Protein 5UPR (pdb70)

Nearest PDB structures (foldseek):
  5upr-assembly2_C  TM=1.003E+00  e=3.579E-54  Toxoplasma gondii ME49
  5upr-assembly2_B  TM=9.983E-01  e=6.338E-53  Toxoplasma gondii ME49
  6oog-assembly1_A-2  TM=9.659E-01  e=1.089E-35  Taenia solium
  6ooi-assembly1_B  TM=9.636E-01  e=6.552E-34  Schistosoma mansoni
  7qon-assembly1_AAA  TM=9.532E-01  e=1.233E-32  Fasciola hepatica

Sequence (1025 aa):
ALWAARRGFVGGNWKCNGTTAKTQELVDLNSAPVSFEQVDVVVAPPSLFISQVQDSLRQPRVQVAAQDSSTQQAYGAFTGELSPKIKEKNIPWVVLGHSERRAGFGGQPGESNQVVAKKVRAALNEGLSVILCIGETLEERESGQTQKVLSEQLEAVRQAVPEADAWKSIVIAYEPVWAIGTGKKTATAALAQETHRDIRNWLAQAVSPKVAEEATRVIYGGSVKGSNAKELFEGEDVDGFLVGGASLTGDFVSIIDAAKQQAALWAARRGFVGGNWKCNGTTAKTQELVDLNSAPVSFEQVDVVVAPPSLFISQVQDSLRPRVQVAAQDSSTQQAYGAFTGELSPKIKEKNIPWVVLGHSERRAGFGGQPGESNQVVAKKVRAALNEGLSVILCIGETLEERESGQTQKVLSEQLEAVRQAVPEADAWKSIVIAYEPVWAIGTGKTATAALAQETHRDIRNWLAQAVSPKVAEATRVIYGGSVKGSNAKELFEGEDVDGFLVGGASLTGDFVSIIDAARRGFVGGNWKCNGTTAKTQELVDLNSAPVSFEQVDVVVAPPSLFISQVQDSLRQPRVQVAAQDSSTQQAYGAFTGELSPKIKEKNIPWVVLGHSSERRAGFGGQPGESNQVVAKKVRAALNEGLSVILCIGETLEERESGQTQKVLSEQLEAVRQAVPEADAWKSIVIAYEPVWAIGTGKTATAALAQETHRDIRNWLAQAVSPKVAEATRVIYGGSVKGSNAKELFEGEDVDGFLVGGASLTGDFVSIIDAAKQARRGFVGGNWKCNGTTAKTQELVDLNSAPVSSFEQVDVVVAPPSLFISQVQDSLRQPRVQVAAQDSSTQQAYGAFTGELSPKIKEKNIPWVVLGHSERRAGFGGQPGESNQVVAKKVRAALNEGLSVILCIGETLEERESGQTQKVLSEEQLEAVRQAVPEADAWKSIVIAYEPVWAIGTGKTATAALAQETHRDIRNWLAQAVSPKVAEATRVIYGGSVKGSNAKELFEGEDVDGFLVGGASLTGDFVSIIDAAK

Organism: Toxoplasma gondii (strain ATCC 50611 / Me49) (NCBI:txid508771)

B-factor: mean 30.88, std 11.89, range [13.34, 126.0]

Structure (mmCIF, N/CA/C/O backbone):
data_5UPR
#
_entry.id   5UPR
#
_cell.length_a   56.368
_cell.length_b   115.533
_cell.length_c   78.719
_cell.angle_alpha   90.00
_cell.angle_beta   90.02
_cell.angle_gamma   90.00
#
_symmetry.space_group_name_H-M   'P 1 21 1'
#
loop_
_entity.id
_entity.type
_entity.pdbx_description
1 polymer 'Triosephosphate isomerase'
2 non-polymer 'SULFATE ION'
3 non-polymer 'CHLORIDE ION'
4 water water
#
loop_
_atom_site.group_PDB
_atom_site.id
_atom_site.type_symbol
_atom_site.label_atom_id
_atom_site.label_alt_id
_atom_site.label_comp_id
_atom_site.label_asym_id
_atom_site.label_entity_id
_atom_site.label_seq_id
_atom_site.pdbx_PDB_ins_code
_atom_site.Cartn_x
_atom_site.Cartn_y
_atom_site.Cartn_z
_atom_site.occupancy
_atom_site.B_iso_or_equiv
_atom_site.auth_seq_id
_atom_site.auth_comp_id
_atom_site.auth_asym_id
_atom_site.auth_atom_id
_atom_site.pdbx_PDB_model_num
ATOM 1 N N . ALA A 1 3 ? 35.019 79.223 37.065 1.00 49.32 113 ALA A N 1
ATOM 2 C CA . ALA A 1 3 ? 36.246 78.413 37.088 1.00 46.46 113 ALA A CA 1
ATOM 3 C C . ALA A 1 3 ? 35.811 77.032 37.534 1.00 43.81 113 ALA A C 1
ATOM 4 O O . ALA A 1 3 ? 34.748 76.867 38.124 1.00 44.99 113 ALA A O 1
ATOM 6 N N . LEU A 1 4 ? 36.624 76.045 37.238 1.00 41.33 114 LEU A N 1
ATOM 7 C CA . LEU A 1 4 ? 36.429 74.696 37.727 1.00 39.16 114 LEU A CA 1
ATOM 8 C C . LEU A 1 4 ? 37.236 74.441 39.027 1.00 37.34 114 LEU A C 1
ATOM 9 O O . LEU A 1 4 ? 36.715 73.845 39.943 1.00 37.29 114 LEU A O 1
ATOM 14 N N . TRP A 1 5 ? 38.482 74.879 39.063 1.00 35.90 115 TRP A N 1
ATOM 15 C CA . TRP A 1 5 ? 39.407 74.582 40.157 1.00 36.20 115 TRP A CA 1
ATOM 16 C C . TRP A 1 5 ? 40.011 75.852 40.764 1.00 35.82 115 TRP A C 1
ATOM 17 O O . TRP A 1 5 ? 39.939 76.916 40.136 1.00 35.58 115 TRP A O 1
ATOM 28 N N . ALA A 1 6 ? 40.442 75.694 42.017 1.00 36.11 116 ALA A N 1
ATOM 29 C CA . ALA A 1 6 ? 41.117 76.723 42.853 1.00 35.82 116 ALA A CA 1
ATOM 30 C C . ALA A 1 6 ? 42.433 76.106 43.296 1.00 36.31 116 ALA A C 1
ATOM 31 O O . ALA A 1 6 ? 42.493 75.275 44.239 1.00 36.78 116 ALA A O 1
ATOM 33 N N . ALA A 1 7 ? 43.503 76.524 42.640 1.00 35.30 117 ALA A N 1
ATOM 34 C CA . ALA A 1 7 ? 44.794 75.955 42.906 1.00 34.78 117 ALA A CA 1
ATOM 35 C C . ALA A 1 7 ? 45.753 77.012 42.374 1.00 35.27 117 ALA A C 1
ATOM 36 O O . ALA A 1 7 ? 45.427 77.760 41.484 1.00 33.73 117 ALA A O 1
ATOM 38 N N . ARG A 1 8 ? 46.940 77.040 42.932 1.00 35.09 118 ARG A N 1
ATOM 39 C CA . ARG A 1 8 ? 47.940 77.986 42.527 1.00 34.36 118 ARG A CA 1
ATOM 40 C C . ARG A 1 8 ? 48.547 77.480 41.249 1.00 34.56 118 ARG A C 1
ATOM 41 O O . ARG A 1 8 ? 48.999 76.363 41.135 1.00 36.62 118 ARG A O 1
ATOM 49 N N . ARG A 1 9 ? 48.512 78.334 40.260 1.00 34.84 119 ARG A N 1
ATOM 50 C CA . ARG A 1 9 ? 49.109 78.045 38.972 1.00 35.46 119 ARG A CA 1
ATOM 51 C C . ARG A 1 9 ? 50.652 78.031 39.105 1.00 32.55 119 ARG A C 1
ATOM 52 O O . ARG A 1 9 ? 51.258 78.919 39.738 1.00 30.52 119 ARG A O 1
ATOM 60 N N . GLY A 1 10 ? 51.281 77.025 38.519 1.00 30.36 120 GLY A N 1
ATOM 61 C CA . GLY A 1 10 ? 52.747 76.903 38.495 1.00 29.45 120 GLY A CA 1
ATOM 62 C C . GLY A 1 10 ? 53.387 78.116 37.837 1.00 28.02 120 GLY A C 1
ATOM 63 O O . GLY A 1 10 ? 52.757 78.785 36.979 1.00 27.74 120 GLY A O 1
ATOM 64 N N . PHE A 1 11 ? 54.614 78.442 38.278 1.00 26.42 121 PHE A N 1
ATOM 65 C CA . PHE A 1 11 ? 55.297 79.631 37.798 1.00 25.47 121 PHE A CA 1
ATOM 66 C C . PHE A 1 11 ? 56.749 79.351 37.594 1.00 24.51 121 PHE A C 1
ATOM 67 O O . PHE A 1 11 ? 57.412 78.869 38.515 1.00 23.83 121 PHE A O 1
ATOM 75 N N . VAL A 1 12 ? 57.280 79.687 36.425 1.00 24.30 122 VAL A N 1
ATOM 76 C CA . VAL A 1 12 ? 58.727 79.556 36.192 1.00 24.06 122 VAL A CA 1
ATOM 77 C C . VAL A 1 12 ? 59.255 80.892 35.658 1.00 24.43 122 VAL A C 1
ATOM 78 O O . VAL A 1 12 ? 58.829 81.335 34.584 1.00 24.18 122 VAL A O 1
ATOM 82 N N . GLY A 1 13 ? 60.179 81.533 36.417 1.00 23.23 123 GLY A N 1
ATOM 83 C CA . GLY A 1 13 ? 60.862 82.728 35.967 1.00 22.82 123 GLY A CA 1
ATOM 84 C C . GLY A 1 13 ? 62.252 82.405 35.502 1.00 22.49 123 GLY A C 1
ATOM 85 O O . GLY A 1 13 ? 62.908 81.499 36.024 1.00 22.92 123 GLY A O 1
ATOM 86 N N . GLY A 1 14 ? 62.707 83.116 34.480 1.00 22.15 124 GLY A N 1
ATOM 87 C CA . GLY A 1 14 ? 64.076 82.971 33.957 1.00 21.81 124 GLY A CA 1
ATOM 88 C C . GLY A 1 14 ? 64.789 84.304 34.105 1.00 21.32 124 GLY A C 1
ATOM 89 O O . GLY A 1 14 ? 64.454 85.243 33.417 1.00 21.87 124 GLY A O 1
ATOM 90 N N . ASN A 1 15 ? 65.780 84.388 35.014 1.00 20.65 125 ASN A N 1
ATOM 91 C CA . ASN A 1 15 ? 66.514 85.596 35.253 1.00 20.06 125 ASN A CA 1
ATOM 92 C C . ASN A 1 15 ? 67.840 85.451 34.449 1.00 20.65 125 ASN A C 1
ATOM 93 O O . ASN A 1 15 ? 68.760 84.766 34.900 1.00 20.75 125 ASN A O 1
ATOM 98 N N . TRP A 1 16 ? 67.952 86.189 33.360 1.00 21.16 126 TRP A N 1
ATOM 99 C CA . TRP A 1 16 ? 69.143 86.103 32.478 1.00 21.72 126 TRP A CA 1
ATOM 100 C C . TRP A 1 16 ? 70.318 86.833 33.090 1.00 21.64 126 TRP A C 1
ATOM 101 O O . TRP A 1 16 ? 71.434 86.630 32.647 1.00 21.58 126 TRP A O 1
ATOM 112 N N . LYS A 1 17 ? 70.084 87.641 34.131 1.00 21.70 127 LYS A N 1
ATOM 113 C CA . LYS A 1 17 ? 71.117 88.441 34.746 1.00 21.66 127 LYS A CA 1
ATOM 114 C C . LYS A 1 17 ? 71.878 89.285 33.702 1.00 22.14 127 LYS A C 1
ATOM 115 O O . LYS A 1 17 ? 71.244 89.720 32.705 1.00 22.24 127 LYS A O 1
ATOM 121 N N . CYS A 1 18 ? 73.171 89.531 33.907 1.00 21.99 128 CYS A N 1
ATOM 122 C CA . CYS A 1 18 ? 73.946 90.441 33.035 1.00 22.68 128 CYS A CA 1
ATOM 123 C C . CYS A 1 18 ? 74.603 89.598 31.944 1.00 22.82 128 CYS A C 1
ATOM 124 O O . CYS A 1 18 ? 75.842 89.444 31.880 1.00 23.82 128 CYS A O 1
ATOM 127 N N . ASN A 1 19 ? 73.721 89.061 31.120 1.00 22.96 129 ASN A N 1
ATOM 128 C CA . ASN A 1 19 ? 74.064 88.176 29.973 1.00 23.85 129 ASN A CA 1
ATOM 129 C C . ASN A 1 19 ? 73.110 88.530 28.850 1.00 23.80 129 ASN A C 1
ATOM 130 O O . ASN A 1 19 ? 71.879 88.593 29.070 1.00 23.62 129 ASN A O 1
ATOM 135 N N . GLY A 1 20 ? 73.615 88.694 27.664 1.00 24.59 130 GLY A N 1
ATOM 136 C CA . GLY A 1 20 ? 72.758 89.008 26.519 1.00 25.73 130 GLY A CA 1
ATOM 137 C C . GLY A 1 20 ? 73.500 89.773 25.436 1.00 26.48 130 GLY A C 1
ATOM 138 O O . GLY A 1 20 ? 74.280 90.683 25.723 1.00 26.22 130 GLY A O 1
ATOM 139 N N . THR A 1 21 ? 73.209 89.391 24.205 1.00 28.00 131 THR A N 1
ATOM 140 C CA . THR A 1 21 ? 73.499 90.153 23.005 1.00 29.46 131 THR A CA 1
ATOM 141 C C . THR A 1 21 ? 72.274 90.080 22.081 1.00 30.40 131 THR A C 1
ATOM 142 O O . THR A 1 21 ? 71.320 89.319 22.342 1.00 30.16 131 THR A O 1
ATOM 146 N N . THR A 1 22 ? 72.308 90.840 21.000 1.00 30.82 132 THR A N 1
ATOM 147 C CA . THR A 1 22 ? 71.173 90.846 20.068 1.00 31.72 132 THR A CA 1
ATOM 148 C C . THR A 1 22 ? 70.931 89.408 19.531 1.00 32.87 132 THR A C 1
ATOM 149 O O . THR A 1 22 ? 69.799 88.917 19.553 1.00 31.34 132 THR A O 1
ATOM 153 N N . ALA A 1 23 ? 72.006 88.719 19.156 1.00 33.27 133 ALA A N 1
ATOM 154 C CA . ALA A 1 23 ? 71.872 87.370 18.600 1.00 34.57 133 ALA A CA 1
ATOM 155 C C . ALA A 1 23 ? 71.468 86.336 19.634 1.00 34.26 133 ALA A C 1
ATOM 156 O O . ALA A 1 23 ? 70.684 85.474 19.358 1.00 34.03 133 ALA A O 1
ATOM 158 N N . LYS A 1 24 ? 72.020 86.420 20.838 1.00 34.92 134 LYS A N 1
ATOM 159 C CA . LYS A 1 24 ? 71.659 85.445 21.902 1.00 35.84 134 LYS A CA 1
ATOM 160 C C . LYS A 1 24 ? 70.212 85.659 22.354 1.00 34.12 134 LYS A C 1
ATOM 161 O O . LYS A 1 24 ? 69.517 84.717 22.669 1.00 32.51 134 LYS A O 1
ATOM 167 N N . THR A 1 25 ? 69.757 86.923 22.352 1.00 33.01 135 THR A N 1
ATOM 168 C CA . THR A 1 25 ? 68.371 87.215 22.630 1.00 33.05 135 THR A CA 1
ATOM 169 C C . THR A 1 25 ? 67.452 86.542 21.588 1.00 34.02 135 THR A C 1
ATOM 170 O O . THR A 1 25 ? 66.424 85.967 21.940 1.00 32.38 135 THR A O 1
ATOM 174 N N . GLN A 1 26 ? 67.829 86.647 20.326 1.00 37.30 136 GLN A N 1
ATOM 175 C CA . GLN A 1 26 ? 67.056 86.078 19.214 1.00 39.89 136 GLN A CA 1
ATOM 176 C C . GLN A 1 26 ? 67.006 84.553 19.376 1.00 40.81 136 GLN A C 1
ATOM 177 O O . GLN A 1 26 ? 65.951 83.942 19.242 1.00 42.01 136 GLN A O 1
ATOM 183 N N . GLU A 1 27 ? 68.138 83.961 19.668 1.00 41.42 137 GLU A N 1
ATOM 184 C CA . GLU A 1 27 ? 68.199 82.521 19.933 1.00 45.21 137 GLU A CA 1
ATOM 185 C C . GLU A 1 27 ? 67.291 82.064 21.071 1.00 42.31 137 GLU A C 1
ATOM 186 O O . GLU A 1 27 ? 66.594 81.063 20.945 1.00 43.11 137 GLU A O 1
ATOM 192 N N . LEU A 1 28 ? 67.325 82.781 22.200 1.00 34.69 138 LEU A N 1
ATOM 193 C CA . LEU A 1 28 ? 66.457 82.430 23.333 1.00 32.76 138 LEU A CA 1
ATOM 194 C C . LEU A 1 28 ? 64.982 82.588 22.975 1.00 31.31 138 LEU A C 1
ATOM 195 O O . LEU A 1 28 ? 64.161 81.782 23.385 1.00 31.09 138 LEU A O 1
ATOM 200 N N . VAL A 1 29 ? 64.638 83.654 22.262 1.00 31.28 139 VAL A N 1
ATOM 201 C CA . VAL A 1 29 ? 63.259 83.872 21.859 1.00 32.16 139 VAL A CA 1
ATOM 202 C C . VAL A 1 29 ? 62.812 82.737 20.900 1.00 33.90 139 VAL A C 1
ATOM 203 O O . VAL A 1 29 ? 61.714 82.187 21.056 1.00 33.82 139 VAL A O 1
ATOM 207 N N . ASP A 1 30 ? 63.675 82.387 19.936 1.00 35.81 140 ASP A N 1
ATOM 208 C CA . ASP A 1 30 ? 63.375 81.275 19.008 1.00 37.16 140 ASP A CA 1
ATOM 209 C C . ASP A 1 30 ? 63.184 79.941 19.775 1.00 38.08 140 ASP A C 1
ATOM 210 O O . ASP A 1 30 ? 62.301 79.158 19.464 1.00 37.99 140 ASP A O 1
ATOM 223 N N . LEU A 1 32 ? 62.064 79.663 22.827 1.00 37.33 142 LEU A N 1
ATOM 224 C CA . LEU A 1 32 ? 60.790 79.732 23.563 1.00 37.29 142 LEU A CA 1
ATOM 225 C C . LEU A 1 32 ? 59.599 79.571 22.593 1.00 39.73 142 LEU A C 1
ATOM 226 O O . LEU A 1 32 ? 58.622 78.868 22.921 1.00 40.80 142 LEU A O 1
ATOM 231 N N . ASN A 1 33 ? 59.716 80.192 21.396 1.00 38.97 143 ASN A N 1
ATOM 232 C CA . ASN A 1 33 ? 58.672 80.100 20.370 1.00 39.39 143 ASN A CA 1
ATOM 233 C C . ASN A 1 33 ? 58.506 78.683 19.781 1.00 43.31 143 ASN A C 1
ATOM 234 O O . ASN A 1 33 ? 57.401 78.304 19.448 1.00 43.89 143 ASN A O 1
ATOM 239 N N . SER A 1 34 ? 59.583 77.928 19.633 1.00 43.58 144 SER A N 1
ATOM 240 C CA . SER A 1 34 ? 59.516 76.588 19.048 1.00 44.03 144 SER A CA 1
ATOM 241 C C . SER A 1 34 ? 59.458 75.475 20.107 1.00 44.14 144 SER A C 1
ATOM 242 O O . SER A 1 34 ? 59.445 74.331 19.738 1.00 43.72 144 SER A O 1
ATOM 245 N N . ALA A 1 35 ? 59.449 75.797 21.408 1.00 42.95 145 ALA A N 1
ATOM 246 C CA . ALA A 1 35 ? 59.603 74.737 22.433 1.00 44.78 145 ALA A CA 1
ATOM 247 C C . ALA A 1 35 ? 58.465 73.763 22.255 1.00 47.45 145 ALA A C 1
ATOM 248 O O . ALA A 1 35 ? 57.314 74.184 22.194 1.00 46.70 145 ALA A O 1
ATOM 250 N N . PRO A 1 36 ? 58.766 72.471 22.136 1.00 51.92 146 PRO A N 1
ATOM 251 C CA . PRO A 1 36 ? 57.692 71.528 21.847 1.00 57.43 146 PRO A CA 1
ATOM 252 C C . PRO A 1 36 ? 57.091 70.942 23.122 1.00 59.71 146 PRO A C 1
ATOM 253 O O . PRO A 1 36 ? 56.850 69.759 23.224 1.00 65.38 146 PRO A O 1
ATOM 257 N N . VAL A 1 37 ? 56.876 71.789 24.111 1.00 57.78 147 VAL A N 1
ATOM 258 C CA . VAL A 1 37 ? 56.316 71.460 25.389 1.00 59.08 147 VAL A CA 1
ATOM 259 C C . VAL A 1 37 ? 55.207 72.492 25.502 1.00 57.37 147 VAL A C 1
ATOM 260 O O . VAL A 1 37 ? 55.369 73.625 25.019 1.00 54.23 147 VAL A O 1
ATOM 264 N N . SER A 1 38 ? 54.073 72.086 26.051 1.00 58.27 148 SER A N 1
ATOM 265 C CA . SER A 1 38 ? 52.978 73.041 26.241 1.00 57.67 148 SER A CA 1
ATOM 266 C C . SER A 1 38 ? 53.272 73.841 27.485 1.00 54.00 148 SER A C 1
ATOM 267 O O . SER A 1 38 ? 53.733 73.285 28.452 1.00 54.55 148 SER A O 1
ATOM 270 N N . PHE A 1 39 ? 53.046 75.143 27.437 1.00 51.96 149 PHE A N 1
ATOM 271 C CA . PHE A 1 39 ? 53.151 76.006 28.600 1.00 52.97 149 PHE A CA 1
ATOM 272 C C . PHE A 1 39 ? 51.751 76.292 29.145 1.00 55.66 149 PHE A C 1
ATOM 273 O O . PHE A 1 39 ? 51.589 77.214 29.962 1.00 54.85 149 PHE A O 1
ATOM 281 N N . GLU A 1 40 ? 50.726 75.538 28.763 1.00 60.08 150 GLU A N 1
ATOM 282 C CA . GLU A 1 40 ? 49.343 75.865 29.193 1.00 61.87 150 GLU A CA 1
ATOM 283 C C . GLU A 1 40 ? 49.146 75.931 30.728 1.00 56.67 150 GLU A C 1
ATOM 284 O O . GLU A 1 40 ? 48.440 76.809 31.214 1.00 54.75 150 GLU A O 1
ATOM 290 N N . GLN A 1 41 ? 49.785 75.038 31.472 1.00 51.41 151 GLN A N 1
ATOM 291 C CA . GLN A 1 41 ? 49.578 74.944 32.896 1.00 52.12 151 GLN A CA 1
ATOM 292 C C . GLN A 1 41 ? 50.520 75.812 33.778 1.00 46.31 151 GLN A C 1
ATOM 293 O O . GLN A 1 41 ? 50.450 75.756 34.991 1.00 46.19 151 GLN A O 1
ATOM 299 N N . VAL A 1 42 ? 51.386 76.611 33.150 1.00 41.47 152 VAL A N 1
ATOM 300 C CA . VAL A 1 42 ? 52.484 77.295 33.810 1.00 38.28 152 VAL A CA 1
ATOM 301 C C . VAL A 1 42 ? 52.559 78.741 33.304 1.00 36.03 152 VAL A C 1
ATOM 302 O O . VAL A 1 42 ? 52.542 78.991 32.092 1.00 37.19 152 VAL A O 1
ATOM 306 N N . ASP A 1 43 ? 52.624 79.693 34.225 1.00 33.22 153 ASP A N 1
ATOM 307 C CA . ASP A 1 43 ? 53.014 81.072 33.885 1.00 29.85 153 ASP A CA 1
ATOM 308 C C . ASP A 1 43 ? 54.544 81.070 33.725 1.00 27.29 153 ASP A C 1
ATOM 309 O O . ASP A 1 43 ? 55.289 80.668 34.630 1.00 28.41 153 ASP A O 1
ATOM 314 N N . VAL A 1 44 ? 55.021 81.460 32.564 1.00 25.78 154 VAL A N 1
ATOM 315 C CA . VAL A 1 44 ? 56.423 81.586 32.295 1.00 25.36 154 VAL A CA 1
ATOM 316 C C . VAL A 1 44 ? 56.777 83.087 32.175 1.00 24.70 154 VAL A C 1
ATOM 317 O O . VAL A 1 44 ? 56.163 83.807 31.417 1.00 23.87 154 VAL A O 1
ATOM 321 N N . VAL A 1 45 ? 57.818 83.512 32.917 1.00 22.45 155 VAL A N 1
ATOM 322 C CA . VAL A 1 45 ? 58.283 84.909 32.795 1.00 22.55 155 VAL A CA 1
ATOM 323 C C . VAL A 1 45 ? 59.791 84.910 32.526 1.00 22.56 155 VAL A C 1
ATOM 324 O O . VAL A 1 45 ? 60.519 84.172 33.198 1.00 23.26 155 VAL A O 1
ATOM 328 N N . VAL A 1 46 ? 60.250 85.701 31.564 1.00 22.39 156 VAL A N 1
ATOM 329 C CA . VAL A 1 46 ? 61.685 85.861 31.299 1.00 22.96 156 VAL A CA 1
ATOM 330 C C . VAL A 1 46 ? 62.117 87.316 31.542 1.00 22.45 156 VAL A C 1
ATOM 331 O O . VAL A 1 46 ? 61.376 88.253 31.186 1.00 23.57 156 VAL A O 1
ATOM 335 N N . ALA A 1 47 ? 63.265 87.479 32.198 1.00 20.79 157 ALA A N 1
ATOM 336 C CA . ALA A 1 47 ? 63.810 88.741 32.531 1.00 20.57 157 ALA A CA 1
ATOM 337 C C . ALA A 1 47 ? 65.181 89.000 31.807 1.00 20.98 157 ALA A C 1
ATOM 338 O O . ALA A 1 47 ? 66.259 88.735 32.375 1.00 21.30 157 ALA A O 1
ATOM 340 N N . PRO A 1 48 ? 65.130 89.532 30.580 1.00 20.34 158 PRO A N 1
ATOM 341 C CA . PRO A 1 48 ? 66.327 89.959 29.866 1.00 20.87 158 PRO A CA 1
ATOM 342 C C . PRO A 1 48 ? 66.915 91.225 30.463 1.00 20.39 158 PRO A C 1
ATOM 343 O O . PRO A 1 48 ? 66.196 91.947 31.191 1.00 20.61 158 PRO A O 1
ATOM 347 N N . PRO A 1 49 ? 68.182 91.526 30.154 1.00 20.82 159 PRO A N 1
ATOM 348 C CA . PRO A 1 49 ? 68.714 92.849 30.514 1.00 21.03 159 PRO A CA 1
ATOM 349 C C . PRO A 1 49 ? 67.851 93.912 29.794 1.00 21.00 159 PRO A C 1
ATOM 350 O O . PRO A 1 49 ? 67.294 93.637 28.688 1.00 21.22 159 PRO A O 1
ATOM 354 N N . SER A 1 50 ? 67.736 95.080 30.405 1.00 21.15 160 SER A N 1
ATOM 355 C CA . SER A 1 50 ? 66.768 96.074 29.964 1.00 21.65 160 SER A CA 1
ATOM 356 C C . SER A 1 50 ? 66.962 96.489 28.496 1.00 22.69 160 SER A C 1
ATOM 357 O O . SER A 1 50 ? 65.997 96.834 27.809 1.00 23.90 160 SER A O 1
ATOM 360 N N . LEU A 1 51 ? 68.192 96.457 28.021 1.00 22.41 161 LEU A N 1
ATOM 361 C CA . LEU A 1 51 ? 68.539 96.799 26.631 1.00 23.89 161 LEU A CA 1
ATOM 362 C C . LEU A 1 51 ? 67.810 95.970 25.563 1.00 24.62 161 LEU A C 1
ATOM 363 O O . LEU A 1 51 ? 67.563 96.481 24.468 1.00 26.26 161 LEU A O 1
ATOM 368 N N . PHE A 1 52 ? 67.474 94.715 25.897 1.00 24.59 162 PHE A N 1
ATOM 369 C CA . PHE A 1 52 ? 66.913 93.709 25.010 1.00 25.10 162 PHE A CA 1
ATOM 370 C C . PHE A 1 52 ? 65.397 93.432 25.216 1.00 25.31 162 PHE A C 1
ATOM 371 O O . PHE A 1 52 ? 64.813 92.628 24.482 1.00 26.54 162 PHE A O 1
ATOM 379 N N . ILE A 1 53 ? 64.767 94.067 26.201 1.00 24.16 163 ILE A N 1
ATOM 380 C CA . ILE A 1 53 ? 63.343 93.774 26.458 1.00 24.84 163 ILE A CA 1
ATOM 381 C C . ILE A 1 53 ? 62.460 94.069 25.259 1.00 27.86 163 ILE A C 1
ATOM 382 O O . ILE A 1 53 ? 61.613 93.249 24.943 1.00 25.89 163 ILE A O 1
ATOM 387 N N . SER A 1 54 ? 62.669 95.216 24.580 1.00 29.83 164 SER A N 1
ATOM 388 C CA . SER A 1 54 ? 61.779 95.524 23.441 1.00 32.46 164 SER A CA 1
ATOM 389 C C . SER A 1 54 ? 61.884 94.541 22.291 1.00 32.00 164 SER A C 1
ATOM 390 O O . SER A 1 54 ? 60.876 94.221 21.655 1.00 32.73 164 SER A O 1
ATOM 393 N N . GLN A 1 55 ? 63.082 94.021 22.056 1.00 31.46 165 GLN A N 1
ATOM 394 C CA . GLN A 1 55 ? 63.318 93.003 21.032 1.00 32.27 165 GLN A CA 1
ATOM 395 C C . GLN A 1 55 ? 62.557 91.695 21.380 1.00 32.10 165 GLN A C 1
ATOM 396 O O . GLN A 1 55 ? 61.940 91.057 20.515 1.00 33.82 165 GLN A O 1
ATOM 402 N N . VAL A 1 56 ? 62.599 91.324 22.659 1.00 32.21 166 VAL A N 1
ATOM 403 C CA . VAL A 1 56 ? 61.865 90.140 23.096 1.00 30.52 166 VAL A CA 1
ATOM 404 C C . VAL A 1 56 ? 60.357 90.371 22.923 1.00 30.97 166 VAL A C 1
ATOM 405 O O . VAL A 1 56 ? 59.651 89.502 22.375 1.00 29.47 166 VAL A O 1
ATOM 409 N N . GLN A 1 57 ? 59.865 91.553 23.353 1.00 29.88 167 GLN A N 1
ATOM 410 C CA . GLN A 1 57 ? 58.441 91.886 23.177 1.00 31.25 167 GLN A CA 1
ATOM 411 C C . GLN A 1 57 ? 58.013 91.847 21.702 1.00 35.33 167 GLN A C 1
ATOM 412 O O . GLN A 1 57 ? 56.885 91.433 21.392 1.00 34.41 167 GLN A O 1
ATOM 418 N N . ASP A 1 58 ? 58.891 92.285 20.793 1.00 37.47 168 ASP A N 1
ATOM 419 C CA . ASP A 1 58 ? 58.543 92.282 19.375 1.00 39.54 168 ASP A CA 1
ATOM 420 C C . ASP A 1 58 ? 58.502 90.935 18.699 1.00 39.97 168 ASP A C 1
ATOM 421 O O . ASP A 1 58 ? 57.753 90.788 17.721 1.00 39.74 168 ASP A O 1
ATOM 426 N N . SER A 1 59 ? 59.329 89.976 19.134 1.00 35.95 169 SER A N 1
ATOM 427 C CA . SER A 1 59 ? 59.452 88.685 18.459 1.00 38.07 169 SER A CA 1
ATOM 428 C C . SER A 1 59 ? 58.849 87.492 19.213 1.00 35.79 169 SER A C 1
ATOM 429 O O . SER A 1 59 ? 58.672 86.418 18.622 1.00 36.04 169 SER A O 1
ATOM 432 N N . LEU A 1 60 ? 58.495 87.653 20.475 1.00 81.89 170 LEU A N 1
ATOM 433 C CA . LEU A 1 60 ? 57.937 86.539 21.233 1.00 81.18 170 LEU A CA 1
ATOM 434 C C . LEU A 1 60 ? 56.508 86.321 20.795 1.00 83.79 170 LEU A C 1
ATOM 435 O O . LEU A 1 60 ? 55.764 87.266 20.654 1.00 84.72 170 LEU A O 1
ATOM 440 N N . ARG A 1 61 ? 56.157 85.065 20.511 1.00 85.42 171 ARG A N 1
ATOM 441 C CA . ARG A 1 61 ? 54.893 84.631 19.841 1.00 89.04 171 ARG A CA 1
ATOM 442 C C . ARG A 1 61 ? 54.219 83.520 20.681 1.00 90.56 171 ARG A C 1
ATOM 443 O O . ARG A 1 61 ? 53.544 82.640 20.129 1.00 94.00 171 ARG A O 1
ATOM 451 N N . GLN A 1 62 ? 54.432 83.549 21.980 1.00 88.38 172 GLN A N 1
ATOM 452 C CA . GLN A 1 62 ? 53.809 82.657 22.942 1.00 89.98 172 GLN A CA 1
ATOM 453 C C . GLN A 1 62 ? 53.157 83.675 23.865 1.00 89.59 172 GLN A C 1
ATOM 454 O O . GLN A 1 62 ? 53.894 84.418 24.492 1.00 86.15 172 GLN A O 1
ATOM 460 N N . PRO A 1 63 ? 51.792 83.796 23.852 1.00 93.21 173 PRO A N 1
ATOM 461 C CA . PRO A 1 63 ? 51.143 84.679 24.855 1.00 93.68 173 PRO A CA 1
ATOM 462 C C . PRO A 1 63 ? 51.454 84.255 26.292 1.00 92.57 173 PRO A C 1
ATOM 463 O O . PRO A 1 63 ? 51.605 85.109 27.186 1.00 91.21 173 PRO A O 1
ATOM 467 N N . ARG A 1 64 ? 51.592 82.950 26.483 1.00 93.05 174 ARG A N 1
ATOM 468 C CA . ARG A 1 64 ? 51.890 82.404 27.795 1.00 92.54 174 ARG A CA 1
ATOM 469 C C . ARG A 1 64 ? 53.245 82.774 28.367 1.00 86.57 174 ARG A C 1
ATOM 470 O O . ARG A 1 64 ? 53.433 82.557 29.561 1.00 85.92 174 ARG A O 1
ATOM 478 N N . VAL A 1 65 ? 54.179 83.267 27.545 1.00 82.44 175 VAL A N 1
ATOM 479 C CA . VAL A 1 65 ? 55.450 83.840 28.065 1.00 77.89 175 VAL A CA 1
ATOM 480 C C . VAL A 1 65 ? 55.355 85.360 28.158 1.00 76.38 175 VAL A C 1
ATOM 481 O O . VAL A 1 65 ? 55.005 86.016 27.199 1.00 77.29 175 VAL A O 1
ATOM 485 N N . GLN A 1 66 ? 55.646 85.899 29.323 1.00 74.96 176 GLN A N 1
ATOM 486 C CA . GLN A 1 66 ? 55.624 87.320 29.574 1.00 74.74 176 GLN A CA 1
ATOM 487 C C . GLN A 1 66 ? 57.037 87.788 29.869 1.00 71.39 176 GLN A C 1
ATOM 488 O O . GLN A 1 66 ? 57.902 87.007 30.221 1.00 68.35 176 GLN A O 1
ATOM 494 N N . VAL A 1 67 ? 57.244 89.096 29.747 1.00 24.20 177 VAL A N 1
ATOM 495 C CA . VAL A 1 67 ? 58.589 89.672 29.949 1.00 24.18 177 VAL A CA 1
ATOM 496 C C . VAL A 1 67 ? 58.642 90.431 31.268 1.00 22.70 177 VAL A C 1
ATOM 497 O O . VAL A 1 67 ? 57.626 90.929 31.755 1.00 23.63 177 VAL A O 1
ATOM 501 N N . ALA A 1 68 ? 59.831 90.506 31.836 1.00 22.04 178 ALA A N 1
ATOM 502 C CA . ALA A 1 68 ? 60.120 91.236 33.071 1.00 21.44 178 ALA A CA 1
ATOM 503 C C . ALA A 1 68 ? 61.366 92.100 32.972 1.00 21.83 178 ALA A C 1
ATOM 504 O O . ALA A 1 68 ? 62.305 91.723 32.277 1.00 22.29 178 ALA A O 1
ATOM 506 N N . ALA A 1 69 ? 61.419 93.188 33.738 1.00 19.85 179 ALA A N 1
ATOM 507 C CA . ALA A 1 69 ? 62.688 93.825 33.988 1.00 19.25 179 ALA A CA 1
ATOM 508 C C . ALA A 1 69 ? 63.320 93.193 35.219 1.00 18.67 179 ALA A C 1
ATOM 509 O O . ALA A 1 69 ? 62.616 92.683 36.094 1.00 18.56 179 ALA A O 1
ATOM 511 N N . GLN A 1 70 ? 64.655 93.302 35.331 1.00 18.44 180 GLN A N 1
ATOM 512 C CA . GLN A 1 70 ? 65.437 92.748 36.462 1.00 18.10 180 GLN A CA 1
ATOM 513 C C . GLN A 1 70 ? 65.507 93.643 37.710 1.00 20.37 180 GLN A C 1
ATOM 514 O O . GLN A 1 70 ? 66.136 93.217 38.716 1.00 20.16 180 GLN A O 1
ATOM 520 N N . ASP A 1 71 ? 64.913 94.856 37.641 1.00 21.21 181 ASP A N 1
ATOM 521 C CA . ASP A 1 71 ? 64.925 95.820 38.753 1.00 21.55 181 ASP A CA 1
ATOM 522 C C . ASP A 1 71 ? 63.941 96.885 38.345 1.00 22.12 181 ASP A C 1
ATOM 523 O O . ASP A 1 71 ? 63.516 96.948 37.177 1.00 22.21 181 ASP A O 1
ATOM 528 N N . SER A 1 72 ? 63.548 97.693 39.330 1.00 21.12 182 SER A N 1
ATOM 529 C CA . SER A 1 72 ? 62.618 98.809 39.120 1.00 21.10 182 SER A CA 1
ATOM 530 C C . SER A 1 72 ? 62.919 99.883 40.177 1.00 20.17 182 SER A C 1
ATOM 531 O O . SER A 1 72 ? 63.253 99.517 41.296 1.00 20.67 182 SER A O 1
ATOM 534 N N . SER A 1 73 ? 62.888 101.172 39.821 1.00 19.30 183 SER A N 1
ATOM 535 C CA . SER A 1 73 ? 63.379 102.215 40.702 1.00 18.53 183 SER A CA 1
ATOM 536 C C . SER A 1 73 ? 62.489 102.425 41.978 1.00 19.70 183 SER A C 1
ATOM 537 O O . SER A 1 73 ? 61.258 102.170 41.987 1.00 18.74 183 SER A O 1
ATOM 540 N N . THR A 1 74 ? 63.139 102.906 43.051 1.00 18.95 184 THR A N 1
ATOM 541 C CA . THR A 1 74 ? 62.447 103.501 44.160 1.00 20.22 184 THR A CA 1
ATOM 542 C C . THR A 1 74 ? 61.608 104.716 43.734 1.00 21.23 184 THR A C 1
ATOM 543 O O . THR A 1 74 ? 60.681 105.098 44.419 1.00 20.21 184 THR A O 1
ATOM 547 N N . GLN A 1 75 ? 62.005 105.334 42.632 1.00 20.13 185 GLN A N 1
ATOM 548 C CA . GLN A 1 75 ? 61.345 106.558 42.124 1.00 20.57 185 GLN A CA 1
ATOM 549 C C . GLN A 1 75 ? 60.213 106.080 41.225 1.00 20.46 185 GLN A C 1
ATOM 550 O O . GLN A 1 75 ? 60.462 105.407 40.212 1.00 19.85 185 GLN A O 1
ATOM 556 N N . GLN A 1 76 ? 58.982 106.399 41.606 1.00 19.39 186 GLN A N 1
ATOM 557 C CA . GLN A 1 76 ? 57.834 105.729 41.048 1.00 20.04 186 GLN A CA 1
ATOM 558 C C . GLN A 1 76 ? 57.441 106.160 39.640 1.00 20.61 186 GLN A C 1
ATOM 559 O O . GLN A 1 76 ? 57.006 105.348 38.853 1.00 21.46 186 GLN A O 1
ATOM 565 N N . ALA A 1 77 ? 57.596 107.430 39.322 1.00 20.94 187 ALA A N 1
ATOM 566 C CA . ALA A 1 77 ? 56.992 108.028 38.127 1.00 21.88 187 ALA A CA 1
ATOM 567 C C . ALA A 1 77 ? 58.124 108.518 37.169 1.00 22.05 187 ALA A C 1
ATOM 568 O O . ALA A 1 77 ? 59.199 108.006 37.238 1.00 22.23 187 ALA A O 1
ATOM 570 N N . TYR A 1 78 ? 57.848 109.440 36.266 1.00 22.45 188 TYR A N 1
ATOM 571 C CA . TYR A 1 78 ? 58.878 110.030 35.384 1.00 23.49 188 TYR A CA 1
ATOM 572 C C . TYR A 1 78 ? 59.503 111.262 36.095 1.00 23.24 188 TYR A C 1
ATOM 573 O O . TYR A 1 78 ? 58.857 111.964 36.857 1.00 23.70 188 TYR A O 1
ATOM 582 N N . GLY A 1 79 ? 60.775 111.490 35.829 1.00 22.21 189 GLY A N 1
ATOM 583 C CA . GLY A 1 79 ? 61.472 112.666 36.273 1.00 23.20 189 GLY A CA 1
ATOM 584 C C . GLY A 1 79 ? 62.976 112.539 36.223 1.00 22.11 189 GLY A C 1
ATOM 585 O O . GLY A 1 79 ? 63.531 111.744 35.445 1.00 21.88 189 GLY A O 1
ATOM 586 N N . ALA A 1 80 ? 63.640 113.283 37.108 1.00 21.89 190 ALA A N 1
ATOM 587 C CA . ALA A 1 80 ? 65.083 113.547 36.974 1.00 20.69 190 ALA A CA 1
ATOM 588 C C . ALA A 1 80 ? 65.896 112.470 37.751 1.00 20.28 190 ALA A C 1
ATOM 589 O O . ALA A 1 80 ? 66.526 112.769 38.777 1.00 20.73 190 ALA A O 1
ATOM 591 N N . PHE A 1 81 ? 65.846 111.239 37.244 1.00 19.86 191 PHE A N 1
ATOM 592 C CA . PHE A 1 81 ? 66.405 110.098 37.846 1.00 18.95 191 PHE A CA 1
ATOM 593 C C . PHE A 1 81 ? 67.303 109.380 36.822 1.00 18.59 191 PHE A C 1
ATOM 594 O O . PHE A 1 81 ? 67.005 108.293 36.333 1.00 18.21 191 PHE A O 1
ATOM 602 N N . THR A 1 82 ? 68.458 109.963 36.575 1.00 18.23 192 THR A N 1
ATOM 603 C CA . THR A 1 82 ? 69.394 109.510 35.570 1.00 16.93 192 THR A CA 1
ATOM 604 C C . THR A 1 82 ? 69.798 108.056 35.812 1.00 17.14 192 THR A C 1
ATOM 605 O O . THR A 1 82 ? 70.194 107.683 36.997 1.00 16.39 192 THR A O 1
ATOM 609 N N . GLY A 1 83 ? 69.600 107.202 34.781 1.00 17.10 193 GLY A N 1
ATOM 610 C CA . GLY A 1 83 ? 70.010 105.797 34.926 1.00 18.01 193 GLY A CA 1
ATOM 611 C C . GLY A 1 83 ? 69.021 104.863 35.611 1.00 18.14 193 GLY A C 1
ATOM 612 O O . GLY A 1 83 ? 69.286 103.656 35.766 1.00 18.19 193 GLY A O 1
ATOM 613 N N . GLU A 1 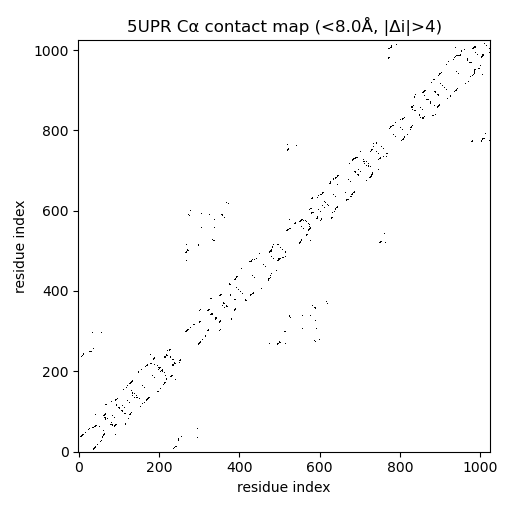84 ? 67.856 105.392 35.997 1.00 18.22 194 GLU A N 1
ATOM 614 C CA . GLU A 1 84 ? 66.777 104.651 36.626 1.00 17.43 194 GLU A CA 1
ATOM 615 C C . GLU A 1 84 ? 65.643 104.423 35.588 1.00 17.98 194 GLU A C 1
ATOM 616 O O . GLU A 1 84 ? 65.341 105.293 34.789 1.00 16.72 194 GLU A O 1
ATOM 622 N N . LEU A 1 85 ? 65.048 103.202 35.632 1.00 18.02 195 LEU A N 1
ATOM 623 C CA . LEU A 1 85 ? 63.798 102.866 34.995 1.00 18.51 195 LEU A CA 1
ATOM 624 C C . LEU A 1 85 ? 62.726 102.793 36.117 1.00 18.94 195 LEU A C 1
ATOM 625 O O . LEU A 1 85 ? 62.711 101.874 36.975 1.00 20.77 195 LEU A O 1
ATOM 630 N N . SER A 1 86 ? 61.788 103.734 36.073 1.00 20.90 196 SER A N 1
ATOM 631 C CA . SER A 1 86 ? 60.679 103.764 37.027 1.00 19.68 196 SER A CA 1
ATOM 632 C C . SER A 1 86 ? 59.600 102.721 36.693 1.00 20.94 196 SER A C 1
ATOM 633 O O . SER A 1 86 ? 59.439 102.279 35.526 1.00 21.05 196 SER A O 1
ATOM 636 N N . PRO A 1 87 ? 58.813 102.320 37.729 1.00 21.19 197 PRO A N 1
ATOM 637 C CA . PRO A 1 87 ? 57.766 101.351 37.429 1.00 21.54 197 PRO A CA 1
ATOM 638 C C . PRO A 1 87 ? 56.726 101.915 36.468 1.00 22.40 197 PRO A C 1
ATOM 639 O O . PRO A 1 87 ? 56.133 101.160 35.685 1.00 24.05 197 PRO A O 1
ATOM 643 N N . LYS A 1 88 ? 56.494 103.206 36.511 1.00 22.85 198 LYS A N 1
ATOM 644 C CA . LYS A 1 88 ? 55.505 103.816 35.592 1.00 23.99 198 LYS A CA 1
ATOM 645 C C . LYS A 1 88 ? 56.014 103.669 34.169 1.00 23.67 198 LYS A C 1
ATOM 646 O O . LYS A 1 88 ? 55.236 103.322 33.279 1.00 24.38 198 LYS A O 1
ATOM 660 N N . ILE A 1 90 ? 58.100 101.393 33.016 1.00 21.69 200 ILE A N 1
ATOM 661 C CA . ILE A 1 90 ? 58.132 99.968 32.687 1.00 22.68 200 ILE A CA 1
ATOM 662 C C . ILE A 1 90 ? 56.694 99.546 32.301 1.00 23.80 200 ILE A C 1
ATOM 663 O O . ILE A 1 90 ? 56.465 98.938 31.280 1.00 24.27 200 ILE A O 1
ATOM 668 N N . LYS A 1 91 ? 55.717 99.930 33.114 1.00 25.98 201 LYS A N 1
ATOM 669 C CA . LYS A 1 91 ? 54.332 99.573 32.831 1.00 26.81 201 LYS A CA 1
ATOM 670 C C . LYS A 1 91 ? 53.820 100.161 31.506 1.00 27.96 201 LYS A C 1
ATOM 671 O O . LYS A 1 91 ? 53.148 99.486 30.725 1.00 27.75 201 LYS A O 1
ATOM 677 N N . GLU A 1 92 ? 54.111 101.444 31.260 1.00 28.47 202 GLU A N 1
ATOM 678 C CA . GLU A 1 92 ? 53.690 102.090 30.030 1.00 28.98 202 GLU A CA 1
ATOM 679 C C . GLU A 1 92 ? 54.402 101.512 28.785 1.00 28.25 202 GLU A C 1
ATOM 680 O O . GLU A 1 92 ? 53.896 101.639 27.672 1.00 29.00 202 GLU A O 1
ATOM 686 N N . LYS A 1 93 ? 55.539 100.866 28.952 1.00 26.68 203 LYS A N 1
ATOM 687 C CA . LYS A 1 93 ? 56.186 100.141 27.863 1.00 26.80 203 LYS A CA 1
ATOM 688 C C . LYS A 1 93 ? 55.587 98.704 27.731 1.00 27.94 203 LYS A C 1
ATOM 689 O O . LYS A 1 93 ? 56.111 97.883 26.960 1.00 26.35 203 LYS A O 1
ATOM 695 N N . ASN A 1 94 ? 54.469 98.418 28.436 1.00 28.08 204 ASN A N 1
ATOM 696 C CA . ASN A 1 94 ? 53.810 97.091 28.399 1.00 30.00 204 ASN A CA 1
ATOM 697 C C . ASN A 1 94 ? 54.630 95.909 28.906 1.00 28.04 204 ASN A C 1
ATOM 698 O O . ASN A 1 94 ? 54.475 94.802 28.461 1.00 28.29 204 ASN A O 1
ATOM 703 N N . ILE A 1 95 ? 55.498 96.162 29.860 1.00 25.38 205 ILE A N 1
ATOM 704 C CA . ILE A 1 95 ? 56.244 95.141 30.552 1.00 24.43 205 ILE A CA 1
ATOM 705 C C . ILE A 1 95 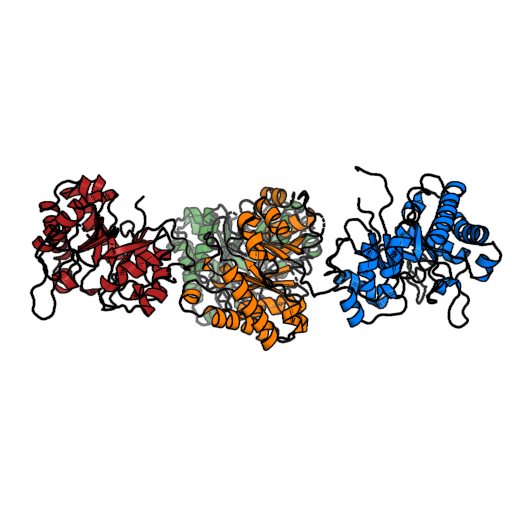? 55.442 94.807 31.812 1.00 24.16 205 ILE A C 1
ATOM 706 O O . ILE A 1 95 ? 55.292 95.681 32.668 1.00 22.75 205 ILE A O 1
ATOM 711 N N . PRO A 1 96 ? 54.934 93.538 31.937 1.00 25.18 206 PRO A N 1
ATOM 712 C CA . PRO A 1 96 ? 54.017 93.299 33.080 1.00 24.92 206 PRO A CA 1
ATOM 713 C C . PRO A 1 96 ? 54.680 92.913 34.397 1.00 24.33 206 PRO A C 1
ATOM 714 O O . PRO A 1 96 ? 54.013 93.050 35.421 1.00 24.06 206 PRO A O 1
ATOM 718 N N . TRP A 1 97 ? 55.968 92.518 34.397 1.00 23.78 207 TRP A N 1
ATOM 719 C CA . TRP A 1 97 ? 56.623 91.999 35.575 1.00 23.38 207 TRP A CA 1
ATOM 720 C C . TRP A 1 97 ? 57.929 92.706 35.868 1.00 23.59 207 TRP A C 1
ATOM 721 O O . TRP A 1 97 ? 58.620 93.151 34.958 1.00 23.23 207 TRP A O 1
ATOM 732 N N . VAL A 1 98 ? 58.288 92.723 37.148 1.00 22.40 208 VAL A N 1
ATOM 733 C CA . VAL A 1 98 ? 59.612 93.102 37.592 1.00 21.82 208 VAL A CA 1
ATOM 734 C C . VAL A 1 98 ? 60.145 92.128 38.666 1.00 20.41 208 VAL A C 1
ATOM 735 O O . VAL A 1 98 ? 59.359 91.633 39.481 1.00 20.02 208 VAL A O 1
ATOM 739 N N . VAL A 1 99 ? 61.465 91.928 38.659 1.00 18.64 209 VAL A N 1
ATOM 740 C CA . VAL A 1 99 ? 62.178 91.233 39.723 1.00 18.09 209 VAL A CA 1
ATOM 741 C C . VAL A 1 99 ? 62.705 92.254 40.698 1.00 18.20 209 VAL A C 1
ATOM 742 O O . VAL A 1 99 ? 63.375 93.230 40.279 1.00 17.14 209 VAL A O 1
ATOM 746 N N . LEU A 1 100 ? 62.399 92.081 42.001 1.00 18.14 210 LEU A N 1
ATOM 747 C CA . LEU A 1 100 ? 62.871 93.037 43.027 1.00 18.33 210 LEU A CA 1
ATOM 748 C C . LEU A 1 100 ? 63.506 92.329 44.186 1.00 17.78 210 LEU A C 1
ATOM 749 O O . LEU A 1 100 ? 63.059 91.221 44.590 1.00 18.10 210 LEU A O 1
ATOM 754 N N . GLY A 1 101 ? 64.512 92.950 44.757 1.00 16.73 211 GLY A N 1
ATOM 755 C CA . GLY A 1 101 ? 65.248 92.389 45.859 1.00 17.70 211 GLY A CA 1
ATOM 756 C C . GLY A 1 101 ? 66.102 91.153 45.682 1.00 18.33 211 GLY A C 1
ATOM 757 O O . GLY A 1 101 ? 66.398 90.466 46.648 1.00 19.70 211 GLY A O 1
ATOM 758 N N . HIS A 1 102 ? 66.553 90.902 44.449 1.00 18.81 212 HIS A N 1
ATOM 759 C CA . HIS A 1 102 ? 67.499 89.849 44.216 1.00 18.68 212 HIS A CA 1
ATOM 760 C C . HIS A 1 102 ? 68.691 89.989 45.154 1.00 18.22 212 HIS A C 1
ATOM 761 O O . HIS A 1 102 ? 69.176 91.129 45.356 1.00 17.57 212 HIS A O 1
ATOM 768 N N . SER A 1 103 ? 69.206 88.886 45.640 1.00 18.61 213 SER A N 1
ATOM 769 C CA . SER A 1 103 ? 70.352 88.968 46.584 1.00 20.17 213 SER A CA 1
ATOM 770 C C . SER A 1 103 ? 71.573 89.677 46.001 1.00 18.76 213 SER A C 1
ATOM 771 O O . SER A 1 103 ? 72.334 90.328 46.741 1.00 18.02 213 SER A O 1
ATOM 774 N N . GLU A 1 104 ? 71.755 89.580 44.699 1.00 18.58 214 GLU A N 1
ATOM 775 C CA . GLU A 1 104 ? 72.882 90.315 44.070 1.00 18.83 214 GLU A CA 1
ATOM 776 C C . GLU A 1 104 ? 72.704 91.850 44.242 1.00 19.30 214 GLU A C 1
ATOM 777 O O . GLU A 1 104 ? 73.691 92.533 44.537 1.00 20.19 214 GLU A O 1
ATOM 783 N N . ARG A 1 105 ? 71.475 92.349 44.168 1.00 18.26 215 ARG A N 1
ATOM 784 C CA . ARG A 1 105 ? 71.191 93.785 44.328 1.00 17.86 215 ARG A CA 1
ATOM 785 C C . ARG A 1 105 ? 71.124 94.154 45.813 1.00 18.46 215 ARG A C 1
ATOM 786 O O . ARG A 1 105 ? 71.466 95.281 46.142 1.00 17.37 215 ARG A O 1
ATOM 794 N N . ARG A 1 106 ? 70.694 93.232 46.701 1.00 18.35 216 ARG A N 1
ATOM 795 C CA . ARG A 1 106 ? 70.756 93.488 48.138 1.00 18.87 216 ARG A CA 1
ATOM 796 C C . ARG A 1 106 ? 72.221 93.612 48.588 1.00 19.47 216 ARG A C 1
ATOM 797 O O . ARG A 1 106 ? 72.524 94.464 49.446 1.00 19.77 216 ARG A O 1
ATOM 805 N N . ALA A 1 107 ? 73.131 92.856 47.989 1.00 19.42 217 ALA A N 1
ATOM 806 C CA . ALA A 1 107 ? 74.537 92.917 48.395 1.00 20.81 217 ALA A CA 1
ATOM 807 C C . ALA A 1 107 ? 75.250 94.144 47.822 1.00 20.65 217 ALA A C 1
ATOM 808 O O . ALA A 1 107 ? 76.172 94.673 48.426 1.00 21.56 217 ALA A O 1
ATOM 810 N N . GLY A 1 108 ? 74.855 94.566 46.638 1.00 19.52 218 GLY A N 1
ATOM 811 C CA . GLY A 1 108 ? 75.444 95.720 45.992 1.00 19.96 218 GLY A CA 1
ATOM 812 C C . GLY A 1 108 ? 76.667 95.320 45.159 1.00 19.62 218 GLY A C 1
ATOM 813 O O . GLY A 1 108 ? 77.109 94.211 45.198 1.00 19.46 218 GLY A O 1
ATOM 814 N N . PHE A 1 109 ? 77.158 96.271 44.385 1.00 20.31 219 PHE A N 1
ATOM 815 C CA . PHE A 1 109 ? 78.174 96.095 43.375 1.00 19.86 219 PHE A CA 1
ATOM 816 C C . PHE A 1 109 ? 79.321 97.072 43.478 1.00 20.88 219 PHE A C 1
ATOM 817 O O . PHE A 1 109 ? 79.134 98.338 43.507 1.00 20.55 219 PHE A O 1
ATOM 825 N N . GLY A 1 110 ? 80.538 96.532 43.386 1.00 21.44 220 GLY A N 1
ATOM 826 C CA . GLY A 1 110 ? 81.754 97.332 43.213 1.00 22.54 220 GLY A CA 1
ATOM 827 C C . GLY A 1 110 ? 82.060 98.294 44.359 1.00 22.32 220 GLY A C 1
ATOM 828 O O . GLY A 1 110 ? 82.716 99.299 44.151 1.00 22.10 220 GLY A O 1
ATOM 829 N N . GLY A 1 111 ? 81.556 98.003 45.553 1.00 21.93 221 GLY A N 1
ATOM 830 C CA . GLY A 1 111 ? 81.745 98.925 46.684 1.00 22.30 221 GLY A CA 1
ATOM 831 C C . GLY A 1 111 ? 80.581 99.851 46.975 1.00 21.86 221 GLY A C 1
ATOM 832 O O . GLY A 1 111 ? 80.554 100.506 48.013 1.00 22.67 221 GLY A O 1
ATOM 833 N N . GLN A 1 112 ? 79.598 99.937 46.079 1.00 21.50 222 GLN A N 1
ATOM 834 C CA . GLN A 1 112 ? 78.425 100.729 46.377 1.00 20.56 222 GLN A CA 1
ATOM 835 C C . GLN A 1 112 ? 77.538 99.888 47.310 1.00 20.09 222 GLN A C 1
ATOM 836 O O . GLN A 1 112 ? 77.277 98.728 46.970 1.00 19.47 222 GLN A O 1
ATOM 842 N N . PRO A 1 113 ? 77.013 100.464 48.383 1.00 19.39 223 PRO A N 1
ATOM 843 C CA . PRO A 1 113 ? 76.082 99.690 49.187 1.00 19.77 223 PRO A CA 1
ATOM 844 C C . PRO A 1 113 ? 74.885 99.202 48.380 1.00 18.87 223 PRO A C 1
ATOM 845 O O . PRO A 1 113 ? 74.473 99.837 47.438 1.00 19.31 223 PRO A O 1
ATOM 849 N N . GLY A 1 114 ? 74.378 98.031 48.730 1.00 18.73 224 GLY A N 1
ATOM 850 C CA . GLY A 1 114 ? 73.202 97.459 48.105 1.00 19.61 224 GLY A CA 1
ATOM 851 C C . GLY A 1 114 ? 71.901 97.976 48.722 1.00 19.63 224 GLY A C 1
ATOM 852 O O . GLY A 1 114 ? 71.903 98.925 49.503 1.00 18.30 224 GLY A O 1
ATOM 853 N N . GLU A 1 115 ? 70.821 97.329 48.292 1.00 18.80 225 GLU A N 1
ATOM 854 C CA . GLU A 1 115 ? 69.446 97.692 48.683 1.00 19.60 225 GLU A CA 1
ATOM 855 C C . GLU A 1 115 ? 69.096 97.025 50.001 1.00 19.56 225 GLU A C 1
ATOM 856 O O . GLU A 1 115 ? 69.071 95.797 50.087 1.00 19.20 225 GLU A O 1
ATOM 862 N N . SER A 1 116 ? 68.774 97.826 51.012 1.00 20.23 226 SER A N 1
ATOM 863 C CA . SER A 1 116 ? 68.283 97.323 52.284 1.00 20.85 226 SER A CA 1
ATOM 864 C C . SER A 1 116 ? 66.886 96.732 52.175 1.00 20.83 226 SER A C 1
ATOM 865 O O . SER A 1 116 ? 66.186 96.903 51.128 1.00 18.19 226 SER A O 1
ATOM 868 N N . ASN A 1 117 ? 66.443 96.056 53.251 1.00 21.21 227 ASN A N 1
ATOM 869 C CA . ASN A 1 117 ? 65.070 95.568 53.317 1.00 22.12 227 ASN A CA 1
ATOM 870 C C . ASN A 1 117 ? 64.115 96.698 53.023 1.00 22.01 227 ASN A C 1
ATOM 871 O O . ASN A 1 117 ? 63.138 96.483 52.320 1.00 22.14 227 ASN A O 1
ATOM 876 N N . GLN A 1 118 ? 64.391 97.877 53.582 1.00 21.83 228 GLN A N 1
ATOM 877 C CA . GLN A 1 118 ? 63.513 99.050 53.425 1.00 23.95 228 GLN A CA 1
ATOM 878 C C . GLN A 1 118 ? 63.463 99.592 51.978 1.00 21.88 228 GLN A C 1
ATOM 879 O O . GLN A 1 118 ? 62.417 99.938 51.469 1.00 21.25 228 GLN A O 1
ATOM 885 N N . VAL A 1 119 ? 64.621 99.628 51.317 1.00 21.14 229 VAL A N 1
ATOM 886 C CA . VAL A 1 119 ? 64.701 100.053 49.907 1.00 20.84 229 VAL A CA 1
ATOM 887 C C . VAL A 1 119 ? 63.977 99.092 48.980 1.00 19.19 229 VAL A C 1
ATOM 888 O O . VAL A 1 119 ? 63.193 99.536 48.081 1.00 19.26 229 VAL A O 1
ATOM 892 N N . VAL A 1 120 ? 64.159 97.786 49.224 1.00 18.01 230 VAL A N 1
ATOM 893 C CA . VAL A 1 120 ? 63.421 96.791 48.427 1.00 18.16 230 VAL A CA 1
ATOM 894 C C . VAL A 1 120 ? 61.919 97.016 48.597 1.00 18.47 230 VAL A C 1
ATOM 895 O O . VAL A 1 120 ? 61.145 96.985 47.617 1.00 17.54 230 VAL A O 1
ATOM 899 N N . ALA A 1 121 ? 61.498 97.212 49.855 1.00 19.10 231 ALA A N 1
ATOM 900 C CA . ALA A 1 121 ? 60.081 97.409 50.131 1.00 20.34 231 ALA A CA 1
ATOM 901 C C . ALA A 1 121 ? 59.524 98.637 49.396 1.00 21.67 231 ALA A C 1
ATOM 902 O O . ALA A 1 121 ? 58.386 98.604 48.853 1.00 22.65 231 ALA A O 1
ATOM 904 N N . LYS A 1 122 ? 60.293 99.742 49.417 1.00 22.01 232 LYS A N 1
ATOM 905 C CA . LYS A 1 122 ? 59.881 100.938 48.693 1.00 24.09 232 LYS A CA 1
ATOM 906 C C . LYS A 1 122 ? 59.747 100.674 47.193 1.00 23.31 232 LYS A C 1
ATOM 907 O O . LYS A 1 122 ? 58.786 101.145 46.561 1.00 21.49 232 LYS A O 1
ATOM 913 N N . LYS A 1 123 ? 60.690 99.899 46.615 1.00 21.28 233 LYS A N 1
ATOM 914 C CA . LYS A 1 123 ? 60.557 99.536 45.202 1.00 20.71 233 LYS A CA 1
ATOM 915 C C . LYS A 1 123 ? 59.273 98.719 44.966 1.00 20.73 233 LYS A C 1
ATOM 916 O O . LYS A 1 123 ? 58.586 98.939 43.954 1.00 20.99 233 LYS A O 1
ATOM 922 N N . VAL A 1 124 ? 58.984 97.780 45.863 1.00 21.08 234 VAL A N 1
ATOM 923 C CA . VAL A 1 124 ? 57.808 96.899 45.698 1.00 22.23 234 VAL A CA 1
ATOM 924 C C . VAL A 1 124 ? 56.518 97.749 45.688 1.00 22.71 234 VAL A C 1
ATOM 925 O O . VAL A 1 124 ? 55.666 97.609 44.790 1.00 21.40 234 VAL A O 1
ATOM 929 N N . ARG A 1 125 ? 56.387 98.611 46.685 1.00 23.46 235 ARG A N 1
ATOM 930 C CA . ARG A 1 125 ? 55.214 99.477 46.790 1.00 24.50 235 ARG A CA 1
ATOM 931 C C . ARG A 1 125 ? 55.016 100.335 45.525 1.00 25.38 235 ARG A C 1
ATOM 932 O O . ARG A 1 125 ? 53.893 100.485 45.039 1.00 24.18 235 ARG A O 1
ATOM 940 N N . ALA A 1 126 ? 56.102 100.933 45.042 1.00 23.26 236 ALA A N 1
ATOM 941 C CA . ALA A 1 126 ? 56.055 101.779 43.861 1.00 22.14 236 ALA A CA 1
ATOM 942 C C . ALA A 1 126 ? 55.607 100.995 42.627 1.00 22.08 236 ALA A C 1
ATOM 943 O O . ALA A 1 126 ? 54.773 101.462 41.825 1.00 21.18 236 ALA A O 1
ATOM 945 N N . ALA A 1 127 ? 56.144 99.771 42.499 1.00 21.42 237 ALA A N 1
ATOM 946 C CA . ALA A 1 127 ? 55.814 98.888 41.380 1.00 21.14 237 ALA A CA 1
ATOM 947 C C . ALA A 1 127 ? 54.332 98.504 41.391 1.00 22.58 237 ALA A C 1
ATOM 948 O O . ALA A 1 127 ? 53.617 98.590 40.368 1.00 21.84 237 ALA A O 1
ATOM 950 N N . LEU A 1 128 ? 53.868 98.057 42.567 1.00 23.38 238 LEU A N 1
ATOM 951 C CA . LEU A 1 128 ? 52.449 97.675 42.700 1.00 24.29 238 LEU A CA 1
ATOM 952 C C . LEU A 1 128 ? 51.519 98.846 42.495 1.00 25.13 238 LEU A C 1
ATOM 953 O O . LEU A 1 128 ? 50.470 98.697 41.844 1.00 26.11 238 LEU A O 1
ATOM 958 N N . ASN A 1 129 ? 51.867 100.018 43.036 1.00 25.32 239 ASN A N 1
ATOM 959 C CA . ASN A 1 129 ? 51.088 101.256 42.778 1.00 27.32 239 ASN A CA 1
ATOM 960 C C . ASN A 1 129 ? 50.920 101.524 41.285 1.00 27.86 239 ASN A C 1
ATOM 961 O O . ASN A 1 129 ? 49.942 102.074 40.912 1.00 29.03 239 ASN A O 1
ATOM 966 N N . GLU A 1 130 ? 51.892 101.182 40.445 1.00 27.58 240 GLU A N 1
ATOM 967 C CA . GLU A 1 130 ? 51.773 101.421 39.000 1.00 27.74 240 GLU A CA 1
ATOM 968 C C . GLU A 1 130 ? 51.228 100.217 38.223 1.00 28.39 240 GLU A C 1
ATOM 969 O O . GLU A 1 130 ? 51.364 100.184 37.009 1.00 28.12 240 GLU A O 1
ATOM 975 N N . GLY A 1 131 ? 50.614 99.252 38.904 1.00 27.34 241 GLY A N 1
ATOM 976 C CA . GLY A 1 131 ? 50.011 98.113 38.200 1.00 28.82 241 GLY A CA 1
ATOM 977 C C . GLY A 1 131 ? 50.956 96.983 37.739 1.00 28.21 241 GLY A C 1
ATOM 978 O O . GLY A 1 131 ? 50.508 96.111 37.034 1.00 26.23 241 GLY A O 1
ATOM 979 N N . LEU A 1 132 ? 52.208 96.960 38.210 1.00 25.98 242 LEU A N 1
ATOM 980 C CA . LEU A 1 132 ? 53.084 95.851 37.870 1.00 26.86 242 LEU A CA 1
ATOM 981 C C . LEU A 1 132 ? 52.851 94.658 38.766 1.00 26.83 242 LEU A C 1
ATOM 982 O O . LEU A 1 132 ? 52.334 94.810 39.884 1.00 27.22 242 LEU A O 1
ATOM 987 N N . SER A 1 133 ? 53.172 93.460 38.257 1.00 25.62 243 SER A N 1
ATOM 988 C CA . SER A 1 133 ? 53.407 92.287 39.109 1.00 24.36 243 SER A CA 1
ATOM 989 C C . SER A 1 133 ? 54.896 92.145 39.448 1.00 23.47 243 SER A C 1
ATOM 990 O O . SER A 1 133 ? 55.749 92.531 38.688 1.00 22.10 243 SER A O 1
ATOM 993 N N . VAL A 1 134 ? 55.177 91.594 40.615 1.00 24.05 244 VAL A N 1
ATOM 994 C CA . VAL A 1 134 ? 56.508 91.606 41.226 1.00 22.86 244 VAL A CA 1
ATOM 995 C C . VAL A 1 134 ? 56.927 90.196 41.621 1.00 22.47 244 VAL A C 1
ATOM 996 O O . VAL A 1 134 ? 56.172 89.499 42.309 1.00 22.96 244 VAL A O 1
ATOM 1000 N N . ILE A 1 135 ? 58.107 89.787 41.195 1.00 21.55 245 ILE A N 1
ATOM 1001 C CA . ILE A 1 135 ? 58.793 88.632 41.747 1.00 20.84 245 ILE A CA 1
ATOM 1002 C C . ILE A 1 135 ? 59.683 89.161 42.884 1.00 21.27 245 ILE A C 1
ATOM 1003 O O . ILE A 1 135 ? 60.740 89.771 42.618 1.00 22.88 245 ILE A O 1
ATOM 1008 N N . LEU A 1 136 ? 59.226 88.989 44.120 1.00 21.19 246 LEU A N 1
ATOM 1009 C CA . LEU A 1 136 ? 59.943 89.463 45.289 1.00 21.65 246 LEU A CA 1
ATOM 1010 C C . LEU A 1 136 ? 60.911 88.404 45.825 1.00 21.43 246 LEU A C 1
ATOM 1011 O O . LEU A 1 136 ? 60.450 87.356 46.292 1.00 21.37 246 LEU A O 1
ATOM 1016 N N . CYS A 1 137 ? 62.211 88.700 45.792 1.00 20.41 247 CYS A N 1
ATOM 1017 C CA . CYS A 1 137 ? 63.253 87.767 46.210 1.00 19.55 247 CYS A CA 1
ATOM 1018 C C . CYS A 1 137 ? 63.610 87.934 47.696 1.00 19.06 247 CYS A C 1
ATOM 1019 O O . CYS A 1 137 ? 63.785 89.033 48.180 1.00 19.91 247 CYS A O 1
ATOM 1022 N N . ILE A 1 138 ? 63.705 86.829 48.400 1.00 19.12 248 ILE A N 1
ATOM 1023 C CA . ILE A 1 138 ? 64.155 86.794 49.831 1.00 19.02 248 ILE A CA 1
ATOM 1024 C C . ILE A 1 138 ? 65.060 85.588 49.994 1.00 19.01 248 ILE A C 1
ATOM 1025 O O . ILE A 1 138 ? 65.063 84.701 49.154 1.00 20.31 248 ILE A O 1
ATOM 1030 N N . GLY A 1 139 ? 65.803 85.518 51.082 1.00 19.16 249 GLY A N 1
ATOM 1031 C CA . GLY A 1 139 ? 66.681 84.381 51.310 1.00 20.22 249 GLY A CA 1
ATOM 1032 C C . GLY A 1 139 ? 67.736 84.661 52.357 1.00 20.79 249 GLY A C 1
ATOM 1033 O O . GLY A 1 139 ? 68.129 85.781 52.504 1.00 19.89 249 GLY A O 1
ATOM 1034 N N . GLU A 1 140 ? 68.157 83.619 53.070 1.00 21.62 250 GLU A N 1
ATOM 1035 C CA . GLU A 1 140 ? 69.120 83.722 54.132 1.00 23.28 250 GLU A CA 1
ATOM 1036 C C . GLU A 1 140 ? 70.534 83.311 53.672 1.00 24.57 250 GLU A C 1
ATOM 1037 O O . GLU A 1 140 ? 70.696 82.604 52.666 1.00 23.71 250 GLU A O 1
ATOM 1043 N N . THR A 1 141 ? 71.534 83.733 54.458 1.00 25.01 251 THR A N 1
ATOM 1044 C CA . THR A 1 141 ? 72.912 83.414 54.198 1.00 24.57 251 THR A CA 1
ATOM 1045 C C . THR A 1 141 ? 73.225 82.036 54.784 1.00 25.98 251 THR A C 1
ATOM 1046 O O . THR A 1 141 ? 72.460 81.468 55.584 1.00 25.21 251 THR A O 1
ATOM 1050 N N . LEU A 1 142 ? 74.386 81.500 54.386 1.00 27.74 252 LEU A N 1
ATOM 1051 C CA . LEU A 1 142 ? 74.825 80.213 54.934 1.00 30.02 252 LEU A CA 1
ATOM 1052 C C . LEU A 1 142 ? 74.947 80.304 56.463 1.00 30.36 252 LEU A C 1
ATOM 1053 O O . LEU A 1 142 ? 74.534 79.390 57.160 1.00 29.23 252 LEU A O 1
ATOM 1058 N N . GLU A 1 143 ? 75.546 81.368 56.957 1.00 32.22 253 GLU A N 1
ATOM 1059 C CA . GLU A 1 143 ? 75.707 81.557 58.412 1.00 35.67 253 GLU A CA 1
ATOM 1060 C C . GLU A 1 143 ? 74.369 81.601 59.122 1.00 35.07 253 GLU A C 1
ATOM 1061 O O . GLU A 1 143 ? 74.221 81.008 60.196 1.00 35.22 253 GLU A O 1
ATOM 1067 N N . GLU A 1 144 ? 73.410 82.335 58.558 1.00 32.99 254 GLU A N 1
ATOM 1068 C CA . GLU A 1 144 ? 72.046 82.428 59.121 1.00 31.83 254 GLU A CA 1
ATOM 1069 C C . GLU A 1 144 ? 71.381 81.052 59.152 1.00 31.45 254 GLU A C 1
ATOM 1070 O O . GLU A 1 144 ? 70.779 80.687 60.154 1.00 30.36 254 GLU A O 1
ATOM 1076 N N . ARG A 1 145 ? 71.547 80.284 58.089 1.00 30.91 255 ARG A N 1
ATOM 1077 C CA . ARG A 1 145 ? 70.979 78.936 58.028 1.00 31.27 255 ARG A CA 1
ATOM 1078 C C . ARG A 1 145 ? 71.557 78.033 59.127 1.00 33.50 255 ARG A C 1
ATOM 1079 O O . ARG A 1 145 ? 70.801 77.416 59.878 1.00 33.98 255 ARG A O 1
ATOM 1087 N N . GLU A 1 146 ? 72.876 77.993 59.219 1.00 35.21 256 GLU A N 1
ATOM 1088 C CA . GLU A 1 146 ? 73.590 77.082 60.132 1.00 38.55 256 GLU A CA 1
ATOM 1089 C C . GLU A 1 146 ? 73.433 77.480 61.597 1.00 37.81 256 GLU A C 1
ATOM 1090 O O . GLU A 1 146 ? 73.550 76.647 62.458 1.00 39.96 256 GLU A O 1
ATOM 1096 N N . SER A 1 147 ? 73.153 78.744 61.885 1.00 37.06 257 SER A N 1
ATOM 1097 C CA . SER A 1 147 ? 72.876 79.172 63.248 1.00 37.25 257 SER A CA 1
ATOM 1098 C C . SER A 1 147 ? 71.359 79.174 63.626 1.00 36.09 257 SER A C 1
ATOM 1099 O O . SER A 1 147 ? 70.982 79.685 64.653 1.00 37.68 257 SER A O 1
ATOM 1102 N N . GLY A 1 148 ? 70.518 78.524 62.831 1.00 34.79 258 GLY A N 1
ATOM 1103 C CA . GLY A 1 148 ? 69.068 78.405 63.078 1.00 34.47 258 GLY A CA 1
ATOM 1104 C C . GLY A 1 148 ? 68.220 79.666 62.915 1.00 33.16 258 GLY A C 1
ATOM 1105 O O . GLY A 1 148 ? 67.141 79.725 63.469 1.00 33.84 258 GLY A O 1
ATOM 1106 N N . GLN A 1 149 ? 68.677 80.665 62.141 1.00 32.61 259 GLN A N 1
ATOM 1107 C CA . GLN A 1 149 ? 67.958 81.957 62.052 1.00 31.67 259 GLN A CA 1
ATOM 1108 C C . GLN A 1 149 ? 67.023 82.146 60.827 1.00 29.93 259 GLN A C 1
ATOM 1109 O O . GLN A 1 149 ? 66.471 83.240 60.610 1.00 28.22 259 GLN A O 1
ATOM 1115 N N . THR A 1 150 ? 66.874 81.110 60.001 1.00 28.82 260 THR A N 1
ATOM 1116 C CA . THR A 1 150 ? 66.214 81.286 58.657 1.00 27.80 260 THR A CA 1
ATOM 1117 C C . THR A 1 150 ? 64.815 81.898 58.829 1.00 27.56 260 THR A C 1
ATOM 1118 O O . THR A 1 150 ? 64.489 82.888 58.179 1.00 26.72 260 THR A O 1
ATOM 1122 N N . GLN A 1 151 ? 63.999 81.351 59.723 1.00 28.83 261 GLN A N 1
ATOM 1123 C CA . GLN A 1 151 ? 62.623 81.867 59.854 1.00 29.95 261 GLN A CA 1
ATOM 1124 C C . GLN A 1 151 ? 62.604 83.330 60.336 1.00 28.12 261 GLN A C 1
ATOM 1125 O O . GLN A 1 151 ? 61.828 84.111 59.842 1.00 25.69 261 GLN A O 1
ATOM 1131 N N . LYS A 1 152 ? 63.484 83.672 61.286 1.00 28.94 262 LYS A N 1
ATOM 1132 C CA . LYS A 1 152 ? 63.599 85.046 61.771 1.00 29.62 262 LYS A CA 1
ATOM 1133 C C . LYS A 1 152 ? 63.989 86.002 60.652 1.00 26.82 262 LYS A C 1
ATOM 1134 O O . LYS A 1 152 ? 63.390 87.038 60.462 1.00 26.86 262 LYS A O 1
ATOM 1140 N N . VAL A 1 153 ? 64.998 85.609 59.872 1.00 25.21 263 VAL A N 1
ATOM 1141 C CA . VAL A 1 153 ? 65.526 86.438 58.769 1.00 23.74 263 VAL A CA 1
ATOM 1142 C C . VAL A 1 153 ? 64.469 86.633 57.681 1.00 21.97 263 VAL A C 1
ATOM 1143 O O . VAL A 1 153 ? 64.230 87.754 57.219 1.00 21.57 263 VAL A O 1
ATOM 1147 N N . LEU A 1 154 ? 63.830 85.559 57.252 1.00 22.25 264 LEU A N 1
ATOM 1148 C CA . LEU A 1 154 ? 62.842 85.692 56.168 1.00 22.07 264 LEU A CA 1
ATOM 1149 C C . LEU A 1 154 ? 61.650 86.518 56.652 1.00 23.85 264 LEU A C 1
ATOM 1150 O O . LEU A 1 154 ? 61.163 87.355 55.890 1.00 23.26 264 LEU A O 1
ATOM 1155 N N . SER A 1 155 ? 61.241 86.354 57.931 1.00 25.32 265 SER A N 1
ATOM 1156 C CA . SER A 1 155 ? 60.225 87.211 58.474 1.00 26.73 265 SER A CA 1
ATOM 1157 C C . SER A 1 155 ? 60.591 88.712 58.419 1.00 27.85 265 SER A C 1
ATOM 1158 O O . SER A 1 155 ? 59.731 89.516 58.115 1.00 26.41 265 SER A O 1
ATOM 1161 N N . GLU A 1 156 ? 61.821 89.051 58.781 1.00 29.07 266 GLU A N 1
ATOM 1162 C CA . GLU A 1 156 ? 62.312 90.465 58.771 1.00 29.50 266 GLU A CA 1
ATOM 1163 C C . GLU A 1 156 ? 62.258 91.016 57.319 1.00 27.38 266 GLU A C 1
ATOM 1164 O O . GLU A 1 156 ? 61.812 92.155 57.092 1.00 28.29 266 GLU A O 1
ATOM 1170 N N . GLN A 1 157 ? 62.699 90.215 56.346 1.00 24.38 267 GLN A N 1
ATOM 1171 C CA . GLN A 1 157 ? 62.663 90.649 54.961 1.00 23.79 267 GLN A CA 1
ATOM 1172 C C . GLN A 1 157 ? 61.247 90.903 54.444 1.00 23.57 267 GLN A C 1
ATOM 1173 O O . GLN A 1 157 ? 60.950 91.902 53.802 1.00 23.13 267 GLN A O 1
ATOM 1179 N N . LEU A 1 158 ? 60.348 89.988 54.768 1.00 24.52 268 LEU A N 1
ATOM 1180 C CA . LEU A 1 158 ? 58.953 90.105 54.373 1.00 25.17 268 LEU A CA 1
ATOM 1181 C C . LEU A 1 158 ? 58.212 91.183 55.164 1.00 26.14 268 LEU A C 1
ATOM 1182 O O . LEU A 1 158 ? 57.403 91.897 54.592 1.00 24.06 268 LEU A O 1
ATOM 1187 N N . GLU A 1 159 ? 58.477 91.298 56.463 1.00 27.68 269 GLU A N 1
ATOM 1188 C CA . GLU A 1 159 ? 57.833 92.338 57.315 1.00 29.78 269 GLU A CA 1
ATOM 1189 C C . GLU A 1 159 ? 58.159 93.778 56.792 1.00 29.45 269 GLU A C 1
ATOM 1190 O O . GLU A 1 159 ? 57.286 94.600 56.815 1.00 27.99 269 GLU A O 1
ATOM 1196 N N . ALA A 1 160 ? 59.401 94.042 56.310 1.00 27.03 270 ALA A N 1
ATOM 1197 C CA . ALA A 1 160 ? 59.699 95.315 55.742 1.00 25.91 270 ALA A CA 1
ATOM 1198 C C . ALA A 1 160 ? 58.779 95.612 54.539 1.00 24.58 270 ALA A C 1
ATOM 1199 O O . ALA A 1 160 ? 58.291 96.704 54.364 1.00 24.15 270 ALA A O 1
ATOM 1201 N N . VAL A 1 161 ? 58.528 94.592 53.715 1.00 23.72 271 VAL A N 1
ATOM 1202 C CA . VAL A 1 161 ? 57.626 94.738 52.586 1.00 22.83 271 VAL A CA 1
ATOM 1203 C C . VAL A 1 161 ? 56.200 94.987 53.026 1.00 24.62 271 VAL A C 1
ATOM 1204 O O . VAL A 1 161 ? 55.525 95.866 52.495 1.00 26.03 271 VAL A O 1
ATOM 1208 N N . ARG A 1 162 ? 55.736 94.265 54.032 1.00 26.42 272 ARG A N 1
ATOM 1209 C CA . ARG A 1 162 ? 54.391 94.494 54.604 1.00 28.67 272 ARG A CA 1
ATOM 1210 C C . ARG A 1 162 ? 54.220 95.912 55.159 1.00 28.90 272 ARG A C 1
ATOM 1211 O O . ARG A 1 162 ? 53.142 96.498 55.008 1.00 28.09 272 ARG A O 1
ATOM 1219 N N . GLN A 1 163 ? 55.260 96.474 55.795 1.00 29.60 273 GLN A N 1
ATOM 1220 C CA . GLN A 1 163 ? 55.163 97.860 56.335 1.00 31.68 273 GLN A CA 1
ATOM 1221 C C . GLN A 1 163 ? 54.929 98.856 55.229 1.00 29.67 273 GLN A C 1
ATOM 1222 O O . GLN A 1 163 ? 54.180 99.779 55.393 1.00 30.46 273 GLN A O 1
ATOM 1228 N N . ALA A 1 164 ? 55.579 98.649 54.086 1.00 28.10 274 ALA A N 1
ATOM 1229 C CA . ALA A 1 164 ? 55.396 99.487 52.908 1.00 27.50 274 ALA A CA 1
ATOM 1230 C C . ALA A 1 164 ? 54.133 99.153 52.096 1.00 27.11 274 ALA A C 1
ATOM 1231 O O . ALA A 1 164 ? 53.631 100.010 51.378 1.00 26.78 274 ALA A O 1
ATOM 1233 N N . VAL A 1 165 ? 53.677 97.912 52.152 1.00 27.04 275 VAL A N 1
ATOM 1234 C CA . VAL A 1 165 ? 52.469 97.472 51.479 1.00 28.10 275 VAL A CA 1
ATOM 1235 C C . VAL A 1 165 ? 51.537 96.811 52.541 1.00 28.49 275 VAL A C 1
ATOM 1236 O O . VAL A 1 165 ? 51.395 95.569 52.577 1.00 27.39 275 VAL A O 1
ATOM 1240 N N . PRO A 1 166 ? 50.921 97.626 53.414 1.00 29.40 276 PRO A N 1
ATOM 1241 C CA . PRO A 1 166 ? 50.062 97.050 54.427 1.00 31.63 276 PRO A CA 1
ATOM 1242 C C . PRO A 1 166 ? 48.681 96.573 53.898 1.00 33.50 276 PRO A C 1
ATOM 1243 O O . PRO A 1 166 ? 47.987 95.875 54.603 1.00 35.18 276 PRO A O 1
ATOM 1247 N N . GLU A 1 167 ? 48.272 96.972 52.715 1.00 35.27 277 GLU A N 1
ATOM 1248 C CA . GLU A 1 167 ? 46.979 96.528 52.177 1.00 37.90 277 GLU A CA 1
ATOM 1249 C C . GLU A 1 167 ? 47.095 95.144 51.579 1.00 35.15 277 GLU A C 1
ATOM 1250 O O . GLU A 1 167 ? 47.879 94.942 50.637 1.00 33.81 277 GLU A O 1
ATOM 1256 N N . ALA A 1 168 ? 46.241 94.258 52.056 1.00 34.61 278 ALA A N 1
ATOM 1257 C CA . ALA A 1 168 ? 46.295 92.846 51.619 1.00 35.11 278 ALA A CA 1
ATOM 1258 C C . ALA A 1 168 ? 45.971 92.689 50.122 1.00 33.46 278 ALA A C 1
ATOM 1259 O O . ALA A 1 168 ? 46.548 91.830 49.464 1.00 31.74 278 ALA A O 1
ATOM 1261 N N . ASP A 1 169 ? 45.066 93.519 49.591 1.00 34.61 279 ASP A N 1
ATOM 1262 C CA . ASP A 1 169 ? 44.673 93.371 48.183 1.00 35.58 279 ASP A CA 1
ATOM 1263 C C . ASP A 1 169 ? 45.876 93.542 47.223 1.00 34.90 279 ASP A C 1
ATOM 1264 O O . ASP A 1 169 ? 45.893 92.912 46.160 1.00 35.40 279 ASP A O 1
ATOM 1269 N N . ALA A 1 170 ? 46.852 94.390 47.588 1.00 32.20 280 ALA A N 1
ATOM 1270 C CA . ALA A 1 170 ? 47.974 94.655 46.706 1.00 33.09 280 ALA A CA 1
ATOM 1271 C C . ALA A 1 170 ? 48.842 93.396 46.462 1.00 29.64 280 ALA A C 1
ATOM 1272 O O . ALA A 1 170 ? 49.468 93.243 45.386 1.00 27.35 280 ALA A O 1
ATOM 1274 N N . TRP A 1 171 ? 48.851 92.513 47.476 1.00 28.77 281 TRP A N 1
ATOM 1275 C CA . TRP A 1 171 ? 49.633 91.306 47.445 1.00 27.14 281 TRP A CA 1
ATOM 1276 C C . TRP A 1 171 ? 49.168 90.288 46.388 1.00 28.62 281 TRP A C 1
ATOM 1277 O O . TRP A 1 171 ? 49.914 89.310 46.120 1.00 29.38 281 TRP A O 1
ATOM 1288 N N . LYS A 1 172 ? 47.982 90.503 45.771 1.00 29.28 282 LYS A N 1
ATOM 1289 C CA . LYS A 1 172 ? 47.559 89.688 44.631 1.00 30.23 282 LYS A CA 1
ATOM 1290 C C . LYS A 1 172 ? 48.563 89.564 43.503 1.00 28.89 282 LYS A C 1
ATOM 1291 O O . LYS A 1 172 ? 48.645 88.514 42.841 1.00 28.54 282 LYS A O 1
ATOM 1297 N N . SER A 1 173 ? 49.352 90.604 43.286 1.00 27.88 283 SER A N 1
ATOM 1298 C CA . SER A 1 173 ? 50.289 90.640 42.155 1.00 26.62 283 SER A CA 1
ATOM 1299 C C . SER A 1 173 ? 51.736 90.408 42.587 1.00 26.14 283 SER A C 1
ATOM 1300 O O . SER A 1 173 ? 52.666 90.821 41.864 1.00 26.59 283 SER A O 1
ATOM 1303 N N . ILE A 1 174 ? 51.944 89.773 43.744 1.00 24.73 284 ILE A N 1
ATOM 1304 C CA . ILE A 1 174 ? 53.256 89.317 44.216 1.00 24.23 284 ILE A CA 1
ATOM 1305 C C . ILE A 1 174 ? 53.412 87.795 44.088 1.00 23.88 284 ILE A C 1
ATOM 1306 O O . ILE A 1 174 ? 52.492 87.063 44.356 1.00 25.76 284 ILE A O 1
ATOM 1311 N N . VAL A 1 175 ? 54.587 87.385 43.598 1.00 23.18 285 VAL A N 1
ATOM 1312 C CA . VAL A 1 175 ? 55.126 86.024 43.640 1.00 21.57 285 VAL A CA 1
ATOM 1313 C C . VAL A 1 175 ? 56.383 86.118 44.484 1.00 21.36 285 VAL A C 1
ATOM 1314 O O . VAL A 1 175 ? 57.185 87.010 44.293 1.00 21.75 285 VAL A O 1
ATOM 1318 N N . ILE A 1 176 ? 56.555 85.254 45.462 1.00 20.80 286 ILE A N 1
ATOM 1319 C CA . ILE A 1 176 ? 57.729 85.282 46.334 1.00 20.72 286 ILE A CA 1
ATOM 1320 C C . ILE A 1 176 ? 58.748 84.248 45.803 1.00 20.66 286 ILE A C 1
ATOM 1321 O O . ILE A 1 176 ? 58.388 83.073 45.561 1.00 20.20 286 ILE A O 1
ATOM 1326 N N . ALA A 1 177 ? 59.986 84.681 45.585 1.00 20.35 287 ALA A N 1
ATOM 1327 C CA . ALA A 1 177 ? 61.055 83.781 45.181 1.00 20.39 287 ALA A CA 1
ATOM 1328 C C . ALA A 1 177 ? 61.977 83.565 46.372 1.00 19.60 287 ALA A C 1
ATOM 1329 O O . ALA A 1 177 ? 62.592 84.503 46.853 1.00 19.01 287 ALA A O 1
ATOM 1331 N N . TYR A 1 178 ? 62.012 82.330 46.853 1.00 19.51 288 TYR A N 1
ATOM 1332 C CA . TYR A 1 178 ? 62.860 81.973 47.976 1.00 19.60 288 TYR A CA 1
ATOM 1333 C C . TYR A 1 178 ? 64.135 81.466 47.351 1.00 19.50 288 TYR A C 1
ATOM 1334 O O . TYR A 1 178 ? 64.117 80.380 46.730 1.00 19.94 288 TYR A O 1
ATOM 1343 N N . GLU A 1 179 ? 65.230 82.239 47.485 1.00 20.55 289 GLU A N 1
ATOM 1344 C CA . GLU A 1 179 ? 66.529 81.823 46.991 1.00 21.35 289 GLU A CA 1
ATOM 1345 C C . GLU A 1 179 ? 67.542 81.895 48.114 1.00 21.16 289 GLU A C 1
ATOM 1346 O O . GLU A 1 179 ? 68.007 82.971 48.395 1.00 19.64 289 GLU A O 1
ATOM 1352 N N . PRO A 1 180 ? 67.845 80.771 48.773 1.00 22.17 290 PRO A N 1
ATOM 1353 C CA . PRO A 1 180 ? 68.884 80.870 49.754 1.00 22.41 290 PRO A CA 1
ATOM 1354 C C . PRO A 1 180 ? 70.186 81.363 49.121 1.00 22.11 290 PRO A C 1
ATOM 1355 O O . PRO A 1 180 ? 70.595 80.909 48.030 1.00 21.97 290 PRO A O 1
ATOM 1359 N N . VAL A 1 181 ? 70.854 82.302 49.801 1.00 21.52 291 VAL A N 1
ATOM 1360 C CA . VAL A 1 181 ? 72.016 82.920 49.199 1.00 21.03 291 VAL A CA 1
ATOM 1361 C C . VAL A 1 181 ? 73.101 81.876 48.913 1.00 21.28 291 VAL A C 1
ATOM 1362 O O . VAL A 1 181 ? 73.780 81.952 47.886 1.00 20.00 291 VAL A O 1
ATOM 1366 N N . TRP A 1 182 ? 73.227 80.903 49.811 1.00 21.49 292 TRP A N 1
ATOM 1367 C CA . TRP A 1 182 ? 74.167 79.809 49.683 1.00 23.14 292 TRP A CA 1
ATOM 1368 C C . TRP A 1 182 ? 73.941 78.870 48.497 1.00 23.44 292 TRP A C 1
ATOM 1369 O O . TRP A 1 182 ? 74.856 78.151 48.147 1.00 24.77 292 TRP A O 1
ATOM 1380 N N . ALA A 1 183 ? 72.747 78.892 47.898 1.00 22.74 293 ALA A N 1
ATOM 1381 C CA . ALA A 1 183 ? 72.433 78.146 46.658 1.00 22.69 293 ALA A CA 1
ATOM 1382 C C . ALA A 1 183 ? 72.643 78.866 45.358 1.00 22.62 293 ALA A C 1
ATOM 1383 O O . ALA A 1 183 ? 72.495 78.244 44.300 1.00 24.01 293 ALA A O 1
ATOM 1385 N N . ILE A 1 184 ? 72.946 80.177 45.395 1.00 23.07 294 ILE A N 1
ATOM 1386 C CA . ILE A 1 184 ? 73.056 80.941 44.204 1.00 23.73 294 ILE A CA 1
ATOM 1387 C C . ILE A 1 184 ? 74.432 80.808 43.547 1.00 25.23 294 ILE A C 1
ATOM 1388 O O . ILE A 1 184 ? 75.442 81.228 44.131 1.00 25.79 294 ILE A O 1
ATOM 1393 N N . GLY A 1 185 ? 74.496 80.186 42.354 1.00 25.55 295 GLY A N 1
ATOM 1394 C CA . GLY A 1 185 ? 75.770 80.059 41.629 1.00 24.49 295 GLY A CA 1
ATOM 1395 C C . GLY A 1 185 ? 76.755 79.056 42.189 1.00 26.65 295 GLY A C 1
ATOM 1396 O O . GLY A 1 185 ? 77.813 78.863 41.600 1.00 28.79 295 GLY A O 1
ATOM 1397 N N . THR A 1 186 ? 76.418 78.342 43.251 1.00 25.85 296 THR A N 1
ATOM 1398 C CA . THR A 1 186 ? 77.339 77.475 43.969 1.00 26.40 296 THR A CA 1
ATOM 1399 C C . THR A 1 186 ? 77.201 76.004 43.611 1.00 26.81 296 THR A C 1
ATOM 1400 O O . THR A 1 186 ? 78.018 75.200 44.033 1.00 29.39 296 THR A O 1
ATOM 1404 N N . GLY A 1 187 ? 76.124 75.627 42.924 1.00 25.77 297 GLY A N 1
ATOM 1405 C CA . GLY A 1 187 ? 75.787 74.225 42.741 1.00 25.74 297 GLY A CA 1
ATOM 1406 C C . GLY A 1 187 ? 75.152 73.543 43.975 1.00 25.30 297 GLY A C 1
ATOM 1407 O O . GLY A 1 187 ? 74.794 72.351 43.907 1.00 24.19 297 GLY A O 1
ATOM 1408 N N A LYS A 1 188 ? 74.994 74.269 45.090 0.50 24.17 298 LYS A N 1
ATOM 1409 N N B LYS A 1 188 ? 74.994 74.269 45.091 0.50 24.64 298 LYS A N 1
ATOM 1410 C CA A LYS A 1 188 ? 74.438 73.677 46.299 0.50 24.43 298 LYS A CA 1
ATOM 1411 C CA B LYS A 1 188 ? 74.431 73.679 46.300 0.50 25.19 298 LYS A CA 1
ATOM 1412 C C A LYS A 1 188 ? 72.917 73.894 46.290 0.50 24.29 298 LYS A C 1
ATOM 1413 C C B LYS A 1 188 ? 72.916 73.896 46.290 0.50 24.74 298 LYS A C 1
ATOM 1414 O O A LYS A 1 188 ? 72.406 74.743 46.990 0.50 23.59 298 LYS A O 1
ATOM 1415 O O B LYS A 1 188 ? 72.406 74.743 46.990 0.50 24.01 298 LYS A O 1
ATOM 1426 N N . THR A 1 189 ? 72.206 73.118 45.479 1.00 24.96 299 THR A N 1
ATOM 1427 C CA . THR A 1 189 ? 70.740 73.161 45.446 1.00 24.52 299 THR A CA 1
ATOM 1428 C C . THR A 1 189 ? 70.183 72.748 46.804 1.00 24.99 299 THR A C 1
ATOM 1429 O O . THR A 1 189 ? 70.672 71.821 47.442 1.00 27.33 299 THR A O 1
ATOM 1433 N N . ALA A 1 190 ? 69.191 73.463 47.307 1.00 23.45 300 ALA A N 1
ATOM 1434 C CA . ALA A 1 190 ? 68.433 72.974 48.461 1.00 23.98 300 ALA A CA 1
ATOM 1435 C C . ALA A 1 190 ? 67.909 71.552 48.219 1.00 25.40 300 ALA A C 1
ATOM 1436 O O . ALA A 1 190 ? 67.558 71.187 47.087 1.00 25.05 300 ALA A O 1
ATOM 1438 N N . THR A 1 191 ? 67.878 70.721 49.277 1.00 25.52 301 THR A N 1
ATOM 1439 C CA . THR A 1 191 ? 67.090 69.483 49.206 1.00 26.68 301 THR A CA 1
ATOM 1440 C C . THR A 1 191 ? 65.625 69.792 48.986 1.00 26.02 301 THR A C 1
ATOM 1441 O O . THR A 1 191 ? 65.177 70.869 49.320 1.00 24.26 301 THR A O 1
ATOM 1445 N N . ALA A 1 192 ? 64.895 68.847 48.429 1.00 25.45 302 ALA A N 1
ATOM 1446 C CA . ALA A 1 192 ? 63.445 68.889 48.327 1.00 26.03 302 ALA A CA 1
ATOM 1447 C C . ALA A 1 192 ? 62.805 69.123 49.704 1.00 26.18 302 ALA A C 1
ATOM 1448 O O . ALA A 1 192 ? 61.901 69.932 49.813 1.00 25.29 302 ALA A O 1
ATOM 1450 N N . ALA A 1 193 ? 63.288 68.433 50.730 1.00 26.07 303 ALA A N 1
ATOM 1451 C CA . ALA A 1 193 ? 62.762 68.588 52.113 1.00 26.28 303 ALA A CA 1
ATOM 1452 C C . ALA A 1 193 ? 62.997 70.008 52.657 1.00 25.65 303 ALA A C 1
ATOM 1453 O O . ALA A 1 193 ? 62.089 70.593 53.197 1.00 24.64 303 ALA A O 1
ATOM 1455 N N . LEU A 1 194 ? 64.197 70.554 52.514 1.00 26.34 304 LEU A N 1
ATOM 1456 C CA . LEU A 1 194 ? 64.497 71.933 52.993 1.00 27.85 304 LEU A CA 1
ATOM 1457 C C . LEU A 1 194 ? 63.680 72.998 52.270 1.00 25.36 304 LEU A C 1
ATOM 1458 O O . LEU A 1 194 ? 63.136 73.915 52.905 1.00 26.49 304 LEU A O 1
ATOM 1463 N N . ALA A 1 195 ? 63.517 72.847 50.981 1.00 25.50 305 ALA A N 1
ATOM 1464 C CA . ALA A 1 195 ? 62.707 73.792 50.188 1.00 25.39 305 ALA A CA 1
ATOM 1465 C C . ALA A 1 195 ? 61.274 73.740 50.662 1.00 24.55 305 ALA A C 1
ATOM 1466 O O . ALA A 1 195 ? 60.706 74.780 50.967 1.00 23.23 305 ALA A O 1
ATOM 1468 N N . GLN A 1 196 ? 60.688 72.555 50.757 1.00 24.34 306 GLN A N 1
ATOM 1469 C CA . GLN A 1 196 ? 59.304 72.448 51.169 1.00 25.13 306 GLN A CA 1
ATOM 1470 C C . GLN A 1 196 ? 59.078 73.021 52.564 1.00 26.21 306 GLN A C 1
ATOM 1471 O O . GLN A 1 196 ? 58.122 73.767 52.759 1.00 27.04 306 GLN A O 1
ATOM 1477 N N . GLU A 1 197 ? 59.971 72.690 53.507 1.00 26.95 307 GLU A N 1
ATOM 1478 C CA . GLU A 1 197 ? 59.877 73.197 54.884 1.00 28.87 307 GLU A CA 1
ATOM 1479 C C . GLU A 1 197 ? 59.874 74.757 54.919 1.00 26.77 307 GLU A C 1
ATOM 1480 O O . GLU A 1 197 ? 59.043 75.406 55.588 1.00 24.70 307 GLU A O 1
ATOM 1486 N N . THR A 1 198 ? 60.832 75.336 54.205 1.00 26.44 308 THR A N 1
ATOM 1487 C CA . THR A 1 198 ? 61.000 76.786 54.261 1.00 25.55 308 THR A CA 1
ATOM 1488 C C . THR A 1 198 ? 59.862 77.480 53.519 1.00 24.25 308 THR A C 1
ATOM 1489 O O . THR A 1 198 ? 59.408 78.542 53.949 1.00 24.56 308 THR A O 1
ATOM 1493 N N . HIS A 1 199 ? 59.415 76.904 52.406 1.00 23.14 309 HIS A N 1
ATOM 1494 C CA . HIS A 1 199 ? 58.310 77.489 51.684 1.00 23.09 309 HIS A CA 1
ATOM 1495 C C . HIS A 1 199 ? 57.028 77.469 52.557 1.00 25.24 309 HIS A C 1
ATOM 1496 O O . HIS A 1 199 ? 56.255 78.411 52.539 1.00 23.48 309 HIS A O 1
ATOM 1503 N N . ARG A 1 200 ? 56.825 76.426 53.311 1.00 27.34 310 ARG A N 1
ATOM 1504 C CA . ARG A 1 200 ? 55.690 76.368 54.229 1.00 30.12 310 ARG A CA 1
ATOM 1505 C C . ARG A 1 200 ? 55.803 77.421 55.356 1.00 29.50 310 ARG A C 1
ATOM 1506 O O . ARG A 1 200 ? 54.813 77.981 55.725 1.00 28.82 310 ARG A O 1
ATOM 1514 N N . ASP A 1 201 ? 57.006 77.685 55.885 1.00 27.90 311 ASP A N 1
ATOM 1515 C CA . ASP A 1 201 ? 57.239 78.765 56.805 1.00 27.95 311 ASP A CA 1
ATOM 1516 C C . ASP A 1 201 ? 56.897 80.129 56.186 1.00 26.93 311 ASP A C 1
ATOM 1517 O O . ASP A 1 201 ? 56.343 80.965 56.851 1.00 26.51 311 ASP A O 1
ATOM 1522 N N . ILE A 1 202 ? 57.260 80.339 54.938 1.00 24.25 312 ILE A N 1
ATOM 1523 C CA . ILE A 1 202 ? 56.958 81.553 54.231 1.00 24.00 312 ILE A CA 1
ATOM 1524 C C . ILE A 1 202 ? 55.433 81.693 54.086 1.00 24.55 312 ILE A C 1
ATOM 1525 O O . ILE A 1 202 ? 54.885 82.785 54.331 1.00 23.38 312 ILE A O 1
ATOM 1530 N N . ARG A 1 203 ? 54.765 80.610 53.753 1.00 25.12 313 ARG A N 1
ATOM 1531 C CA . ARG A 1 203 ? 53.282 80.638 53.617 1.00 25.91 313 ARG A CA 1
ATOM 1532 C C . ARG A 1 203 ? 52.595 80.864 54.974 1.00 26.32 313 ARG A C 1
ATOM 1533 O O . ARG A 1 203 ? 51.629 81.584 55.027 1.00 27.94 313 ARG A O 1
ATOM 1541 N N . ASN A 1 204 ? 53.148 80.332 56.051 1.00 27.53 314 ASN A N 1
ATOM 1542 C CA . ASN A 1 204 ? 52.611 80.556 57.402 1.00 29.95 314 ASN A CA 1
ATOM 1543 C C . ASN A 1 204 ? 52.844 82.016 57.759 1.00 30.26 314 ASN A C 1
ATOM 1544 O O . ASN A 1 204 ? 51.993 82.596 58.425 1.00 29.06 314 ASN A O 1
ATOM 1549 N N . TRP A 1 205 ? 53.953 82.620 57.318 1.00 28.21 315 TRP A N 1
ATOM 1550 C CA . TRP A 1 205 ? 54.165 84.035 57.551 1.00 28.38 315 TRP A CA 1
ATOM 1551 C C . TRP A 1 205 ? 53.069 84.852 56.861 1.00 28.35 315 TRP A C 1
ATOM 1552 O O . TRP A 1 205 ? 52.510 85.765 57.492 1.00 28.32 315 TRP A O 1
ATOM 1563 N N . LEU A 1 206 ? 52.772 84.558 55.559 1.00 27.47 316 LEU A N 1
ATOM 1564 C CA . LEU A 1 206 ? 51.730 85.282 54.840 1.00 27.37 316 LEU A CA 1
ATOM 1565 C C . LEU A 1 206 ? 50.403 85.202 55.602 1.00 28.18 316 LEU A C 1
ATOM 1566 O O . LEU A 1 206 ? 49.686 86.187 55.699 1.00 29.86 316 LEU A O 1
ATOM 1571 N N . ALA A 1 207 ? 50.074 84.024 56.096 1.00 28.90 317 ALA A N 1
ATOM 1572 C CA . ALA A 1 207 ? 48.807 83.792 56.758 1.00 31.10 317 ALA A CA 1
ATOM 1573 C C . ALA A 1 207 ? 48.636 84.612 58.034 1.00 31.78 317 ALA A C 1
ATOM 1574 O O . ALA A 1 207 ? 47.574 85.055 58.292 1.00 33.68 317 ALA A O 1
ATOM 1576 N N . GLN A 1 208 ? 49.695 84.713 58.832 1.00 31.32 318 GLN A N 1
ATOM 1577 C CA . GLN A 1 208 ? 49.687 85.438 60.146 1.00 33.14 318 GLN A CA 1
ATOM 1578 C C . GLN A 1 208 ? 49.824 86.945 59.947 1.00 32.70 318 GLN A C 1
ATOM 1579 O O . GLN A 1 208 ? 49.172 87.674 60.633 1.00 33.73 318 GLN A O 1
ATOM 1585 N N . ALA A 1 209 ? 50.709 87.392 59.041 1.00 29.91 319 ALA A N 1
ATOM 1586 C CA . ALA A 1 209 ? 51.017 88.819 58.895 1.00 30.90 319 ALA A CA 1
ATOM 1587 C C . ALA A 1 209 ? 50.101 89.542 57.897 1.00 30.86 319 ALA A C 1
ATOM 1588 O O . ALA A 1 209 ? 49.853 90.724 58.063 1.00 31.26 319 ALA A O 1
ATOM 1590 N N . VAL A 1 210 ? 49.628 88.832 56.847 1.00 29.79 320 VAL A N 1
ATOM 1591 C CA . VAL A 1 210 ? 48.757 89.446 55.867 1.00 29.39 320 VAL A CA 1
ATOM 1592 C C . VAL A 1 210 ? 47.355 88.852 56.010 1.00 31.10 320 VAL A C 1
ATOM 1593 O O . VAL A 1 210 ? 46.497 89.439 56.630 1.00 30.06 320 VAL A O 1
ATOM 1597 N N . SER A 1 211 ? 47.100 87.669 55.458 1.00 31.10 321 SER A N 1
ATOM 1598 C CA . SER A 1 211 ? 45.817 86.966 55.650 1.00 32.36 321 SER A CA 1
ATOM 1599 C C . SER A 1 211 ? 45.904 85.532 55.129 1.00 32.15 321 SER A C 1
ATOM 1600 O O . SER A 1 211 ? 46.704 85.227 54.220 1.00 30.66 321 SER A O 1
ATOM 1603 N N . PRO A 1 212 ? 45.064 84.660 55.645 1.00 34.48 322 PRO A N 1
ATOM 1604 C CA . PRO A 1 212 ? 44.940 83.307 55.023 1.00 34.32 322 PRO A CA 1
ATOM 1605 C C . PRO A 1 212 ? 44.655 83.311 53.502 1.00 35.18 322 PRO A C 1
ATOM 1606 O O . PRO A 1 212 ? 45.197 82.446 52.778 1.00 33.06 322 PRO A O 1
ATOM 1610 N N . LYS A 1 213 ? 43.876 84.257 53.004 1.00 36.50 323 LYS A N 1
ATOM 1611 C CA . LYS A 1 213 ? 43.610 84.289 51.564 1.00 37.49 323 LYS A CA 1
ATOM 1612 C C . LYS A 1 213 ? 44.893 84.571 50.752 1.00 36.82 323 LYS A C 1
ATOM 1613 O O . LYS A 1 213 ? 45.135 83.924 49.734 1.00 34.66 323 LYS A O 1
ATOM 1619 N N . VAL A 1 214 ? 45.693 85.544 51.205 1.00 34.36 324 VAL A N 1
ATOM 1620 C CA . VAL A 1 214 ? 46.928 85.877 50.550 1.00 33.05 324 VAL A CA 1
ATOM 1621 C C . VAL A 1 214 ? 47.867 84.669 50.625 1.00 32.21 324 VAL A C 1
ATOM 1622 O O . VAL A 1 214 ? 48.552 84.347 49.635 1.00 30.25 324 VAL A O 1
ATOM 1626 N N . ALA A 1 215 ? 47.875 83.989 51.782 1.00 31.28 325 ALA A N 1
ATOM 1627 C CA . ALA A 1 215 ? 48.716 82.805 51.943 1.00 30.78 325 ALA A CA 1
ATOM 1628 C C . ALA A 1 215 ? 48.398 81.716 50.926 1.00 30.46 325 ALA A C 1
ATOM 1629 O O . ALA A 1 215 ? 49.289 81.131 50.357 1.00 28.36 325 ALA A O 1
ATOM 1631 N N A GLU A 1 216 ? 47.118 81.452 50.707 0.50 32.72 326 GLU A N 1
ATOM 1632 N N B GLU A 1 216 ? 47.117 81.451 50.708 0.50 32.11 326 GLU A 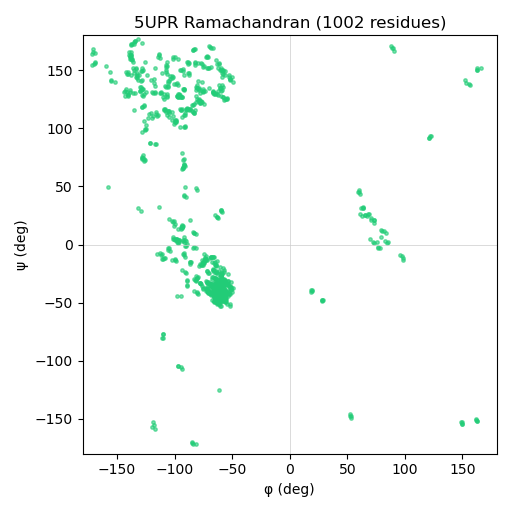N 1
ATOM 1633 C CA A GLU A 1 216 ? 46.692 80.402 49.782 0.50 34.15 326 GLU A CA 1
ATOM 1634 C CA B GLU A 1 216 ? 46.679 80.397 49.787 0.50 33.12 326 GLU A CA 1
ATOM 1635 C C A GLU A 1 216 ? 46.918 80.751 48.320 0.50 33.20 326 GLU A C 1
ATOM 1636 C C B GLU A 1 216 ? 46.918 80.750 48.321 0.50 32.61 326 GLU A C 1
ATOM 1637 O O A GLU A 1 216 ? 47.158 79.851 47.522 0.50 32.86 326 GLU A O 1
ATOM 1638 O O B GLU A 1 216 ? 47.159 79.851 47.522 0.50 32.32 326 GLU A O 1
ATOM 1649 N N . ALA A 1 217 ? 46.826 82.031 47.955 1.00 32.04 327 ALA A N 1
ATOM 1650 C CA . ALA A 1 217 ? 46.923 82.428 46.568 1.00 31.70 327 ALA A CA 1
ATOM 1651 C C . ALA A 1 217 ? 48.358 82.733 46.100 1.00 30.50 327 ALA A C 1
ATOM 1652 O O . ALA A 1 217 ? 48.646 82.635 44.903 1.00 32.21 327 ALA A O 1
ATOM 1654 N N . THR A 1 218 ? 49.271 83.093 47.011 1.00 28.58 328 THR A N 1
ATOM 1655 C CA . THR A 1 218 ? 50.547 83.616 46.580 1.00 26.86 328 THR A CA 1
ATOM 1656 C C . THR A 1 218 ? 51.455 82.459 46.112 1.00 26.69 328 THR A C 1
ATOM 1657 O O . THR A 1 218 ? 51.718 81.523 46.877 1.00 26.37 328 THR A O 1
ATOM 1661 N N . ARG A 1 219 ? 51.935 82.504 44.862 1.00 25.83 329 ARG A N 1
ATOM 1662 C CA . ARG A 1 219 ? 52.965 81.541 44.465 1.00 24.86 329 ARG A CA 1
ATOM 1663 C C . ARG A 1 219 ? 54.298 81.795 45.231 1.00 22.70 329 ARG A C 1
ATOM 1664 O O . ARG A 1 219 ? 54.763 82.942 45.342 1.00 21.42 329 ARG A O 1
ATOM 1672 N N . VAL A 1 220 ? 54.866 80.750 45.781 1.00 22.13 330 VAL A N 1
ATOM 1673 C CA . VAL A 1 220 ? 56.215 80.774 46.395 1.00 21.08 330 VAL A CA 1
ATOM 1674 C C . VAL A 1 220 ? 57.095 79.848 45.559 1.00 21.63 330 VAL A C 1
ATOM 1675 O O . VAL A 1 220 ? 56.901 78.594 45.564 1.00 22.58 330 VAL A O 1
ATOM 1679 N N . ILE A 1 221 ? 58.057 80.452 44.831 1.00 20.98 331 ILE A N 1
ATOM 1680 C CA . ILE A 1 221 ? 58.916 79.712 43.916 1.00 20.58 331 ILE A CA 1
ATOM 1681 C C . ILE A 1 221 ? 60.356 79.581 44.471 1.00 21.12 331 ILE A C 1
ATOM 1682 O O . ILE A 1 221 ? 60.823 80.436 45.241 1.00 21.55 331 ILE A O 1
ATOM 1687 N N . TYR A 1 222 ? 61.038 78.493 44.117 1.00 21.08 332 TYR A N 1
ATOM 1688 C CA . TYR A 1 222 ? 62.368 78.202 44.642 1.00 20.50 332 TYR A CA 1
ATOM 1689 C C . TYR A 1 222 ? 63.422 78.598 43.580 1.00 21.13 332 TYR A C 1
ATOM 1690 O O . TYR A 1 222 ? 63.274 78.294 42.366 1.00 19.46 332 TYR A O 1
ATOM 1699 N N . GLY A 1 223 ? 64.525 79.219 44.030 1.00 20.64 333 GLY A N 1
ATOM 1700 C CA . GLY A 1 223 ? 65.675 79.405 43.134 1.00 20.29 333 GLY A CA 1
ATOM 1701 C C . GLY A 1 223 ? 66.966 79.151 43.863 1.00 20.83 333 GLY A C 1
ATOM 1702 O O . GLY A 1 223 ? 66.991 79.174 45.112 1.00 20.29 333 GLY A O 1
ATOM 1703 N N . GLY A 1 224 ? 68.034 78.915 43.103 1.00 20.19 334 GLY A N 1
ATOM 1704 C CA . GLY A 1 224 ? 69.339 78.611 43.650 1.00 21.41 334 GLY A CA 1
ATOM 1705 C C . GLY A 1 224 ? 69.788 77.253 43.116 1.00 21.73 334 GLY A C 1
ATOM 1706 O O . GLY A 1 224 ? 69.468 76.206 43.665 1.00 22.10 334 GLY A O 1
ATOM 1707 N N . SER A 1 225 ? 70.543 77.306 42.000 1.00 22.81 335 SER A N 1
ATOM 1708 C CA . SER A 1 225 ? 71.065 76.132 41.383 1.00 24.08 335 SER A CA 1
ATOM 1709 C C . SER A 1 225 ? 69.961 75.162 40.910 1.00 26.14 335 SER A C 1
ATOM 1710 O O . SER A 1 225 ? 70.089 73.925 41.052 1.00 28.72 335 SER A O 1
ATOM 1713 N N . VAL A 1 226 ? 68.921 75.709 40.296 1.00 25.56 336 VAL A N 1
ATOM 1714 C CA . VAL A 1 226 ? 67.850 74.880 39.739 1.00 26.27 336 VAL A CA 1
ATOM 1715 C C . VAL A 1 226 ? 68.305 74.381 38.382 1.00 27.82 336 VAL A C 1
ATOM 1716 O O . VAL A 1 226 ? 68.892 75.137 37.588 1.00 25.94 336 VAL A O 1
ATOM 1720 N N . LYS A 1 227 ? 68.071 73.077 38.143 1.00 28.12 337 LYS A N 1
ATOM 1721 C CA . LYS A 1 227 ? 68.391 72.438 36.867 1.00 30.64 337 LYS A CA 1
ATOM 1722 C C . LYS A 1 227 ? 67.243 71.529 36.446 1.00 29.78 337 LYS A C 1
ATOM 1723 O O . LYS A 1 227 ? 66.452 71.073 37.292 1.00 28.04 337 LYS A O 1
ATOM 1729 N N . GLY A 1 228 ? 67.191 71.219 35.155 1.00 29.55 338 GLY A N 1
ATOM 1730 C CA . GLY A 1 228 ? 66.223 70.219 34.640 1.00 30.25 338 GLY A CA 1
ATOM 1731 C C . GLY A 1 228 ? 66.277 68.917 35.432 1.00 30.12 338 GLY A C 1
ATOM 1732 O O . GLY A 1 228 ? 65.270 68.354 35.744 1.00 30.57 338 GLY A O 1
ATOM 1733 N N . SER A 1 229 ? 67.476 68.505 35.820 1.00 30.65 339 SER A N 1
ATOM 1734 C CA . SER A 1 229 ? 67.727 67.230 36.483 1.00 31.78 339 SER A CA 1
ATOM 1735 C C . SER A 1 229 ? 67.348 67.211 37.986 1.00 30.42 339 SER A C 1
ATOM 1736 O O . SER A 1 229 ? 67.224 66.131 38.558 1.00 30.10 339 SER A O 1
ATOM 1739 N N . ASN A 1 230 ? 67.163 68.373 38.623 1.00 29.06 340 ASN A N 1
ATOM 1740 C CA . ASN A 1 230 ? 66.705 68.433 40.036 1.00 27.96 340 ASN A CA 1
ATOM 1741 C C . ASN A 1 230 ? 65.274 69.003 40.276 1.00 28.07 340 ASN A C 1
ATOM 1742 O O . ASN A 1 230 ? 64.755 68.955 41.415 1.00 27.09 340 ASN A O 1
ATOM 1747 N N . ALA A 1 231 ? 64.645 69.567 39.239 1.00 28.15 341 ALA A N 1
ATOM 1748 C CA . ALA A 1 231 ? 63.388 70.309 39.401 1.00 27.01 341 ALA A CA 1
ATOM 1749 C C . ALA A 1 231 ? 62.191 69.461 39.737 1.00 27.89 341 ALA A C 1
ATOM 1750 O O . ALA A 1 231 ? 61.365 69.845 40.570 1.00 25.01 341 ALA A O 1
ATOM 1752 N N . LYS A 1 232 ? 62.083 68.281 39.116 1.00 29.67 342 LYS A N 1
ATOM 1753 C CA . LYS A 1 232 ? 60.911 67.431 39.414 1.00 31.97 342 LYS A CA 1
ATOM 1754 C C . LYS A 1 232 ? 60.842 67.038 40.876 1.00 29.91 342 LYS A C 1
ATOM 1755 O O . LYS A 1 232 ? 59.813 67.104 41.451 1.00 29.03 342 LYS A O 1
ATOM 1761 N N . GLU A 1 233 ? 61.955 66.648 41.477 1.00 30.55 343 GLU A N 1
ATOM 1762 C CA . GLU A 1 233 ? 61.972 66.290 42.887 1.00 30.40 343 GLU A CA 1
ATOM 1763 C C . GLU A 1 233 ? 61.616 67.519 43.754 1.00 30.13 343 GLU A C 1
ATOM 1764 O O . GLU A 1 233 ? 60.787 67.430 44.666 1.00 30.72 343 GLU A O 1
ATOM 1770 N N . LEU A 1 234 ? 62.201 68.659 43.435 1.00 28.11 344 LEU A N 1
ATOM 1771 C CA . LEU A 1 234 ? 61.866 69.893 44.172 1.00 27.39 344 LEU A CA 1
ATOM 1772 C C . LEU A 1 234 ? 60.384 70.238 44.166 1.00 26.77 344 LEU A C 1
ATOM 1773 O O . LEU A 1 234 ? 59.815 70.573 45.205 1.00 24.05 344 LEU A O 1
ATOM 1778 N N . PHE A 1 235 ? 59.760 70.053 42.998 1.00 26.36 345 PHE A N 1
ATOM 1779 C CA . PHE A 1 235 ? 58.362 70.415 42.777 1.00 27.06 345 PHE A CA 1
ATOM 1780 C C . PHE A 1 235 ? 57.341 69.461 43.425 1.00 28.41 345 PHE A C 1
ATOM 1781 O O . PHE A 1 235 ? 56.134 69.745 43.414 1.00 29.43 345 PHE A O 1
ATOM 1789 N N . GLU A 1 236 ? 57.795 68.332 43.966 1.00 28.97 346 GLU A N 1
ATOM 1790 C CA . GLU A 1 236 ? 56.913 67.461 44.731 1.00 30.80 346 GLU A CA 1
ATOM 1791 C C . GLU A 1 236 ? 56.395 68.154 45.977 1.00 30.11 346 GLU A C 1
ATOM 1792 O O . GLU A 1 236 ? 55.354 67.790 46.452 1.00 29.78 346 GLU A O 1
ATOM 1798 N N . GLY A 1 237 ? 57.102 69.166 46.504 1.00 29.37 347 GLY A N 1
ATOM 1799 C CA . GLY A 1 237 ? 56.589 69.885 47.643 1.00 28.83 347 GLY A CA 1
ATOM 1800 C C . GLY A 1 237 ? 55.296 70.622 47.345 1.00 28.30 347 GLY A C 1
ATOM 1801 O O . GLY A 1 237 ? 55.177 71.376 46.393 1.00 27.88 347 GLY A O 1
ATOM 1802 N N . GLU A 1 238 ? 54.323 70.412 48.201 1.00 28.80 348 GLU A N 1
ATOM 1803 C CA . GLU A 1 238 ? 53.021 71.051 48.106 1.00 30.37 348 GLU A CA 1
ATOM 1804 C C . GLU A 1 238 ? 53.093 72.612 48.163 1.00 28.26 348 GLU A C 1
ATOM 1805 O O . GLU A 1 238 ? 52.235 73.260 47.633 1.00 28.00 348 GLU A O 1
ATOM 1811 N N . ASP A 1 239 ? 54.096 73.164 48.821 1.00 26.20 349 ASP A N 1
ATOM 1812 C CA . ASP A 1 239 ? 54.279 74.634 48.937 1.00 24.72 349 ASP A CA 1
ATOM 1813 C C . ASP A 1 239 ? 55.346 75.206 47.970 1.00 24.39 349 ASP A C 1
ATOM 1814 O O . ASP A 1 239 ? 55.651 76.418 48.027 1.00 23.28 349 ASP A O 1
ATOM 1819 N N . VAL A 1 240 ? 55.889 74.351 47.093 1.00 23.39 350 VAL A N 1
ATOM 1820 C CA . VAL A 1 240 ? 56.832 74.769 46.055 1.00 23.13 350 VAL A CA 1
ATOM 1821 C C . VAL A 1 240 ? 56.041 74.923 44.772 1.00 22.92 350 VAL A C 1
ATOM 1822 O O . VAL A 1 240 ? 55.586 73.937 44.218 1.00 23.81 350 VAL A O 1
ATOM 1826 N N . ASP A 1 241 ? 55.789 76.169 44.366 1.00 23.02 351 ASP A N 1
ATOM 1827 C CA . ASP A 1 241 ? 54.854 76.480 43.257 1.00 23.64 351 ASP A CA 1
ATOM 1828 C C . ASP A 1 241 ? 55.568 76.672 41.906 1.00 24.28 351 ASP A C 1
ATOM 1829 O O . ASP A 1 241 ? 54.950 76.999 40.906 1.00 24.38 351 ASP A O 1
ATOM 1834 N N . GLY A 1 242 ? 56.877 76.493 41.912 1.00 24.28 352 GLY A N 1
ATOM 1835 C CA . GLY A 1 242 ? 57.697 76.638 40.703 1.00 24.97 352 GLY A CA 1
ATOM 1836 C C . GLY A 1 242 ? 59.086 77.111 41.015 1.00 23.70 352 GLY A C 1
ATOM 1837 O O . GLY A 1 242 ? 59.594 76.889 42.103 1.00 24.06 352 GLY A O 1
ATOM 1838 N N . PHE A 1 243 ? 59.701 77.790 40.067 1.00 24.03 353 PHE A N 1
ATOM 1839 C CA . PHE A 1 243 ? 61.124 78.086 40.131 1.00 23.78 353 PHE A CA 1
ATOM 1840 C C . PHE A 1 243 ? 61.504 79.479 39.645 1.00 23.68 353 PHE A C 1
ATOM 1841 O O . PHE A 1 243 ? 60.888 79.989 38.718 1.00 23.53 353 PHE A O 1
ATOM 1849 N N . LEU A 1 244 ? 62.541 80.064 40.261 1.00 21.35 354 LEU A N 1
ATOM 1850 C CA . LEU A 1 244 ? 63.258 81.198 39.661 1.00 20.97 354 LEU A CA 1
ATOM 1851 C C . LEU A 1 244 ? 64.612 80.670 39.217 1.00 21.21 354 LEU A C 1
ATOM 1852 O O . LEU A 1 244 ? 65.361 80.187 40.022 1.00 22.54 354 LEU A O 1
ATOM 1857 N N . VAL A 1 245 ? 64.850 80.704 37.915 1.00 21.67 355 VAL A N 1
ATOM 1858 C CA . VAL A 1 245 ? 65.961 80.031 37.267 1.00 21.96 355 VAL A CA 1
ATOM 1859 C C . VAL A 1 245 ? 66.980 81.063 36.854 1.00 21.74 355 VAL A C 1
ATOM 1860 O O . VAL A 1 245 ? 66.630 82.040 36.229 1.00 21.92 355 VAL A O 1
ATOM 1864 N N . GLY A 1 246 ? 68.229 80.855 37.261 1.00 22.05 356 GLY A N 1
ATOM 1865 C CA . GLY A 1 246 ? 69.323 81.729 36.901 1.00 23.58 356 GLY A CA 1
ATOM 1866 C C . GLY A 1 246 ? 70.063 81.227 35.660 1.00 23.58 356 GLY A C 1
ATOM 1867 O O . GLY A 1 246 ? 69.560 81.374 34.566 1.00 24.81 356 GLY A O 1
ATOM 1868 N N . GLY A 1 247 ? 71.251 80.666 35.853 1.00 24.41 357 GLY A N 1
ATOM 1869 C CA . GLY A 1 247 ? 72.124 80.219 34.734 1.00 25.54 357 GLY A CA 1
ATOM 1870 C C . GLY A 1 247 ? 71.413 79.300 33.719 1.00 26.39 357 GLY A C 1
ATOM 1871 O O . GLY A 1 247 ? 71.615 79.439 32.501 1.00 28.68 357 GLY A O 1
ATOM 1872 N N . ALA A 1 248 ? 70.537 78.391 34.195 1.00 25.55 358 ALA A N 1
ATOM 1873 C CA . ALA A 1 248 ? 69.829 77.522 33.273 1.00 26.56 358 ALA A CA 1
ATOM 1874 C C . ALA A 1 248 ? 68.808 78.246 32.399 1.00 26.03 358 ALA A C 1
ATOM 1875 O O . ALA A 1 248 ? 68.346 77.679 31.388 1.00 26.27 358 ALA A O 1
ATOM 1877 N N . SER A 1 249 ? 68.494 79.510 32.695 1.00 24.68 359 SER A N 1
ATOM 1878 C CA . SER A 1 249 ? 67.554 80.266 31.846 1.00 25.35 359 SER A CA 1
ATOM 1879 C C . SER A 1 249 ? 68.156 80.676 30.482 1.00 25.62 359 SER A C 1
ATOM 1880 O O . SER A 1 249 ? 67.396 81.036 29.538 1.00 25.31 359 SER A O 1
ATOM 1883 N N . LEU A 1 250 ? 69.483 80.545 30.360 1.00 25.88 360 LEU A N 1
ATOM 1884 C CA . LEU A 1 250 ? 70.213 80.882 29.121 1.00 27.45 360 LEU A CA 1
ATOM 1885 C C . LEU A 1 250 ? 70.352 79.733 28.139 1.00 29.34 360 LEU A C 1
ATOM 1886 O O . LEU A 1 250 ? 70.960 79.909 27.078 1.00 31.44 360 LEU A O 1
ATOM 1891 N N . THR A 1 251 ? 69.841 78.553 28.500 1.00 29.11 361 THR A N 1
ATOM 1892 C CA . THR A 1 251 ? 69.998 77.335 27.660 1.00 31.57 361 THR A CA 1
ATOM 1893 C C . THR A 1 251 ? 68.680 76.618 27.489 1.00 31.21 361 THR A C 1
ATOM 1894 O O . THR A 1 251 ? 67.691 76.952 28.125 1.00 30.89 361 THR A O 1
ATOM 1898 N N . GLY A 1 252 ? 68.724 75.565 26.708 1.00 33.74 362 GLY A N 1
ATOM 1899 C CA . GLY A 1 252 ? 67.631 74.603 26.500 1.00 33.96 362 GLY A CA 1
ATOM 1900 C C . GLY A 1 252 ? 67.135 73.937 27.772 1.00 32.76 362 GLY A C 1
ATOM 1901 O O . GLY A 1 252 ? 66.010 73.485 27.806 1.00 32.27 362 GLY A O 1
ATOM 1902 N N . ASP A 1 253 ? 67.951 73.907 28.824 1.00 32.25 363 ASP A N 1
ATOM 1903 C CA . ASP A 1 253 ? 67.574 73.338 30.114 1.00 30.94 363 ASP A CA 1
ATOM 1904 C C . ASP A 1 253 ? 66.369 74.064 30.696 1.00 30.76 363 ASP A C 1
ATOM 1905 O O . ASP A 1 253 ? 65.593 73.481 31.441 1.00 30.82 363 ASP A O 1
ATOM 1910 N N . PHE A 1 254 ? 66.184 75.340 30.345 1.00 29.37 364 PHE A N 1
ATOM 1911 C CA . PHE A 1 254 ? 65.049 76.125 30.813 1.00 29.55 364 PHE A CA 1
ATOM 1912 C C . PHE A 1 254 ? 63.747 75.464 30.449 1.00 30.80 364 PHE A C 1
ATOM 1913 O O . PHE A 1 254 ? 62.834 75.446 31.268 1.00 29.09 364 PHE A O 1
ATOM 1921 N N . VAL A 1 255 ? 63.661 74.921 29.237 1.00 31.56 365 VAL A N 1
ATOM 1922 C CA . VAL A 1 255 ? 62.416 74.266 28.800 1.00 32.08 365 VAL A CA 1
ATOM 1923 C C . VAL A 1 255 ? 62.146 72.981 29.632 1.00 31.51 365 VAL A C 1
ATOM 1924 O O . VAL A 1 255 ? 60.985 72.691 29.948 1.00 30.83 365 VAL A O 1
ATOM 1928 N N . SER A 1 256 ? 63.180 72.228 29.979 1.00 30.91 366 SER A N 1
ATOM 1929 C CA . SER A 1 256 ? 63.002 71.090 30.905 1.00 31.88 366 SER A CA 1
ATOM 1930 C C . SER A 1 256 ? 62.482 71.520 32.271 1.00 29.56 366 SER A C 1
ATOM 1931 O O . SER A 1 256 ? 61.727 70.784 32.876 1.00 28.94 366 SER A O 1
ATOM 1934 N N . ILE A 1 257 ? 62.902 72.693 32.766 1.00 27.96 367 ILE A N 1
ATOM 1935 C CA . ILE A 1 257 ? 62.464 73.145 34.086 1.00 26.37 367 ILE A CA 1
ATOM 1936 C C . ILE A 1 257 ? 60.996 73.522 34.029 1.00 27.10 367 ILE A C 1
ATOM 1937 O O . ILE A 1 257 ? 60.256 73.158 34.926 1.00 27.67 367 ILE A O 1
ATOM 1942 N N . ILE A 1 258 ? 60.572 74.203 32.959 1.00 27.71 368 ILE A N 1
ATOM 1943 C CA . ILE A 1 258 ? 59.165 74.539 32.751 1.00 28.99 368 ILE A CA 1
ATOM 1944 C C . ILE A 1 258 ? 58.321 73.277 32.769 1.00 31.73 368 ILE A C 1
ATOM 1945 O O . ILE A 1 258 ? 57.303 73.202 33.464 1.00 33.93 368 ILE A O 1
ATOM 1950 N N . ASP A 1 259 ? 58.763 72.278 32.020 1.00 33.76 369 ASP A N 1
ATOM 1951 C CA . ASP A 1 259 ? 58.081 70.979 32.004 1.00 36.64 369 ASP A CA 1
ATOM 1952 C C . ASP A 1 259 ? 57.970 70.298 33.387 1.00 35.94 369 ASP A C 1
ATOM 1953 O O . ASP A 1 259 ? 57.021 69.652 33.672 1.00 34.74 369 ASP A O 1
ATOM 1958 N N . ALA A 1 260 ? 58.958 70.474 34.241 1.00 32.11 370 ALA A N 1
ATOM 1959 C CA . ALA A 1 260 ? 58.907 69.955 35.626 1.00 32.22 370 ALA A CA 1
ATOM 1960 C C . ALA A 1 260 ? 57.869 70.617 36.532 1.00 33.74 370 ALA A C 1
ATOM 1961 O O . ALA A 1 260 ? 57.412 69.992 37.462 1.00 34.40 370 ALA A O 1
ATOM 1963 N N . ALA A 1 261 ? 57.545 71.892 36.290 1.00 33.72 371 ALA A N 1
ATOM 1964 C CA . ALA A 1 261 ? 56.551 72.609 37.074 1.00 34.78 371 ALA A CA 1
ATOM 1965 C C . ALA A 1 261 ? 55.036 72.310 36.669 1.00 38.61 371 ALA A C 1
ATOM 1966 O O . ALA A 1 261 ? 54.194 73.169 36.625 1.00 38.14 371 ALA A O 1
ATOM 1968 N N . LYS A 1 262 ? 54.727 71.027 36.513 1.00 42.98 372 LYS A N 1
ATOM 1969 C CA . LYS A 1 262 ? 53.394 70.472 36.241 1.00 46.43 372 LYS A CA 1
ATOM 1970 C C . LYS A 1 262 ? 53.229 69.236 37.106 1.00 44.54 372 LYS A C 1
ATOM 1971 O O . LYS A 1 262 ? 54.182 68.462 37.374 1.00 45.99 372 LYS A O 1
ATOM 1977 N N . GLN A 1 263 ? 52.010 69.057 37.529 1.00 44.39 373 GLN A N 1
ATOM 1978 C CA . GLN A 1 263 ? 51.653 67.857 38.225 1.00 46.63 373 GLN A CA 1
ATOM 1979 C C . GLN A 1 263 ? 50.771 67.108 37.225 1.00 44.92 373 GLN A C 1
ATOM 1980 O O . GLN A 1 263 ? 49.833 67.648 36.705 1.00 50.03 373 GLN A O 1
ATOM 1986 N N . GLN A 1 264 ? 51.098 65.886 36.902 1.00 47.98 374 GLN A N 1
ATOM 1987 C CA . GLN A 1 264 ? 50.187 65.082 36.054 1.00 47.58 374 GLN A CA 1
ATOM 1988 C C . GLN A 1 264 ? 49.735 63.924 36.853 1.00 41.40 374 GLN A C 1
ATOM 1989 O O . GLN A 1 264 ? 50.437 63.537 37.777 1.00 39.19 374 GLN A O 1
ATOM 1995 N N . ALA A 1 265 ? 48.540 63.434 36.541 1.00 39.01 375 ALA A N 1
ATOM 1996 C CA . ALA A 1 265 ? 47.981 62.284 37.261 1.00 40.56 375 ALA A CA 1
ATOM 1997 C C . ALA A 1 265 ? 48.790 61.035 36.906 1.00 41.77 375 ALA A C 1
ATOM 1998 O O . ALA A 1 265 ? 48.873 60.115 37.694 1.00 45.65 375 ALA A O 1
ATOM 2001 N N . ALA B 1 3 ? 65.891 69.240 24.196 1.00 61.64 113 ALA B N 1
ATOM 2002 C CA . ALA B 1 3 ? 65.355 68.916 22.868 1.00 56.81 113 ALA B CA 1
ATOM 2003 C C . ALA B 1 3 ? 66.336 68.004 22.104 1.00 55.00 113 ALA B C 1
ATOM 2004 O O . ALA B 1 3 ? 67.567 68.014 22.266 1.00 56.91 113 ALA B O 1
ATOM 2006 N N . LEU B 1 4 ? 65.725 67.095 21.387 1.00 51.88 114 LEU B N 1
ATOM 2007 C CA . LEU B 1 4 ? 66.396 66.008 20.713 1.00 50.15 114 LEU B CA 1
ATOM 2008 C C . LEU B 1 4 ? 66.621 66.323 19.248 1.00 47.07 114 LEU B C 1
ATOM 2009 O O . LEU B 1 4 ? 67.692 66.099 18.735 1.00 46.56 114 LEU B O 1
ATOM 2014 N N . TRP B 1 5 ? 65.594 66.869 18.591 1.00 45.54 115 TRP B N 1
ATOM 2015 C CA . TRP B 1 5 ? 65.587 67.198 17.169 1.00 43.45 115 TRP B CA 1
ATOM 2016 C C . TRP B 1 5 ? 65.135 68.661 16.997 1.00 44.11 115 TRP B C 1
ATOM 2017 O O . TRP B 1 5 ? 64.621 69.250 17.901 1.00 45.14 115 TRP B O 1
ATOM 2028 N N . ALA B 1 6 ? 65.181 69.212 15.788 1.00 43.58 116 ALA B N 1
ATOM 2029 C CA . ALA B 1 6 ? 64.698 70.603 15.567 1.00 44.70 116 ALA B CA 1
ATOM 2030 C C . ALA B 1 6 ? 63.324 70.636 14.936 1.00 43.41 116 ALA B C 1
ATOM 2031 O O . ALA B 1 6 ? 63.160 70.245 13.808 1.00 43.02 116 ALA B O 1
ATOM 2033 N N . ALA B 1 7 ? 62.345 71.119 15.663 1.00 44.41 117 ALA B N 1
ATOM 2034 C CA . ALA B 1 7 ? 60.987 71.158 15.187 1.00 43.52 117 ALA B CA 1
ATOM 2035 C C . ALA B 1 7 ? 60.660 72.573 14.624 1.00 43.07 117 ALA B C 1
ATOM 2036 O O . ALA B 1 7 ? 60.848 73.616 15.237 1.00 44.49 117 ALA B O 1
ATOM 2038 N N . ARG B 1 8 ? 60.152 72.591 13.393 1.00 41.06 118 ARG B N 1
ATOM 2039 C CA . ARG B 1 8 ? 59.485 73.797 12.912 1.00 40.16 118 ARG B CA 1
ATOM 2040 C C . ARG B 1 8 ? 58.123 73.765 13.555 1.00 39.61 118 ARG B C 1
ATOM 2041 O O . ARG B 1 8 ? 57.415 72.743 13.488 1.00 38.82 118 ARG B O 1
ATOM 2049 N N . ARG B 1 9 ? 57.753 74.883 14.154 1.00 40.20 119 ARG B N 1
ATOM 2050 C CA . ARG B 1 9 ? 56.438 75.108 14.603 1.00 40.27 119 ARG B CA 1
ATOM 2051 C C . ARG B 1 9 ? 55.355 75.040 13.452 1.00 37.89 119 ARG B C 1
ATOM 2052 O O . ARG B 1 9 ? 55.495 75.620 12.368 1.00 37.08 119 ARG B O 1
ATOM 2060 N N . GLY B 1 10 ? 54.295 74.288 13.730 1.00 36.84 120 GLY B N 1
ATOM 2061 C CA . GLY B 1 10 ? 53.221 74.054 12.801 1.00 35.27 120 GLY B CA 1
ATOM 2062 C C . GLY B 1 10 ? 52.539 75.356 12.448 1.00 34.38 120 GLY B C 1
ATOM 2063 O O . GLY B 1 10 ? 52.551 76.332 13.251 1.00 34.32 120 GLY B O 1
ATOM 2064 N N . PHE B 1 11 ? 51.957 75.396 11.229 1.00 33.06 121 PHE B N 1
ATOM 2065 C CA . PHE B 1 11 ? 51.336 76.631 10.756 1.00 32.21 121 PHE B CA 1
ATOM 2066 C C . PHE B 1 11 ? 50.055 76.323 10.007 1.00 32.22 121 PHE B C 1
ATOM 2067 O O . PHE B 1 11 ? 50.093 75.494 9.107 1.00 32.31 121 PHE B O 1
ATOM 2075 N N . VAL B 1 12 ? 48.960 76.957 10.349 1.00 32.39 122 VAL B N 1
ATOM 2076 C CA . VAL B 1 12 ? 47.723 76.813 9.583 1.00 33.10 122 VAL B CA 1
ATOM 2077 C C . VAL B 1 12 ? 47.168 78.192 9.223 1.00 33.16 122 VAL B C 1
ATOM 2078 O O . VAL B 1 12 ? 46.836 78.985 10.107 1.00 32.65 122 VAL B O 1
ATOM 2082 N N . GLY B 1 13 ? 47.077 78.467 7.904 1.00 24.18 123 GLY B N 1
ATOM 2083 C CA . GLY B 1 13 ? 46.502 79.708 7.365 1.00 23.44 123 GLY B CA 1
ATOM 2084 C C . GLY B 1 13 ? 45.106 79.466 6.855 1.00 23.98 123 GLY B C 1
ATOM 2085 O O . GLY B 1 13 ? 44.811 78.353 6.345 1.00 24.31 123 GLY B O 1
ATOM 2086 N N . GLY B 1 14 ? 44.210 80.437 7.036 1.00 24.21 124 GLY B N 1
ATOM 2087 C CA . GLY B 1 14 ? 42.840 80.322 6.514 1.00 24.32 124 GLY B CA 1
ATOM 2088 C C . GLY B 1 14 ? 42.566 81.477 5.592 1.00 23.79 124 GLY B C 1
ATOM 2089 O O . GLY B 1 14 ? 42.489 82.628 6.030 1.00 24.35 124 GLY B O 1
ATOM 2090 N N . ASN B 1 15 ? 42.414 81.193 4.294 1.00 23.02 125 ASN B N 1
ATOM 2091 C CA . ASN B 1 15 ? 42.208 82.208 3.270 1.00 22.03 125 ASN B CA 1
ATOM 2092 C C . ASN B 1 15 ? 40.722 82.230 2.975 1.00 22.41 125 ASN B C 1
ATOM 2093 O O . ASN B 1 15 ? 40.194 81.364 2.277 1.00 22.17 125 ASN B O 1
ATOM 2098 N N . TRP B 1 16 ? 40.049 83.277 3.439 1.00 23.16 126 TRP B N 1
ATOM 2099 C CA . TRP B 1 16 ? 38.588 83.411 3.246 1.00 23.66 126 TRP B CA 1
ATOM 2100 C C . TRP B 1 16 ? 38.230 83.795 1.813 1.00 22.46 126 TRP B C 1
ATOM 2101 O O . TRP B 1 16 ? 37.082 83.653 1.415 1.00 22.75 126 TRP B O 1
ATOM 2112 N N . LYS B 1 17 ? 39.225 84.224 1.036 1.00 22.18 127 LYS B N 1
ATOM 2113 C CA . LYS B 1 17 ? 39.014 84.686 -0.319 1.00 21.72 127 LYS B CA 1
ATOM 2114 C C . LYS B 1 17 ? 37.923 85.760 -0.386 1.00 22.11 127 LYS B C 1
ATOM 2115 O O . LYS B 1 17 ? 37.801 86.552 0.585 1.00 22.03 127 LYS B O 1
ATOM 2121 N N . CYS B 1 18 ? 37.126 85.807 -1.470 1.00 22.04 128 CYS B N 1
ATOM 2122 C CA . CYS B 1 18 ? 36.141 86.910 -1.661 1.00 22.51 128 CYS B CA 1
ATOM 2123 C C . CYS B 1 18 ? 34.795 86.439 -1.100 1.00 22.84 128 CYS B C 1
ATOM 2124 O O . CYS B 1 18 ? 33.809 86.216 -1.844 1.00 24.11 128 CYS B O 1
ATOM 2127 N N . ASN B 1 19 ? 34.814 86.241 0.199 1.00 22.73 129 ASN B N 1
ATOM 2128 C CA . ASN B 1 19 ? 33.664 85.769 0.976 1.00 23.73 129 ASN B CA 1
ATOM 2129 C C . ASN B 1 19 ? 33.694 86.529 2.294 1.00 24.69 129 ASN B C 1
ATOM 2130 O O . ASN B 1 19 ? 34.732 86.593 2.984 1.00 23.36 129 ASN B O 1
ATOM 2135 N N . GLY B 1 20 ? 32.544 87.067 2.645 1.00 26.51 130 GLY B N 1
ATOM 2136 C CA . GLY B 1 20 ? 32.456 87.791 3.913 1.00 27.13 130 GLY B CA 1
ATOM 2137 C C . GLY B 1 20 ? 31.319 88.765 3.884 1.00 27.82 130 GLY B C 1
ATOM 2138 O O . GLY B 1 20 ? 31.097 89.488 2.888 1.00 27.27 130 GLY B O 1
ATOM 2139 N N . THR B 1 21 ? 30.615 88.782 5.018 1.00 28.67 131 THR B N 1
ATOM 2140 C CA . THR B 1 21 ? 29.729 89.870 5.404 1.00 29.53 131 THR B CA 1
ATOM 2141 C C . THR B 1 21 ? 30.009 90.150 6.894 1.00 30.77 131 THR B C 1
ATOM 2142 O O . THR B 1 21 ? 30.777 89.420 7.569 1.00 28.77 131 THR B O 1
ATOM 2146 N N . THR B 1 22 ? 29.400 91.214 7.401 1.00 31.81 132 THR B N 1
ATOM 2147 C CA . THR B 1 22 ? 29.635 91.573 8.822 1.00 33.44 132 THR B CA 1
ATOM 2148 C C . THR B 1 22 ? 29.228 90.407 9.735 1.00 33.95 132 THR B C 1
ATOM 2149 O O . THR B 1 22 ? 29.996 90.015 10.607 1.00 32.78 132 THR B O 1
ATOM 2153 N N . ALA B 1 23 ? 28.079 89.793 9.461 1.00 35.92 133 ALA B N 1
ATOM 2154 C CA . ALA B 1 23 ? 27.584 88.682 10.313 1.00 37.07 133 ALA B CA 1
ATOM 2155 C C . ALA B 1 23 ? 28.403 87.416 10.148 1.00 37.31 133 ALA B C 1
ATOM 2156 O O . ALA B 1 23 ? 28.664 86.740 11.112 1.00 35.10 133 ALA B O 1
ATOM 2158 N N . LYS B 1 24 ? 28.814 87.086 8.921 1.00 37.20 134 LYS B N 1
ATOM 2159 C CA . LYS B 1 24 ? 29.624 85.868 8.706 1.00 37.28 134 LYS B CA 1
ATOM 2160 C C . LYS B 1 24 ? 31.015 86.042 9.336 1.00 35.35 134 LYS B C 1
ATOM 2161 O O . LYS B 1 24 ? 31.561 85.089 9.872 1.00 34.95 134 LYS B O 1
ATOM 2167 N N . THR B 1 25 ? 31.559 87.262 9.283 1.00 33.78 135 THR B N 1
ATOM 2168 C CA . THR B 1 25 ? 32.812 87.555 9.929 1.00 33.56 135 THR B CA 1
ATOM 2169 C C . THR B 1 25 ? 32.694 87.316 11.466 1.00 35.87 135 THR B C 1
ATOM 2170 O O . THR B 1 25 ? 33.601 86.730 12.076 1.00 35.25 135 THR B O 1
ATOM 2174 N N . GLN B 1 26 ? 31.584 87.779 12.051 1.00 37.09 136 GLN B N 1
ATOM 2175 C CA . GLN B 1 26 ? 31.362 87.627 13.468 1.00 38.56 136 GLN B CA 1
ATOM 2176 C C . GLN B 1 26 ? 31.255 86.161 13.842 1.00 39.00 136 GLN B C 1
ATOM 2177 O O . GLN B 1 26 ? 31.823 85.692 14.816 1.00 39.14 136 GLN B O 1
ATOM 2183 N N . GLU B 1 27 ? 30.504 85.408 13.043 1.00 38.34 137 GLU B N 1
ATOM 2184 C CA . GLU B 1 27 ? 30.381 83.963 13.241 1.00 39.00 137 GLU B CA 1
ATOM 2185 C C . GLU B 1 27 ? 31.727 83.244 13.207 1.00 37.39 137 GLU B C 1
ATOM 2186 O O . GLU B 1 27 ? 31.989 82.374 14.051 1.00 36.09 137 GLU B O 1
ATOM 2192 N N . LEU B 1 28 ? 32.576 83.580 12.206 1.00 34.08 138 LEU B N 1
ATOM 2193 C CA . LEU B 1 28 ? 33.862 82.939 12.128 1.00 34.20 138 LEU B CA 1
ATOM 2194 C C . LEU B 1 28 ? 34.765 83.299 13.298 1.00 34.87 138 LEU B C 1
ATOM 2195 O O . LEU B 1 28 ? 35.505 82.460 13.792 1.00 35.28 138 LEU B O 1
ATOM 2200 N N . VAL B 1 29 ? 34.736 84.561 13.702 1.00 35.39 139 VAL B N 1
ATOM 2201 C CA . VAL B 1 29 ? 35.512 85.013 14.859 1.00 36.38 139 VAL B CA 1
ATOM 2202 C C . VAL B 1 29 ? 35.030 84.261 16.131 1.00 38.20 139 VAL B C 1
ATOM 2203 O O . VAL B 1 29 ? 35.849 83.790 16.927 1.00 37.37 139 VAL B O 1
ATOM 2207 N N . ASP B 1 30 ? 33.722 84.170 16.306 1.00 40.21 140 ASP B N 1
ATOM 2208 C CA . ASP B 1 30 ? 33.151 83.432 17.462 1.00 43.33 140 ASP B CA 1
ATOM 2209 C C . ASP B 1 30 ? 33.588 81.935 17.454 1.00 44.38 140 ASP B C 1
ATOM 2210 O O . ASP B 1 30 ? 33.913 81.358 18.478 1.00 43.41 140 ASP B O 1
ATOM 2223 N N . LEU B 1 32 ? 36.381 80.810 16.193 1.00 42.15 142 LEU B N 1
ATOM 2224 C CA . LEU B 1 32 ? 37.815 80.779 16.524 1.00 41.13 142 LEU B CA 1
ATOM 2225 C C . LEU B 1 32 ? 38.027 81.032 18.039 1.00 42.90 142 LEU B C 1
ATOM 2226 O O . LEU B 1 32 ? 38.863 80.365 18.684 1.00 44.68 142 LEU B O 1
ATOM 2231 N N . ASN B 1 33 ? 37.256 81.965 18.595 1.00 42.83 143 ASN B N 1
ATOM 2232 C CA . ASN B 1 33 ? 37.309 82.281 20.039 1.00 44.74 143 ASN B CA 1
ATOM 2233 C C . ASN B 1 33 ? 36.844 81.155 20.953 1.00 46.94 143 ASN B C 1
ATOM 2234 O O . ASN B 1 33 ? 37.406 81.002 22.027 1.00 47.01 143 ASN B O 1
ATOM 2239 N N . SER B 1 34 ? 35.834 80.387 20.538 1.00 47.95 144 SER B N 1
ATOM 2240 C CA . SER B 1 34 ? 35.328 79.296 21.378 1.00 51.37 144 SER B CA 1
ATOM 2241 C C . SER B 1 34 ? 35.894 77.928 20.997 1.00 51.96 144 SER B C 1
ATOM 2242 O O . SER B 1 34 ? 35.470 76.940 21.543 1.00 51.45 144 SER B O 1
ATOM 2245 N N . ALA B 1 35 ? 36.826 77.839 20.037 1.00 51.18 145 ALA B N 1
ATOM 2246 C CA . ALA B 1 35 ? 37.307 76.523 19.571 1.00 53.60 145 ALA B CA 1
ATOM 2247 C C . ALA B 1 35 ? 37.861 75.788 20.783 1.00 58.33 145 ALA B C 1
ATOM 2248 O O . ALA B 1 35 ? 38.676 76.345 21.521 1.00 58.36 145 ALA B O 1
ATOM 2250 N N . PRO B 1 36 ? 37.396 74.557 21.036 1.00 62.48 146 PRO B N 1
ATOM 2251 C CA . PRO B 1 36 ? 37.839 73.877 22.224 1.00 66.41 146 PRO B CA 1
ATOM 2252 C C . PRO B 1 36 ? 39.102 73.032 21.975 1.00 69.37 146 PRO B C 1
ATOM 2253 O O . PRO B 1 36 ? 39.188 71.924 22.491 1.00 72.69 146 PRO B O 1
ATOM 2257 N N . VAL B 1 37 ? 40.050 73.567 21.209 1.00 68.93 147 VAL B N 1
ATOM 2258 C CA . VAL B 1 37 ? 41.376 72.990 21.123 1.00 70.19 147 VAL B CA 1
ATOM 2259 C C . VAL B 1 37 ? 42.286 74.136 21.516 1.00 69.02 147 VAL B C 1
ATOM 2260 O O . VAL B 1 37 ? 41.970 75.268 21.238 1.00 68.42 147 VAL B O 1
ATOM 2264 N N . SER B 1 38 ? 43.390 73.850 22.193 1.00 68.67 148 SER B N 1
ATOM 2265 C CA . SER B 1 38 ? 44.434 74.833 22.397 1.00 67.53 148 SER B CA 1
ATOM 2266 C C . SER B 1 38 ? 45.204 74.975 21.096 1.00 65.03 148 SER B C 1
ATOM 2267 O O . SER B 1 38 ? 45.428 73.996 20.378 1.00 67.17 148 SER B O 1
ATOM 2270 N N . PHE B 1 39 ? 45.562 76.209 20.771 1.00 61.64 149 PHE B N 1
ATOM 2271 C CA . PHE B 1 39 ? 46.393 76.504 19.629 1.00 60.07 149 PHE B CA 1
ATOM 2272 C C . PHE B 1 39 ? 47.848 76.715 20.079 1.00 59.80 149 PHE B C 1
ATOM 2273 O O . PHE B 1 39 ? 48.650 77.272 19.328 1.00 58.77 149 PHE B O 1
ATOM 2281 N N . GLU B 1 40 ? 48.244 76.276 21.266 1.00 60.82 150 GLU B N 1
ATOM 2282 C CA . GLU B 1 40 ? 49.613 76.491 21.751 1.00 60.13 150 GLU B CA 1
ATOM 2283 C C . GLU B 1 40 ? 50.746 76.023 20.817 1.00 57.63 150 GLU B C 1
ATOM 2284 O O . GLU B 1 40 ? 51.746 76.738 20.675 1.00 55.23 150 GLU B O 1
ATOM 2290 N N . GLN B 1 41 ? 50.579 74.868 20.175 1.00 56.34 151 GLN B N 1
ATOM 2291 C CA . GLN B 1 41 ? 51.670 74.315 19.351 1.00 54.95 151 GLN B CA 1
ATOM 2292 C C . GLN B 1 41 ? 51.651 74.721 17.869 1.00 49.83 151 GLN B C 1
ATOM 2293 O O . GLN B 1 41 ? 52.494 74.274 17.111 1.00 49.75 151 GLN B O 1
ATOM 2299 N N . VAL B 1 42 ? 50.755 75.629 17.481 1.00 45.39 152 VAL B N 1
ATOM 2300 C CA . VAL B 1 42 ? 50.491 75.966 16.073 1.00 41.33 152 VAL B CA 1
ATOM 2301 C C . VAL B 1 42 ? 50.317 77.481 15.940 1.00 38.13 152 VAL B C 1
ATOM 2302 O O . VAL B 1 42 ? 49.616 78.122 16.707 1.00 37.26 152 VAL B O 1
ATOM 2306 N N . ASP B 1 43 ? 50.978 78.072 14.966 1.00 36.53 153 ASP B N 1
ATOM 2307 C CA . ASP B 1 43 ? 50.678 79.437 14.519 1.00 35.24 153 ASP B CA 1
ATOM 2308 C C . ASP B 1 43 ? 49.421 79.346 13.634 1.00 34.25 153 ASP B C 1
ATOM 2309 O O . ASP B 1 43 ? 49.389 78.604 12.631 1.00 33.41 153 ASP B O 1
ATOM 2314 N N . VAL B 1 44 ? 48.378 80.069 14.028 1.00 33.78 154 VAL B N 1
ATOM 2315 C CA . VAL B 1 44 ? 47.178 80.136 13.221 1.00 32.73 154 VAL B CA 1
ATOM 2316 C C . VAL B 1 44 ? 47.024 81.553 12.661 1.00 31.15 154 VAL B C 1
ATOM 2317 O O . VAL B 1 44 ? 47.116 82.530 13.408 1.00 31.83 154 VAL B O 1
ATOM 2321 N N . VAL B 1 45 ? 46.799 81.669 11.361 1.00 29.11 155 VAL B N 1
ATOM 2322 C CA . VAL B 1 45 ? 46.624 82.978 10.746 1.00 28.24 155 VAL B CA 1
ATOM 2323 C C . VAL B 1 45 ? 45.342 82.950 9.878 1.00 28.18 155 VAL B C 1
ATOM 2324 O O . VAL B 1 45 ? 45.145 81.975 9.129 1.00 28.97 155 VAL B O 1
ATOM 2328 N N . VAL B 1 46 ? 44.514 83.991 9.964 1.00 27.70 156 VAL B N 1
ATOM 2329 C CA . VAL B 1 46 ? 43.326 84.093 9.107 1.00 27.34 156 VAL B CA 1
ATOM 2330 C C . VAL B 1 46 ? 43.356 85.356 8.254 1.00 26.40 156 VAL B C 1
ATOM 2331 O O . VAL B 1 46 ? 43.830 86.414 8.724 1.00 25.39 156 VAL B O 1
ATOM 2335 N N . ALA B 1 47 ? 42.886 85.220 6.987 1.00 25.31 157 ALA B N 1
ATOM 2336 C CA . ALA B 1 47 ? 42.964 86.276 6.033 1.00 23.92 157 ALA B CA 1
ATOM 2337 C C . ALA B 1 47 ? 41.550 86.657 5.529 1.00 24.19 157 ALA B C 1
ATOM 2338 O O . ALA B 1 47 ? 41.052 86.133 4.524 1.00 23.19 157 ALA B O 1
ATOM 2340 N N . PRO B 1 48 ? 40.869 87.569 6.241 1.00 24.60 158 PRO B N 1
ATOM 2341 C CA . PRO B 1 48 ? 39.571 88.109 5.795 1.00 25.26 158 PRO B CA 1
ATOM 2342 C C . PRO B 1 48 ? 39.772 89.059 4.609 1.00 24.21 158 PRO B C 1
ATOM 2343 O O . PRO B 1 48 ? 40.862 89.550 4.415 1.00 23.23 158 PRO B O 1
ATOM 2347 N N . PRO B 1 49 ? 38.689 89.331 3.856 1.00 25.24 159 PRO B N 1
ATOM 2348 C CA . PRO B 1 49 ? 38.738 90.397 2.883 1.00 24.74 159 PRO B CA 1
ATOM 2349 C C . PRO B 1 49 ? 39.044 91.714 3.636 1.00 25.35 159 PRO B C 1
ATOM 2350 O O . PRO B 1 49 ? 38.682 91.864 4.824 1.00 24.44 159 PRO B O 1
ATOM 2354 N N . SER B 1 50 ? 39.682 92.639 2.931 1.00 24.10 160 SER B N 1
ATOM 2355 C CA . SER B 1 50 ? 40.259 93.822 3.614 1.00 24.60 160 SER B CA 1
ATOM 2356 C C . SER B 1 50 ? 39.211 94.653 4.345 1.00 24.70 160 SER B C 1
ATOM 2357 O O . SER B 1 50 ? 39.517 95.284 5.355 1.00 25.17 160 SER B O 1
ATOM 2360 N N . LEU B 1 51 ? 37.990 94.667 3.850 1.00 24.14 161 LEU B N 1
ATOM 2361 C CA . LEU B 1 51 ? 36.883 95.406 4.468 1.00 24.64 161 LEU B CA 1
ATOM 2362 C C . LEU B 1 51 ? 36.560 95.004 5.918 1.00 24.98 161 LEU B C 1
ATOM 2363 O O . LEU B 1 51 ? 36.070 95.842 6.674 1.00 25.55 161 LEU B O 1
ATOM 2368 N N . PHE B 1 52 ? 36.824 93.741 6.253 1.00 24.61 162 PHE B N 1
ATOM 2369 C CA . PHE B 1 52 ? 36.477 93.091 7.515 1.00 25.80 162 PHE B CA 1
ATOM 2370 C C . PHE B 1 52 ? 37.677 92.913 8.496 1.00 26.61 162 PHE B C 1
ATOM 2371 O O . PHE B 1 52 ? 37.487 92.438 9.588 1.00 26.65 162 PHE B O 1
ATOM 2379 N N . ILE B 1 53 ? 38.905 93.250 8.077 1.00 27.16 163 ILE B N 1
ATOM 2380 C CA . ILE B 1 53 ? 40.060 93.013 8.915 1.00 27.27 163 ILE B CA 1
ATOM 2381 C C . ILE B 1 53 ? 39.963 93.731 10.248 1.00 28.45 163 ILE B C 1
ATOM 2382 O O . ILE B 1 53 ? 40.269 93.143 11.259 1.00 29.69 163 ILE B O 1
ATOM 2387 N N . SER B 1 54 ? 39.561 94.975 10.283 1.00 29.33 164 SER B N 1
ATOM 2388 C CA . SER B 1 54 ? 39.500 95.736 11.531 1.00 31.24 164 SER B CA 1
ATOM 2389 C C . SER B 1 54 ? 38.499 95.145 12.539 1.00 31.44 164 SER B C 1
ATOM 2390 O O . SER B 1 54 ? 38.759 95.123 13.736 1.00 32.17 164 SER B O 1
ATOM 2393 N N . GLN B 1 55 ? 37.387 94.622 12.037 1.00 30.75 165 GLN B N 1
ATOM 2394 C CA . GLN B 1 55 ? 36.373 93.940 12.859 1.00 31.78 165 GLN B CA 1
ATOM 2395 C C . GLN B 1 55 ? 36.963 92.669 13.476 1.00 31.80 165 GLN B C 1
ATOM 2396 O O . GLN B 1 55 ? 36.753 92.379 14.653 1.00 31.66 165 GLN B O 1
ATOM 2402 N N . VAL B 1 56 ? 37.737 91.909 12.664 1.00 30.45 166 VAL B N 1
ATOM 2403 C CA . VAL B 1 56 ? 38.379 90.707 13.186 1.00 30.93 166 VAL B CA 1
ATOM 2404 C C . VAL B 1 56 ? 39.410 91.110 14.251 1.00 33.06 166 VAL B C 1
ATOM 2405 O O . VAL B 1 56 ? 39.433 90.502 15.362 1.00 33.84 166 VAL B O 1
ATOM 2409 N N . GLN B 1 57 ? 40.229 92.124 13.970 1.00 32.70 167 GLN B N 1
ATOM 2410 C CA . GLN B 1 57 ? 41.196 92.633 14.997 1.00 34.52 167 GLN B CA 1
ATOM 2411 C C . GLN B 1 57 ? 40.535 93.054 16.280 1.00 36.63 167 GLN B C 1
ATOM 2412 O O . GLN B 1 57 ? 41.100 92.836 17.360 1.00 38.28 167 GLN B O 1
ATOM 2418 N N . ASP B 1 58 ? 39.365 93.681 16.193 1.00 38.20 168 ASP B N 1
ATOM 2419 C CA . ASP B 1 58 ? 38.664 94.131 17.405 1.00 40.82 168 ASP B CA 1
ATOM 2420 C C . ASP B 1 58 ? 38.042 93.056 18.256 1.00 41.44 168 ASP B C 1
ATOM 2421 O O . ASP B 1 58 ? 37.956 93.240 19.476 1.00 43.29 168 ASP B O 1
ATOM 2426 N N . SER B 1 59 ? 37.576 91.963 17.654 1.00 51.36 169 SER B N 1
ATOM 2427 C CA . SER B 1 59 ? 36.809 90.934 18.380 1.00 51.29 169 SER B CA 1
ATOM 2428 C C . SER B 1 59 ? 37.550 89.605 18.588 1.00 48.99 169 SER B C 1
ATOM 2429 O O . SER B 1 59 ? 37.123 88.793 19.382 1.00 47.62 169 SER B O 1
ATOM 2432 N N . LEU B 1 60 ? 38.679 89.394 17.924 1.00 48.15 170 LEU B N 1
ATOM 2433 C CA . LEU B 1 60 ? 39.398 88.153 18.091 1.00 49.27 170 LEU B CA 1
ATOM 2434 C C . LEU B 1 60 ? 40.113 88.218 19.453 1.00 54.00 170 LEU B C 1
ATOM 2435 O O . LEU B 1 60 ? 40.701 89.252 19.805 1.00 57.30 170 LEU B O 1
ATOM 2440 N N . ARG B 1 61 ? 40.029 87.155 20.241 1.00 56.56 171 ARG B N 1
ATOM 2441 C CA . ARG B 1 61 ? 40.903 87.179 21.471 1.00 58.10 171 ARG B CA 1
ATOM 2442 C C . ARG B 1 61 ? 42.485 87.256 21.220 1.00 57.83 171 ARG B C 1
ATOM 2443 O O . ARG B 1 61 ? 43.025 87.279 20.085 1.00 55.08 171 ARG B O 1
ATOM 2451 N N . PRO B 1 63 ? 45.732 85.169 22.256 1.00 63.95 173 PRO B N 1
ATOM 2452 C CA . PRO B 1 63 ? 45.782 85.636 20.872 1.00 61.96 173 PRO B CA 1
ATOM 2453 C C . PRO B 1 63 ? 46.728 84.809 20.033 1.00 60.02 173 PRO B C 1
ATOM 2454 O O . PRO B 1 63 ? 47.497 85.370 19.175 1.00 58.65 173 PRO B O 1
ATOM 2458 N N . ARG B 1 64 ? 46.558 83.485 20.135 1.00 58.12 174 ARG B N 1
ATOM 2459 C CA . ARG B 1 64 ? 47.275 82.598 19.204 1.00 60.00 174 ARG B CA 1
ATOM 2460 C C . ARG B 1 64 ? 46.887 82.708 17.740 1.00 56.20 174 ARG B C 1
ATOM 2461 O O . ARG B 1 64 ? 47.612 82.175 16.879 1.00 60.23 174 ARG B O 1
ATOM 2469 N N . VAL B 1 65 ? 45.748 83.349 17.457 1.00 39.31 175 VAL B N 1
ATOM 2470 C CA . VAL B 1 65 ? 45.335 83.668 16.076 1.00 36.85 175 VAL B CA 1
ATOM 2471 C C . VAL B 1 65 ? 45.742 85.094 15.695 1.00 34.62 175 VAL B C 1
ATOM 2472 O O . VAL B 1 65 ? 45.449 86.015 16.375 1.00 33.26 175 VAL B O 1
ATOM 2476 N N . GLN B 1 66 ? 46.416 85.215 14.556 1.00 33.34 176 GLN B N 1
ATOM 2477 C CA . GLN B 1 66 ? 46.852 86.476 14.007 1.00 32.08 176 GLN B CA 1
ATOM 2478 C C . GLN B 1 66 ? 46.078 86.737 12.709 1.00 30.40 176 GLN B C 1
ATOM 2479 O O . GLN B 1 66 ? 45.543 85.823 12.104 1.00 31.30 176 GLN B O 1
ATOM 2485 N N . VAL B 1 67 ? 46.045 87.977 12.275 1.00 29.16 177 VAL B N 1
ATOM 2486 C CA . VAL B 1 67 ? 45.298 88.343 11.061 1.00 27.86 177 VAL B CA 1
ATOM 2487 C C . VAL B 1 67 ? 46.256 88.649 9.901 1.00 26.48 177 VAL B C 1
ATOM 2488 O O . VAL B 1 67 ? 47.411 89.037 10.126 1.00 24.57 177 VAL B O 1
ATOM 2492 N N . ALA B 1 68 ? 45.736 88.465 8.679 1.00 23.85 178 ALA B N 1
ATOM 2493 C CA . ALA B 1 68 ? 46.467 88.716 7.437 1.00 22.65 178 ALA B CA 1
ATOM 2494 C C . ALA B 1 68 ? 45.648 89.468 6.422 1.00 22.36 178 ALA B C 1
ATOM 2495 O O . ALA B 1 68 ? 44.421 89.300 6.373 1.00 24.00 178 ALA B O 1
ATOM 2497 N N . ALA B 1 69 ? 46.307 90.261 5.563 1.00 20.83 179 ALA B N 1
ATOM 2498 C CA . ALA B 1 69 ? 45.636 90.717 4.363 1.00 21.15 179 ALA B CA 1
ATOM 2499 C C . ALA B 1 69 ? 45.883 89.677 3.243 1.00 20.40 179 ALA B C 1
ATOM 2500 O O . ALA B 1 69 ? 46.895 88.949 3.292 1.00 18.83 179 ALA B O 1
ATOM 2502 N N . GLN B 1 70 ? 44.994 89.656 2.225 1.00 19.22 180 GLN B N 1
ATOM 2503 C CA . GLN B 1 70 ? 45.057 88.647 1.140 1.00 19.50 180 GLN B CA 1
ATOM 2504 C C . GLN B 1 70 ? 45.963 89.103 -0.054 1.00 19.89 180 GLN B C 1
ATOM 2505 O O . GLN B 1 70 ? 46.111 88.351 -1.047 1.00 19.27 180 GLN B O 1
ATOM 2511 N N . ASP B 1 71 ? 46.565 90.301 0.050 1.00 19.86 181 ASP B N 1
ATOM 2512 C CA . ASP B 1 71 ? 47.413 90.875 -0.964 1.00 20.95 181 ASP B CA 1
ATOM 2513 C C . ASP B 1 71 ? 48.029 92.079 -0.329 1.00 20.66 181 ASP B C 1
ATOM 2514 O O . ASP B 1 71 ? 47.511 92.584 0.701 1.00 21.04 181 ASP B O 1
ATOM 2519 N N . SER B 1 72 ? 49.077 92.603 -0.961 1.00 20.15 182 SER B N 1
ATOM 2520 C CA . SER B 1 72 ? 49.792 93.784 -0.514 1.00 19.99 182 SER B CA 1
ATOM 2521 C C . SER B 1 72 ? 50.456 94.418 -1.731 1.00 19.52 182 SER B C 1
ATOM 2522 O O . SER B 1 72 ? 50.931 93.673 -2.620 1.00 18.96 182 SER B O 1
ATOM 2525 N N . SER B 1 73 ? 50.476 95.767 -1.826 1.00 18.65 183 SER B N 1
ATOM 2526 C CA . SER B 1 73 ? 50.873 96.418 -3.057 1.00 18.86 183 SER B CA 1
ATOM 2527 C C . SER B 1 73 ? 52.369 96.289 -3.391 1.00 18.19 183 SER B C 1
ATOM 2528 O O . SER B 1 73 ? 53.227 96.175 -2.462 1.00 18.32 183 SER B O 1
ATOM 2531 N N . THR B 1 74 ? 52.688 96.333 -4.676 1.00 18.10 184 THR B N 1
ATOM 2532 C CA . THR B 1 74 ? 54.064 96.612 -5.132 1.00 18.80 184 THR B CA 1
ATOM 2533 C C . THR B 1 74 ? 54.560 97.956 -4.643 1.00 20.13 184 THR B C 1
ATOM 2534 O O . THR B 1 74 ? 55.772 98.169 -4.542 1.00 21.55 184 THR B O 1
ATOM 2538 N N . GLN B 1 75 ? 53.638 98.874 -4.363 1.00 20.09 185 GLN B N 1
ATOM 2539 C CA . GLN B 1 75 ? 53.966 100.223 -3.907 1.00 20.92 185 GLN B CA 1
ATOM 2540 C C . GLN B 1 75 ? 54.124 100.175 -2.403 1.00 21.33 185 GLN B C 1
ATOM 2541 O O . GLN B 1 75 ? 53.163 99.842 -1.709 1.00 21.94 185 GLN B O 1
ATOM 2547 N N . GLN B 1 76 ? 55.323 100.454 -1.916 1.00 21.06 186 GLN B N 1
ATOM 2548 C CA . GLN B 1 76 ? 55.687 100.106 -0.563 1.00 21.78 186 GLN B CA 1
ATOM 2549 C C . GLN B 1 76 ? 55.107 100.965 0.517 1.00 22.22 186 GLN B C 1
ATOM 2550 O O . GLN B 1 76 ? 54.763 100.474 1.587 1.00 22.19 186 GLN B O 1
ATOM 2556 N N . ALA B 1 77 ? 54.988 102.266 0.282 1.00 23.09 187 ALA B N 1
ATOM 2557 C CA . ALA B 1 77 ? 54.724 103.231 1.337 1.00 23.57 187 ALA B CA 1
ATOM 2558 C C . ALA B 1 77 ? 53.379 103.917 1.080 1.00 23.67 187 ALA B C 1
ATOM 2559 O O . ALA B 1 77 ? 52.530 103.331 0.462 1.00 21.98 187 ALA B O 1
ATOM 2561 N N . TYR B 1 78 ? 53.168 105.137 1.598 1.00 24.37 188 TYR B N 1
ATOM 2562 C CA . TYR B 1 78 ? 51.954 105.916 1.309 1.00 24.36 188 TYR B CA 1
ATOM 2563 C C . TYR B 1 78 ? 52.141 106.756 0.018 1.00 24.12 188 TYR B C 1
ATOM 2564 O O . TYR B 1 78 ? 53.241 107.189 -0.293 1.00 24.09 188 TYR B O 1
ATOM 2573 N N . GLY B 1 79 ? 51.048 106.949 -0.712 1.00 22.93 189 GLY B N 1
ATOM 2574 C CA . GLY B 1 79 ? 50.998 107.862 -1.811 1.00 22.33 189 GLY B CA 1
ATOM 2575 C C . GLY B 1 79 ? 49.836 107.623 -2.764 1.00 21.20 189 GLY B C 1
ATOM 2576 O O . GLY B 1 79 ? 48.786 107.063 -2.387 1.00 19.39 189 GLY B O 1
ATOM 2577 N N . ALA B 1 80 ? 50.062 107.982 -4.033 1.00 21.20 190 ALA B N 1
ATOM 2578 C CA . ALA B 1 80 ? 49.006 108.130 -5.009 1.00 21.28 190 ALA B CA 1
ATOM 2579 C C . ALA B 1 80 ? 48.741 106.818 -5.789 1.00 20.86 190 ALA B C 1
ATOM 2580 O O . ALA B 1 80 ? 49.063 106.702 -7.008 1.00 20.85 190 ALA B O 1
ATOM 2582 N N . PHE B 1 81 ? 48.223 105.830 -5.070 1.00 21.11 191 PHE B N 1
ATOM 2583 C CA . PHE B 1 81 ? 48.036 104.493 -5.577 1.00 20.00 191 PHE B CA 1
ATOM 2584 C C . PHE B 1 81 ? 46.598 104.058 -5.319 1.00 20.09 191 PHE B C 1
ATOM 2585 O O . PHE B 1 81 ? 46.297 103.244 -4.439 1.00 20.26 191 PHE B O 1
ATOM 2593 N N . THR B 1 82 ? 45.695 104.608 -6.129 1.00 20.74 192 THR B N 1
ATOM 2594 C CA . THR B 1 82 ? 44.245 104.366 -5.964 1.00 20.55 192 THR B CA 1
ATOM 2595 C C . THR B 1 82 ? 43.910 102.884 -5.954 1.00 19.32 192 THR B C 1
ATOM 2596 O O . THR B 1 82 ? 44.306 102.145 -6.866 1.00 19.17 192 THR B O 1
ATOM 2600 N N . GLY B 1 83 ? 43.222 102.432 -4.904 1.00 19.37 193 GLY B N 1
ATOM 2601 C CA . GLY B 1 83 ? 42.765 101.061 -4.802 1.00 19.37 193 GLY B CA 1
ATOM 2602 C C . GLY B 1 83 ? 43.792 100.053 -4.290 1.00 19.43 193 GLY B C 1
ATOM 2603 O O . GLY B 1 83 ? 43.486 98.834 -4.220 1.00 18.77 193 GLY B O 1
ATOM 2604 N N . GLU B 1 84 ? 44.993 100.534 -3.923 1.00 19.48 194 GLU B N 1
ATOM 2605 C CA . GLU B 1 84 ? 46.058 99.707 -3.391 1.00 19.43 194 GLU B CA 1
ATOM 2606 C C . GLU B 1 84 ? 46.189 99.885 -1.863 1.00 20.74 194 GLU B C 1
ATOM 2607 O O . GLU B 1 84 ? 46.013 101.020 -1.373 1.00 22.09 194 GLU B O 1
ATOM 2613 N N . LEU B 1 85 ? 46.480 98.802 -1.163 1.00 20.21 195 LEU B N 1
ATOM 2614 C CA . LEU B 1 85 ? 46.904 98.800 0.256 1.00 21.48 195 LEU B CA 1
ATOM 2615 C C . LEU B 1 85 ? 48.403 98.475 0.295 1.00 20.73 195 LEU B C 1
ATOM 2616 O O . LEU B 1 85 ? 48.821 97.363 0.004 1.00 19.25 195 LEU B O 1
ATOM 2621 N N . SER B 1 86 ? 49.196 99.466 0.677 1.00 21.37 196 SER B N 1
ATOM 2622 C CA . SER B 1 86 ? 50.652 99.273 0.779 1.00 21.75 196 SER B CA 1
ATOM 2623 C C . SER B 1 86 ? 51.058 98.478 2.056 1.00 22.35 196 SER B C 1
ATOM 2624 O O . SER B 1 86 ? 50.325 98.440 3.064 1.00 21.21 196 SER B O 1
ATOM 2627 N N . PRO B 1 87 ? 52.233 97.817 1.984 1.00 21.88 197 PRO B N 1
ATOM 2628 C CA . PRO B 1 87 ? 52.668 97.056 3.195 1.00 21.62 197 PRO B CA 1
ATOM 2629 C C . PRO B 1 87 ? 52.884 97.985 4.374 1.00 22.95 197 PRO B C 1
ATOM 2630 O O . PRO B 1 87 ? 52.684 97.573 5.517 1.00 22.48 197 PRO B O 1
ATOM 2634 N N . LYS B 1 88 ? 53.285 99.215 4.131 1.00 23.61 198 LYS B N 1
ATOM 2635 C CA . LYS B 1 88 ? 53.445 100.174 5.215 1.00 26.02 198 LYS B CA 1
ATOM 2636 C C . LYS B 1 88 ? 52.141 100.439 5.905 1.00 24.93 198 LYS B C 1
ATOM 2637 O O . LYS B 1 88 ? 52.075 100.446 7.137 1.00 24.77 198 LYS B O 1
ATOM 2651 N N . ILE B 1 90 ? 49.507 98.468 5.931 1.00 23.18 200 ILE B N 1
ATOM 2652 C CA . ILE B 1 90 ? 49.056 97.211 6.549 1.00 23.67 200 ILE B CA 1
ATOM 2653 C C . ILE B 1 90 ? 49.787 97.060 7.891 1.00 25.38 200 ILE B C 1
ATOM 2654 O O . ILE B 1 90 ? 49.177 96.827 8.927 1.00 25.54 200 ILE B O 1
ATOM 2659 N N . LYS B 1 91 ? 51.098 97.256 7.888 1.00 26.17 201 LYS B N 1
ATOM 2660 C CA . LYS B 1 91 ? 51.879 97.113 9.130 1.00 28.37 201 LYS B CA 1
ATOM 2661 C C . LYS B 1 91 ? 51.442 98.125 10.202 1.00 28.68 201 LYS B C 1
ATOM 2662 O O . LYS B 1 91 ? 51.307 97.790 11.360 1.00 29.06 201 LYS B O 1
ATOM 2668 N N . GLU B 1 92 ? 51.271 99.390 9.799 1.00 30.23 202 GLU B N 1
ATOM 2669 C CA . GLU B 1 92 ? 50.866 100.430 10.729 1.00 31.98 202 GLU B CA 1
ATOM 2670 C C . GLU B 1 92 ? 49.432 100.218 11.269 1.00 30.39 202 GLU B C 1
ATOM 2671 O O . GLU B 1 92 ? 49.086 100.764 12.279 1.00 30.25 202 GLU B O 1
ATOM 2677 N N . LYS B 1 93 ? 48.606 99.475 10.564 1.00 28.05 203 LYS B N 1
ATOM 2678 C CA . LYS B 1 93 ? 47.298 99.086 11.064 1.00 29.82 203 LYS B CA 1
ATOM 2679 C C . LYS B 1 93 ? 47.417 97.825 11.978 1.00 31.17 203 LYS B C 1
ATOM 2680 O O . LYS B 1 93 ? 46.410 97.244 12.350 1.00 31.66 203 LYS B O 1
ATOM 2686 N N . ASN B 1 94 ? 48.651 97.422 12.339 1.00 31.34 204 ASN B N 1
ATOM 2687 C CA . ASN B 1 94 ? 48.926 96.250 13.224 1.00 32.76 204 ASN B CA 1
ATOM 2688 C C . ASN B 1 94 ? 48.500 94.900 12.659 1.00 31.82 204 ASN B C 1
ATOM 2689 O O . ASN B 1 94 ? 48.153 94.011 13.395 1.00 31.23 204 ASN B O 1
ATOM 2694 N N . ILE B 1 95 ? 48.543 94.752 11.353 1.00 29.14 205 ILE B N 1
ATOM 2695 C CA . ILE B 1 95 ? 48.303 93.500 10.688 1.00 28.63 205 ILE B CA 1
ATOM 2696 C C . ILE B 1 95 ? 49.65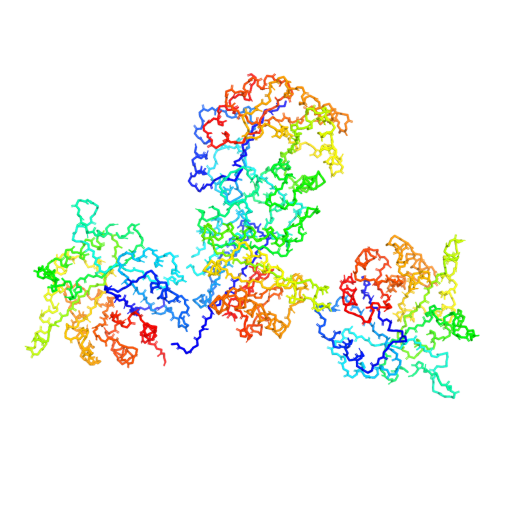0 92.836 10.459 1.00 26.98 205 ILE B C 1
ATOM 2697 O O . ILE B 1 95 ? 50.479 93.414 9.735 1.00 28.10 205 ILE B O 1
ATOM 2702 N N . PRO B 1 96 ? 49.917 91.661 11.076 1.00 27.50 206 PRO B N 1
ATOM 2703 C CA . PRO B 1 96 ? 51.316 91.136 10.987 1.00 25.57 206 PRO B CA 1
ATOM 2704 C C . PRO B 1 96 ? 51.645 90.307 9.755 1.00 23.77 206 PRO B C 1
ATOM 2705 O O . PRO B 1 96 ? 52.827 90.149 9.509 1.00 22.44 206 PRO B O 1
ATOM 2709 N N . TRP B 1 97 ? 50.632 89.829 8.992 1.00 22.28 207 TRP B N 1
ATOM 2710 C CA . TRP B 1 97 ? 50.845 88.905 7.916 1.00 22.55 207 TRP B CA 1
ATOM 2711 C C . TRP B 1 97 ? 50.187 89.360 6.625 1.00 22.24 207 TRP B C 1
ATOM 2712 O O . TRP B 1 97 ? 49.147 90.019 6.647 1.00 22.89 207 TRP B O 1
ATOM 2723 N N . VAL B 1 98 ? 50.808 88.974 5.490 1.00 22.65 208 VAL B N 1
ATOM 2724 C CA . VAL B 1 98 ? 50.176 89.065 4.187 1.00 22.34 208 VAL B CA 1
ATOM 2725 C C . VAL B 1 98 ? 50.314 87.799 3.346 1.00 21.33 208 VAL B C 1
ATOM 2726 O O . VAL B 1 98 ? 51.326 87.128 3.461 1.00 21.30 208 VAL B O 1
ATOM 2730 N N . VAL B 1 99 ? 49.303 87.510 2.520 1.00 19.73 209 VAL B N 1
ATOM 2731 C CA . VAL B 1 99 ? 49.330 86.427 1.541 1.00 19.02 209 VAL B CA 1
ATOM 2732 C C . VAL B 1 99 ? 49.771 87.049 0.202 1.00 18.77 209 VAL B C 1
ATOM 2733 O O . VAL B 1 99 ? 49.162 88.054 -0.234 1.00 17.70 209 VAL B O 1
ATOM 2737 N N . LEU B 1 100 ? 50.803 86.494 -0.430 1.00 18.55 210 LEU B N 1
ATOM 2738 C CA . LEU B 1 100 ? 51.298 87.051 -1.720 1.00 19.83 210 LEU B CA 1
ATOM 2739 C C . LEU B 1 100 ? 51.499 85.953 -2.729 1.00 19.23 210 LEU B C 1
ATOM 2740 O O . LEU B 1 100 ? 51.954 84.848 -2.404 1.00 18.38 210 LEU B O 1
ATOM 2745 N N . GLY B 1 101 ? 51.184 86.267 -3.986 1.00 19.10 211 GLY B N 1
ATOM 2746 C CA . GLY B 1 101 ? 51.299 85.325 -5.042 1.00 18.38 211 GLY B CA 1
ATOM 2747 C C . GLY B 1 101 ? 50.347 84.165 -5.133 1.00 19.53 211 GLY B C 1
ATOM 2748 O O . GLY B 1 101 ? 50.656 83.164 -5.834 1.00 18.92 211 GLY B O 1
ATOM 2749 N N . HIS B 1 102 ? 49.173 84.267 -4.488 1.00 19.36 212 HIS B N 1
ATOM 2750 C CA . HIS B 1 102 ? 48.135 83.302 -4.691 1.00 20.83 212 HIS B CA 1
ATOM 2751 C C . HIS B 1 102 ? 47.894 83.063 -6.193 1.00 19.81 212 HIS B C 1
ATOM 2752 O O . HIS B 1 102 ? 47.880 84.019 -6.977 1.00 19.12 212 HIS B O 1
ATOM 2759 N N . SER B 1 103 ? 47.674 81.817 -6.575 1.00 20.84 213 SER B N 1
ATOM 2760 C CA . SER B 1 103 ? 47.489 81.527 -7.999 1.00 22.15 213 SER B CA 1
ATOM 2761 C C . SER B 1 103 ? 46.320 82.283 -8.626 1.00 20.48 213 SER B C 1
ATOM 2762 O O . SER B 1 103 ? 46.341 82.579 -9.851 1.00 20.17 213 SER B O 1
ATOM 2765 N N . GLU B 1 104 ? 45.298 82.571 -7.859 1.00 18.52 214 GLU B N 1
ATOM 2766 C CA . GLU B 1 104 ? 44.191 83.385 -8.395 1.00 19.82 214 GLU B CA 1
ATOM 2767 C C . GLU B 1 104 ? 44.678 84.780 -8.858 1.00 19.05 214 GLU B C 1
ATOM 2768 O O . GLU B 1 104 ? 44.246 85.252 -9.906 1.00 18.18 214 GLU B O 1
ATOM 2774 N N . ARG B 1 105 ? 45.634 85.377 -8.082 1.00 18.46 215 ARG B N 1
ATOM 2775 C CA . ARG B 1 105 ? 46.141 86.698 -8.404 1.00 18.55 215 ARG B CA 1
ATOM 2776 C C . ARG B 1 105 ? 47.250 86.575 -9.477 1.00 19.83 215 ARG B C 1
ATOM 2777 O O . ARG B 1 105 ? 47.367 87.515 -10.282 1.00 18.83 215 ARG B O 1
ATOM 2785 N N . ARG B 1 106 ? 47.990 85.464 -9.527 1.00 18.98 216 ARG B N 1
ATOM 2786 C CA . ARG B 1 106 ? 48.925 85.234 -10.644 1.00 20.02 216 ARG B CA 1
ATOM 2787 C C . ARG B 1 106 ? 48.162 85.100 -11.962 1.00 20.70 216 ARG B C 1
ATOM 2788 O O . ARG B 1 106 ? 48.621 85.610 -12.977 1.00 22.63 216 ARG B O 1
ATOM 2796 N N . ALA B 1 107 ? 46.996 84.499 -11.947 1.00 21.89 217 ALA B N 1
ATOM 2797 C CA . ALA B 1 107 ? 46.207 84.290 -13.229 1.00 21.72 217 ALA B CA 1
ATOM 2798 C C . ALA B 1 107 ? 45.497 85.571 -13.657 1.00 22.26 217 ALA B C 1
ATOM 2799 O O . ALA B 1 107 ? 45.312 85.816 -14.823 1.00 22.03 217 ALA B O 1
ATOM 2801 N N . GLY B 1 108 ? 45.077 86.380 -12.697 1.00 21.86 218 GLY B N 1
ATOM 2802 C CA . GLY B 1 108 ? 44.400 87.635 -13.009 1.00 22.08 218 GLY B CA 1
ATOM 2803 C C . GLY B 1 108 ? 42.889 87.430 -13.144 1.00 22.05 218 GLY B C 1
ATOM 2804 O O . GLY B 1 108 ? 42.392 86.304 -13.180 1.00 20.84 218 GLY B O 1
ATOM 2805 N N . PHE B 1 109 ? 42.187 88.544 -13.194 1.00 21.04 219 PHE B N 1
ATOM 2806 C CA . PHE B 1 109 ? 40.739 88.604 -13.172 1.00 20.68 219 PHE B CA 1
ATOM 2807 C C . PHE B 1 109 ? 40.150 89.427 -14.300 1.00 20.32 219 PHE B C 1
ATOM 2808 O O . PHE B 1 109 ? 40.524 90.571 -14.554 1.00 20.60 219 PHE B O 1
ATOM 2816 N N . GLY B 1 110 ? 39.125 88.842 -14.920 1.00 21.28 220 GLY B N 1
ATOM 2817 C CA . GLY B 1 110 ? 38.222 89.525 -15.891 1.00 20.65 220 GLY B CA 1
ATOM 2818 C C . GLY B 1 110 ? 38.934 90.050 -17.102 1.00 21.28 220 GLY B C 1
ATOM 2819 O O . GLY B 1 110 ? 38.503 91.084 -17.676 1.00 22.32 220 GLY B O 1
ATOM 2820 N N . GLY B 1 111 ? 40.053 89.453 -17.469 1.00 20.97 221 GLY B N 1
ATOM 2821 C CA . GLY B 1 111 ? 40.831 89.885 -18.657 1.00 22.84 221 GLY B CA 1
ATOM 2822 C C . GLY B 1 111 ? 42.015 90.784 -18.304 1.00 22.61 221 GLY B C 1
ATOM 2823 O O . GLY B 1 111 ? 42.851 91.026 -19.184 1.00 23.92 221 GLY B O 1
ATOM 2824 N N . GLN B 1 112 ? 42.112 91.320 -17.090 1.00 20.36 222 GLN B N 1
ATOM 2825 C CA . GLN B 1 112 ? 43.331 92.012 -16.724 1.00 20.18 222 GLN B CA 1
ATOM 2826 C C . GLN B 1 112 ? 44.448 91.006 -16.441 1.00 19.57 222 GLN B C 1
ATOM 2827 O O . GLN B 1 112 ? 44.225 90.081 -15.676 1.00 18.14 222 GLN B O 1
ATOM 2833 N N . PRO B 1 113 ? 45.646 91.191 -17.026 1.00 19.47 223 PRO B N 1
ATOM 2834 C CA . PRO B 1 113 ? 46.698 90.254 -16.719 1.00 19.51 223 PRO B CA 1
ATOM 2835 C C . PRO B 1 113 ? 46.996 90.223 -15.203 1.00 19.31 223 PRO B C 1
ATOM 2836 O O . PRO B 1 113 ? 46.831 91.210 -14.522 1.00 18.35 223 PRO B O 1
ATOM 2840 N N . GLY B 1 114 ? 47.389 89.053 -14.738 1.00 20.12 224 GLY B N 1
ATOM 2841 C CA . GLY B 1 114 ? 47.726 88.819 -13.361 1.00 21.30 224 GLY B CA 1
ATOM 2842 C C . GLY B 1 114 ? 49.201 89.203 -13.060 1.00 21.18 224 GLY B C 1
ATOM 2843 O O . GLY B 1 114 ? 49.884 89.846 -13.837 1.00 22.47 224 GLY B O 1
ATOM 2844 N N . GLU B 1 115 ? 49.605 88.813 -11.885 1.00 20.28 225 GLU B N 1
ATOM 2845 C CA . GLU B 1 115 ? 50.935 89.059 -11.288 1.00 20.30 225 GLU B CA 1
ATOM 2846 C C . GLU B 1 115 ? 51.962 88.043 -11.780 1.00 19.44 225 GLU B C 1
ATOM 2847 O O . GLU B 1 115 ? 51.838 86.877 -11.527 1.00 19.11 225 GLU B O 1
ATOM 2853 N N . SER B 1 116 ? 52.988 88.489 -12.502 1.00 19.43 226 SER B N 1
ATOM 2854 C CA . SER B 1 116 ? 54.111 87.679 -12.856 1.00 19.13 226 SER B CA 1
ATOM 2855 C C . SER B 1 116 ? 54.970 87.268 -11.648 1.00 19.40 226 SER B C 1
ATOM 2856 O O . SER B 1 116 ? 54.820 87.841 -10.545 1.00 17.42 226 SER B O 1
ATOM 2859 N N . ASN B 1 117 ? 55.899 86.329 -11.885 1.00 19.56 227 ASN B N 1
ATOM 2860 C CA . ASN B 1 117 ? 56.889 85.965 -10.855 1.00 20.21 227 ASN B CA 1
ATOM 2861 C C . ASN B 1 117 ? 57.582 87.223 -10.352 1.00 19.97 227 ASN B C 1
ATOM 2862 O O . ASN B 1 117 ? 57.804 87.350 -9.202 1.00 20.84 227 ASN B O 1
ATOM 2867 N N . GLN B 1 118 ? 57.924 88.113 -11.265 1.00 21.00 228 GLN B N 1
ATOM 2868 C CA . GLN B 1 118 ? 58.650 89.349 -10.952 1.00 22.75 228 GLN B CA 1
ATOM 2869 C C . GLN B 1 118 ? 57.803 90.355 -10.073 1.00 21.46 228 GLN B C 1
ATOM 2870 O O . GLN B 1 118 ? 58.311 90.929 -9.113 1.00 21.71 228 GLN B O 1
ATOM 2876 N N . VAL B 1 119 ? 56.530 90.501 -10.410 1.00 20.31 229 VAL B N 1
ATOM 2877 C CA . VAL B 1 119 ? 55.615 91.332 -9.638 1.00 20.11 229 VAL B CA 1
ATOM 2878 C C . VAL B 1 119 ? 55.379 90.788 -8.226 1.00 20.04 229 VAL B C 1
ATOM 2879 O O . VAL B 1 119 ? 55.429 91.544 -7.204 1.00 19.23 229 VAL B O 1
ATOM 2883 N N . VAL B 1 120 ? 55.185 89.451 -8.130 1.00 19.14 230 VAL B N 1
ATOM 2884 C CA . VAL B 1 120 ? 55.059 88.824 -6.813 1.00 18.20 230 VAL B CA 1
ATOM 2885 C C . VAL B 1 120 ? 56.298 89.093 -5.992 1.00 18.50 230 VAL B C 1
ATOM 2886 O O . VAL B 1 120 ? 56.228 89.402 -4.773 1.00 18.53 230 VAL B O 1
ATOM 2890 N N . ALA B 1 121 ? 57.477 88.940 -6.620 1.00 18.41 231 ALA B N 1
ATOM 2891 C CA . ALA B 1 121 ? 58.730 89.158 -5.910 1.00 18.53 231 ALA B CA 1
ATOM 2892 C C . ALA B 1 121 ? 58.838 90.565 -5.369 1.00 19.05 231 ALA B C 1
ATOM 2893 O O . ALA B 1 121 ? 59.296 90.782 -4.200 1.00 19.07 231 ALA B O 1
ATOM 2895 N N . LYS B 1 122 ? 58.480 91.535 -6.193 1.00 20.61 232 LYS B N 1
ATOM 2896 C CA . LYS B 1 122 ? 58.470 92.936 -5.761 1.00 22.02 232 LYS B CA 1
ATOM 2897 C C . LYS B 1 122 ? 57.538 93.145 -4.569 1.00 19.57 232 LYS B C 1
ATOM 2898 O O . LYS B 1 122 ? 57.870 93.865 -3.646 1.00 19.56 232 LYS B O 1
ATOM 2904 N N . LYS B 1 123 ? 56.370 92.507 -4.585 1.00 19.90 233 LYS B N 1
ATOM 2905 C CA . LYS B 1 123 ? 55.436 92.623 -3.436 1.00 19.70 233 LYS B CA 1
ATOM 2906 C C . LYS B 1 123 ? 56.089 92.032 -2.175 1.00 21.61 233 LYS B C 1
ATOM 2907 O O . LYS B 1 123 ? 55.983 92.647 -1.094 1.00 22.00 233 LYS B O 1
ATOM 2913 N N . VAL B 1 124 ? 56.764 90.870 -2.328 1.00 20.75 234 VAL B N 1
ATOM 2914 C CA . VAL B 1 124 ? 57.367 90.200 -1.171 1.00 20.09 234 VAL B CA 1
ATOM 2915 C C . VAL B 1 124 ? 58.449 91.123 -0.545 1.00 21.25 234 VAL B C 1
ATOM 2916 O O . VAL B 1 124 ? 58.482 91.333 0.678 1.00 20.69 234 VAL B O 1
ATOM 2920 N N . ARG B 1 125 ? 59.364 91.632 -1.387 1.00 22.75 235 ARG B N 1
ATOM 2921 C CA . ARG B 1 125 ? 60.392 92.516 -0.921 1.00 24.10 235 ARG B CA 1
ATOM 2922 C C . ARG B 1 125 ? 59.853 93.733 -0.181 1.00 23.00 235 ARG B C 1
ATOM 2923 O O . ARG B 1 125 ? 60.374 94.117 0.891 1.00 23.63 235 ARG B O 1
ATOM 2931 N N . ALA B 1 126 ? 58.850 94.356 -0.759 1.00 21.53 236 ALA B N 1
ATOM 2932 C CA . ALA B 1 126 ? 58.245 95.565 -0.140 1.00 22.43 236 ALA B CA 1
ATOM 2933 C C . ALA B 1 126 ? 57.623 95.225 1.219 1.00 21.64 236 ALA B C 1
ATOM 2934 O O . ALA B 1 126 ? 57.788 95.999 2.194 1.00 23.49 236 ALA B O 1
ATOM 2936 N N . ALA B 1 127 ? 56.969 94.090 1.300 1.00 20.55 237 ALA B N 1
ATOM 2937 C CA . ALA B 1 127 ? 56.309 93.633 2.536 1.00 21.62 237 ALA B CA 1
ATOM 2938 C C . ALA B 1 127 ? 57.335 93.346 3.632 1.00 23.21 237 ALA B C 1
ATOM 2939 O O . ALA B 1 127 ? 57.207 93.812 4.783 1.00 22.86 237 ALA B O 1
ATOM 2941 N N . LEU B 1 128 ? 58.375 92.576 3.277 1.00 23.42 238 LEU B N 1
ATOM 2942 C CA . LEU B 1 128 ? 59.447 92.287 4.243 1.00 24.22 238 LEU B CA 1
ATOM 2943 C C . LEU B 1 128 ? 60.187 93.564 4.696 1.00 25.34 238 LEU B C 1
ATOM 2944 O O . LEU B 1 128 ? 60.493 93.707 5.881 1.00 26.16 238 LEU B O 1
ATOM 2949 N N . ASN B 1 129 ? 60.461 94.469 3.776 1.00 25.83 239 ASN B N 1
ATOM 2950 C CA . ASN B 1 129 ? 61.058 95.773 4.119 1.00 26.59 239 ASN B CA 1
ATOM 2951 C C . ASN B 1 129 ? 60.240 96.517 5.180 1.00 27.57 239 ASN B C 1
ATOM 2952 O O . ASN B 1 129 ? 60.824 97.228 5.970 1.00 26.96 239 ASN B O 1
ATOM 2957 N N . GLU B 1 130 ? 58.914 96.380 5.182 1.00 26.76 240 GLU B N 1
ATOM 2958 C CA . GLU B 1 130 ? 58.084 97.056 6.160 1.00 27.40 240 GLU B CA 1
ATOM 2959 C C . GLU B 1 130 ? 57.778 96.231 7.405 1.00 29.88 240 GLU B C 1
ATOM 2960 O O . GLU B 1 130 ? 56.891 96.592 8.174 1.00 31.51 240 GLU B O 1
ATOM 2966 N N . GLY B 1 131 ? 58.523 95.154 7.636 1.00 29.08 241 GLY B N 1
ATOM 2967 C CA . GLY B 1 131 ? 58.343 94.371 8.854 1.00 30.22 241 GLY B CA 1
ATOM 2968 C C . GLY B 1 131 ? 57.222 93.368 8.845 1.00 29.56 241 GLY B C 1
ATOM 2969 O O . GLY B 1 131 ? 56.931 92.813 9.893 1.00 30.55 241 GLY B O 1
ATOM 2970 N N . LEU B 1 132 ? 56.611 93.068 7.682 1.00 26.49 242 LEU B N 1
ATOM 2971 C CA . LEU B 1 132 ? 55.576 92.053 7.660 1.00 25.41 242 LEU B CA 1
ATOM 2972 C C . LEU B 1 132 ? 56.160 90.673 7.577 1.00 23.94 242 LEU B C 1
ATOM 2973 O O . LEU B 1 132 ? 57.293 90.503 7.120 1.00 22.71 242 LEU B O 1
ATOM 2978 N N . SER B 1 133 ? 55.399 89.671 8.034 1.00 23.87 243 SER B N 1
ATOM 2979 C CA . SER B 1 133 ? 55.594 88.271 7.614 1.00 23.36 243 SER B CA 1
ATOM 2980 C C . SER B 1 133 ? 54.698 87.926 6.410 1.00 23.40 243 SER B C 1
ATOM 2981 O O . SER B 1 133 ? 53.627 88.499 6.249 1.00 23.92 243 SER B O 1
ATOM 2984 N N . VAL B 1 134 ? 55.137 86.991 5.558 1.00 22.56 244 VAL B N 1
ATOM 2985 C CA . VAL B 1 134 ? 54.538 86.735 4.277 1.00 21.05 244 VAL B CA 1
ATOM 2986 C C . VAL B 1 134 ? 54.256 85.237 4.077 1.00 21.62 244 VAL B C 1
ATOM 2987 O O . VAL B 1 134 ? 55.151 84.411 4.321 1.00 20.99 244 VAL B O 1
ATOM 2991 N N . ILE B 1 135 ? 53.035 84.903 3.627 1.00 19.66 245 ILE B N 1
ATOM 2992 C CA . ILE B 1 135 ? 52.716 83.583 3.144 1.00 19.26 245 ILE B CA 1
ATOM 2993 C C . ILE B 1 135 ? 52.889 83.646 1.648 1.00 20.00 245 ILE B C 1
ATOM 2994 O O . ILE B 1 135 ? 52.061 84.246 0.914 1.00 19.71 245 ILE B O 1
ATOM 2999 N N . LEU B 1 136 ? 54.026 83.122 1.169 1.00 20.02 246 LEU B N 1
ATOM 3000 C CA . LEU B 1 136 ? 54.369 83.153 -0.233 1.00 19.43 246 LEU B CA 1
ATOM 3001 C C . LEU B 1 136 ? 53.815 81.915 -0.950 1.00 18.77 246 LEU B C 1
ATOM 3002 O O . LEU B 1 136 ? 54.270 80.808 -0.659 1.00 19.08 246 LEU B O 1
ATOM 3007 N N . CYS B 1 137 ? 52.887 82.133 -1.924 1.00 18.26 247 CYS B N 1
ATOM 3008 C CA . CYS B 1 137 ? 52.249 81.063 -2.637 1.00 18.02 247 CYS B CA 1
ATOM 3009 C C . CYS B 1 137 ? 52.976 80.698 -3.913 1.00 18.81 247 CYS B C 1
ATOM 3010 O O . CYS B 1 137 ? 53.382 81.586 -4.670 1.00 17.88 247 CYS B O 1
ATOM 3013 N N . ILE B 1 138 ? 53.182 79.392 -4.146 1.00 18.54 248 ILE B N 1
ATOM 3014 C CA . ILE B 1 138 ? 53.806 78.895 -5.406 1.00 19.74 248 ILE B CA 1
ATOM 3015 C C . ILE B 1 138 ? 53.007 77.666 -5.821 1.00 19.93 248 ILE B C 1
ATOM 3016 O O . ILE B 1 138 ? 52.272 77.090 -5.015 1.00 18.58 248 ILE B O 1
ATOM 3021 N N . GLY B 1 139 ? 53.164 77.214 -7.047 1.00 19.97 249 GLY B N 1
ATOM 3022 C CA . GLY B 1 139 ? 52.472 75.989 -7.477 1.00 20.33 249 GLY B CA 1
ATOM 3023 C C . GLY B 1 139 ? 52.430 75.868 -8.976 1.00 20.44 249 GLY B C 1
ATOM 3024 O O . GLY B 1 139 ? 52.431 76.853 -9.669 1.00 18.96 249 GLY B O 1
ATOM 3025 N N . GLU B 1 140 ? 52.412 74.618 -9.439 1.00 20.96 250 GLU B N 1
ATOM 3026 C CA . GLU B 1 140 ? 52.377 74.296 -10.848 1.00 21.92 250 GLU B CA 1
ATOM 3027 C C . GLU B 1 140 ? 50.949 73.999 -11.321 1.00 22.55 250 GLU B C 1
ATOM 3028 O O . GLU B 1 140 ? 50.057 73.646 -10.521 1.00 22.45 250 GLU B O 1
ATOM 3034 N N . THR B 1 141 ? 50.771 74.118 -12.632 1.00 21.28 251 THR B N 1
ATOM 3035 C CA . THR B 1 141 ? 49.513 73.805 -13.270 1.00 22.65 251 THR B CA 1
ATOM 3036 C C . THR B 1 141 ? 49.418 72.315 -13.514 1.00 23.11 251 THR B C 1
ATOM 3037 O O . THR B 1 141 ? 50.387 71.582 -13.415 1.00 23.47 251 THR B O 1
ATOM 3041 N N . LEU B 1 142 ? 48.219 71.855 -13.876 1.00 24.30 252 LEU B N 1
ATOM 3042 C CA . LEU B 1 142 ? 48.030 70.440 -14.227 1.00 25.20 252 LEU B CA 1
ATOM 3043 C C . LEU B 1 142 ? 48.935 70.088 -15.395 1.00 26.47 252 LEU B C 1
ATOM 3044 O O . LEU B 1 142 ? 49.553 69.017 -15.377 1.00 26.74 252 LEU B O 1
ATOM 3049 N N . GLU B 1 143 ? 48.943 70.932 -16.451 1.00 28.73 253 GLU B N 1
ATOM 3050 C CA . GLU B 1 143 ? 49.827 70.657 -17.604 1.00 31.55 253 GLU B CA 1
ATOM 3051 C C . GLU B 1 143 ? 51.312 70.544 -17.186 1.00 29.69 253 GLU B C 1
ATOM 3052 O O . GLU B 1 143 ? 52.028 69.658 -17.668 1.00 30.22 253 GLU B O 1
ATOM 3058 N N . GLU B 1 144 ? 51.759 71.465 -16.334 1.00 27.12 254 GLU B N 1
ATOM 3059 C CA . GLU B 1 144 ? 53.148 71.442 -15.832 1.00 26.52 254 GLU B CA 1
ATOM 3060 C C . GLU B 1 144 ? 53.441 70.169 -15.042 1.00 25.58 254 GLU B C 1
ATOM 3061 O O . GLU B 1 144 ? 54.470 69.539 -15.260 1.00 25.86 254 GLU B O 1
ATOM 3067 N N . ARG B 1 145 ? 52.498 69.730 -14.229 1.00 23.82 255 ARG B N 1
ATOM 3068 C CA . ARG B 1 145 ? 52.661 68.527 -13.454 1.00 24.42 255 ARG B CA 1
ATOM 3069 C C . ARG B 1 145 ? 52.819 67.285 -14.363 1.00 26.81 255 ARG B C 1
ATOM 3070 O O . ARG B 1 145 ? 53.793 66.504 -14.199 1.00 25.05 255 ARG B O 1
ATOM 3078 N N . GLU B 1 146 ? 51.891 67.149 -15.315 1.00 27.13 256 GLU B N 1
ATOM 3079 C CA . GLU B 1 146 ? 51.841 65.984 -16.168 1.00 29.71 256 GLU B CA 1
ATOM 3080 C C . GLU B 1 146 ? 52.985 65.933 -17.187 1.00 31.16 256 GLU B C 1
ATOM 3081 O O . GLU B 1 146 ? 53.328 64.879 -17.659 1.00 34.78 256 GLU B O 1
ATOM 3087 N N . SER B 1 147 ? 53.580 67.058 -17.521 1.00 31.10 257 SER B N 1
ATOM 3088 C CA . SER B 1 147 ? 54.737 67.079 -18.413 1.00 32.20 257 SER B CA 1
ATOM 3089 C C . SER B 1 147 ? 56.104 67.071 -17.662 1.00 31.04 257 SER B C 1
ATOM 3090 O O . SER B 1 147 ? 57.140 67.276 -18.281 1.00 31.43 257 SER B O 1
ATOM 3093 N N . GLY B 1 148 ? 56.108 66.773 -16.362 1.00 29.39 258 GLY B N 1
ATOM 3094 C CA . GLY B 1 148 ? 57.351 66.672 -15.553 1.00 29.23 258 GLY B CA 1
ATOM 3095 C C . GLY B 1 148 ? 58.059 68.004 -15.218 1.00 29.18 258 GLY B C 1
ATOM 3096 O O . GLY B 1 148 ? 59.222 67.992 -14.896 1.00 27.74 258 GLY B O 1
ATOM 3097 N N . GLN B 1 149 ? 57.353 69.140 -15.271 1.00 28.44 259 GLN B N 1
ATOM 3098 C CA . GLN B 1 149 ? 57.973 70.463 -15.109 1.00 29.14 259 GLN B CA 1
ATOM 3099 C C . GLN B 1 149 ? 57.871 71.076 -13.674 1.00 27.06 259 GLN B C 1
ATOM 3100 O O . GLN B 1 149 ? 58.330 72.209 -13.463 1.00 24.70 259 GLN B O 1
ATOM 3106 N N . THR B 1 150 ? 57.283 70.350 -12.717 1.00 25.67 260 THR B N 1
ATOM 3107 C CA . THR B 1 150 ? 57.012 70.903 -11.400 1.00 25.40 260 THR B CA 1
ATOM 3108 C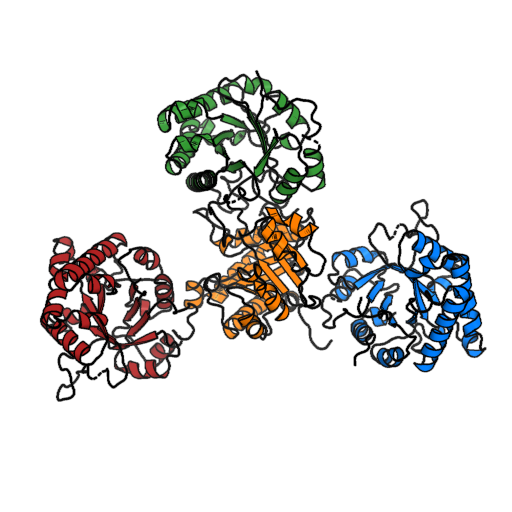 C . THR B 1 150 ? 58.258 71.541 -10.756 1.00 26.14 260 THR B C 1
ATOM 3109 O O . THR B 1 150 ? 58.234 72.712 -10.351 1.00 25.10 260 THR B O 1
ATOM 3113 N N . GLN B 1 151 ? 59.359 70.821 -10.717 1.00 25.85 261 GLN B N 1
ATOM 3114 C CA . GLN B 1 151 ? 60.577 71.370 -10.066 1.00 28.08 261 GLN B CA 1
ATOM 3115 C C . GLN B 1 151 ? 61.102 72.629 -10.794 1.00 27.32 261 GLN B C 1
ATOM 3116 O O . GLN B 1 151 ? 61.505 73.561 -10.156 1.00 25.98 261 GLN B O 1
ATOM 3122 N N . LYS B 1 152 ? 61.060 72.623 -12.126 1.00 26.39 262 LYS B N 1
ATOM 3123 C CA . LYS B 1 152 ? 61.530 73.766 -12.935 1.00 27.22 262 LYS B CA 1
ATOM 3124 C C . LYS B 1 152 ? 60.658 74.993 -12.625 1.00 25.49 262 LYS B C 1
ATOM 3125 O O . LYS B 1 152 ? 61.147 76.074 -12.359 1.00 25.68 262 LYS B O 1
ATOM 3131 N N . VAL B 1 153 ? 59.341 74.783 -12.600 1.00 24.15 263 VAL B N 1
ATOM 3132 C CA . VAL B 1 153 ? 58.378 75.855 -12.374 1.00 25.07 263 VAL B CA 1
ATOM 3133 C C . VAL B 1 153 ? 58.505 76.432 -10.963 1.00 23.23 263 VAL B C 1
ATOM 3134 O O . VAL B 1 153 ? 58.591 77.672 -10.788 1.00 22.69 263 VAL B O 1
ATOM 3138 N N . LEU B 1 154 ? 58.546 75.573 -9.969 1.00 22.07 264 LEU B N 1
ATOM 3139 C CA . LEU B 1 154 ? 58.639 76.065 -8.585 1.00 22.25 264 LEU B CA 1
ATOM 3140 C C . LEU B 1 154 ? 59.982 76.793 -8.380 1.00 21.45 264 LEU B C 1
ATOM 3141 O O . LEU B 1 154 ? 60.031 77.811 -7.729 1.00 21.08 264 LEU B O 1
ATOM 3146 N N . SER B 1 155 ? 61.062 76.299 -8.982 1.00 22.43 265 SER B N 1
ATOM 3147 C CA . SER B 1 155 ? 62.341 76.970 -8.913 1.00 23.44 265 SER B CA 1
ATOM 3148 C C . SER B 1 155 ? 62.287 78.395 -9.507 1.00 23.42 265 SER B C 1
ATOM 3149 O O . SER B 1 155 ? 62.865 79.290 -8.935 1.00 23.86 265 SER B O 1
ATOM 3152 N N . GLU B 1 156 ? 61.616 78.569 -10.655 1.00 22.75 266 GLU B N 1
ATOM 3153 C CA . GLU B 1 156 ? 61.469 79.872 -11.319 1.00 22.26 266 GLU B CA 1
ATOM 3154 C C . GLU B 1 156 ? 60.682 80.832 -10.384 1.00 20.57 266 GLU B C 1
ATOM 3155 O O . GLU B 1 156 ? 61.063 81.985 -10.204 1.00 19.76 266 GLU B O 1
ATOM 3161 N N . GLN B 1 157 ? 59.611 80.346 -9.785 1.00 19.64 267 GLN B N 1
ATOM 3162 C CA . GLN B 1 157 ? 58.811 81.164 -8.864 1.00 18.78 267 GLN B CA 1
ATOM 3163 C C . GLN B 1 157 ? 59.587 81.612 -7.654 1.00 19.37 267 GLN B C 1
ATOM 3164 O O . GLN B 1 157 ? 59.577 82.809 -7.286 1.00 18.93 267 GLN B O 1
ATOM 3170 N N . LEU B 1 158 ? 60.327 80.667 -7.035 1.00 18.79 268 LEU B N 1
ATOM 3171 C CA . LEU B 1 158 ? 61.139 80.982 -5.879 1.00 18.78 268 LEU B CA 1
ATOM 3172 C C . LEU B 1 158 ? 62.357 81.814 -6.215 1.00 19.24 268 LEU B C 1
ATOM 3173 O O . LEU B 1 158 ? 62.670 82.749 -5.469 1.00 20.44 268 LEU B O 1
ATOM 3178 N N . GLU B 1 159 ? 63.046 81.506 -7.339 1.00 20.00 269 GLU B N 1
ATOM 3179 C CA . GLU B 1 159 ? 64.197 82.268 -7.758 1.00 21.03 269 GLU B CA 1
ATOM 3180 C C . GLU B 1 159 ? 63.897 83.749 -8.009 1.00 20.51 269 GLU B C 1
ATOM 3181 O O . GLU B 1 159 ? 64.678 84.601 -7.651 1.00 20.66 269 GLU B O 1
ATOM 3187 N N . ALA B 1 160 ? 62.752 84.066 -8.590 1.00 20.67 270 ALA B N 1
ATOM 3188 C CA . ALA B 1 160 ? 62.356 85.491 -8.788 1.00 20.29 270 ALA B CA 1
ATOM 3189 C C . ALA B 1 160 ? 62.272 86.180 -7.438 1.00 20.96 270 ALA B C 1
ATOM 3190 O O . ALA B 1 160 ? 62.716 87.316 -7.295 1.00 22.43 270 ALA B O 1
ATOM 3192 N N . VAL B 1 161 ? 61.733 85.509 -6.422 1.00 20.52 271 VAL B N 1
ATOM 3193 C CA . VAL B 1 161 ? 61.652 86.082 -5.088 1.00 20.31 271 VAL B CA 1
ATOM 3194 C C . VAL B 1 161 ? 63.075 86.267 -4.495 1.00 21.16 271 VAL B C 1
ATOM 3195 O O . VAL B 1 161 ? 63.369 87.297 -3.908 1.00 21.91 271 VAL B O 1
ATOM 3199 N N . ARG B 1 162 ? 63.941 85.283 -4.661 1.00 22.32 272 ARG B N 1
ATOM 3200 C CA . ARG B 1 162 ? 65.326 85.424 -4.197 1.00 24.07 272 ARG B CA 1
ATOM 3201 C C . ARG B 1 162 ? 66.104 86.592 -4.857 1.00 24.74 272 ARG B C 1
ATOM 3202 O O . ARG B 1 162 ? 66.892 87.266 -4.196 1.00 23.82 272 ARG B O 1
ATOM 3210 N N . GLN B 1 163 ? 65.851 86.835 -6.148 1.00 25.71 273 GLN B N 1
ATOM 3211 C CA . GLN B 1 163 ? 66.488 87.978 -6.843 1.00 26.69 273 GLN B CA 1
ATOM 3212 C C . GLN B 1 163 ? 66.092 89.308 -6.223 1.00 25.73 273 GLN B C 1
ATOM 3213 O O . GLN B 1 163 ? 66.891 90.188 -6.128 1.00 24.91 273 GLN B O 1
ATOM 3219 N N . ALA B 1 164 ? 64.854 89.424 -5.784 1.00 24.44 274 ALA B N 1
ATOM 3220 C CA . ALA B 1 164 ? 64.368 90.599 -5.065 1.00 24.60 274 ALA B CA 1
ATOM 3221 C C . ALA B 1 164 ? 64.746 90.618 -3.583 1.00 24.44 274 ALA B C 1
ATOM 3222 O O . ALA B 1 164 ? 64.777 91.685 -2.985 1.00 23.57 274 ALA B O 1
ATOM 3224 N N . VAL B 1 165 ? 64.907 89.445 -2.974 1.00 23.57 275 VAL B N 1
ATOM 3225 C CA . VAL B 1 165 ? 65.244 89.315 -1.581 1.00 24.23 275 VAL B CA 1
ATOM 3226 C C . VAL B 1 165 ? 66.470 88.389 -1.472 1.00 24.90 275 VAL B C 1
ATOM 3227 O O . VAL B 1 165 ? 66.355 87.207 -1.074 1.00 25.03 275 VAL B O 1
ATOM 3231 N N . PRO B 1 166 ? 67.662 88.907 -1.838 1.00 25.19 276 PRO B N 1
ATOM 3232 C CA . PRO B 1 166 ? 68.834 88.038 -1.821 1.00 25.94 276 PRO B CA 1
ATOM 3233 C C . PRO B 1 166 ? 69.380 87.761 -0.388 1.00 27.01 276 PRO B C 1
ATOM 3234 O O . PRO B 1 166 ? 70.159 86.842 -0.244 1.00 25.72 276 PRO B O 1
ATOM 3238 N N . GLU B 1 167 ? 68.993 88.543 0.608 1.00 28.63 277 GLU B N 1
ATOM 3239 C CA . GLU B 1 167 ? 69.534 88.383 1.945 1.00 31.94 277 GLU B CA 1
ATOM 3240 C C . GLU B 1 167 ? 68.835 87.283 2.685 1.00 30.84 277 GLU B C 1
ATOM 3241 O O . GLU B 1 167 ? 67.620 87.344 2.839 1.00 30.05 277 GLU B O 1
ATOM 3247 N N . ALA B 1 168 ? 69.582 86.295 3.150 1.00 29.34 278 ALA B N 1
ATOM 3248 C CA . ALA B 1 168 ? 69.012 85.109 3.768 1.00 30.00 278 ALA B CA 1
ATOM 3249 C C . ALA B 1 168 ? 68.292 85.445 5.077 1.00 30.27 278 ALA B C 1
ATOM 3250 O O . ALA B 1 168 ? 67.281 84.842 5.371 1.00 27.61 278 ALA B O 1
ATOM 3252 N N . ASP B 1 169 ? 68.801 86.435 5.856 1.00 32.15 279 ASP B N 1
ATOM 3253 C CA . ASP B 1 169 ? 68.127 86.787 7.110 1.00 33.81 279 ASP B CA 1
ATOM 3254 C C . ASP B 1 169 ? 66.644 87.203 6.906 1.00 32.67 279 ASP B C 1
ATOM 3255 O O . ASP B 1 169 ? 65.807 86.927 7.791 1.00 31.84 279 ASP B O 1
ATOM 3260 N N . ALA B 1 170 ? 66.321 87.849 5.772 1.00 30.13 280 ALA B N 1
ATOM 3261 C CA . ALA B 1 170 ? 64.969 88.315 5.526 1.00 28.69 280 ALA B CA 1
ATOM 3262 C C . ALA B 1 170 ? 63.959 87.187 5.406 1.00 26.93 280 ALA B C 1
ATOM 3263 O O . ALA B 1 170 ? 62.761 87.348 5.755 1.00 26.06 280 ALA B O 1
ATOM 3265 N N . TRP B 1 171 ? 64.438 86.035 4.943 1.00 25.93 281 TRP B N 1
ATOM 3266 C CA . TRP B 1 171 ? 63.619 84.842 4.753 1.00 25.56 281 TRP B CA 1
ATOM 3267 C C . TRP B 1 171 ? 63.091 84.252 6.080 1.00 25.39 281 TRP B C 1
ATOM 3268 O O . TRP B 1 171 ? 62.225 83.400 6.026 1.00 23.58 281 TRP B O 1
ATOM 3279 N N . LYS B 1 172 ? 63.575 84.713 7.238 1.00 26.65 282 LYS B N 1
ATOM 3280 C CA . LYS B 1 172 ? 63.005 84.295 8.541 1.00 27.49 282 LYS B CA 1
ATOM 3281 C C . LYS B 1 172 ? 61.474 84.534 8.649 1.00 26.19 282 LYS B C 1
ATOM 3282 O O . LYS B 1 172 ? 60.760 83.780 9.298 1.00 26.45 282 LYS B O 1
ATOM 3288 N N . SER B 1 173 ? 60.993 85.558 8.015 1.00 24.47 283 SER B N 1
ATOM 3289 C CA . SER B 1 173 ? 59.620 85.966 8.095 1.00 25.01 283 SER B CA 1
ATOM 3290 C C . SER B 1 173 ? 58.770 85.509 6.834 1.00 23.55 283 SER B C 1
ATOM 3291 O O . SER B 1 173 ? 57.710 86.084 6.594 1.00 23.60 283 SER B O 1
ATOM 3294 N N . ILE B 1 174 ? 59.249 84.511 6.106 1.00 22.27 284 ILE B N 1
ATOM 3295 C CA . ILE B 1 174 ? 58.534 83.858 5.032 1.00 21.37 284 ILE B CA 1
ATOM 3296 C C . ILE B 1 174 ? 58.091 82.449 5.430 1.00 21.76 284 ILE B C 1
ATOM 3297 O O . ILE B 1 174 ? 58.852 81.706 6.059 1.00 22.64 284 ILE B O 1
ATOM 3302 N N . VAL B 1 175 ? 56.850 82.129 5.077 1.00 20.70 285 VAL B N 1
ATOM 3303 C CA . VAL B 1 175 ? 56.275 80.784 5.097 1.00 20.87 285 VAL B CA 1
ATOM 3304 C C . VAL B 1 175 ? 55.879 80.499 3.647 1.00 20.43 285 VAL B C 1
ATOM 3305 O O . VAL B 1 175 ? 55.299 81.346 2.998 1.00 20.58 285 VAL B O 1
ATOM 3309 N N . ILE B 1 176 ? 56.249 79.360 3.117 1.00 20.44 286 ILE B N 1
ATOM 3310 C CA . ILE B 1 176 ? 55.963 79.031 1.734 1.00 19.47 286 ILE B CA 1
ATOM 3311 C C . ILE B 1 176 ? 54.716 78.147 1.693 1.00 20.43 286 ILE B C 1
ATOM 3312 O O . ILE B 1 176 ? 54.665 77.126 2.422 1.00 20.62 286 ILE B O 1
ATOM 3317 N N . ALA B 1 177 ? 53.721 78.516 0.875 1.00 20.11 287 ALA B N 1
ATOM 3318 C CA . ALA B 1 177 ? 52.541 77.708 0.676 1.00 21.23 287 ALA B CA 1
ATOM 3319 C C . ALA B 1 177 ? 52.617 77.089 -0.691 1.00 20.94 287 ALA B C 1
ATOM 3320 O O . ALA B 1 177 ? 52.616 77.798 -1.697 1.00 19.36 287 ALA B O 1
ATOM 3322 N N . TYR B 1 178 ? 52.736 75.755 -0.724 1.00 21.07 288 TYR B N 1
ATOM 3323 C CA . TYR B 1 178 ? 52.729 75.032 -1.973 1.00 21.73 288 TYR B CA 1
ATOM 3324 C C . TYR B 1 178 ? 51.315 74.663 -2.246 1.00 23.01 288 TYR B C 1
ATOM 3325 O O . TYR B 1 178 ? 50.741 73.841 -1.486 1.00 23.56 288 TYR B O 1
ATOM 3334 N N . GLU B 1 179 ? 50.733 75.248 -3.296 1.00 22.20 289 GLU B N 1
ATOM 3335 C CA . GLU B 1 179 ? 49.324 74.931 -3.690 1.00 24.06 289 GLU B CA 1
ATOM 3336 C C . GLU B 1 179 ? 49.307 74.572 -5.148 1.00 22.82 289 GLU B C 1
ATOM 3337 O O . GLU B 1 179 ? 49.351 75.458 -5.978 1.00 21.44 289 GLU B O 1
ATOM 3343 N N . PRO B 1 180 ? 49.334 73.252 -5.465 1.00 22.14 290 PRO B N 1
ATOM 3344 C CA . PRO B 1 180 ? 49.216 72.954 -6.867 1.00 22.79 290 PRO B CA 1
ATOM 3345 C C . PRO B 1 180 ? 47.896 73.531 -7.432 1.00 21.96 290 PRO B C 1
ATOM 3346 O O . PRO B 1 180 ? 46.814 73.436 -6.805 1.00 20.02 290 PRO B O 1
ATOM 3350 N N . VAL B 1 181 ? 47.988 74.132 -8.617 1.00 22.74 291 VAL B N 1
ATOM 3351 C CA . VAL B 1 181 ? 46.812 74.846 -9.134 1.00 23.51 291 VAL B CA 1
ATOM 3352 C C . VAL B 1 181 ? 45.647 73.888 -9.337 1.00 24.20 291 VAL B C 1
ATOM 3353 O O . VAL B 1 181 ? 44.515 74.239 -9.075 1.00 26.99 291 VAL B O 1
ATOM 3357 N N . TRP B 1 182 ? 45.940 72.675 -9.761 1.00 23.43 292 TRP B N 1
ATOM 3358 C CA . TRP B 1 182 ? 44.981 71.632 -10.002 1.00 23.55 292 TRP B CA 1
ATOM 3359 C C . TRP B 1 182 ? 44.240 71.131 -8.751 1.00 24.66 292 TRP B C 1
ATOM 3360 O O . TRP B 1 182 ? 43.206 70.449 -8.889 1.00 24.53 292 TRP B O 1
ATOM 3371 N N . ALA B 1 183 ? 44.771 71.419 -7.554 1.00 24.48 293 ALA B N 1
ATOM 3372 C CA . ALA B 1 183 ? 44.106 71.118 -6.281 1.00 25.75 293 ALA B CA 1
ATOM 3373 C C . ALA B 1 183 ? 43.243 72.208 -5.701 1.00 26.11 293 ALA B C 1
ATOM 3374 O O . ALA B 1 183 ? 42.584 71.968 -4.697 1.00 26.39 293 ALA B O 1
ATOM 3376 N N . ILE B 1 184 ? 43.275 73.408 -6.268 1.00 28.64 294 ILE B N 1
ATOM 3377 C CA . ILE B 1 184 ? 42.570 74.540 -5.721 1.00 29.56 294 ILE B CA 1
ATOM 3378 C C . ILE B 1 184 ? 41.096 74.519 -6.190 1.00 32.28 294 ILE B C 1
ATOM 3379 O O . ILE B 1 184 ? 40.788 74.632 -7.429 1.00 31.42 294 ILE B O 1
ATOM 3384 N N . GLY B 1 185 ? 40.185 74.330 -5.203 1.00 31.95 295 GLY B N 1
ATOM 3385 C CA . GLY B 1 185 ? 38.773 74.363 -5.500 1.00 33.56 295 GLY B CA 1
ATOM 3386 C C . GLY B 1 185 ? 38.180 73.210 -6.257 1.00 35.19 295 GLY B C 1
ATOM 3387 O O . GLY B 1 185 ? 36.989 73.198 -6.472 1.00 35.77 295 GLY B O 1
ATOM 3388 N N . THR B 1 186 ? 38.979 72.195 -6.576 1.00 35.44 296 THR B N 1
ATOM 3389 C CA . THR B 1 186 ? 38.526 71.070 -7.420 1.00 34.18 296 THR B CA 1
ATOM 3390 C C . THR B 1 186 ? 38.147 69.855 -6.612 1.00 35.50 296 THR B C 1
ATOM 3391 O O . THR B 1 186 ? 37.636 68.940 -7.157 1.00 36.50 296 THR B O 1
ATOM 3395 N N . GLY B 1 187 ? 38.481 69.806 -5.323 1.00 37.67 297 GLY B N 1
ATOM 3396 C CA . GLY B 1 187 ? 38.373 68.593 -4.541 1.00 39.40 297 GLY B CA 1
ATOM 3397 C C . GLY B 1 187 ? 39.486 67.561 -4.783 1.00 40.28 297 GLY B C 1
ATOM 3398 O O . GLY B 1 187 ? 39.508 66.549 -4.101 1.00 40.97 297 GLY B O 1
ATOM 3399 N N . LYS B 1 188 ? 40.422 67.830 -5.707 1.00 38.72 298 LYS B N 1
ATOM 3400 C CA . LYS B 1 188 ? 41.465 66.862 -6.016 1.00 38.33 298 LYS B CA 1
ATOM 3401 C C . LYS B 1 188 ? 42.693 67.195 -5.152 1.00 35.71 298 LYS B C 1
ATOM 3402 O O . LYS B 1 188 ? 43.675 67.810 -5.610 1.00 35.90 298 LYS B O 1
ATOM 3408 N N . THR B 1 189 ? 42.621 66.800 -3.896 1.00 32.54 299 THR B N 1
ATOM 3409 C CA . THR B 1 189 ? 43.755 66.971 -2.950 1.00 30.66 299 THR B CA 1
ATOM 3410 C C . THR B 1 189 ? 44.967 66.184 -3.452 1.00 29.54 299 THR B C 1
ATOM 3411 O O . THR B 1 189 ? 44.827 65.038 -3.946 1.00 29.89 299 THR B O 1
ATOM 3415 N N . ALA B 1 190 ? 46.136 66.768 -3.376 1.00 27.52 300 ALA B N 1
ATOM 3416 C CA . ALA B 1 190 ? 47.372 65.979 -3.522 1.00 27.35 300 ALA B CA 1
ATOM 3417 C C . ALA B 1 190 ? 47.383 64.735 -2.625 1.00 28.21 300 ALA B C 1
ATOM 3418 O O . ALA B 1 190 ? 46.896 64.793 -1.513 1.00 26.22 300 ALA B O 1
ATOM 3420 N N . THR B 1 191 ? 47.972 63.640 -3.126 1.00 28.73 301 THR B N 1
ATOM 3421 C CA . THR B 1 191 ? 48.305 62.498 -2.225 1.00 29.80 301 THR B CA 1
ATOM 3422 C C . THR B 1 191 ? 49.319 62.967 -1.198 1.00 30.28 301 THR B C 1
ATOM 3423 O O . THR B 1 191 ? 50.062 63.939 -1.453 1.00 30.46 301 THR B O 1
ATOM 3427 N N . ALA B 1 192 ? 49.360 62.296 -0.064 1.00 30.51 302 ALA B N 1
ATOM 3428 C CA . ALA B 1 192 ? 50.413 62.523 0.957 1.00 30.54 302 ALA B CA 1
ATOM 3429 C C . ALA B 1 192 ? 51.786 62.364 0.375 1.00 29.60 302 ALA B C 1
ATOM 3430 O O . ALA B 1 192 ? 52.638 63.147 0.645 1.00 29.09 302 ALA B O 1
ATOM 3432 N N . ALA B 1 193 ? 51.995 61.344 -0.441 1.00 30.97 303 ALA B N 1
ATOM 3433 C CA . ALA B 1 193 ? 53.307 61.071 -1.073 1.00 30.90 303 ALA B CA 1
ATOM 3434 C C . ALA B 1 193 ? 53.713 62.223 -2.043 1.00 30.46 303 ALA B C 1
ATOM 3435 O O . ALA B 1 193 ? 54.840 62.670 -1.974 1.00 29.07 303 ALA B O 1
ATOM 3437 N N . LEU B 1 194 ? 52.819 62.693 -2.900 1.00 29.72 304 LEU B N 1
ATOM 3438 C CA . LEU B 1 194 ? 53.151 63.786 -3.847 1.00 30.45 304 LEU B CA 1
ATOM 3439 C C . LEU B 1 194 ? 53.485 65.106 -3.090 1.00 28.56 304 LEU B C 1
ATOM 3440 O O . LEU B 1 194 ? 54.458 65.813 -3.442 1.00 29.38 304 LEU B O 1
ATOM 3445 N N . ALA B 1 195 ? 52.708 65.406 -2.042 1.00 26.91 305 ALA B N 1
ATOM 3446 C CA . ALA B 1 195 ? 52.936 66.590 -1.282 1.00 26.38 305 ALA B CA 1
ATOM 3447 C C . ALA B 1 195 ? 54.305 66.508 -0.593 1.00 26.18 305 ALA B C 1
ATOM 3448 O O . ALA B 1 195 ? 55.081 67.422 -0.672 1.00 26.18 305 ALA B O 1
ATOM 3450 N N . GLN B 1 196 ? 54.592 65.405 0.074 1.00 26.62 306 GLN B N 1
ATOM 3451 C CA . GLN B 1 196 ? 55.860 65.268 0.774 1.00 27.86 306 GLN B CA 1
ATOM 3452 C C . GLN B 1 196 ? 57.031 65.348 -0.192 1.00 27.80 306 GLN B C 1
ATOM 3453 O O . GLN B 1 196 ? 57.993 66.000 0.101 1.00 27.56 306 GLN B O 1
ATOM 3459 N N . GLU B 1 197 ? 56.953 64.673 -1.344 1.00 29.23 307 GLU B N 1
ATOM 3460 C CA . GLU B 1 197 ? 58.009 64.725 -2.384 1.00 30.81 307 GLU B CA 1
ATOM 3461 C C . GLU B 1 197 ? 58.298 66.185 -2.817 1.00 28.07 307 GLU B C 1
ATOM 3462 O O . GLU B 1 197 ? 59.448 66.624 -2.875 1.00 25.59 307 GLU B O 1
ATOM 3468 N N . THR B 1 198 ? 57.235 66.919 -3.123 1.00 26.30 308 THR B N 1
ATOM 3469 C CA . THR B 1 198 ? 57.388 68.276 -3.637 1.00 25.01 308 THR B CA 1
ATOM 3470 C C . THR B 1 198 ? 57.886 69.207 -2.551 1.00 24.49 308 THR B C 1
ATOM 3471 O O . THR B 1 198 ? 58.702 70.070 -2.837 1.00 21.45 308 THR B O 1
ATOM 3475 N N . HIS B 1 199 ? 57.365 69.046 -1.312 1.00 24.59 309 HIS B N 1
ATOM 3476 C CA . HIS B 1 199 ? 57.815 69.856 -0.237 1.00 25.04 309 HIS B CA 1
ATOM 3477 C C . HIS B 1 199 ? 59.323 69.628 0.031 1.00 26.37 309 HIS B C 1
ATOM 3478 O O . HIS B 1 199 ? 60.059 70.572 0.333 1.00 27.68 309 HIS B O 1
ATOM 3485 N N . ARG B 1 200 ? 59.779 68.404 -0.069 1.00 26.98 310 ARG B N 1
ATOM 3486 C CA . ARG B 1 200 ? 61.204 68.116 0.088 1.00 28.73 310 ARG B CA 1
ATOM 3487 C C . ARG B 1 200 ? 62.058 68.758 -1.013 1.00 27.77 310 ARG B C 1
ATOM 3488 O O . ARG B 1 200 ? 63.153 69.227 -0.710 1.00 27.46 310 ARG B O 1
ATOM 3496 N N . ASP B 1 201 ? 61.556 68.789 -2.257 1.00 26.46 311 ASP B N 1
ATOM 3497 C CA . ASP B 1 201 ? 62.230 69.480 -3.337 1.00 27.88 311 ASP B CA 1
ATOM 3498 C C . ASP B 1 201 ? 62.320 70.980 -3.048 1.00 24.75 311 ASP B C 1
ATOM 3499 O O . ASP B 1 201 ? 63.319 71.562 -3.326 1.00 23.55 311 ASP B O 1
ATOM 3504 N N . ILE B 1 202 ? 61.248 71.560 -2.520 1.00 23.04 312 ILE B N 1
ATOM 3505 C CA . ILE B 1 202 ? 61.210 72.955 -2.171 1.00 23.46 312 ILE B CA 1
ATOM 3506 C C . ILE B 1 202 ? 62.266 73.232 -1.073 1.00 24.77 312 ILE B C 1
ATOM 3507 O O . ILE B 1 202 ? 63.028 74.217 -1.173 1.00 24.82 312 ILE B O 1
ATOM 3512 N N . ARG B 1 203 ? 62.351 72.338 -0.074 1.00 25.12 313 ARG B N 1
ATOM 3513 C CA . ARG B 1 203 ? 63.319 72.538 1.019 1.00 25.44 313 ARG B CA 1
ATOM 3514 C C . ARG B 1 203 ? 64.769 72.379 0.516 1.00 25.75 313 ARG B C 1
ATOM 3515 O O . ARG B 1 203 ? 65.641 73.142 0.937 1.00 25.01 313 ARG B O 1
ATOM 3523 N N . ASN B 1 204 ? 64.995 71.458 -0.420 1.00 26.60 314 ASN B N 1
ATOM 3524 C CA . ASN B 1 204 ? 66.324 71.301 -1.006 1.00 28.06 314 ASN B CA 1
ATOM 3525 C C . ASN B 1 204 ? 66.671 72.542 -1.828 1.00 26.46 314 ASN B C 1
ATOM 3526 O O . ASN B 1 204 ? 67.814 72.932 -1.824 1.00 25.33 314 ASN B O 1
ATOM 3531 N N . TRP B 1 205 ? 65.673 73.144 -2.480 1.00 25.21 315 TRP B N 1
ATOM 3532 C CA . TRP B 1 205 ? 65.916 74.403 -3.190 1.00 25.18 315 TRP B CA 1
ATOM 3533 C C . TRP B 1 205 ? 66.379 75.509 -2.208 1.00 24.94 315 TRP B C 1
ATOM 3534 O O . TRP B 1 205 ? 67.356 76.183 -2.499 1.00 25.80 315 TRP B O 1
ATOM 3545 N N . LEU B 1 206 ? 65.686 75.679 -1.069 1.00 23.13 316 LEU B N 1
ATOM 3546 C CA . LEU B 1 206 ? 66.077 76.674 -0.094 1.00 24.15 316 LEU B CA 1
ATOM 3547 C C . LEU B 1 206 ? 67.525 76.460 0.378 1.00 25.91 316 LEU B C 1
ATOM 3548 O O . LEU B 1 206 ? 68.265 77.423 0.525 1.00 24.92 316 LEU B O 1
ATOM 3553 N N . ALA B 1 207 ? 67.901 75.195 0.607 1.00 26.27 317 ALA B N 1
ATOM 3554 C CA . ALA B 1 207 ? 69.212 74.886 1.142 1.00 27.54 317 ALA B CA 1
ATOM 3555 C C . ALA B 1 207 ? 70.331 75.258 0.159 1.00 28.77 317 ALA B C 1
ATOM 3556 O O . ALA B 1 207 ? 71.358 75.726 0.603 1.00 26.49 317 ALA B O 1
ATOM 3558 N N . GLN B 1 208 ? 70.115 74.995 -1.142 1.00 29.97 318 GLN B N 1
ATOM 3559 C CA . GLN B 1 208 ? 71.113 75.234 -2.202 1.00 33.96 318 GLN B CA 1
ATOM 3560 C C . GLN B 1 208 ? 71.139 76.712 -2.610 1.00 30.51 318 GLN B C 1
ATOM 3561 O O . GLN B 1 208 ? 72.211 77.247 -2.828 1.00 31.77 318 GLN B O 1
ATOM 3567 N N . ALA B 1 209 ? 69.983 77.354 -2.745 1.00 28.40 319 ALA B N 1
ATOM 3568 C CA . ALA B 1 209 ? 69.879 78.733 -3.285 1.00 28.11 319 ALA B CA 1
ATOM 3569 C C . ALA B 1 209 ? 69.998 79.800 -2.215 1.00 28.33 319 ALA B C 1
ATOM 3570 O O . ALA B 1 209 ? 70.493 80.862 -2.502 1.00 26.96 319 ALA B O 1
ATOM 3572 N N . VAL B 1 210 ? 69.477 79.540 -1.012 1.00 27.13 320 VAL B N 1
ATOM 3573 C CA . VAL B 1 210 ? 69.470 80.573 0.048 1.00 26.81 320 VAL B CA 1
ATOM 3574 C C . VAL B 1 210 ? 70.497 80.134 1.157 1.00 27.08 320 VAL B C 1
ATOM 3575 O O . VAL B 1 210 ? 71.575 80.641 1.175 1.00 26.58 320 VAL B O 1
ATOM 3579 N N . SER B 1 211 ? 70.157 79.185 2.024 1.00 26.39 321 SER B N 1
ATOM 3580 C CA . SER B 1 211 ? 71.084 78.614 2.971 1.00 28.26 321 SER B CA 1
ATOM 3581 C C . SER B 1 211 ? 70.497 77.377 3.679 1.00 28.37 321 SER B C 1
ATOM 3582 O O . SER B 1 211 ? 69.269 77.258 3.832 1.00 27.12 321 SER B O 1
ATOM 3585 N N . PRO B 1 212 ? 71.355 76.496 4.158 1.00 29.23 322 PRO B N 1
ATOM 3586 C CA . PRO B 1 212 ? 70.855 75.418 5.077 1.00 30.21 322 PRO B CA 1
ATOM 3587 C C . PRO B 1 212 ? 70.001 75.891 6.271 1.00 30.29 322 PRO B C 1
ATOM 3588 O O . PRO B 1 212 ? 69.009 75.251 6.638 1.00 30.70 322 PRO B O 1
ATOM 3592 N N . LYS B 1 213 ? 70.347 77.017 6.847 1.00 31.77 323 LYS B N 1
ATOM 3593 C CA . LYS B 1 213 ? 69.594 77.530 8.001 1.00 34.00 323 LYS B CA 1
ATOM 3594 C C . LYS B 1 213 ? 68.163 77.912 7.598 1.00 32.06 323 LYS B C 1
ATOM 3595 O O . LYS B 1 213 ? 67.224 77.582 8.317 1.00 30.18 323 LYS B O 1
ATOM 3601 N N . VAL B 1 214 ? 68.017 78.612 6.461 1.00 29.45 324 VAL B N 1
ATOM 3602 C CA . VAL B 1 214 ? 66.723 78.987 5.969 1.00 27.76 324 VAL B CA 1
ATOM 3603 C C . VAL B 1 214 ? 65.944 77.737 5.631 1.00 27.62 324 VAL B C 1
ATOM 3604 O O . VAL B 1 214 ? 64.748 77.666 5.921 1.00 27.87 324 VAL B O 1
ATOM 3608 N N . ALA B 1 215 ? 66.602 76.741 5.041 1.00 27.56 325 ALA B N 1
ATOM 3609 C CA . ALA B 1 215 ? 65.932 75.479 4.707 1.00 27.49 325 ALA B CA 1
ATOM 3610 C C . ALA B 1 215 ? 65.335 74.788 5.935 1.00 27.43 325 ALA B C 1
ATOM 3611 O O . ALA B 1 215 ? 64.203 74.353 5.902 1.00 28.58 325 ALA B O 1
ATOM 3613 N N . GLU B 1 216 ? 66.076 74.735 7.020 1.00 30.62 326 GLU B N 1
ATOM 3614 C CA . GLU B 1 216 ? 65.628 74.085 8.257 1.00 30.85 326 GLU B CA 1
ATOM 3615 C C . GLU B 1 216 ? 64.538 74.847 8.988 1.00 27.88 326 GLU B C 1
ATOM 3616 O O . GLU B 1 216 ? 63.696 74.221 9.630 1.00 26.36 326 GLU B O 1
ATOM 3622 N N . ALA B 1 217 ? 64.538 76.158 8.924 1.00 26.79 327 ALA B N 1
ATOM 3623 C CA . ALA B 1 217 ? 63.597 76.965 9.691 1.00 26.86 327 ALA B CA 1
ATOM 3624 C C . ALA B 1 217 ? 62.328 77.317 8.926 1.00 26.40 327 ALA B C 1
ATOM 3625 O O . ALA B 1 217 ? 61.315 77.565 9.534 1.00 25.53 327 ALA B O 1
ATOM 3627 N N . THR B 1 218 ? 62.322 77.291 7.598 1.00 26.18 328 THR B N 1
ATOM 3628 C CA . THR B 1 218 ? 61.172 77.819 6.854 1.00 24.94 328 THR B CA 1
ATOM 3629 C C . THR B 1 218 ? 60.022 76.809 6.888 1.00 25.65 328 THR B C 1
ATOM 3630 O O . THR B 1 218 ? 60.176 75.669 6.479 1.00 25.22 328 THR B O 1
ATOM 3634 N N . ARG B 1 219 ? 58.872 77.223 7.373 1.00 24.96 329 ARG B N 1
ATOM 3635 C CA . ARG B 1 219 ? 57.661 76.417 7.212 1.00 25.99 329 ARG B CA 1
ATOM 3636 C C . ARG B 1 219 ? 57.256 76.321 5.735 1.00 22.73 329 ARG B C 1
ATOM 3637 O O . ARG B 1 219 ? 57.189 77.346 5.023 1.00 21.36 329 ARG B O 1
ATOM 3645 N N . VAL B 1 220 ? 57.028 75.086 5.282 1.00 22.42 330 VAL B N 1
ATOM 3646 C CA . VAL B 1 220 ? 56.427 74.841 3.966 1.00 20.52 330 VAL B CA 1
ATOM 3647 C C . VAL B 1 220 ? 55.104 74.168 4.197 1.00 21.47 330 VAL B C 1
ATOM 3648 O O . VAL B 1 220 ? 55.052 73.000 4.673 1.00 23.45 330 VAL B O 1
ATOM 3652 N N . ILE B 1 221 ? 54.021 74.881 3.874 1.00 20.57 331 ILE B N 1
ATOM 3653 C CA . ILE B 1 221 ? 52.653 74.421 4.115 1.00 21.60 331 ILE B CA 1
ATOM 3654 C C . ILE B 1 221 ? 51.954 74.024 2.826 1.00 21.58 331 ILE B C 1
ATOM 3655 O O . ILE B 1 221 ? 52.241 74.571 1.727 1.00 23.73 331 ILE B O 1
ATOM 3660 N N . TYR B 1 222 ? 51.060 73.041 2.929 1.00 21.67 332 TYR B N 1
ATOM 3661 C CA . TYR B 1 222 ? 50.355 72.523 1.753 1.00 20.46 332 TYR B CA 1
ATOM 3662 C C . TYR B 1 222 ? 48.962 73.168 1.673 1.00 22.23 332 TYR B C 1
ATOM 3663 O O . TYR B 1 222 ? 48.224 73.271 2.706 1.00 21.28 332 TYR B O 1
ATOM 3672 N N . GLY B 1 223 ? 48.548 73.560 0.445 1.00 20.23 333 GLY B N 1
ATOM 3673 C CA . GLY B 1 223 ? 47.127 73.911 0.259 1.00 22.76 333 GLY B CA 1
ATOM 3674 C C . GLY B 1 223 ? 46.603 73.368 -1.023 1.00 22.27 333 GLY B C 1
ATOM 3675 O O . GLY B 1 223 ? 47.371 72.998 -1.904 1.00 23.32 333 GLY B O 1
ATOM 3676 N N . GLY B 1 224 ? 45.302 73.320 -1.131 1.00 24.99 334 GLY B N 1
ATOM 3677 C CA . GLY B 1 224 ? 44.601 72.774 -2.300 1.00 25.35 334 GLY B CA 1
ATOM 3678 C C . GLY B 1 224 ? 43.698 71.659 -1.822 1.00 28.43 334 GLY B C 1
ATOM 3679 O O . GLY B 1 224 ? 44.122 70.487 -1.681 1.00 30.93 334 GLY B O 1
ATOM 3680 N N . SER B 1 225 ? 42.450 72.027 -1.547 1.00 29.25 335 SER B N 1
ATOM 3681 C CA . SER B 1 225 ? 41.446 71.093 -1.109 1.00 30.30 335 SER B CA 1
ATOM 3682 C C . SER B 1 225 ? 41.799 70.394 0.195 1.00 29.62 335 SER B C 1
ATOM 3683 O O . SER B 1 225 ? 41.616 69.154 0.350 1.00 33.14 335 SER B O 1
ATOM 3686 N N . VAL B 1 226 ? 42.270 71.171 1.145 1.00 27.30 336 VAL B N 1
ATOM 3687 C CA . VAL B 1 226 ? 42.589 70.613 2.504 1.00 28.70 336 VAL B CA 1
ATOM 3688 C C . VAL B 1 226 ? 41.271 70.513 3.270 1.00 29.01 336 VAL B C 1
ATOM 3689 O O . VAL B 1 226 ? 40.469 71.413 3.212 1.00 29.83 336 VAL B O 1
ATOM 3693 N N . LYS B 1 227 ? 41.074 69.388 3.924 1.00 30.06 337 LYS B N 1
ATOM 3694 C CA . LYS B 1 227 ? 39.897 69.106 4.766 1.00 31.64 337 LYS B CA 1
ATOM 3695 C C . LYS B 1 227 ? 40.324 68.446 6.074 1.00 31.13 337 LYS B C 1
ATOM 3696 O O . LYS B 1 227 ? 41.393 67.824 6.132 1.00 29.25 337 LYS B O 1
ATOM 3702 N N . GLY B 1 228 ? 39.477 68.562 7.109 1.00 31.89 338 GLY B N 1
ATOM 3703 C CA . GLY B 1 228 ? 39.708 67.858 8.348 1.00 33.85 338 GLY B CA 1
ATOM 3704 C C . GLY B 1 228 ? 40.011 66.355 8.147 1.00 36.23 338 GLY B C 1
ATOM 3705 O O . GLY B 1 228 ? 40.877 65.805 8.790 1.00 39.41 338 GLY B O 1
ATOM 3706 N N . SER B 1 229 ? 39.358 65.734 7.197 1.00 36.67 339 SER B N 1
ATOM 3707 C CA . SER B 1 229 ? 39.430 64.314 6.944 1.00 39.74 339 SER B CA 1
ATOM 3708 C C . SER B 1 229 ? 40.699 63.869 6.179 1.00 39.55 339 SER B C 1
ATOM 3709 O O . SER B 1 229 ? 41.020 62.687 6.147 1.00 38.79 339 SER B O 1
ATOM 3712 N N . ASN B 1 230 ? 41.389 64.798 5.519 1.00 38.13 340 ASN B N 1
ATOM 3713 C CA . ASN B 1 230 ? 42.67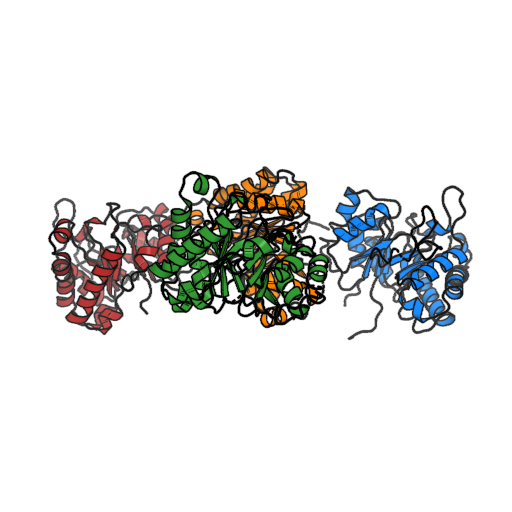2 64.480 4.810 1.00 38.57 340 ASN B CA 1
ATOM 3714 C C . ASN B 1 230 ? 43.952 65.092 5.433 1.00 35.98 340 ASN B C 1
ATOM 3715 O O . ASN B 1 230 ? 45.044 64.729 5.036 1.00 35.98 340 ASN B O 1
ATOM 3720 N N . ALA B 1 231 ? 43.807 65.965 6.423 1.00 35.72 341 ALA B N 1
ATOM 3721 C CA . ALA B 1 231 ? 44.932 66.728 6.962 1.00 35.80 341 ALA B CA 1
ATOM 3722 C C . ALA B 1 231 ? 45.934 65.873 7.773 1.00 36.82 341 ALA B C 1
ATOM 3723 O O . ALA B 1 231 ? 47.152 66.016 7.620 1.00 37.30 341 ALA B O 1
ATOM 3725 N N . LYS B 1 232 ? 45.433 64.976 8.584 1.00 37.22 342 LYS B N 1
ATOM 3726 C CA . LYS B 1 232 ? 46.316 64.122 9.381 1.00 40.02 342 LYS B CA 1
ATOM 3727 C C . LYS B 1 232 ? 47.236 63.288 8.519 1.00 39.12 342 LYS B C 1
ATOM 3728 O O . LYS B 1 232 ? 48.397 63.245 8.808 1.00 36.76 342 LYS B O 1
ATOM 3734 N N . GLU B 1 233 ? 46.732 62.666 7.466 1.00 38.50 343 GLU B N 1
ATOM 3735 C CA . GLU B 1 233 ? 47.584 61.879 6.606 1.00 40.52 343 GLU B CA 1
ATOM 3736 C C . GLU B 1 233 ? 48.624 62.781 5.897 1.00 36.90 343 GLU B C 1
ATOM 3737 O O . GLU B 1 233 ? 49.819 62.447 5.834 1.00 35.04 343 GLU B O 1
ATOM 3743 N N . LEU B 1 234 ? 48.174 63.929 5.398 1.00 35.03 344 LEU B N 1
ATOM 3744 C CA . LEU B 1 234 ? 49.104 64.863 4.751 1.00 33.77 344 LEU B CA 1
ATOM 3745 C C . LEU B 1 234 ? 50.259 65.275 5.669 1.00 33.61 344 LEU B C 1
ATOM 3746 O O . LEU B 1 234 ? 51.407 65.308 5.230 1.00 32.76 344 LEU B O 1
ATOM 3751 N N . PHE B 1 235 ? 49.932 65.530 6.934 1.00 32.35 345 PHE B N 1
ATOM 3752 C CA . PHE B 1 235 ? 50.890 66.011 7.923 1.00 34.46 345 PHE B CA 1
ATOM 3753 C C . PHE B 1 235 ? 51.920 64.971 8.413 1.00 35.60 345 PHE B C 1
ATOM 3754 O O . PHE B 1 235 ? 52.872 65.338 9.102 1.00 35.66 345 PHE B O 1
ATOM 3762 N N . GLU B 1 236 ? 51.733 63.708 8.067 1.00 37.72 346 GLU B N 1
ATOM 3763 C CA . GLU B 1 236 ? 52.737 62.690 8.363 1.00 39.94 346 GLU B CA 1
ATOM 3764 C C . GLU B 1 236 ? 54.040 62.973 7.599 1.00 37.14 346 GLU B C 1
ATOM 3765 O O . GLU B 1 236 ? 55.059 62.558 8.025 1.00 36.99 346 GLU B O 1
ATOM 3771 N N . GLY B 1 237 ? 54.003 63.692 6.480 1.00 32.88 347 GLY B N 1
ATOM 3772 C CA . GLY B 1 237 ? 55.230 64.067 5.790 1.00 32.39 347 GLY B CA 1
ATOM 3773 C C . GLY B 1 237 ? 56.132 64.953 6.625 1.00 31.82 347 GLY B C 1
ATOM 3774 O O . GLY B 1 237 ? 55.716 65.995 7.164 1.00 31.46 347 GLY B O 1
ATOM 3775 N N . GLU B 1 238 ? 57.380 64.546 6.720 1.00 33.58 348 GLU B N 1
ATOM 3776 C CA . GLU B 1 238 ? 58.382 65.269 7.495 1.00 35.08 348 GLU B CA 1
ATOM 3777 C C . GLU B 1 238 ? 58.628 66.701 7.000 1.00 33.70 348 GLU B C 1
ATOM 3778 O O . GLU B 1 238 ? 59.014 67.577 7.794 1.00 34.59 348 GLU B O 1
ATOM 3784 N N . ASP B 1 239 ? 58.382 66.988 5.735 1.00 30.86 349 ASP B N 1
ATOM 3785 C CA . ASP B 1 239 ? 58.544 68.346 5.167 1.00 29.74 349 ASP B CA 1
ATOM 3786 C C . ASP B 1 239 ? 57.249 69.149 5.008 1.00 29.22 349 ASP B C 1
ATOM 3787 O O . ASP B 1 239 ? 57.249 70.257 4.420 1.00 29.75 349 ASP B O 1
ATOM 3792 N N . VAL B 1 240 ? 56.143 68.579 5.484 1.00 30.24 350 VAL B N 1
ATOM 3793 C CA . VAL B 1 240 ? 54.813 69.234 5.451 1.00 29.03 350 VAL B CA 1
ATOM 3794 C C . VAL B 1 240 ? 54.593 69.833 6.817 1.00 29.52 350 VAL B C 1
ATOM 3795 O O . VAL B 1 240 ? 54.396 69.099 7.762 1.00 30.34 350 VAL B O 1
ATOM 3799 N N . ASP B 1 241 ? 54.697 71.165 6.913 1.00 28.60 351 ASP B N 1
ATOM 3800 C CA . ASP B 1 241 ? 54.696 71.871 8.232 1.00 29.73 351 ASP B CA 1
ATOM 3801 C C . ASP B 1 241 ? 53.338 72.420 8.649 1.00 29.34 351 ASP B C 1
ATOM 3802 O O . ASP B 1 241 ? 53.200 73.088 9.704 1.00 29.13 351 ASP B O 1
ATOM 3807 N N . GLY B 1 242 ? 52.340 72.158 7.831 1.00 27.64 352 GLY B N 1
ATOM 3808 C CA . GLY B 1 242 ? 50.975 72.654 8.088 1.00 28.35 352 GLY B CA 1
ATOM 3809 C C . GLY B 1 242 ? 50.228 72.891 6.778 1.00 24.95 352 GLY B C 1
ATOM 3810 O O . GLY B 1 242 ? 50.542 72.270 5.734 1.00 25.19 352 GLY B O 1
ATOM 3811 N N . PHE B 1 243 ? 49.260 73.781 6.815 1.00 25.48 353 PHE B N 1
ATOM 3812 C CA . PHE B 1 243 ? 48.312 73.929 5.727 1.00 24.21 353 PHE B CA 1
ATOM 3813 C C . PHE B 1 243 ? 47.896 75.379 5.408 1.00 23.60 353 PHE B C 1
ATOM 3814 O O . PHE B 1 243 ? 47.847 76.208 6.297 1.00 25.34 353 PHE B O 1
ATOM 3822 N N . LEU B 1 244 ? 47.623 75.669 4.120 1.00 22.22 354 LEU B N 1
ATOM 3823 C CA . LEU B 1 244 ? 46.904 76.876 3.743 1.00 22.88 354 LEU B CA 1
ATOM 3824 C C . LEU B 1 244 ? 45.505 76.409 3.272 1.00 22.94 354 LEU B C 1
ATOM 3825 O O . LEU B 1 244 ? 45.400 75.598 2.334 1.00 23.01 354 LEU B O 1
ATOM 3830 N N . VAL B 1 245 ? 44.475 76.841 3.998 1.00 21.87 355 VAL B N 1
ATOM 3831 C CA . VAL B 1 245 ? 43.152 76.333 3.858 1.00 23.39 355 VAL B CA 1
ATOM 3832 C C . VAL B 1 245 ? 42.276 77.361 3.142 1.00 23.86 355 VAL B C 1
ATOM 3833 O O . VAL B 1 245 ? 42.266 78.531 3.538 1.00 23.96 355 VAL B O 1
ATOM 3837 N N . GLY B 1 246 ? 41.585 76.942 2.121 1.00 23.91 356 GLY B N 1
ATOM 3838 C CA . GLY B 1 246 ? 40.671 77.828 1.376 1.00 24.54 356 GLY B CA 1
ATOM 3839 C C . GLY B 1 246 ? 39.237 77.687 1.839 1.00 25.45 356 GLY B C 1
ATOM 3840 O O . GLY B 1 246 ? 38.902 78.184 2.894 1.00 25.93 356 GLY B O 1
ATOM 3841 N N . GLY B 1 247 ? 38.393 77.002 1.055 1.00 26.54 357 GLY B N 1
ATOM 3842 C CA . GLY B 1 247 ? 36.958 76.836 1.365 1.00 26.55 357 GLY B CA 1
ATOM 3843 C C . GLY B 1 247 ? 36.677 76.326 2.798 1.00 26.13 357 GLY B C 1
ATOM 3844 O O . GLY B 1 247 ? 35.737 76.779 3.449 1.00 24.55 357 GLY B O 1
ATOM 3845 N N . ALA B 1 248 ? 37.497 75.397 3.311 1.00 26.41 358 ALA B N 1
ATOM 3846 C CA . ALA B 1 248 ? 37.269 74.898 4.660 1.00 27.79 358 ALA B CA 1
ATOM 3847 C C . ALA B 1 248 ? 37.563 75.939 5.745 1.00 28.67 358 ALA B C 1
ATOM 3848 O O . ALA B 1 248 ? 37.151 75.747 6.903 1.00 30.35 358 ALA B O 1
ATOM 3850 N N . SER B 1 249 ? 38.200 77.069 5.401 1.00 26.47 359 SER B N 1
ATOM 3851 C CA . SER B 1 249 ? 38.446 78.120 6.422 1.00 27.08 359 SER B CA 1
ATOM 3852 C C . SER B 1 249 ? 37.173 78.884 6.808 1.00 27.74 359 SER B C 1
ATOM 3853 O O . SER B 1 249 ? 37.171 79.566 7.861 1.00 27.16 359 SER B O 1
ATOM 3856 N N . LEU B 1 250 ? 36.094 78.692 6.018 1.00 27.94 360 LEU B N 1
ATOM 3857 C CA . LEU B 1 250 ? 34.812 79.339 6.252 1.00 29.93 360 LEU B CA 1
ATOM 3858 C C . LEU B 1 250 ? 33.864 78.504 7.113 1.00 31.53 360 LEU B C 1
ATOM 3859 O O . LEU B 1 250 ? 32.724 78.926 7.325 1.00 33.55 360 LEU B O 1
ATOM 3864 N N . THR B 1 251 ? 34.284 77.334 7.584 1.00 32.47 361 THR B N 1
ATOM 3865 C CA . THR B 1 251 ? 33.439 76.405 8.347 1.00 33.94 361 THR B CA 1
ATOM 3866 C C . THR B 1 251 ? 34.162 75.890 9.564 1.00 35.41 361 THR B C 1
ATOM 3867 O O . THR B 1 251 ? 35.390 76.102 9.702 1.00 33.35 361 THR B O 1
ATOM 3871 N N . GLY B 1 252 ? 33.404 75.116 10.367 1.00 36.57 362 GLY B N 1
ATOM 3872 C CA . GLY B 1 252 ? 33.956 74.427 11.551 1.00 38.57 362 GLY B CA 1
ATOM 3873 C C . GLY B 1 252 ? 35.120 73.482 11.274 1.00 37.58 362 GLY B C 1
ATOM 3874 O O . GLY B 1 252 ? 35.917 73.184 12.153 1.00 38.79 362 GLY B O 1
ATOM 3875 N N . ASP B 1 253 ? 35.185 73.004 10.029 1.00 37.74 363 ASP B N 1
ATOM 3876 C CA . ASP B 1 253 ? 36.223 72.074 9.602 1.00 37.23 363 ASP B CA 1
ATOM 3877 C C . ASP B 1 253 ? 37.647 72.686 9.779 1.00 34.59 363 ASP B C 1
ATOM 3878 O O . ASP B 1 253 ? 38.610 71.929 10.001 1.00 33.53 363 ASP B O 1
ATOM 3883 N N . PHE B 1 254 ? 37.738 74.023 9.752 1.00 32.22 364 PHE B N 1
ATOM 3884 C CA . PHE B 1 254 ? 38.995 74.702 9.956 1.00 30.60 364 PHE B CA 1
ATOM 3885 C C . PHE B 1 254 ? 39.639 74.306 11.292 1.00 31.55 364 PHE B C 1
ATOM 3886 O O . PHE B 1 254 ? 40.854 74.126 11.377 1.00 28.81 364 PHE B O 1
ATOM 3894 N N . VAL B 1 255 ? 38.819 74.180 12.333 1.00 33.09 365 VAL B N 1
ATOM 3895 C CA . VAL B 1 255 ? 39.353 73.800 13.636 1.00 35.13 365 VAL B CA 1
ATOM 3896 C C . VAL B 1 255 ? 39.922 72.353 13.641 1.00 35.82 365 VAL B C 1
ATOM 3897 O O . VAL B 1 255 ? 40.927 72.070 14.311 1.00 35.37 365 VAL B O 1
ATOM 3901 N N . SER B 1 256 ? 39.292 71.435 12.918 1.00 36.49 366 SER B N 1
ATOM 3902 C CA . SER B 1 256 ? 39.864 70.079 12.804 1.00 38.83 366 SER B CA 1
ATOM 3903 C C . SER B 1 256 ? 41.205 70.107 12.072 1.00 36.38 366 SER B C 1
ATOM 3904 O O . SER B 1 256 ? 42.067 69.275 12.364 1.00 34.95 366 SER B O 1
ATOM 3907 N N . ILE B 1 257 ? 41.384 71.026 11.109 1.00 35.34 367 ILE B N 1
ATOM 3908 C CA . ILE B 1 257 ? 42.656 71.111 10.385 1.00 33.56 367 ILE B CA 1
ATOM 3909 C C . ILE B 1 257 ? 43.754 71.599 11.316 1.00 34.49 367 ILE B C 1
ATOM 3910 O O . ILE B 1 257 ? 44.855 71.038 11.321 1.00 33.33 367 ILE B O 1
ATOM 3915 N N . ILE B 1 258 ? 43.452 72.612 12.131 1.00 35.42 368 ILE B N 1
ATOM 3916 C CA . ILE B 1 258 ? 44.375 73.126 13.140 1.00 37.23 368 ILE B CA 1
ATOM 3917 C C . ILE B 1 258 ? 44.840 71.998 14.067 1.00 40.10 368 ILE B C 1
ATOM 3918 O O . ILE B 1 258 ? 46.034 71.817 14.319 1.00 38.11 368 ILE B O 1
ATOM 3923 N N . ASP B 1 259 ? 43.870 71.231 14.537 1.00 43.75 369 ASP B N 1
ATOM 3924 C CA . ASP B 1 259 ? 44.158 70.082 15.395 1.00 45.13 369 ASP B CA 1
ATOM 3925 C C . ASP B 1 259 ? 45.062 69.030 14.731 1.00 44.43 369 ASP B C 1
ATOM 3926 O O . ASP B 1 259 ? 45.884 68.444 15.405 1.00 45.94 369 ASP B O 1
ATOM 3931 N N . ALA B 1 260 ? 44.949 68.829 13.433 1.00 41.85 370 ALA B N 1
ATOM 3932 C CA . ALA B 1 260 ? 45.872 67.935 12.715 1.00 42.70 370 ALA B CA 1
ATOM 3933 C C . ALA B 1 260 ? 47.362 68.399 12.662 1.00 41.84 370 ALA B C 1
ATOM 3934 O O . ALA B 1 260 ? 48.211 67.545 12.507 1.00 42.35 370 ALA B O 1
ATOM 3936 N N . ALA B 1 261 ? 47.659 69.713 12.841 1.00 39.86 371 ALA B N 1
ATOM 3937 C CA . ALA B 1 261 ? 48.963 70.329 12.557 1.00 39.10 371 ALA B CA 1
ATOM 3938 C C . ALA B 1 261 ? 49.965 70.461 13.718 1.00 40.79 371 ALA B C 1
ATOM 3939 O O . ALA B 1 261 ? 49.607 70.143 14.855 1.00 46.74 371 ALA B O 1
ATOM 3941 N N . ARG C 1 8 ? 21.151 119.830 -12.083 1.00 40.78 118 ARG C N 1
ATOM 3942 C CA . ARG C 1 8 ? 22.115 118.768 -11.695 1.00 38.28 118 ARG C CA 1
ATOM 3943 C C . ARG C 1 8 ? 22.629 119.181 -10.333 1.00 39.55 118 ARG C C 1
ATOM 3944 O O . ARG C 1 8 ? 23.135 120.301 -10.142 1.00 38.31 118 ARG C O 1
ATOM 3952 N N . ARG C 1 9 ? 22.475 118.307 -9.372 1.00 40.43 119 ARG C N 1
ATOM 3953 C CA . ARG C 1 9 ? 23.055 118.517 -8.072 1.00 42.21 119 ARG C CA 1
ATOM 3954 C C . ARG C 1 9 ? 24.598 118.487 -8.084 1.00 37.54 119 ARG C C 1
ATOM 3955 O O . ARG C 1 9 ? 25.189 117.579 -8.668 1.00 35.86 119 ARG C O 1
ATOM 3963 N N . GLY C 1 10 ? 25.220 119.473 -7.448 1.00 34.89 120 GLY C N 1
ATOM 3964 C CA . GLY C 1 10 ? 26.694 119.514 -7.314 1.00 34.46 120 GLY C CA 1
ATOM 3965 C C . GLY C 1 10 ? 27.222 118.302 -6.586 1.00 32.07 120 GLY C C 1
ATOM 3966 O O . GLY C 1 10 ? 26.536 117.738 -5.747 1.00 32.44 120 GLY C O 1
ATOM 3967 N N . PHE C 1 11 ? 28.449 117.903 -6.909 1.00 29.81 121 PHE C N 1
ATOM 3968 C CA . PHE C 1 11 ? 29.009 116.642 -6.412 1.00 28.21 121 PHE C CA 1
ATOM 3969 C C . PHE C 1 11 ? 30.481 116.848 -6.120 1.00 26.83 121 PHE C C 1
ATOM 3970 O O . PHE C 1 11 ? 31.220 117.286 -6.988 1.00 25.44 121 PHE C O 1
ATOM 3978 N N . VAL C 1 12 ? 30.921 116.503 -4.919 1.00 25.70 122 VAL C N 1
ATOM 3979 C CA . VAL C 1 12 ? 32.355 116.530 -4.591 1.00 25.02 122 VAL C CA 1
ATOM 3980 C C . VAL C 1 12 ? 32.778 115.164 -4.021 1.00 24.56 122 VAL C C 1
ATOM 3981 O O . VAL C 1 12 ? 32.246 114.719 -3.022 1.00 25.20 122 VAL C O 1
ATOM 3985 N N . GLY C 1 13 ? 33.715 114.497 -4.698 1.00 24.53 123 GLY C N 1
ATOM 3986 C CA . GLY C 1 13 ? 34.330 113.257 -4.233 1.00 23.99 123 GLY C CA 1
ATOM 3987 C C . GLY C 1 13 ? 35.710 113.530 -3.648 1.00 23.35 123 GLY C C 1
ATOM 3988 O O . GLY C 1 13 ? 36.430 114.427 -4.111 1.00 23.96 123 GLY C O 1
ATOM 3989 N N . GLY C 1 14 ? 36.063 112.790 -2.602 1.00 23.40 124 GLY C N 1
ATOM 3990 C CA . GLY C 1 14 ? 37.379 112.896 -1.948 1.00 22.35 124 GLY C CA 1
ATOM 3991 C C . GLY C 1 14 ? 38.059 111.521 -2.052 1.00 22.26 124 GLY C C 1
ATOM 3992 O O . GLY C 1 14 ? 37.655 110.593 -1.401 1.00 22.13 124 GLY C O 1
ATOM 3993 N N . ASN C 1 15 ? 39.095 111.388 -2.875 1.00 22.19 125 ASN C N 1
ATOM 3994 C CA . ASN C 1 15 ? 39.808 110.152 -3.097 1.00 22.13 125 ASN C CA 1
ATOM 3995 C C . ASN C 1 15 ? 41.072 110.226 -2.226 1.00 22.81 125 ASN C C 1
ATOM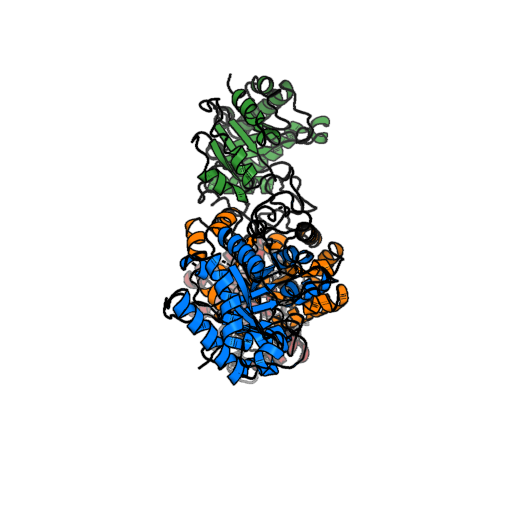 3996 O O . ASN C 1 15 ? 42.043 110.881 -2.598 1.00 22.95 125 ASN C O 1
ATOM 4001 N N . TRP C 1 16 ? 41.078 109.481 -1.122 1.00 22.56 126 TRP C N 1
ATOM 4002 C CA . TRP C 1 16 ? 42.201 109.499 -0.179 1.00 22.82 126 TRP C CA 1
ATOM 4003 C C . TRP C 1 16 ? 43.393 108.737 -0.742 1.00 22.48 126 TRP C C 1
ATOM 4004 O O . TRP C 1 16 ? 44.500 108.888 -0.224 1.00 22.86 126 TRP C O 1
ATOM 4015 N N . LYS C 1 17 ? 43.178 107.935 -1.797 1.00 21.66 127 LYS C N 1
ATOM 4016 C CA . LYS C 1 17 ? 44.209 107.103 -2.352 1.00 22.10 127 LYS C CA 1
ATOM 4017 C C . LYS C 1 17 ? 44.860 106.207 -1.264 1.00 23.10 127 LYS C C 1
ATOM 4018 O O . LYS C 1 17 ? 44.165 105.816 -0.324 1.00 23.10 127 LYS C O 1
ATOM 4024 N N . CYS C 1 18 ? 46.155 105.893 -1.376 1.00 23.41 128 CYS C N 1
ATOM 4025 C CA . CYS C 1 18 ? 46.843 104.952 -0.481 1.00 24.07 128 CYS C CA 1
ATOM 4026 C C . CYS C 1 18 ? 47.476 105.761 0.664 1.00 24.45 128 CYS C C 1
ATOM 4027 O O . CYS C 1 18 ? 48.704 105.855 0.804 1.00 25.17 128 CYS C O 1
ATOM 4030 N N . ASN C 1 19 ? 46.581 106.337 1.440 1.00 24.03 129 ASN C N 1
ATOM 4031 C CA . ASN C 1 19 ? 46.868 107.202 2.590 1.00 24.60 129 ASN C CA 1
ATOM 4032 C C . ASN C 1 19 ? 45.826 106.910 3.647 1.00 25.08 129 ASN C C 1
ATOM 4033 O O . ASN C 1 19 ? 44.635 106.891 3.371 1.00 24.60 129 ASN C O 1
ATOM 4038 N N . GLY C 1 20 ? 46.276 106.706 4.870 1.00 26.38 130 GLY C N 1
ATOM 4039 C CA . GLY C 1 20 ? 45.390 106.474 5.981 1.00 27.07 130 GLY C CA 1
ATOM 4040 C C . GLY C 1 20 ? 46.072 105.626 7.057 1.00 27.90 130 GLY C C 1
ATOM 4041 O O . GLY C 1 20 ? 46.821 104.683 6.792 1.00 27.90 130 GLY C O 1
ATOM 4042 N N . THR C 1 21 ? 45.769 105.992 8.279 1.00 29.73 131 THR C N 1
ATOM 4043 C CA . THR C 1 21 ? 45.986 105.221 9.489 1.00 30.13 131 THR C CA 1
ATOM 4044 C C . THR C 1 21 ? 44.686 105.400 10.351 1.00 29.80 131 THR C C 1
ATOM 4045 O O . THR C 1 21 ? 43.783 106.198 10.033 1.00 28.75 131 THR C O 1
ATOM 4049 N N . THR C 1 22 ? 44.609 104.643 11.434 1.00 29.71 132 THR C N 1
ATOM 4050 C CA . THR C 1 22 ? 43.435 104.734 12.312 1.00 29.81 132 THR C CA 1
ATOM 4051 C C . THR C 1 22 ? 43.264 106.161 12.839 1.00 30.42 132 THR C C 1
ATOM 4052 O O . THR C 1 22 ? 42.163 106.722 12.737 1.00 31.88 132 THR C O 1
ATOM 4056 N N . ALA C 1 23 ? 44.353 106.789 13.255 1.00 30.92 133 ALA C N 1
ATOM 4057 C CA . ALA C 1 23 ? 44.256 108.188 13.791 1.00 32.17 133 ALA C CA 1
ATOM 4058 C C . ALA C 1 23 ? 43.973 109.208 12.711 1.00 32.27 133 ALA C C 1
ATOM 4059 O O . ALA C 1 23 ? 43.235 110.125 12.925 1.00 32.45 133 ALA C O 1
ATOM 4061 N N . LYS C 1 24 ? 44.567 109.064 11.529 1.00 34.11 134 LYS C N 1
ATOM 4062 C CA . LYS C 1 24 ? 44.319 110.042 10.442 1.00 34.37 134 LYS C CA 1
ATOM 4063 C C . LYS C 1 24 ? 42.887 109.906 9.938 1.00 34.04 134 LYS C C 1
ATOM 4064 O O . LYS C 1 24 ? 42.263 110.892 9.578 1.00 34.20 134 LYS C O 1
ATOM 4070 N N . THR C 1 25 ? 42.360 108.676 9.914 1.00 33.39 135 THR C N 1
ATOM 4071 C CA . THR C 1 25 ? 40.974 108.454 9.564 1.00 33.13 135 THR C CA 1
ATOM 4072 C C . THR C 1 25 ? 40.045 109.184 10.562 1.00 34.09 135 THR C C 1
ATOM 4073 O O . THR C 1 25 ? 39.059 109.797 10.157 1.00 31.98 135 THR C O 1
ATOM 4077 N N . GLN C 1 26 ? 40.363 109.090 11.854 1.00 36.06 136 GLN C N 1
ATOM 4078 C CA . GLN C 1 26 ? 39.568 109.729 12.900 1.00 38.26 136 GLN C CA 1
ATOM 4079 C C . GLN C 1 26 ? 39.606 111.240 12.719 1.00 38.80 136 GLN C C 1
ATOM 4080 O O . GLN C 1 26 ? 38.599 111.915 12.805 1.00 38.46 136 GLN C O 1
ATOM 4086 N N . GLU C 1 27 ? 40.792 111.778 12.463 1.00 39.95 137 GLU C N 1
ATOM 4087 C CA . GLU C 1 27 ? 40.942 113.207 12.185 1.00 40.09 137 GLU C CA 1
ATOM 4088 C C . GLU C 1 27 ? 40.108 113.683 10.996 1.00 36.29 137 GLU C C 1
ATOM 4089 O O . GLU C 1 27 ? 39.458 114.728 11.071 1.00 34.90 137 GLU C O 1
ATOM 4095 N N . LEU C 1 28 ? 40.126 112.926 9.901 1.00 33.55 138 LEU C N 1
ATOM 4096 C CA . LEU C 1 28 ? 39.344 113.309 8.732 1.00 31.66 138 LEU C CA 1
ATOM 4097 C C . LEU C 1 28 ? 37.861 113.233 9.001 1.00 31.65 138 LEU C C 1
ATOM 4098 O O . LEU C 1 28 ? 37.096 114.083 8.533 1.00 31.52 138 LEU C O 1
ATOM 4103 N N . VAL C 1 29 ? 37.433 112.197 9.709 1.00 32.69 139 VAL C N 1
ATOM 4104 C CA . VAL C 1 29 ? 36.019 112.055 10.086 1.00 34.13 139 VAL C CA 1
ATOM 4105 C C . VAL C 1 29 ? 35.603 113.218 10.983 1.00 35.05 139 VAL C C 1
ATOM 4106 O O . VAL C 1 29 ? 34.547 113.813 10.760 1.00 37.20 139 VAL C O 1
ATOM 4110 N N . ASP C 1 30 ? 36.426 113.548 11.968 1.00 36.24 140 ASP C N 1
ATOM 4111 C CA . ASP C 1 30 ? 36.140 114.706 12.862 1.00 38.07 140 ASP C CA 1
ATOM 4112 C C . ASP C 1 30 ? 36.052 116.005 12.078 1.00 37.66 140 ASP C C 1
ATOM 4113 O O . ASP C 1 30 ? 35.186 116.822 12.359 1.00 35.81 140 ASP C O 1
ATOM 4126 N N . LEU C 1 32 ? 35.075 116.298 8.979 1.00 42.70 142 LEU C N 1
ATOM 4127 C CA . LEU C 1 32 ? 33.830 116.278 8.184 1.00 41.37 142 LEU C CA 1
ATOM 4128 C C . LEU C 1 32 ? 32.602 116.505 9.115 1.00 41.60 142 LEU C C 1
ATOM 4129 O O . LEU C 1 32 ? 31.667 117.237 8.771 1.00 40.76 142 LEU C O 1
ATOM 4134 N N . ASN C 1 33 ? 32.637 115.880 10.296 1.00 45.69 143 ASN C N 1
ATOM 4135 C CA . ASN C 1 33 ? 31.564 116.002 11.306 1.00 44.34 143 ASN C CA 1
ATOM 4136 C C . ASN C 1 33 ? 31.422 117.406 11.891 1.00 46.87 143 ASN C C 1
ATOM 4137 O O . ASN C 1 33 ? 30.301 117.824 12.165 1.00 53.62 143 ASN C O 1
ATOM 4142 N N . SER C 1 34 ? 32.526 118.120 12.094 1.00 46.84 144 SER C N 1
ATOM 4143 C CA . SER C 1 34 ? 32.457 119.463 12.682 1.00 49.40 144 SER C CA 1
ATOM 4144 C C . SER C 1 34 ? 32.530 120.567 11.645 1.00 50.05 144 SER C C 1
ATOM 4145 O O . SER C 1 34 ? 32.565 121.703 12.033 1.00 50.72 144 SER C O 1
ATOM 4148 N N . ALA C 1 35 ? 32.556 120.264 10.351 1.00 54.72 145 ALA C N 1
ATOM 4149 C CA . ALA C 1 35 ? 32.757 121.329 9.333 1.00 59.69 145 ALA C CA 1
ATOM 4150 C C . ALA C 1 35 ? 31.669 122.342 9.516 1.00 64.22 145 ALA C C 1
ATOM 4151 O O . ALA C 1 35 ? 30.500 121.968 9.528 1.00 65.01 145 ALA C O 1
ATOM 4153 N N . PRO C 1 36 ? 32.021 123.624 9.665 1.00 72.56 146 PRO C N 1
ATOM 4154 C CA . PRO C 1 36 ? 30.971 124.605 9.907 1.00 76.59 146 PRO C CA 1
ATOM 4155 C C . PRO C 1 36 ? 30.453 125.212 8.599 1.00 79.76 146 PRO C C 1
ATOM 4156 O O . PRO C 1 36 ? 30.245 126.403 8.515 1.00 83.67 146 PRO C O 1
ATOM 4160 N N . VAL C 1 37 ? 30.279 124.384 7.581 1.00 80.26 147 VAL C N 1
ATOM 4161 C CA . VAL C 1 37 ? 29.735 124.773 6.299 1.00 81.35 147 VAL C CA 1
ATOM 4162 C C . VAL C 1 37 ? 28.649 123.717 6.114 1.00 76.83 147 VAL C C 1
ATOM 4163 O O . VAL C 1 37 ? 28.826 122.565 6.538 1.00 75.46 147 VAL C O 1
ATOM 4167 N N . SER C 1 38 ? 27.501 124.120 5.582 1.00 73.47 148 SER C N 1
ATOM 4168 C CA . SER C 1 38 ? 26.429 123.178 5.336 1.00 70.73 148 SER C CA 1
ATOM 4169 C C . SER C 1 38 ? 26.754 122.437 4.053 1.00 68.47 148 SER C C 1
ATOM 4170 O O . SER C 1 38 ? 27.290 123.015 3.113 1.00 67.79 148 SER C O 1
ATOM 4173 N N . PHE C 1 39 ? 26.461 121.134 4.044 1.00 64.98 149 PHE C N 1
ATOM 4174 C CA . PHE C 1 39 ? 26.601 120.312 2.862 1.00 63.46 149 PHE C CA 1
ATOM 4175 C C . PHE C 1 39 ? 25.263 120.157 2.120 1.00 67.88 149 PHE C C 1
ATOM 4176 O O . PHE C 1 39 ? 25.139 119.297 1.244 1.00 70.59 149 PHE C O 1
ATOM 4184 N N . GLU C 1 40 ? 24.252 120.961 2.457 1.00 67.94 150 GLU C N 1
ATOM 4185 C CA . GLU C 1 40 ? 22.893 120.739 1.917 1.00 69.18 150 GLU C CA 1
ATOM 4186 C C . GLU C 1 40 ? 22.791 120.702 0.394 1.00 62.01 150 GLU C C 1
ATOM 4187 O O . GLU C 1 40 ? 22.056 119.852 -0.139 1.00 60.92 150 GLU C O 1
ATOM 4193 N N . GLN C 1 41 ? 23.504 121.583 -0.309 1.00 58.22 151 GLN C N 1
ATOM 4194 C CA . GLN C 1 41 ? 23.339 121.674 -1.777 1.00 57.27 151 GLN C CA 1
ATOM 4195 C C . GLN C 1 41 ? 24.287 120.775 -2.613 1.00 52.71 151 GLN C C 1
ATOM 4196 O O . GLN C 1 41 ? 24.268 120.829 -3.840 1.00 54.03 151 GLN C O 1
ATOM 4202 N N . VAL C 1 42 ? 25.092 119.955 -1.939 1.00 49.09 152 VAL C N 1
ATOM 4203 C CA . VAL C 1 42 ? 26.175 119.193 -2.581 1.00 46.91 152 VAL C CA 1
ATOM 4204 C C . VAL C 1 42 ? 26.160 117.737 -2.080 1.00 42.23 152 VAL C C 1
ATOM 4205 O O . VAL C 1 42 ? 26.083 117.507 -0.883 1.00 41.00 152 VAL C O 1
ATOM 4209 N N . ASP C 1 43 ? 26.204 116.792 -3.007 1.00 39.79 153 ASP C N 1
ATOM 4210 C CA . ASP C 1 43 ? 26.497 115.410 -2.689 1.00 38.40 153 ASP C CA 1
ATOM 4211 C C . ASP C 1 43 ? 28.001 115.284 -2.392 1.00 35.84 153 ASP C C 1
ATOM 4212 O O . ASP C 1 43 ? 28.805 115.639 -3.256 1.00 33.86 153 ASP C O 1
ATOM 4217 N N . VAL C 1 44 ? 28.370 114.838 -1.201 1.00 33.95 154 VAL C N 1
ATOM 4218 C CA . VAL C 1 44 ? 29.734 114.626 -0.859 1.00 32.84 154 VAL C CA 1
ATOM 4219 C C . VAL C 1 44 ? 29.996 113.126 -0.680 1.00 31.58 154 VAL C C 1
ATOM 4220 O O . VAL C 1 44 ? 29.287 112.443 0.051 1.00 32.38 154 VAL C O 1
ATOM 4224 N N . VAL C 1 45 ? 31.039 112.614 -1.323 1.00 30.44 155 VAL C N 1
ATOM 4225 C CA . VAL C 1 45 ? 31.414 111.209 -1.197 1.00 29.83 155 VAL C CA 1
ATOM 4226 C C . VAL C 1 45 ? 32.915 111.116 -0.879 1.00 29.37 155 VAL C C 1
ATOM 4227 O O . VAL C 1 45 ? 33.719 111.785 -1.531 1.00 30.13 155 VAL C O 1
ATOM 4231 N N . VAL C 1 46 ? 33.292 110.306 0.124 1.00 28.56 156 VAL C N 1
ATOM 4232 C CA . VAL C 1 46 ? 34.716 110.104 0.461 1.00 27.44 156 VAL C CA 1
ATOM 4233 C C . VAL C 1 46 ? 35.097 108.627 0.268 1.00 26.22 156 VAL C C 1
ATOM 4234 O O . VAL C 1 46 ? 34.290 107.712 0.533 1.00 24.92 156 VAL C O 1
ATOM 4238 N N . ALA C 1 47 ? 36.290 108.410 -0.287 1.00 25.44 157 ALA C N 1
ATOM 4239 C CA . ALA C 1 47 ? 36.795 107.118 -0.622 1.00 24.56 157 ALA C CA 1
ATOM 4240 C C . ALA C 1 47 ? 38.080 106.800 0.194 1.00 24.02 157 ALA C C 1
ATOM 4241 O O . ALA C 1 47 ? 39.204 107.005 -0.296 1.00 24.03 157 ALA C O 1
ATOM 4243 N N . PRO C 1 48 ? 37.916 106.247 1.408 1.00 23.90 158 PRO C N 1
ATOM 4244 C CA . PRO C 1 48 ? 39.037 105.750 2.198 1.00 24.00 158 PRO C CA 1
ATOM 4245 C C . PRO C 1 48 ? 39.618 104.482 1.611 1.00 23.93 158 PRO C C 1
ATOM 4246 O O . PRO C 1 48 ? 38.930 103.802 0.838 1.00 23.34 158 PRO C O 1
ATOM 4250 N N . PRO C 1 49 ? 40.864 104.123 1.989 1.00 24.20 159 PRO C N 1
ATOM 4251 C CA . PRO C 1 49 ? 41.342 102.807 1.687 1.00 23.41 159 PRO C CA 1
ATOM 4252 C C . PRO C 1 49 ? 40.420 101.784 2.316 1.00 23.68 159 PRO C C 1
ATOM 4253 O O . PRO C 1 49 ? 39.848 102.057 3.387 1.00 23.75 159 PRO C O 1
ATOM 4257 N N . SER C 1 50 ? 40.304 100.601 1.685 1.00 23.64 160 SER C N 1
ATOM 4258 C CA . SER C 1 50 ? 39.290 99.638 2.113 1.00 24.11 160 SER C CA 1
ATOM 4259 C C . SER C 1 50 ? 39.420 99.236 3.579 1.00 24.78 160 SER C C 1
ATOM 4260 O O . SER C 1 50 ? 38.417 98.939 4.208 1.00 25.87 160 SER C O 1
ATOM 4263 N N . LEU C 1 51 ? 40.646 99.213 4.102 1.00 24.51 161 LEU C N 1
ATOM 4264 C CA . LEU C 1 51 ? 40.888 98.886 5.532 1.00 25.40 161 LEU C CA 1
ATOM 4265 C C . LEU C 1 51 ? 40.151 99.750 6.558 1.00 24.91 161 LEU C C 1
ATOM 4266 O O . LEU C 1 51 ? 39.850 99.291 7.628 1.00 26.20 161 LEU C O 1
ATOM 4271 N N . PHE C 1 52 ? 39.901 101.002 6.194 1.00 24.89 162 PHE C N 1
ATOM 4272 C CA . PHE C 1 52 ? 39.351 102.081 7.061 1.00 24.97 162 PHE C CA 1
ATOM 4273 C C . PHE C 1 52 ? 37.882 102.440 6.782 1.00 26.01 162 PHE C C 1
ATOM 4274 O O . PHE C 1 52 ? 37.331 103.250 7.500 1.00 27.18 162 PHE C O 1
ATOM 4282 N N . ILE C 1 53 ? 37.262 101.843 5.751 1.00 25.36 163 ILE C N 1
ATOM 4283 C CA . ILE C 1 53 ? 35.914 102.173 5.416 1.00 26.11 163 ILE C CA 1
ATOM 4284 C C . ILE C 1 53 ? 34.972 101.890 6.567 1.00 27.93 163 ILE C C 1
ATOM 4285 O O . ILE C 1 53 ? 34.103 102.725 6.827 1.00 27.70 163 ILE C O 1
ATOM 4290 N N . SER C 1 54 ? 35.082 100.754 7.259 1.00 29.97 164 SER C N 1
ATOM 4291 C CA . SER C 1 54 ? 34.100 100.460 8.304 1.00 31.24 164 SER C CA 1
ATOM 4292 C C . SER C 1 54 ? 34.202 101.424 9.483 1.00 32.06 164 SER C C 1
ATOM 4293 O O . SER C 1 54 ? 33.173 101.781 10.065 1.00 30.60 164 SER C O 1
ATOM 4296 N N . GLN C 1 55 ? 35.403 101.896 9.795 1.00 31.31 165 GLN C N 1
ATOM 4297 C CA . GLN C 1 55 ? 35.609 102.924 10.827 1.00 32.81 165 GLN C CA 1
ATOM 4298 C C . GLN C 1 55 ? 34.907 104.248 10.430 1.00 32.94 165 GLN C C 1
ATOM 4299 O O . GLN C 1 55 ? 34.268 104.919 11.243 1.00 31.96 165 GLN C O 1
ATOM 4305 N N . VAL C 1 56 ? 35.034 104.612 9.163 1.00 31.71 166 VAL C N 1
ATOM 4306 C CA . VAL C 1 56 ? 34.377 105.832 8.688 1.00 32.90 166 VAL C CA 1
ATOM 4307 C C . VAL C 1 56 ? 32.848 105.637 8.753 1.00 34.54 166 VAL C C 1
ATOM 4308 O O . VAL C 1 56 ? 32.134 106.526 9.252 1.00 35.74 166 VAL C O 1
ATOM 4312 N N . GLN C 1 57 ? 32.348 104.478 8.287 1.00 33.63 167 GLN C N 1
ATOM 4313 C CA . GLN C 1 57 ? 30.893 104.179 8.407 1.00 35.15 167 GLN C CA 1
ATOM 4314 C C . GLN C 1 57 ? 30.394 104.230 9.843 1.00 36.52 167 GLN C C 1
ATOM 4315 O O . GLN C 1 57 ? 29.270 104.677 10.073 1.00 36.29 167 GLN C O 1
ATOM 4321 N N . ASP C 1 58 ? 31.196 103.778 10.795 1.00 39.68 168 ASP C N 1
ATOM 4322 C CA . ASP C 1 58 ? 30.785 103.817 12.207 1.00 42.41 168 ASP C CA 1
ATOM 4323 C C . ASP C 1 58 ? 30.727 105.181 12.852 1.00 42.42 168 ASP C C 1
ATOM 4324 O O . ASP C 1 58 ? 29.936 105.360 13.776 1.00 42.07 168 ASP C O 1
ATOM 4329 N N . SER C 1 59 ? 31.614 106.101 12.462 1.00 41.80 169 SER C N 1
ATOM 4330 C CA . SER C 1 59 ? 31.774 107.389 13.159 1.00 41.88 169 SER C CA 1
ATOM 4331 C C . SER C 1 59 ? 31.303 108.603 12.374 1.00 43.13 169 SER C C 1
ATOM 4332 O O . SER C 1 59 ? 31.154 109.679 12.945 1.00 41.93 169 SER C O 1
ATOM 4335 N N . LEU C 1 60 ? 31.039 108.475 11.083 1.00 45.87 170 LEU C N 1
ATOM 4336 C CA . LEU C 1 60 ? 30.624 109.624 10.286 1.00 49.51 170 LEU C CA 1
ATOM 4337 C C . LEU C 1 60 ? 29.144 109.913 10.658 1.00 56.68 170 LEU C C 1
ATOM 4338 O O . LEU C 1 60 ? 28.317 109.008 10.789 1.00 55.08 170 LEU C O 1
ATOM 4343 N N . ARG C 1 61 ? 28.862 111.187 10.924 1.00 60.49 171 ARG C N 1
ATOM 4344 C CA . ARG C 1 61 ? 27.522 111.726 11.133 1.00 66.28 171 ARG C CA 1
ATOM 4345 C C . ARG C 1 61 ? 26.687 112.695 10.342 1.00 69.91 171 ARG C C 1
ATOM 4346 O O . ARG C 1 61 ? 25.909 113.430 10.960 1.00 78.85 171 ARG C O 1
ATOM 4354 N N . GLN C 1 62 ? 26.778 112.761 9.015 1.00 72.84 172 GLN C N 1
ATOM 4355 C CA . GLN C 1 62 ? 26.259 113.909 8.218 1.00 74.09 172 GLN C CA 1
ATOM 4356 C C . GLN C 1 62 ? 25.746 112.721 7.389 1.00 76.86 172 GLN C C 1
ATOM 4357 O O . GLN C 1 62 ? 26.573 111.938 6.826 1.00 77.98 172 GLN C O 1
ATOM 4363 N N . PRO C 1 63 ? 24.390 112.546 7.294 1.00 75.03 173 PRO C N 1
ATOM 4364 C CA . PRO C 1 63 ? 23.887 111.626 6.240 1.00 73.98 173 PRO C CA 1
ATOM 4365 C C . PRO C 1 63 ? 24.276 112.105 4.825 1.00 72.04 173 PRO C C 1
ATOM 4366 O O . PRO C 1 63 ? 24.447 111.291 3.949 1.00 77.61 173 PRO C O 1
ATOM 4370 N N . ARG C 1 64 ? 24.442 113.412 4.656 1.00 66.72 174 ARG C N 1
ATOM 4371 C CA . ARG C 1 64 ? 24.894 113.995 3.427 1.00 66.33 174 ARG C CA 1
ATOM 4372 C C . ARG C 1 64 ? 26.272 113.563 2.940 1.00 59.86 174 ARG C C 1
ATOM 4373 O O . ARG C 1 64 ? 26.556 113.810 1.750 1.00 59.83 174 ARG C O 1
ATOM 4381 N N . VAL C 1 65 ? 27.130 113.005 3.822 1.00 51.92 175 VAL C N 1
ATOM 4382 C CA . VAL C 1 65 ? 28.391 112.380 3.364 1.00 46.53 175 VAL C CA 1
ATOM 4383 C C . VAL C 1 65 ? 28.225 110.874 3.231 1.00 42.05 175 VAL C C 1
ATOM 4384 O O . VAL C 1 65 ? 27.804 110.220 4.178 1.00 41.45 175 VAL C O 1
ATOM 4388 N N . GLN C 1 66 ? 28.572 110.330 2.065 1.00 38.32 176 GLN C N 1
ATOM 4389 C CA . GLN C 1 66 ? 28.516 108.912 1.822 1.00 34.79 176 GLN C CA 1
ATOM 4390 C C . GLN C 1 66 ? 29.898 108.352 1.615 1.00 32.51 176 GLN C C 1
ATOM 4391 O O . GLN C 1 66 ? 30.823 109.107 1.322 1.00 30.53 176 GLN C O 1
ATOM 4397 N N . VAL C 1 67 ? 30.052 107.026 1.731 1.00 31.24 177 VAL C N 1
ATOM 4398 C CA . VAL C 1 67 ? 31.362 106.402 1.578 1.00 29.60 177 VAL C CA 1
ATOM 4399 C C . VAL C 1 67 ? 31.469 105.654 0.257 1.00 27.66 177 VAL C C 1
ATOM 4400 O O . VAL C 1 67 ? 30.479 105.201 -0.300 1.00 25.76 177 VAL C O 1
ATOM 4404 N N . ALA C 1 68 ? 32.701 105.538 -0.228 1.00 28.47 178 ALA C N 1
ATOM 4405 C CA . ALA C 1 68 ? 33.040 104.795 -1.460 1.00 25.51 178 ALA C CA 1
ATOM 4406 C C . ALA C 1 68 ? 34.233 103.894 -1.284 1.00 24.55 178 ALA C C 1
ATOM 4407 O O . ALA C 1 68 ? 35.133 104.197 -0.500 1.00 24.18 178 ALA C O 1
ATOM 4409 N N . ALA C 1 69 ? 34.283 102.794 -2.033 1.00 22.30 179 ALA C N 1
ATOM 4410 C CA . ALA C 1 69 ? 35.525 102.088 -2.189 1.00 21.44 179 ALA C CA 1
ATOM 4411 C C . ALA C 1 69 ? 36.278 102.731 -3.398 1.00 20.95 179 ALA C C 1
ATOM 4412 O O . ALA C 1 69 ? 35.651 103.259 -4.324 1.00 19.26 179 ALA C O 1
ATOM 4414 N N . GLN C 1 70 ? 37.599 102.573 -3.415 1.00 21.27 180 GLN C N 1
ATOM 4415 C CA . GLN C 1 70 ? 38.462 103.080 -4.485 1.00 21.00 180 GLN C CA 1
ATOM 4416 C C . GLN C 1 70 ? 38.587 102.175 -5.749 1.00 21.13 180 GLN C C 1
ATOM 4417 O O . GLN C 1 70 ? 39.285 102.546 -6.698 1.00 21.82 180 GLN C O 1
ATOM 4423 N N . ASP C 1 71 ? 37.934 101.011 -5.726 1.00 21.90 181 ASP C N 1
ATOM 4424 C CA . ASP C 1 71 ? 38.008 100.027 -6.820 1.00 22.22 181 ASP C CA 1
ATOM 4425 C C . ASP C 1 71 ? 36.972 98.990 -6.465 1.00 23.94 181 ASP C C 1
ATOM 4426 O O . ASP C 1 71 ? 36.501 98.953 -5.294 1.00 23.03 181 ASP C O 1
ATOM 4431 N N . SER C 1 72 ? 36.622 98.172 -7.465 1.00 22.12 182 SER C N 1
ATOM 4432 C CA . SER C 1 72 ? 35.742 97.030 -7.249 1.00 21.65 182 SER C CA 1
ATOM 4433 C C . SER C 1 72 ? 35.992 96.003 -8.344 1.00 19.76 182 SER C C 1
ATOM 4434 O O . SER C 1 72 ? 36.386 96.355 -9.461 1.00 18.14 182 SER C O 1
ATOM 4437 N N . SER C 1 73 ? 35.821 94.722 -8.000 1.00 19.08 183 SER C N 1
ATOM 4438 C CA . SER C 1 73 ? 36.337 93.641 -8.838 1.00 18.59 183 SER C CA 1
ATOM 4439 C C . SER C 1 73 ? 35.511 93.486 -10.164 1.00 19.29 183 SER C C 1
ATOM 4440 O O . SER C 1 73 ? 34.300 93.777 -10.216 1.00 19.31 183 SER C O 1
ATOM 4443 N N . THR C 1 74 ? 36.186 92.987 -11.194 1.00 18.82 184 THR C N 1
ATOM 4444 C CA . THR C 1 74 ? 35.512 92.423 -12.363 1.00 18.91 184 THR C CA 1
ATOM 4445 C C . THR C 1 74 ? 34.662 91.225 -11.972 1.00 20.06 184 THR C C 1
ATOM 4446 O O . THR C 1 74 ? 33.736 90.882 -12.709 1.00 20.21 184 THR C O 1
ATOM 4450 N N . GLN C 1 75 ? 34.974 90.583 -10.857 1.00 18.98 185 GLN C N 1
ATOM 4451 C CA . GLN C 1 75 ? 34.237 89.403 -10.376 1.00 20.21 185 GLN C CA 1
ATOM 4452 C C . GLN C 1 75 ? 33.080 89.931 -9.538 1.00 20.01 185 GLN C C 1
ATOM 4453 O O . GLN C 1 75 ? 33.282 90.585 -8.537 1.00 18.95 185 GLN C O 1
ATOM 4459 N N . GLN C 1 76 ? 31.860 89.676 -10.004 1.00 20.78 186 GLN C N 1
ATOM 4460 C CA . GLN C 1 76 ? 30.694 90.362 -9.526 1.00 21.41 186 GLN C CA 1
ATOM 4461 C C . GLN C 1 76 ? 30.202 89.977 -8.137 1.00 21.13 186 GLN C C 1
ATOM 4462 O O . GLN C 1 76 ? 29.774 90.810 -7.404 1.00 20.63 186 GLN C O 1
ATOM 4468 N N . ALA C 1 77 ? 30.291 88.702 -7.795 1.00 21.69 187 ALA C N 1
ATOM 4469 C CA . ALA C 1 77 ? 29.602 88.134 -6.651 1.00 22.07 187 ALA C CA 1
ATOM 4470 C C . ALA C 1 77 ? 30.634 87.558 -5.654 1.00 22.21 187 ALA C C 1
ATOM 4471 O O . ALA C 1 77 ? 31.732 88.067 -5.605 1.00 20.79 187 ALA C O 1
ATOM 4473 N N . TYR C 1 78 ? 30.245 86.607 -4.783 1.00 22.71 188 TYR C N 1
ATOM 4474 C CA . TYR C 1 78 ? 31.171 85.982 -3.847 1.00 23.06 188 TYR C CA 1
ATOM 4475 C C . TYR C 1 78 ? 31.880 84.782 -4.462 1.00 22.68 188 TYR C C 1
ATOM 4476 O O . TYR C 1 78 ? 31.305 84.067 -5.226 1.00 22.75 188 TYR C O 1
ATOM 4485 N N . GLY C 1 79 ? 33.122 84.564 -4.081 1.00 22.36 189 GLY C N 1
ATOM 4486 C CA . GLY C 1 79 ? 33.838 83.333 -4.431 1.00 22.15 189 GLY C CA 1
ATOM 4487 C C . GLY C 1 79 ? 35.325 83.408 -4.300 1.00 21.31 189 GLY C C 1
ATOM 4488 O O . GLY C 1 79 ? 35.886 84.225 -3.551 1.00 20.26 189 GLY C O 1
ATOM 4489 N N . ALA C 1 80 ? 35.982 82.619 -5.155 1.00 21.71 190 ALA C N 1
ATOM 4490 C CA . ALA C 1 80 ? 37.416 82.293 -4.994 1.00 21.29 190 ALA C CA 1
ATOM 4491 C C . ALA C 1 80 ? 38.278 83.283 -5.767 1.00 20.61 190 ALA C C 1
ATOM 4492 O O . ALA C 1 80 ? 38.921 82.952 -6.756 1.00 21.77 190 ALA C O 1
ATOM 4494 N N . PHE C 1 81 ? 38.289 84.517 -5.299 1.00 20.21 191 PHE C N 1
ATOM 4495 C CA . PHE C 1 81 ? 38.964 85.638 -5.889 1.00 19.43 191 PHE C CA 1
ATOM 4496 C C . PHE C 1 81 ? 39.817 86.306 -4.830 1.00 18.47 191 PHE C C 1
ATOM 4497 O O . PHE C 1 81 ? 39.492 87.400 -4.319 1.00 18.90 191 PHE C O 1
ATOM 4505 N N . THR C 1 82 ? 40.916 85.655 -4.486 1.00 18.68 192 THR C N 1
ATOM 4506 C CA . THR C 1 82 ? 41.820 86.119 -3.403 1.00 18.25 192 THR C CA 1
ATOM 4507 C C . THR C 1 82 ? 42.268 87.569 -3.667 1.00 18.02 192 THR C C 1
ATOM 4508 O O . THR C 1 82 ? 42.767 87.890 -4.756 1.00 17.44 192 THR C O 1
ATOM 4512 N N . GLY C 1 83 ? 42.061 88.434 -2.692 1.00 18.14 193 GLY C N 1
ATOM 4513 C CA . GLY C 1 83 ? 42.524 89.806 -2.761 1.00 18.50 193 GLY C CA 1
ATOM 4514 C C . GLY C 1 83 ? 41.588 90.769 -3.464 1.00 18.68 193 GLY C C 1
ATOM 4515 O O . GLY C 1 83 ? 41.901 91.978 -3.579 1.00 20.13 193 GLY C O 1
ATOM 4516 N N . GLU C 1 84 ? 40.441 90.276 -3.897 1.00 19.11 194 GLU C N 1
ATOM 4517 C CA . GLU C 1 84 ? 39.418 91.075 -4.618 1.00 20.15 194 GLU C CA 1
ATOM 4518 C C . GLU C 1 84 ? 38.229 91.365 -3.647 1.00 20.19 194 GLU C C 1
ATOM 4519 O O . GLU C 1 84 ? 37.857 90.507 -2.839 1.00 19.16 194 GLU C O 1
ATOM 4525 N N . LEU C 1 85 ? 37.719 92.602 -3.725 1.00 20.30 195 LEU C N 1
ATOM 4526 C CA . LEU C 1 85 ? 36.428 93.012 -3.180 1.00 20.73 195 LEU C CA 1
ATOM 4527 C C . LEU C 1 85 ? 35.399 93.085 -4.343 1.00 20.92 195 LEU C C 1
ATOM 4528 O O . LEU C 1 85 ? 35.465 93.958 -5.181 1.00 21.28 195 LEU C O 1
ATOM 4533 N N . SER C 1 86 ? 34.437 92.163 -4.354 1.00 21.02 196 SER C N 1
ATOM 4534 C CA . SER C 1 86 ? 33.364 92.179 -5.361 1.00 20.83 196 SER C CA 1
ATOM 4535 C C . SER C 1 86 ? 32.301 93.296 -5.102 1.00 21.04 196 SER C C 1
ATOM 4536 O O . SER C 1 86 ? 32.113 93.740 -3.943 1.00 20.28 196 SER C O 1
ATOM 4539 N N . PRO C 1 87 ? 31.634 93.760 -6.179 1.00 20.06 197 PRO C N 1
ATOM 4540 C CA . PRO C 1 87 ? 30.620 94.772 -5.959 1.00 20.57 197 PRO C CA 1
ATOM 4541 C C . PRO C 1 87 ? 29.469 94.261 -5.059 1.00 21.51 197 PRO C C 1
ATOM 4542 O O . PRO C 1 87 ? 28.860 95.033 -4.336 1.00 21.01 197 PRO C O 1
ATOM 4546 N N . LYS C 1 88 ? 29.185 92.974 -5.126 1.00 22.60 198 LYS C N 1
ATOM 4547 C CA . LYS C 1 88 ? 28.157 92.411 -4.263 1.00 24.44 198 LYS C CA 1
ATOM 4548 C C . LYS C 1 88 ? 28.554 92.533 -2.784 1.00 24.43 198 LYS C C 1
ATOM 4549 O O . LYS C 1 88 ? 27.737 92.917 -1.948 1.00 22.90 198 LYS C O 1
ATOM 4563 N N . ILE C 1 90 ? 30.649 94.725 -1.548 1.00 24.29 200 ILE C N 1
ATOM 4564 C CA . ILE C 1 90 ? 30.726 96.152 -1.221 1.00 25.25 200 ILE C CA 1
ATOM 4565 C C . ILE C 1 90 ? 29.302 96.633 -0.903 1.00 26.37 200 ILE C C 1
ATOM 4566 O O . ILE C 1 90 ? 29.052 97.250 0.108 1.00 26.23 200 ILE C O 1
ATOM 4571 N N . LYS C 1 91 ? 28.356 96.292 -1.773 1.00 27.33 201 LYS C N 1
ATOM 4572 C CA . LYS C 1 91 ? 26.967 96.701 -1.584 1.00 28.54 201 LYS C CA 1
ATOM 4573 C C . LYS C 1 91 ? 26.373 96.148 -0.256 1.00 28.73 201 LYS C C 1
ATOM 4574 O O . LYS C 1 91 ? 25.704 96.868 0.477 1.00 28.76 201 LYS C O 1
ATOM 4580 N N . GLU C 1 92 ? 26.600 94.864 0.006 1.00 28.37 202 GLU C N 1
ATOM 4581 C CA . GLU C 1 92 ? 26.095 94.235 1.225 1.00 30.94 202 GLU C CA 1
ATOM 4582 C C . GLU C 1 92 ? 26.750 94.805 2.504 1.00 30.00 202 GLU C C 1
ATOM 4583 O O . GLU C 1 92 ? 26.189 94.714 3.580 1.00 29.68 202 GLU C O 1
ATOM 4589 N N . LYS C 1 93 ? 27.941 95.380 2.393 1.00 27.31 203 LYS C N 1
ATOM 4590 C CA . LYS C 1 93 ? 28.556 96.097 3.489 1.00 28.88 203 LYS C CA 1
ATOM 4591 C C . LYS C 1 93 ? 28.010 97.547 3.600 1.00 28.90 203 LYS C C 1
ATOM 4592 O O . LYS C 1 93 ? 28.546 98.343 4.370 1.00 28.38 203 LYS C O 1
ATOM 4598 N N . ASN C 1 94 ? 26.958 97.884 2.838 1.00 29.00 204 ASN C N 1
ATOM 4599 C CA . ASN C 1 94 ? 26.321 99.226 2.844 1.00 30.29 204 ASN C CA 1
ATOM 4600 C C . ASN C 1 94 ? 27.215 100.372 2.376 1.00 29.14 204 ASN C C 1
ATOM 4601 O O . ASN C 1 94 ? 27.081 101.483 2.800 1.00 28.80 204 ASN C O 1
ATOM 4606 N N . ILE C 1 95 ? 28.117 100.068 1.446 1.00 28.50 205 ILE C N 1
ATOM 4607 C CA . ILE C 1 95 ? 28.927 101.060 0.793 1.00 26.58 205 ILE C CA 1
ATOM 4608 C C . ILE C 1 95 ? 28.180 101.398 -0.521 1.00 27.49 205 ILE C C 1
ATOM 4609 O O . ILE C 1 95 ? 28.059 100.541 -1.380 1.00 27.26 205 ILE C O 1
ATOM 4614 N N . PRO C 1 96 ? 27.715 102.668 -0.694 1.00 27.82 206 PRO C N 1
ATOM 4615 C CA . PRO C 1 96 ? 26.876 102.955 -1.864 1.00 27.00 206 PRO C CA 1
ATOM 4616 C C . PRO C 1 96 ? 27.630 103.324 -3.145 1.00 26.39 206 PRO C C 1
ATOM 4617 O O . PRO C 1 96 ? 26.989 103.251 -4.221 1.00 24.55 206 PRO C O 1
ATOM 4621 N N . TRP C 1 97 ? 28.929 103.689 -3.054 1.00 23.90 207 TRP C N 1
ATOM 4622 C CA . TRP C 1 97 ? 29.661 104.180 -4.189 1.00 23.54 207 TRP C CA 1
ATOM 4623 C C . TRP C 1 97 ? 30.959 103.440 -4.414 1.00 22.34 207 TRP C C 1
ATOM 4624 O O . TRP C 1 97 ? 31.581 102.970 -3.457 1.00 21.29 207 TRP C O 1
ATOM 4635 N N . VAL C 1 98 ? 31.354 103.371 -5.685 1.00 21.91 208 VAL C N 1
ATOM 4636 C CA . VAL C 1 98 ? 32.712 102.929 -6.054 1.00 22.45 208 VAL C CA 1
ATOM 4637 C C . VAL C 1 98 ? 33.365 103.838 -7.082 1.00 22.17 208 VAL C C 1
ATOM 4638 O O . VAL C 1 98 ? 32.668 104.352 -7.950 1.00 21.87 208 VAL C O 1
ATOM 4642 N N . VAL C 1 99 ? 34.677 104.022 -6.959 1.00 21.91 209 VAL C N 1
ATOM 4643 C CA . VAL C 1 99 ? 35.495 104.702 -7.950 1.00 21.31 209 VAL C CA 1
ATOM 4644 C C . VAL C 1 99 ? 36.082 103.653 -8.895 1.00 20.70 209 VAL C C 1
ATOM 4645 O O . VAL C 1 99 ? 36.670 102.692 -8.443 1.00 20.72 209 VAL C O 1
ATOM 4649 N N . LEU C 1 100 ? 35.895 103.823 -10.208 1.00 19.93 210 LEU C N 1
ATOM 4650 C CA . LEU C 1 100 ? 36.400 102.853 -11.189 1.00 19.86 210 LEU C CA 1
ATOM 4651 C C . LEU C 1 100 ? 37.119 103.557 -12.302 1.00 19.59 210 LEU C C 1
ATOM 4652 O O . LEU C 1 100 ? 36.744 104.669 -12.730 1.00 20.26 210 LEU C O 1
ATOM 4657 N N . GLY C 1 101 ? 38.161 102.897 -12.792 1.00 19.45 211 GLY C N 1
ATOM 4658 C CA . GLY C 1 101 ? 38.975 103.408 -13.865 1.00 19.73 211 GLY C CA 1
ATOM 4659 C C . GLY C 1 101 ? 39.834 104.631 -13.600 1.00 20.47 211 GLY C C 1
ATOM 4660 O O . GLY C 1 101 ? 40.223 105.326 -14.543 1.00 20.34 211 GLY C O 1
ATOM 4661 N N . HIS C 1 102 ? 40.227 104.846 -12.325 1.00 20.38 212 HIS C N 1
ATOM 4662 C CA . HIS C 1 102 ? 41.197 105.852 -12.027 1.00 20.33 212 HIS C CA 1
ATOM 4663 C C . HIS C 1 102 ? 42.451 105.619 -12.877 1.00 20.11 212 HIS C C 1
ATOM 4664 O O . HIS C 1 102 ? 42.884 104.488 -13.088 1.00 19.30 212 HIS C O 1
ATOM 4671 N N A SER C 1 103 ? 43.059 106.700 -13.335 0.50 20.25 213 SER C N 1
ATOM 4672 N N B SER C 1 103 ? 43.057 106.708 -13.327 0.50 20.19 213 SER C N 1
ATOM 4673 C CA A SER C 1 103 ? 44.233 106.541 -14.226 0.50 20.81 213 SER C CA 1
ATOM 4674 C CA B SER C 1 103 ? 44.250 106.627 -14.193 0.50 20.76 213 SER C CA 1
ATOM 4675 C C A SER C 1 103 ? 45.383 105.801 -13.558 0.50 20.55 213 SER C C 1
ATOM 4676 C C B SER C 1 103 ? 45.382 105.813 -13.560 0.50 20.50 213 SER C C 1
ATOM 4677 O O A SER C 1 103 ? 46.151 105.122 -14.267 0.50 20.09 213 SER C O 1
ATOM 4678 O O B SER C 1 103 ? 46.134 105.121 -14.275 0.50 20.06 213 SER C O 1
ATOM 4683 N N . GLU C 1 104 ? 45.507 105.895 -12.224 1.00 19.47 214 GLU C N 1
ATOM 4684 C CA . GLU C 1 104 ? 46.522 105.107 -11.535 1.00 19.68 214 GLU C CA 1
ATOM 4685 C C . GLU C 1 104 ? 46.321 103.573 -11.774 1.00 20.17 214 GLU C C 1
ATOM 4686 O O . GLU C 1 104 ? 47.288 102.844 -12.011 1.00 20.46 214 GLU C O 1
ATOM 4692 N N . ARG C 1 105 ? 45.060 103.128 -11.784 1.00 20.30 215 ARG C N 1
ATOM 4693 C CA . ARG C 1 105 ? 44.716 101.729 -11.998 1.00 19.32 215 ARG C CA 1
ATOM 4694 C C . ARG C 1 105 ? 44.719 101.359 -13.461 1.00 19.28 215 ARG C C 1
ATOM 4695 O O . ARG C 1 105 ? 45.066 100.207 -13.787 1.00 17.35 215 ARG C O 1
ATOM 4703 N N . ARG C 1 106 ? 44.395 102.300 -14.350 1.00 19.15 216 ARG C N 1
ATOM 4704 C CA . ARG C 1 106 ? 44.527 102.037 -15.804 1.00 19.81 216 ARG C CA 1
ATOM 4705 C C . ARG C 1 106 ? 45.986 101.869 -16.168 1.00 19.85 216 ARG C C 1
ATOM 4706 O O . ARG C 1 106 ? 46.297 101.000 -16.986 1.00 19.64 216 ARG C O 1
ATOM 4714 N N . ALA C 1 107 ? 46.890 102.592 -15.512 1.00 20.05 217 ALA C N 1
ATOM 4715 C CA . ALA C 1 107 ? 48.331 102.480 -15.846 1.00 20.81 217 ALA C CA 1
ATOM 4716 C C . ALA C 1 107 ? 48.951 101.213 -15.246 1.00 20.96 217 ALA C C 1
ATOM 4717 O O . ALA C 1 107 ? 49.879 100.652 -15.816 1.00 21.16 217 ALA C O 1
ATOM 4719 N N . GLY C 1 108 ? 48.474 100.802 -14.088 1.00 19.70 218 GLY C N 1
ATOM 4720 C CA . GLY C 1 108 ? 48.997 99.607 -13.451 1.00 19.84 218 GLY C CA 1
ATOM 4721 C C . GLY C 1 108 ? 50.143 99.908 -12.513 1.00 20.25 218 GLY C C 1
ATOM 4722 O O . GLY C 1 108 ? 50.676 101.016 -12.505 1.00 20.01 218 GLY C O 1
ATOM 4723 N N . PHE C 1 109 ? 50.463 98.913 -11.704 1.00 19.66 219 PHE C N 1
ATOM 4724 C CA . PHE C 1 109 ? 51.435 99.037 -10.635 1.00 19.57 219 PHE C CA 1
ATOM 4725 C C . PHE C 1 109 ? 52.561 98.047 -10.650 1.00 19.49 219 PHE C C 1
ATOM 4726 O O . PHE C 1 109 ? 52.326 96.856 -10.730 1.00 18.65 219 PHE C O 1
ATOM 4734 N N . GLY C 1 110 ? 53.789 98.563 -10.510 1.00 20.05 220 GLY C N 1
ATOM 4735 C CA . GLY C 1 110 ? 54.959 97.718 -10.214 1.00 20.77 220 GLY C CA 1
ATOM 4736 C C . GLY C 1 110 ? 55.310 96.734 -11.352 1.00 21.66 220 GLY C C 1
ATOM 4737 O O . GLY C 1 110 ? 55.873 95.671 -11.087 1.00 20.72 220 GLY C O 1
ATOM 4738 N N . GLY C 1 111 ? 54.922 97.069 -12.589 1.00 21.49 221 GLY C N 1
ATOM 4739 C CA . GLY C 1 111 ? 55.192 96.175 -13.739 1.00 22.01 221 GLY C CA 1
ATOM 4740 C C . GLY C 1 111 ? 53.965 95.279 -14.101 1.00 22.06 221 GLY C C 1
ATOM 4741 O O . GLY C 1 111 ? 53.968 94.606 -15.126 1.00 22.73 221 GLY C O 1
ATOM 4742 N N . GLN C 1 112 ? 52.920 95.242 -13.269 1.00 19.81 222 GLN C N 1
ATOM 4743 C CA . GLN C 1 112 ? 51.740 94.475 -13.615 1.00 19.10 222 GLN C CA 1
ATOM 4744 C C . GLN C 1 112 ? 50.937 95.310 -14.614 1.00 19.06 222 GLN C C 1
ATOM 4745 O O . GLN C 1 112 ? 50.726 96.521 -14.344 1.00 18.66 222 GLN C O 1
ATOM 4751 N N . PRO C 1 113 ? 50.445 94.715 -15.687 1.00 18.85 223 PRO C N 1
ATOM 4752 C CA . PRO C 1 113 ? 49.617 95.515 -16.596 1.00 20.04 223 PRO C CA 1
ATOM 4753 C C . PRO C 1 113 ? 48.401 96.102 -15.874 1.00 19.90 223 PRO C C 1
ATOM 4754 O O . PRO C 1 113 ? 47.890 95.486 -14.946 1.00 19.71 223 PRO C O 1
ATOM 4758 N N . GLY C 1 114 ? 48.007 97.330 -16.244 1.00 20.84 224 GLY C N 1
ATOM 4759 C CA . GLY C 1 114 ? 46.816 97.968 -15.676 1.00 20.87 224 GLY C CA 1
ATOM 4760 C C . GLY C 1 114 ? 45.527 97.495 -16.351 1.00 20.93 224 GLY C C 1
ATOM 4761 O O . GLY C 1 114 ? 45.517 96.503 -17.126 1.00 20.88 224 GLY C O 1
ATOM 4762 N N . GLU C 1 115 ? 44.457 98.177 -15.992 1.00 21.25 225 GLU C N 1
ATOM 4763 C CA . GLU C 1 115 ? 43.102 97.882 -16.466 1.00 21.15 225 GLU C CA 1
ATOM 4764 C C . GLU C 1 115 ? 42.874 98.554 -17.811 1.00 21.44 225 GLU C C 1
ATOM 4765 O O . GLU C 1 115 ? 42.900 99.806 -17.898 1.00 21.73 225 GLU C O 1
ATOM 4771 N N . SER C 1 116 ? 42.585 97.754 -18.841 1.00 21.26 226 SER C N 1
ATOM 4772 C CA . SER C 1 116 ? 42.187 98.303 -20.125 1.00 22.00 226 SER C CA 1
ATOM 4773 C C . SER C 1 116 ? 40.801 98.943 -20.088 1.00 21.58 226 SER C C 1
ATOM 4774 O O . SER C 1 116 ? 40.051 98.810 -19.104 1.00 20.31 226 SER C O 1
ATOM 4777 N N . ASN C 1 117 ? 40.452 99.639 -21.176 1.00 21.61 227 ASN C N 1
ATOM 4778 C CA . ASN C 1 117 ? 39.113 100.204 -21.319 1.00 21.22 227 ASN C CA 1
ATOM 4779 C C . ASN C 1 117 ? 38.093 99.127 -21.106 1.00 21.94 227 ASN C C 1
ATOM 4780 O O . ASN C 1 117 ? 37.085 99.380 -20.474 1.00 22.40 227 ASN C O 1
ATOM 4785 N N . GLN C 1 118 ? 38.332 97.939 -21.647 1.00 21.71 228 GLN C N 1
ATOM 4786 C CA . GLN C 1 118 ? 37.384 96.817 -21.553 1.00 22.10 228 GLN C CA 1
ATOM 4787 C C . GLN C 1 118 ? 37.250 96.267 -20.137 1.00 21.04 228 GLN C C 1
ATOM 4788 O O . GLN C 1 118 ? 36.144 95.963 -19.701 1.00 21.33 228 GLN C O 1
ATOM 4794 N N . VAL C 1 119 ? 38.369 96.146 -19.408 1.00 20.14 229 VAL C N 1
ATOM 4795 C CA . VAL C 1 119 ? 38.331 95.750 -17.987 1.00 20.03 229 VAL C CA 1
ATOM 4796 C C . VAL C 1 119 ? 37.577 96.733 -17.116 1.00 18.92 229 VAL C C 1
ATOM 4797 O O . VAL C 1 119 ? 36.731 96.336 -16.253 1.00 18.59 229 VAL C O 1
ATOM 4801 N N . VAL C 1 120 ? 37.848 98.023 -17.308 1.00 19.01 230 VAL C N 1
ATOM 4802 C CA . VAL C 1 120 ? 37.133 99.045 -16.564 1.00 18.91 230 VAL C CA 1
ATOM 4803 C C . VAL C 1 120 ? 35.616 98.919 -16.859 1.00 19.15 230 VAL C C 1
ATOM 4804 O O . VAL C 1 120 ? 34.776 99.011 -15.949 1.00 17.35 230 VAL C O 1
ATOM 4808 N N . ALA C 1 121 ? 35.264 98.756 -18.137 1.00 20.35 231 ALA C N 1
ATOM 4809 C CA . ALA C 1 121 ? 33.876 98.638 -18.493 1.00 21.87 231 ALA C CA 1
ATOM 4810 C C . ALA C 1 121 ? 33.198 97.422 -17.810 1.00 22.98 231 ALA C C 1
ATOM 4811 O O . ALA C 1 121 ? 32.052 97.523 -17.337 1.00 21.45 231 ALA C O 1
ATOM 4813 N N . LYS C 1 122 ? 33.910 96.278 -17.789 1.00 23.27 232 LYS C N 1
ATOM 4814 C CA . LYS C 1 122 ? 33.421 95.131 -17.077 1.00 25.67 232 LYS C CA 1
ATOM 4815 C C . LYS C 1 122 ? 33.191 95.412 -15.570 1.00 22.90 232 LYS C C 1
ATOM 4816 O O . LYS C 1 122 ? 32.201 94.988 -15.014 1.00 22.61 232 LYS C O 1
ATOM 4822 N N . LYS C 1 123 ? 34.104 96.141 -14.939 1.00 21.29 233 LYS C N 1
ATOM 4823 C CA . LYS C 1 123 ? 33.914 96.527 -13.559 1.00 20.34 233 LYS C CA 1
ATOM 4824 C C . LYS C 1 123 ? 32.671 97.411 -13.400 1.00 20.76 233 LYS C C 1
ATOM 4825 O O . LYS C 1 123 ? 31.890 97.206 -12.422 1.00 18.66 233 LYS C O 1
ATOM 4831 N N . VAL C 1 124 ? 32.492 98.375 -14.316 1.00 19.42 234 VAL C N 1
ATOM 4832 C CA . VAL C 1 124 ? 31.333 99.266 -14.241 1.00 20.84 234 VAL C CA 1
ATOM 4833 C C . VAL C 1 124 ? 29.991 98.453 -14.323 1.00 22.12 234 VAL C C 1
ATOM 4834 O O . VAL C 1 124 ? 29.067 98.640 -13.522 1.00 21.28 234 VAL C O 1
ATOM 4838 N N . ARG C 1 125 ? 29.907 97.578 -15.328 1.00 22.54 235 ARG C N 1
ATOM 4839 C CA . ARG C 1 125 ? 28.717 96.759 -15.516 1.00 24.79 235 ARG C CA 1
ATOM 4840 C C . ARG C 1 125 ? 28.400 95.926 -14.238 1.00 23.58 235 ARG C C 1
ATOM 4841 O O . ARG C 1 125 ? 27.248 95.833 -13.826 1.00 22.61 235 ARG C O 1
ATOM 4849 N N . ALA C 1 126 ? 29.444 95.292 -13.684 1.00 22.51 236 ALA C N 1
ATOM 4850 C CA . ALA C 1 126 ? 29.270 94.458 -12.515 1.00 23.47 236 ALA C CA 1
ATOM 4851 C C . ALA C 1 126 ? 28.774 95.269 -11.309 1.00 22.76 236 ALA C C 1
ATOM 4852 O O . ALA C 1 126 ? 27.871 94.824 -10.553 1.00 23.06 236 ALA C O 1
ATOM 4854 N N . ALA C 1 127 ? 29.336 96.480 -11.147 1.00 22.20 237 ALA C N 1
ATOM 4855 C CA . ALA C 1 127 ? 28.963 97.358 -10.058 1.00 22.52 237 ALA C CA 1
ATOM 4856 C C . ALA C 1 127 ? 27.507 97.807 -10.171 1.00 23.20 237 ALA C C 1
ATOM 4857 O O . ALA C 1 127 ? 26.715 97.759 -9.191 1.00 22.93 237 ALA C O 1
ATOM 4859 N N . LEU C 1 128 ? 27.137 98.280 -11.382 1.00 22.91 238 LEU C N 1
ATOM 4860 C CA . LEU C 1 128 ? 25.754 98.716 -11.591 1.00 23.47 238 LEU C CA 1
ATOM 4861 C C . LEU C 1 128 ? 24.760 97.563 -11.428 1.00 24.06 238 LEU C C 1
ATOM 4862 O O . LEU C 1 128 ? 23.674 97.765 -10.843 1.00 23.51 238 LEU C O 1
ATOM 4867 N N . ASN C 1 129 ? 25.111 96.360 -11.925 1.00 23.89 239 ASN C N 1
ATOM 4868 C CA . ASN C 1 129 ? 24.270 95.180 -11.724 1.00 25.01 239 ASN C CA 1
ATOM 4869 C C . ASN C 1 129 ? 23.980 94.928 -10.249 1.00 25.29 239 ASN C C 1
ATOM 4870 O O . ASN C 1 129 ? 22.936 94.406 -9.959 1.00 24.56 239 ASN C O 1
ATOM 4875 N N . GLU C 1 130 ? 24.906 95.230 -9.340 1.00 24.71 240 GLU C N 1
ATOM 4876 C CA . GLU C 1 130 ? 24.698 94.994 -7.927 1.00 25.89 240 GLU C CA 1
ATOM 4877 C C . GLU C 1 130 ? 24.141 96.203 -7.173 1.00 26.85 240 GLU C C 1
ATOM 4878 O O . GLU C 1 130 ? 24.240 96.256 -5.930 1.00 28.89 240 GLU C O 1
ATOM 4884 N N . GLY C 1 131 ? 23.633 97.196 -7.881 1.00 26.76 241 GLY C N 1
ATOM 4885 C CA . GLY C 1 131 ? 23.001 98.350 -7.221 1.00 26.61 241 GLY C CA 1
ATOM 4886 C C . GLY C 1 131 ? 23.928 99.452 -6.760 1.00 26.34 241 GLY C C 1
ATOM 4887 O O . GLY C 1 131 ? 23.486 100.346 -6.052 1.00 25.68 241 GLY C O 1
ATOM 4888 N N . LEU C 1 132 ? 25.223 99.436 -7.136 1.00 25.12 242 LEU C N 1
ATOM 4889 C CA . LEU C 1 132 ? 26.113 100.514 -6.722 1.00 24.33 242 LEU C CA 1
ATOM 4890 C C . LEU C 1 132 ? 25.959 101.720 -7.640 1.00 23.71 242 LEU C C 1
ATOM 4891 O O . LEU C 1 132 ? 25.486 101.589 -8.792 1.00 22.65 242 LEU C O 1
ATOM 4896 N N . SER C 1 133 ? 26.321 102.897 -7.129 1.00 23.65 243 SER C N 1
ATOM 4897 C CA . SER C 1 133 ? 26.633 104.067 -7.972 1.00 23.44 243 SER C CA 1
ATOM 4898 C C . SER C 1 133 ? 28.159 104.133 -8.207 1.00 22.64 243 SER C C 1
ATOM 4899 O O . SER C 1 133 ? 28.950 103.692 -7.367 1.00 23.35 243 SER C O 1
ATOM 4902 N N . VAL C 1 134 ? 28.556 104.674 -9.345 1.00 21.18 244 VAL C N 1
ATOM 4903 C CA . VAL C 1 134 ? 29.901 104.587 -9.848 1.00 20.74 244 VAL C CA 1
ATOM 4904 C C . VAL C 1 134 ? 30.449 105.979 -10.199 1.00 20.39 244 VAL C C 1
ATOM 4905 O O . VAL C 1 134 ? 29.785 106.713 -10.952 1.00 20.09 244 VAL C O 1
ATOM 4909 N N . ILE C 1 135 ? 31.619 106.297 -9.679 1.00 19.70 245 ILE C N 1
ATOM 4910 C CA . ILE C 1 135 ? 32.410 107.414 -10.190 1.00 19.97 245 ILE C CA 1
ATOM 4911 C C . ILE C 1 135 ? 33.333 106.845 -11.258 1.00 19.48 245 ILE C C 1
ATOM 4912 O O . ILE C 1 135 ? 34.332 106.182 -10.941 1.00 19.01 245 ILE C O 1
ATOM 4917 N N . LEU C 1 136 ? 32.963 107.065 -12.520 1.00 18.61 246 LEU C N 1
ATOM 4918 C CA . LEU C 1 136 ? 33.735 106.580 -13.633 1.00 18.89 246 LEU C CA 1
ATOM 4919 C C . LEU C 1 136 ? 34.791 107.599 -14.069 1.00 19.17 246 LEU C C 1
ATOM 4920 O O . LEU C 1 136 ? 34.405 108.676 -14.565 1.00 18.66 246 LEU C O 1
ATOM 4925 N N . CYS C 1 137 ? 36.076 107.242 -13.964 1.00 19.12 247 CYS C N 1
ATOM 4926 C CA . CYS C 1 137 ? 37.168 108.124 -14.270 1.00 19.91 247 CYS C CA 1
ATOM 4927 C C . CYS C 1 137 ? 37.627 107.960 -15.749 1.00 19.69 247 CYS C C 1
ATOM 4928 O O . CYS C 1 137 ? 37.770 106.849 -16.226 1.00 19.99 247 CYS C O 1
ATOM 4931 N N . ILE C 1 138 ? 37.827 109.082 -16.433 1.00 19.29 248 ILE C N 1
ATOM 4932 C CA . ILE C 1 138 ? 38.348 109.101 -17.808 1.00 19.67 248 ILE C CA 1
ATOM 4933 C C . ILE C 1 138 ? 39.357 110.220 -17.921 1.00 20.54 248 ILE C C 1
ATOM 4934 O O . ILE C 1 138 ? 39.362 111.107 -17.090 1.00 20.50 248 ILE C O 1
ATOM 4939 N N . GLY C 1 139 ? 40.198 110.208 -18.954 1.00 20.92 249 GLY C N 1
ATOM 4940 C CA . GLY C 1 139 ? 41.144 111.274 -19.121 1.00 21.61 249 GLY C CA 1
ATOM 4941 C C . GLY C 1 139 ? 42.267 110.926 -20.066 1.00 21.93 249 GLY C C 1
ATOM 4942 O O . GLY C 1 139 ? 42.630 109.765 -20.164 1.00 22.21 249 GLY C O 1
ATOM 4943 N N . GLU C 1 140 ? 42.814 111.952 -20.710 1.00 22.14 250 GLU C N 1
ATOM 4944 C CA . GLU C 1 140 ? 43.889 111.808 -21.677 1.00 23.05 250 GLU C CA 1
ATOM 4945 C C . GLU C 1 140 ? 45.241 112.178 -21.075 1.00 23.51 250 GLU C C 1
ATOM 4946 O O . GLU C 1 140 ? 45.334 112.858 -20.088 1.00 22.96 250 GLU C O 1
ATOM 4952 N N . THR C 1 141 ? 46.305 111.721 -21.725 1.00 25.56 251 THR C N 1
ATOM 4953 C CA . THR C 1 141 ? 47.685 112.011 -21.332 1.00 26.66 251 THR C CA 1
ATOM 4954 C C . THR C 1 141 ? 48.110 113.321 -21.892 1.00 28.48 251 THR C C 1
ATOM 4955 O O . THR C 1 141 ? 47.445 113.869 -22.789 1.00 26.52 251 THR C O 1
ATOM 4959 N N . LEU C 1 142 ? 49.246 113.835 -21.403 1.00 31.33 252 LEU C N 1
ATOM 4960 C CA . LEU C 1 142 ? 49.794 115.090 -21.984 1.00 33.16 252 LEU C CA 1
ATOM 4961 C C . LEU C 1 142 ? 50.051 114.911 -23.464 1.00 35.53 252 LEU C C 1
ATOM 4962 O O . LEU C 1 142 ? 49.719 115.803 -24.244 1.00 36.66 252 LEU C O 1
ATOM 4967 N N . GLU C 1 143 ? 50.674 113.806 -23.853 1.00 35.16 253 GLU C N 1
ATOM 4968 C CA . GLU C 1 143 ? 50.943 113.547 -25.272 1.00 38.84 253 GLU C CA 1
ATOM 4969 C C . GLU C 1 143 ? 49.669 113.497 -26.105 1.00 36.19 253 GLU C C 1
ATOM 4970 O O . GLU C 1 143 ? 49.630 114.039 -27.202 1.00 36.81 253 GLU C O 1
ATOM 4976 N N . GLU C 1 144 ? 48.636 112.824 -25.591 1.00 32.86 254 GLU C N 1
ATOM 4977 C CA . GLU C 1 144 ? 47.326 112.753 -26.278 1.00 31.63 254 GLU C CA 1
ATOM 4978 C C . GLU C 1 144 ? 46.708 114.137 -26.435 1.00 31.02 254 GLU C C 1
ATOM 4979 O O . GLU C 1 144 ? 46.259 114.486 -27.528 1.00 33.80 254 GLU C O 1
ATOM 4985 N N . ARG C 1 145 ? 46.803 114.951 -25.401 1.00 31.01 255 ARG C N 1
ATOM 4986 C CA . ARG C 1 145 ? 46.269 116.324 -25.443 1.00 32.42 255 ARG C CA 1
ATOM 4987 C C . ARG C 1 145 ? 46.970 117.154 -26.534 1.00 33.73 255 ARG C C 1
ATOM 4988 O O . ARG C 1 145 ? 46.311 117.762 -27.373 1.00 32.89 255 ARG C O 1
ATOM 4996 N N . GLU C 1 146 ? 48.299 117.144 -26.503 1.00 35.27 256 GLU C N 1
ATOM 4997 C CA . GLU C 1 146 ? 49.110 117.976 -27.377 1.00 38.49 256 GLU C CA 1
ATOM 4998 C C . GLU C 1 146 ? 49.102 117.514 -28.817 1.00 39.86 256 GLU C C 1
ATOM 4999 O O . GLU C 1 146 ? 49.353 118.309 -29.702 1.00 42.75 256 GLU C O 1
ATOM 5005 N N . SER C 1 147 ? 48.806 116.256 -29.089 1.00 38.95 257 SER C N 1
ATOM 5006 C CA . SER C 1 147 ? 48.671 115.771 -30.453 1.00 40.64 257 SER C CA 1
ATOM 5007 C C . SER C 1 147 ? 47.203 115.809 -30.995 1.00 40.35 257 SER C C 1
ATOM 5008 O O . SER C 1 147 ? 46.914 115.231 -32.054 1.00 41.20 257 SER C O 1
ATOM 5011 N N . GLY C 1 148 ? 46.299 116.528 -30.312 1.00 39.63 258 GLY C N 1
ATOM 5012 C CA . GLY C 1 148 ? 44.905 116.661 -30.750 1.00 39.30 258 GLY C CA 1
ATOM 5013 C C . GLY C 1 148 ? 43.993 115.420 -30.575 1.00 38.37 258 GLY C C 1
ATOM 5014 O O . GLY C 1 148 ? 42.964 115.332 -31.223 1.00 37.90 258 GLY C O 1
ATOM 5015 N N . GLN C 1 149 ? 44.354 114.453 -29.728 1.00 35.88 259 GLN C N 1
ATOM 5016 C CA . GLN C 1 149 ? 43.600 113.204 -29.596 1.00 35.49 259 GLN C CA 1
ATOM 5017 C C . GLN C 1 149 ? 42.607 113.137 -28.399 1.00 31.49 259 GLN C C 1
ATOM 5018 O O . GLN C 1 149 ? 42.001 112.094 -28.176 1.00 28.67 259 GLN C O 1
ATOM 5024 N N . THR C 1 150 ? 42.435 114.229 -27.656 1.00 30.30 260 THR C N 1
ATOM 5025 C CA . THR C 1 150 ? 41.596 114.208 -26.426 1.00 28.25 260 THR C CA 1
ATOM 5026 C C . THR C 1 150 ? 40.206 113.607 -26.705 1.00 28.07 260 THR C C 1
ATOM 5027 O O . THR C 1 150 ? 39.781 112.664 -26.038 1.00 27.62 260 THR C O 1
ATOM 5031 N N . GLN C 1 151 ? 39.509 114.121 -27.703 1.00 28.52 261 GLN C N 1
ATOM 5032 C CA . GLN C 1 151 ? 38.142 113.680 -27.934 1.00 29.52 261 GLN C CA 1
ATOM 5033 C C . GLN C 1 151 ? 38.121 112.202 -28.381 1.00 28.72 261 GLN C C 1
ATOM 5034 O O . GLN C 1 151 ? 37.253 111.480 -27.977 1.00 23.45 261 GLN C O 1
ATOM 5040 N N . LYS C 1 152 ? 39.081 111.776 -29.212 1.00 28.42 262 LYS C N 1
ATOM 5041 C CA . LYS C 1 152 ? 39.199 110.393 -29.652 1.00 28.49 262 LYS C CA 1
ATOM 5042 C C . LYS C 1 152 ? 39.387 109.457 -28.420 1.00 27.02 262 LYS C C 1
ATOM 5043 O O . LYS C 1 152 ? 38.676 108.487 -28.260 1.00 25.88 262 LYS C O 1
ATOM 5049 N N . VAL C 1 153 ? 40.291 109.841 -27.529 1.00 25.62 263 VAL C N 1
ATOM 5050 C CA . VAL C 1 153 ? 40.629 109.032 -26.365 1.00 25.18 263 VAL C CA 1
ATOM 5051 C C . VAL C 1 153 ? 39.442 108.958 -25.387 1.00 24.12 263 VAL C C 1
ATOM 5052 O O . VAL C 1 153 ? 39.048 107.864 -24.946 1.00 22.13 263 VAL C O 1
ATOM 5056 N N . LEU C 1 154 ? 38.846 110.078 -25.084 1.00 23.70 264 LEU C N 1
ATOM 5057 C CA . LEU C 1 154 ? 37.704 110.090 -24.154 1.00 24.33 264 LEU C CA 1
ATOM 5058 C C . LEU C 1 154 ? 36.522 109.288 -24.731 1.00 24.23 264 LEU C C 1
ATOM 5059 O O . LEU C 1 154 ? 35.875 108.549 -24.029 1.00 25.42 264 LEU C O 1
ATOM 5064 N N . SER C 1 155 ? 36.284 109.407 -26.032 1.00 25.20 265 SER C N 1
ATOM 5065 C CA . SER C 1 155 ? 35.239 108.657 -26.671 1.00 25.99 265 SER C CA 1
ATOM 5066 C C . SER C 1 155 ? 35.489 107.148 -26.586 1.00 26.22 265 SER C C 1
ATOM 5067 O O . SER C 1 155 ? 34.547 106.425 -26.403 1.00 27.05 265 SER C O 1
ATOM 5070 N N . GLU C 1 156 ? 36.734 106.694 -26.772 1.00 25.74 266 GLU C N 1
ATOM 5071 C CA . GLU C 1 156 ? 37.112 105.276 -26.676 1.00 24.74 266 GLU C CA 1
ATOM 5072 C C . GLU C 1 156 ? 36.818 104.786 -25.254 1.00 23.26 266 GLU C C 1
ATOM 5073 O O . GLU C 1 156 ? 36.303 103.699 -25.064 1.00 20.34 266 GLU C O 1
ATOM 5079 N N . GLN C 1 157 ? 37.218 105.566 -24.254 1.00 21.08 267 GLN C N 1
ATOM 5080 C CA . GLN C 1 157 ? 37.002 105.164 -22.851 1.00 22.70 267 GLN C CA 1
ATOM 5081 C C . GLN C 1 157 ? 35.503 105.046 -22.510 1.00 20.62 267 GLN C C 1
ATOM 5082 O O . GLN C 1 157 ? 35.095 104.066 -21.937 1.00 20.95 267 GLN C O 1
ATOM 5088 N N . LEU C 1 158 ? 34.726 106.019 -22.957 1.00 20.30 268 LEU C N 1
ATOM 5089 C CA . LEU C 1 158 ? 33.288 106.007 -22.770 1.00 20.14 268 LEU C CA 1
ATOM 5090 C C . LEU C 1 158 ? 32.572 104.967 -23.604 1.00 20.84 268 LEU C C 1
ATOM 5091 O O . LEU C 1 158 ? 31.678 104.281 -23.095 1.00 19.71 268 LEU C O 1
ATOM 5096 N N . GLU C 1 159 ? 32.972 104.788 -24.848 1.00 21.52 269 GLU C N 1
ATOM 5097 C CA . GLU C 1 159 ? 32.361 103.790 -25.726 1.00 22.28 269 GLU C CA 1
ATOM 5098 C C . GLU C 1 159 ? 32.540 102.356 -25.207 1.00 23.49 269 GLU C C 1
ATOM 5099 O O . GLU C 1 159 ? 31.612 101.581 -25.287 1.00 24.06 269 GLU C O 1
ATOM 5105 N N . ALA C 1 160 ? 33.701 102.016 -24.645 1.00 22.25 270 ALA C N 1
ATOM 5106 C CA . ALA C 1 160 ? 33.892 100.694 -24.060 1.00 22.27 270 ALA C CA 1
ATOM 5107 C C . ALA C 1 160 ? 32.877 100.496 -22.913 1.00 21.63 270 ALA C C 1
ATOM 5108 O O . ALA C 1 160 ? 32.295 99.420 -22.800 1.00 22.14 270 ALA C O 1
ATOM 5110 N N . VAL C 1 161 ? 32.631 101.511 -22.114 1.00 21.58 271 VAL C N 1
ATOM 5111 C CA . VAL C 1 161 ? 31.631 101.411 -21.056 1.00 21.53 271 VAL C CA 1
ATOM 5112 C C . VAL C 1 161 ? 30.235 101.248 -21.609 1.00 22.38 271 VAL C C 1
ATOM 5113 O O . VAL C 1 161 ? 29.496 100.395 -21.123 1.00 23.64 271 VAL C O 1
ATOM 5117 N N . ARG C 1 162 ? 29.892 102.007 -22.665 1.00 23.00 272 ARG C N 1
ATOM 5118 C CA . ARG C 1 162 ? 28.573 101.839 -23.322 1.00 24.44 272 ARG C CA 1
ATOM 5119 C C . ARG C 1 162 ? 28.367 100.440 -23.879 1.00 24.37 272 ARG C C 1
ATOM 5120 O O . ARG C 1 162 ? 27.267 99.916 -23.808 1.00 23.74 272 ARG C O 1
ATOM 5128 N N . GLN C 1 163 ? 29.400 99.835 -24.461 1.00 25.11 273 GLN C N 1
ATOM 5129 C CA . GLN C 1 163 ? 29.270 98.446 -25.022 1.00 25.20 273 GLN C CA 1
ATOM 5130 C C . GLN C 1 163 ? 28.924 97.445 -23.937 1.00 24.13 273 GLN C C 1
ATOM 5131 O O . GLN C 1 163 ? 28.174 96.562 -24.171 1.00 22.29 273 GLN C O 1
ATOM 5137 N N . ALA C 1 164 ? 29.479 97.625 -22.752 1.00 21.69 274 ALA C N 1
ATOM 5138 C CA . ALA C 1 164 ? 29.141 96.783 -21.601 1.00 22.40 274 ALA C CA 1
ATOM 5139 C C . ALA C 1 164 ? 27.851 97.198 -20.889 1.00 22.10 274 ALA C C 1
ATOM 5140 O O . ALA C 1 164 ? 27.263 96.392 -20.188 1.00 21.49 274 ALA C O 1
ATOM 5142 N N . VAL C 1 165 ? 27.491 98.471 -20.970 1.00 21.55 275 VAL C N 1
ATOM 5143 C CA . VAL C 1 165 ? 26.277 99.004 -20.337 1.00 22.62 275 VAL C CA 1
ATOM 5144 C C . VAL C 1 165 ? 25.468 99.748 -21.432 1.00 23.87 275 VAL C C 1
ATOM 5145 O O . VAL C 1 165 ? 25.454 100.996 -21.463 1.00 24.22 275 VAL C O 1
ATOM 5149 N N . PRO C 1 166 ? 24.845 99.000 -22.366 1.00 23.85 276 PRO C N 1
ATOM 5150 C CA . PRO C 1 166 ? 24.187 99.654 -23.450 1.00 24.98 276 PRO C CA 1
ATOM 5151 C C . PRO C 1 166 ? 22.839 100.296 -23.089 1.00 25.80 276 PRO C C 1
ATOM 5152 O O . PRO C 1 166 ? 22.345 101.107 -23.879 1.00 25.11 276 PRO C O 1
ATOM 5156 N N . GLU C 1 167 ? 22.231 99.893 -21.950 1.00 25.52 277 GLU C N 1
ATOM 5157 C CA . GLU C 1 167 ? 20.939 100.470 -21.575 1.00 26.69 277 GLU C CA 1
ATOM 5158 C C . GLU C 1 167 ? 21.119 101.838 -20.962 1.00 26.03 277 GLU C C 1
ATOM 5159 O O . GLU C 1 167 ? 21.805 101.972 -19.971 1.00 25.29 277 GLU C O 1
ATOM 5165 N N . ALA C 1 168 ? 20.463 102.831 -21.525 1.00 27.17 278 ALA C N 1
ATOM 5166 C CA . ALA C 1 168 ? 20.578 104.222 -21.060 1.00 27.47 278 ALA C CA 1
ATOM 5167 C C . ALA C 1 168 ? 20.062 104.385 -19.629 1.00 27.92 278 ALA C C 1
ATOM 5168 O O . ALA C 1 168 ? 20.621 105.172 -18.897 1.00 24.12 278 ALA C O 1
ATOM 5170 N N . ASP C 1 169 ? 19.023 103.616 -19.215 1.00 29.85 279 ASP C N 1
ATOM 5171 C CA . ASP C 1 169 ? 18.528 103.744 -17.843 1.00 32.37 279 ASP C CA 1
ATOM 5172 C C . ASP C 1 169 ? 19.616 103.489 -16.757 1.00 30.49 279 ASP C C 1
ATOM 5173 O O . ASP C 1 169 ? 19.607 104.125 -15.712 1.00 28.65 279 ASP C O 1
ATOM 5178 N N . ALA C 1 170 ? 20.541 102.574 -17.039 1.00 28.61 280 ALA C N 1
ATOM 5179 C CA . ALA C 1 170 ? 21.584 102.207 -16.073 1.00 28.20 280 ALA C CA 1
ATOM 5180 C C . ALA C 1 170 ? 22.525 103.364 -15.766 1.00 27.29 280 ALA C C 1
ATOM 5181 O O . ALA C 1 170 ? 23.084 103.459 -14.640 1.00 26.31 280 ALA C O 1
ATOM 5183 N N . TRP C 1 171 ? 22.691 104.269 -16.761 1.00 25.62 281 TRP C N 1
ATOM 5184 C CA . TRP C 1 171 ? 23.553 105.405 -16.646 1.00 24.82 281 TRP C CA 1
ATOM 5185 C C . TRP C 1 171 ? 23.091 106.440 -15.584 1.00 26.10 281 TRP C C 1
ATOM 5186 O O . TRP C 1 171 ? 23.868 107.341 -15.238 1.00 23.08 281 TRP C O 1
ATOM 5197 N N . LYS C 1 172 ? 21.855 106.304 -15.058 1.00 27.54 282 LYS C N 1
ATOM 5198 C CA . LYS C 1 172 ? 21.403 107.141 -13.948 1.00 28.13 282 LYS C CA 1
ATOM 5199 C C . LYS C 1 172 ? 22.321 107.144 -12.731 1.00 27.64 282 LYS C C 1
ATOM 5200 O O . LYS C 1 172 ? 22.413 108.162 -12.035 1.00 28.49 282 LYS C O 1
ATOM 5206 N N . SER C 1 173 ? 23.010 106.034 -12.474 1.00 26.46 283 SER C N 1
ATOM 5207 C CA . SER C 1 173 ? 23.850 105.905 -11.297 1.00 25.22 283 SER C CA 1
ATOM 5208 C C . SER C 1 173 ? 25.357 106.091 -11.587 1.00 24.78 283 SER C C 1
ATOM 5209 O O . SER C 1 173 ? 26.205 105.572 -10.818 1.00 23.57 283 SER C O 1
ATOM 5212 N N . ILE C 1 174 ? 25.680 106.713 -12.724 1.00 23.27 284 ILE C N 1
ATOM 5213 C CA . ILE C 1 174 ? 27.050 107.072 -13.097 1.00 22.65 284 ILE C CA 1
ATOM 5214 C C . ILE C 1 174 ? 27.254 108.571 -12.933 1.00 23.37 284 ILE C C 1
ATOM 5215 O O . ILE C 1 174 ? 26.384 109.404 -13.337 1.00 21.59 284 ILE C O 1
ATOM 5220 N N . VAL C 1 175 ? 28.404 108.908 -12.327 1.00 22.75 285 VAL C N 1
ATOM 5221 C CA . VAL C 1 175 ? 28.977 110.256 -12.327 1.00 22.80 285 VAL C CA 1
ATOM 5222 C C . VAL C 1 175 ? 30.311 110.101 -13.071 1.00 23.09 285 VAL C C 1
ATOM 5223 O O . VAL C 1 175 ? 31.058 109.178 -12.793 1.00 21.39 285 VAL C O 1
ATOM 5227 N N . ILE C 1 176 ? 30.576 110.975 -14.045 1.00 22.60 286 ILE C N 1
ATOM 5228 C CA . ILE C 1 176 ? 31.805 110.879 -14.800 1.00 22.35 286 ILE C CA 1
ATOM 5229 C C . ILE C 1 176 ? 32.831 111.858 -14.171 1.00 22.25 286 ILE C C 1
ATOM 5230 O O . ILE C 1 176 ? 32.503 113.064 -13.973 1.00 20.11 286 ILE C O 1
ATOM 5235 N N . ALA C 1 177 ? 34.041 111.361 -13.866 1.00 20.77 287 ALA C N 1
ATOM 5236 C CA . ALA C 1 177 ? 35.100 112.215 -13.413 1.00 20.57 287 ALA C CA 1
ATOM 5237 C C . ALA C 1 177 ? 36.106 112.393 -14.529 1.00 20.82 287 ALA C C 1
ATOM 5238 O O . ALA C 1 177 ? 36.723 111.418 -14.957 1.00 22.14 287 ALA C O 1
ATOM 5240 N N . TYR C 1 178 ? 36.233 113.627 -15.033 1.00 20.89 288 TYR C N 1
ATOM 5241 C CA . TYR C 1 178 ? 37.183 113.923 -16.076 1.00 20.67 288 TYR C CA 1
ATOM 5242 C C . TYR C 1 178 ? 38.457 114.372 -15.353 1.00 22.27 288 TYR C C 1
ATOM 5243 O O . TYR C 1 178 ? 38.439 115.444 -14.717 1.00 20.50 288 TYR C O 1
ATOM 5252 N N . GLU C 1 179 ? 39.524 113.544 -15.419 1.00 21.45 289 GLU C N 1
ATOM 5253 C CA . GLU C 1 179 ? 40.813 113.891 -14.831 1.00 22.59 289 GLU C CA 1
ATOM 5254 C C . GLU C 1 179 ? 41.898 113.795 -15.896 1.00 22.62 289 GLU C C 1
ATOM 5255 O O . GLU C 1 179 ? 42.352 112.714 -16.167 1.00 21.35 289 GLU C O 1
ATOM 5261 N N . PRO C 1 180 ? 42.300 114.916 -16.487 1.00 23.62 290 PRO C N 1
ATOM 5262 C CA . PRO C 1 180 ? 43.427 114.788 -17.393 1.00 24.59 290 PRO C CA 1
ATOM 5263 C C . PRO C 1 180 ? 44.663 114.271 -16.654 1.00 25.29 290 PRO C C 1
ATOM 5264 O O . PRO C 1 180 ? 44.985 114.715 -15.518 1.00 23.77 290 PRO C O 1
ATOM 5268 N N . VAL C 1 181 ? 45.341 113.302 -17.264 1.00 25.12 291 VAL C N 1
ATOM 5269 C CA . VAL C 1 181 ? 46.423 112.614 -16.535 1.00 26.45 291 VAL C CA 1
ATOM 5270 C C . VAL C 1 181 ? 47.525 113.594 -16.159 1.00 26.23 291 VAL C C 1
ATOM 5271 O O . VAL C 1 181 ? 48.103 1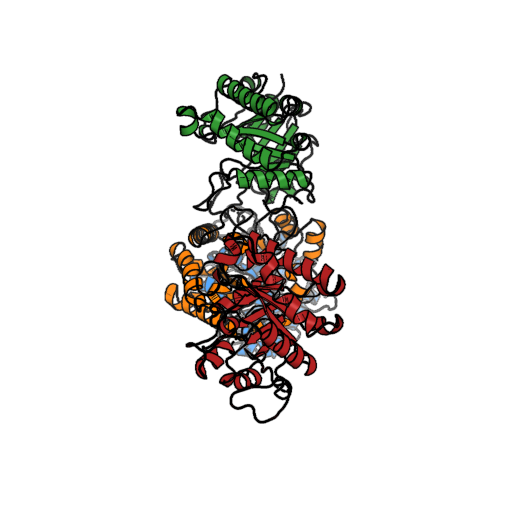13.496 -15.107 1.00 26.37 291 VAL C O 1
ATOM 5275 N N . TRP C 1 182 ? 47.769 114.558 -17.033 1.00 26.93 292 TRP C N 1
ATOM 5276 C CA . TRP C 1 182 ? 48.754 115.608 -16.834 1.00 27.50 292 TRP C CA 1
ATOM 5277 C C . TRP C 1 182 ? 48.490 116.552 -15.667 1.00 26.52 292 TRP C C 1
ATOM 5278 O O . TRP C 1 182 ? 49.408 117.221 -15.233 1.00 25.96 292 TRP C O 1
ATOM 5289 N N . ALA C 1 183 ? 47.253 116.587 -15.169 1.00 26.43 293 ALA C N 1
ATOM 5290 C CA . ALA C 1 183 ? 46.871 117.352 -13.956 1.00 25.22 293 ALA C CA 1
ATOM 5291 C C . ALA C 1 183 ? 46.923 116.587 -12.652 1.00 26.49 293 ALA C C 1
ATOM 5292 O O . ALA C 1 183 ? 46.697 117.184 -11.612 1.00 27.94 293 ALA C O 1
ATOM 5294 N N . ILE C 1 184 ? 47.128 115.272 -12.679 1.00 26.40 294 ILE C N 1
ATOM 5295 C CA . ILE C 1 184 ? 47.039 114.448 -11.481 1.00 26.06 294 ILE C CA 1
ATOM 5296 C C . ILE C 1 184 ? 48.375 114.494 -10.698 1.00 28.22 294 ILE C C 1
ATOM 5297 O O . ILE C 1 184 ? 49.405 114.036 -11.177 1.00 28.38 294 ILE C O 1
ATOM 5302 N N . GLY C 1 185 ? 48.336 115.096 -9.502 1.00 27.45 295 GLY C N 1
ATOM 5303 C CA . GLY C 1 185 ? 49.514 115.222 -8.654 1.00 28.92 295 GLY C CA 1
ATOM 5304 C C . GLY C 1 185 ? 50.619 116.149 -9.101 1.00 28.76 295 GLY C C 1
ATOM 5305 O O . GLY C 1 185 ? 51.630 116.248 -8.425 1.00 27.03 295 GLY C O 1
ATOM 5306 N N . THR C 1 186 ? 50.431 116.872 -10.194 1.00 28.14 296 THR C N 1
ATOM 5307 C CA . THR C 1 186 ? 51.489 117.693 -10.801 1.00 30.35 296 THR C CA 1
ATOM 5308 C C . THR C 1 186 ? 51.393 119.176 -10.409 1.00 31.66 296 THR C C 1
ATOM 5309 O O . THR C 1 186 ? 52.269 119.934 -10.719 1.00 31.44 296 THR C O 1
ATOM 5313 N N . GLY C 1 187 ? 50.266 119.596 -9.842 1.00 30.40 297 GLY C N 1
ATOM 5314 C CA . GLY C 1 187 ? 49.960 121.001 -9.671 1.00 30.28 297 GLY C CA 1
ATOM 5315 C C . GLY C 1 187 ? 49.468 121.712 -10.937 1.00 31.40 297 GLY C C 1
ATOM 5316 O O . GLY C 1 187 ? 49.149 122.912 -10.893 1.00 29.60 297 GLY C O 1
ATOM 5317 N N . LYS C 1 188 ? 49.414 121.015 -12.083 1.00 30.90 298 LYS C N 1
ATOM 5318 C CA . LYS C 1 188 ? 49.041 121.669 -13.340 1.00 32.68 298 LYS C CA 1
ATOM 5319 C C . LYS C 1 188 ? 47.530 121.527 -13.534 1.00 30.55 298 LYS C C 1
ATOM 5320 O O . LYS C 1 188 ? 47.088 120.739 -14.320 1.00 29.92 298 LYS C O 1
ATOM 5326 N N . THR C 1 189 ? 46.742 122.264 -12.755 1.00 28.91 299 THR C N 1
ATOM 5327 C CA . THR C 1 189 ? 45.282 122.262 -12.867 1.00 27.49 299 THR C CA 1
ATOM 5328 C C . THR C 1 189 ? 44.858 122.708 -14.250 1.00 27.90 299 THR C C 1
ATOM 5329 O O . THR C 1 189 ? 45.409 123.660 -14.804 1.00 29.13 299 THR C O 1
ATOM 5333 N N . ALA C 1 190 ? 43.912 122.014 -14.865 1.00 27.62 300 ALA C N 1
ATOM 5334 C CA . ALA C 1 190 ? 43.260 122.555 -16.073 1.00 28.16 300 ALA C CA 1
ATOM 5335 C C . ALA C 1 190 ? 42.735 123.970 -15.810 1.00 29.11 300 ALA C C 1
ATOM 5336 O O . ALA C 1 190 ? 42.210 124.251 -14.702 1.00 28.63 300 ALA C O 1
ATOM 5338 N N . THR C 1 191 ? 42.840 124.842 -16.811 1.00 30.01 301 THR C N 1
ATOM 5339 C CA . THR C 1 191 ? 42.190 126.175 -16.736 1.00 30.95 301 THR C CA 1
ATOM 5340 C C . THR C 1 191 ? 40.680 125.932 -16.683 1.00 30.28 301 THR C C 1
ATOM 5341 O O . THR C 1 191 ? 40.189 124.829 -17.081 1.00 26.70 301 THR C O 1
ATOM 5345 N N . ALA C 1 192 ? 39.950 126.929 -16.177 1.00 30.40 302 ALA C N 1
ATOM 5346 C CA . ALA C 1 192 ? 38.488 126.846 -16.135 1.00 29.73 302 ALA C CA 1
ATOM 5347 C C . ALA C 1 192 ? 37.921 126.676 -17.542 1.00 30.24 302 ALA C C 1
ATOM 5348 O O . ALA C 1 192 ? 37.006 125.892 -17.741 1.00 28.84 302 ALA C O 1
ATOM 5350 N N . ALA C 1 193 ? 38.508 127.385 -18.529 1.00 30.32 303 ALA C N 1
ATOM 5351 C CA . ALA C 1 193 ? 38.082 127.286 -19.912 1.00 30.01 303 ALA C CA 1
ATOM 5352 C C . ALA C 1 193 ? 38.292 125.885 -20.491 1.00 28.83 303 ALA C C 1
ATOM 5353 O O . ALA C 1 193 ? 37.373 125.366 -21.143 1.00 28.79 303 ALA C O 1
ATOM 5355 N N . LEU C 1 194 ? 39.454 125.265 -20.285 1.00 28.55 304 LEU C N 1
ATOM 5356 C CA . LEU C 1 194 ? 39.726 123.902 -20.825 1.00 28.44 304 LEU C CA 1
ATOM 5357 C C . LEU C 1 194 ? 38.789 122.862 -20.226 1.00 26.52 304 LEU C C 1
ATOM 5358 O O . LEU C 1 194 ? 38.253 121.980 -20.932 1.00 27.47 304 LEU C O 1
ATOM 5363 N N . ALA C 1 195 ? 38.550 122.955 -18.919 1.00 25.95 305 ALA C N 1
ATOM 5364 C CA . ALA C 1 195 ? 37.694 122.014 -18.249 1.00 24.45 305 ALA C CA 1
ATOM 5365 C C . ALA C 1 195 ? 36.260 122.168 -18.780 1.00 25.36 305 ALA C C 1
ATOM 5366 O O . ALA C 1 195 ? 35.662 121.196 -19.137 1.00 24.48 305 ALA C O 1
ATOM 5368 N N . GLN C 1 196 ? 35.726 123.381 -18.848 1.00 26.77 306 GLN C N 1
ATOM 5369 C CA . GLN C 1 196 ? 34.384 123.596 -19.335 1.00 27.34 306 GLN C CA 1
ATOM 5370 C C . GLN C 1 196 ? 34.234 123.077 -20.784 1.00 28.82 306 GLN C C 1
ATOM 5371 O O . GLN C 1 196 ? 33.239 122.396 -21.067 1.00 27.19 306 GLN C O 1
ATOM 5377 N N . GLU C 1 197 ? 35.200 123.392 -21.666 1.00 29.58 307 GLU C N 1
ATOM 5378 C CA . GLU C 1 197 ? 35.161 122.902 -23.039 1.00 29.78 307 GLU C CA 1
ATOM 5379 C C . GLU C 1 197 ? 35.110 121.356 -23.115 1.00 28.27 307 GLU C C 1
ATOM 5380 O O . GLU C 1 197 ? 34.295 120.797 -23.846 1.00 26.21 307 GLU C O 1
ATOM 5386 N N . THR C 1 198 ? 35.981 120.688 -22.369 1.00 26.18 308 THR C N 1
ATOM 5387 C CA . THR C 1 198 ? 36.065 119.240 -22.456 1.00 24.53 308 THR C CA 1
ATOM 5388 C C . THR C 1 198 ? 34.850 118.610 -21.815 1.00 23.40 308 THR C C 1
ATOM 5389 O O . THR C 1 198 ? 34.382 117.586 -22.316 1.00 22.17 308 THR C O 1
ATOM 5393 N N . HIS C 1 199 ? 34.353 119.179 -20.701 1.00 21.84 309 HIS C N 1
ATOM 5394 C CA . HIS C 1 199 ? 33.156 118.637 -20.093 1.00 22.01 309 HIS C CA 1
ATOM 5395 C C . HIS C 1 199 ? 31.949 118.742 -21.063 1.00 22.95 309 HIS C C 1
ATOM 5396 O O . HIS C 1 199 ? 31.150 117.808 -21.156 1.00 20.90 309 HIS C O 1
ATOM 5403 N N . ARG C 1 200 ? 31.861 119.839 -21.788 1.00 24.04 310 ARG C N 1
ATOM 5404 C CA . ARG C 1 200 ? 30.800 119.972 -22.803 1.00 27.82 310 ARG C CA 1
ATOM 5405 C C . ARG C 1 200 ? 30.970 118.942 -23.958 1.00 26.69 310 ARG C C 1
ATOM 5406 O O . ARG C 1 200 ? 29.991 118.452 -24.452 1.00 26.22 310 ARG C O 1
ATOM 5414 N N . ASP C 1 201 ? 32.196 118.642 -24.376 1.00 28.20 311 ASP C N 1
ATOM 5415 C CA . ASP C 1 201 ? 32.463 117.606 -25.375 1.00 30.51 311 ASP C CA 1
ATOM 5416 C C . ASP C 1 201 ? 32.007 116.224 -24.850 1.00 26.72 311 ASP C C 1
ATOM 5417 O O . ASP C 1 201 ? 31.463 115.445 -25.580 1.00 27.47 311 ASP C O 1
ATOM 5422 N N . ILE C 1 202 ? 32.273 115.950 -23.586 1.00 24.51 312 ILE C N 1
ATOM 5423 C CA . ILE C 1 202 ? 31.859 114.717 -22.950 1.00 23.28 312 ILE C CA 1
ATOM 5424 C C . ILE C 1 202 ? 30.309 114.645 -22.955 1.00 23.54 312 ILE C C 1
ATOM 5425 O O . ILE C 1 202 ? 29.739 113.610 -23.306 1.00 21.10 312 ILE C O 1
ATOM 5430 N N . ARG C 1 203 ? 29.668 115.752 -22.629 1.00 24.39 313 ARG C N 1
ATOM 5431 C CA . ARG C 1 203 ? 28.183 115.794 -22.585 1.00 25.69 313 ARG C CA 1
ATOM 5432 C C . ARG C 1 203 ? 27.586 115.664 -24.010 1.00 26.41 313 ARG C C 1
ATOM 5433 O O . ARG C 1 203 ? 26.575 115.005 -24.145 1.00 26.86 313 ARG C O 1
ATOM 5441 N N . ASN C 1 204 ? 28.243 116.202 -25.047 1.00 26.20 314 ASN C N 1
ATOM 5442 C CA . ASN C 1 204 ? 27.793 116.061 -26.404 1.00 27.05 314 ASN C CA 1
ATOM 5443 C C . ASN C 1 204 ? 27.942 114.573 -26.808 1.00 26.10 314 ASN C C 1
ATOM 5444 O O . ASN C 1 204 ? 27.066 114.045 -27.534 1.00 26.18 314 ASN C O 1
ATOM 5449 N N . TRP C 1 205 ? 29.010 113.906 -26.332 1.00 24.78 315 TRP C N 1
ATOM 5450 C CA . TRP C 1 205 ? 29.128 112.484 -26.572 1.00 23.13 315 TRP C CA 1
ATOM 5451 C C . TRP C 1 205 ? 27.948 111.703 -25.978 1.00 22.84 315 TRP C C 1
ATOM 5452 O O . TRP C 1 205 ? 27.348 110.850 -26.693 1.00 23.44 315 TRP C O 1
ATOM 5463 N N . LEU C 1 206 ? 27.598 111.979 -24.706 1.00 22.57 316 LEU C N 1
ATOM 5464 C CA . LEU C 1 206 ? 26.492 111.296 -24.040 1.00 23.34 316 LEU C CA 1
ATOM 5465 C C . LEU C 1 206 ? 25.205 111.473 -24.843 1.00 24.49 316 LEU C C 1
ATOM 5466 O O . LEU C 1 206 ? 24.454 110.531 -25.006 1.00 22.32 316 LEU C O 1
ATOM 5471 N N . ALA C 1 207 ? 24.949 112.700 -25.339 1.00 25.15 317 ALA C N 1
ATOM 5472 C CA . ALA C 1 207 ? 23.699 113.005 -25.993 1.00 26.68 317 ALA C CA 1
ATOM 5473 C C . ALA C 1 207 ? 23.535 112.235 -27.288 1.00 27.18 317 ALA C C 1
ATOM 5474 O O . ALA C 1 207 ? 22.422 111.817 -27.586 1.00 27.28 317 ALA C O 1
ATOM 5476 N N . GLN C 1 208 ? 24.614 112.092 -28.080 1.00 25.86 318 GLN C N 1
ATOM 5477 C CA . GLN C 1 208 ? 24.540 111.420 -29.366 1.00 25.05 318 GLN C CA 1
ATOM 5478 C C . GLN C 1 208 ? 24.639 109.884 -29.219 1.00 24.00 318 GLN C C 1
ATOM 5479 O O . GLN C 1 208 ? 23.923 109.167 -29.916 1.00 22.92 318 GLN C O 1
ATOM 5485 N N . ALA C 1 209 ? 25.502 109.375 -28.332 1.00 21.91 319 ALA C N 1
ATOM 5486 C CA . ALA C 1 209 ? 25.758 107.938 -28.211 1.00 21.93 319 ALA C CA 1
ATOM 5487 C C . ALA C 1 209 ? 24.834 107.218 -27.233 1.00 22.56 319 ALA C C 1
ATOM 5488 O O . ALA C 1 209 ? 24.593 106.030 -27.412 1.00 23.24 319 ALA C O 1
ATOM 5490 N N . VAL C 1 210 ? 24.363 107.885 -26.190 1.00 21.96 320 VAL C N 1
ATOM 5491 C CA . VAL C 1 210 ? 23.499 107.286 -25.212 1.00 23.95 320 VAL C CA 1
ATOM 5492 C C . VAL C 1 210 ? 22.096 107.869 -25.330 1.00 26.35 320 VAL C C 1
ATOM 5493 O O . VAL C 1 210 ? 21.238 107.216 -25.911 1.00 28.17 320 VAL C O 1
ATOM 5497 N N . SER C 1 211 ? 21.848 109.085 -24.834 1.00 27.73 321 SER C N 1
ATOM 5498 C CA . SER C 1 211 ? 20.590 109.778 -25.044 1.00 28.28 321 SER C CA 1
ATOM 5499 C C . SER C 1 211 ? 20.694 111.225 -24.515 1.00 29.32 321 SER C C 1
ATOM 5500 O O . SER C 1 211 ? 21.482 111.543 -23.583 1.00 27.65 321 SER C O 1
ATOM 5503 N N . PRO C 1 212 ? 19.859 112.117 -25.083 1.00 30.95 322 PRO C N 1
ATOM 5504 C CA . PRO C 1 212 ? 19.806 113.480 -24.508 1.00 31.66 322 PRO C CA 1
ATOM 5505 C C . PRO C 1 212 ? 19.454 113.526 -22.999 1.00 32.52 322 PRO C C 1
ATOM 5506 O O . PRO C 1 212 ? 19.978 114.379 -22.243 1.00 32.36 322 PRO C O 1
ATOM 5510 N N . LYS C 1 213 ? 18.596 112.596 -22.546 1.00 32.38 323 LYS C N 1
ATOM 5511 C CA . LYS C 1 213 ? 18.253 112.563 -21.135 1.00 33.58 323 LYS C CA 1
ATOM 5512 C C . LYS C 1 213 ? 19.480 112.266 -20.240 1.00 31.14 323 LYS C C 1
ATOM 5513 O O . LYS C 1 213 ? 19.671 112.915 -19.231 1.00 32.29 323 LYS C O 1
ATOM 5519 N N . VAL C 1 214 ? 20.269 111.275 -20.629 1.00 28.60 324 VAL C N 1
ATOM 5520 C CA . VAL C 1 214 ? 21.465 110.899 -19.911 1.00 27.64 324 VAL C CA 1
ATOM 5521 C C . VAL C 1 214 ? 22.440 112.076 -19.947 1.00 27.74 324 VAL C C 1
ATOM 5522 O O . VAL C 1 214 ? 23.076 112.378 -18.917 1.00 28.35 324 VAL C O 1
ATOM 5526 N N . ALA C 1 215 ? 22.552 112.740 -21.091 1.00 26.90 325 ALA C N 1
ATOM 5527 C CA . ALA C 1 215 ? 23.437 113.901 -21.202 1.00 27.96 325 ALA C CA 1
ATOM 5528 C C . ALA C 1 215 ? 23.080 115.020 -20.202 1.00 29.66 325 ALA C C 1
ATOM 5529 O O . ALA C 1 215 ? 23.953 115.553 -19.546 1.00 29.22 325 ALA C O 1
ATOM 5531 N N . GLU C 1 216 ? 21.811 115.319 -20.062 1.00 32.38 326 GLU C N 1
ATOM 5532 C CA . GLU C 1 216 ? 21.354 116.369 -19.145 1.00 35.20 326 GLU C CA 1
ATOM 5533 C C . GLU C 1 216 ? 21.464 116.004 -17.673 1.00 32.58 326 GLU C C 1
ATOM 5534 O O . GLU C 1 216 ? 21.688 116.882 -16.854 1.00 33.09 326 GLU C O 1
ATOM 5540 N N . ALA C 1 217 ? 21.307 114.741 -17.333 1.00 29.26 327 ALA C N 1
ATOM 5541 C CA . ALA C 1 217 ? 21.285 114.311 -15.931 1.00 28.27 327 ALA C CA 1
ATOM 5542 C C . ALA C 1 217 ? 22.628 113.933 -15.366 1.00 26.27 327 ALA C C 1
ATOM 5543 O O . ALA C 1 217 ? 22.830 114.049 -14.145 1.00 25.20 327 ALA C O 1
ATOM 5545 N N . THR C 1 218 ? 23.598 113.555 -16.216 1.00 24.89 328 THR C N 1
ATOM 5546 C CA . THR C 1 218 ? 24.836 112.967 -15.689 1.00 24.45 328 THR C CA 1
ATOM 5547 C C . THR C 1 218 ? 25.720 114.058 -15.117 1.00 24.42 328 THR C C 1
ATOM 5548 O O . THR C 1 218 ? 26.066 115.001 -15.823 1.00 24.66 328 THR C O 1
ATOM 5552 N N . ARG C 1 219 ? 26.099 113.954 -13.835 1.00 24.73 329 ARG C N 1
ATOM 5553 C CA . ARG C 1 219 ? 27.145 114.851 -13.330 1.00 23.46 329 ARG C CA 1
ATOM 5554 C C . ARG C 1 219 ? 28.489 114.539 -14.003 1.00 21.63 329 ARG C C 1
ATOM 5555 O O . ARG C 1 219 ? 28.904 113.372 -14.079 1.00 21.41 329 ARG C O 1
ATOM 5563 N N . VAL C 1 220 ? 29.153 115.571 -14.499 1.00 20.31 330 VAL C N 1
ATOM 5564 C CA . VAL C 1 220 ? 30.536 115.483 -14.982 1.00 20.84 330 VAL C CA 1
ATOM 5565 C C . VAL C 1 220 ? 31.385 116.344 -14.058 1.00 21.26 330 VAL C C 1
ATOM 5566 O O . VAL C 1 220 ? 31.254 117.585 -14.067 1.00 23.67 330 VAL C O 1
ATOM 5570 N N . ILE C 1 221 ? 32.236 115.710 -13.281 1.00 21.24 331 ILE C N 1
ATOM 5571 C CA . ILE C 1 221 ? 33.076 116.382 -12.286 1.00 22.29 331 ILE C CA 1
ATOM 5572 C C . ILE C 1 221 ? 34.543 116.443 -12.745 1.00 22.61 331 ILE C C 1
ATOM 5573 O O . ILE C 1 221 ? 35.039 115.540 -13.467 1.00 23.08 331 ILE C O 1
ATOM 5578 N N . TYR C 1 222 ? 35.219 117.528 -12.353 1.00 22.22 332 TYR C N 1
ATOM 5579 C CA . TYR C 1 222 ? 36.615 117.732 -12.748 1.00 22.25 332 TYR C CA 1
ATOM 5580 C C . TYR C 1 222 ? 37.567 117.267 -11.630 1.00 21.48 332 TYR C C 1
ATOM 5581 O O . TYR C 1 222 ? 37.338 117.573 -10.438 1.00 23.11 332 TYR C O 1
ATOM 5590 N N . GLY C 1 223 ? 38.665 116.566 -11.988 1.00 20.98 333 GLY C N 1
ATOM 5591 C CA . GLY C 1 223 ? 39.721 116.328 -11.013 1.00 20.82 333 GLY C CA 1
ATOM 5592 C C . GLY C 1 223 ? 41.084 116.496 -11.638 1.00 22.48 333 GLY C C 1
ATOM 5593 O O . GLY C 1 223 ? 41.218 116.469 -12.875 1.00 21.91 333 GLY C O 1
ATOM 5594 N N . GLY C 1 224 ? 42.098 116.660 -10.777 1.00 21.25 334 GLY C N 1
ATOM 5595 C CA . GLY C 1 224 ? 43.481 116.913 -11.239 1.00 23.14 334 GLY C CA 1
ATOM 5596 C C . GLY C 1 224 ? 43.930 118.221 -10.671 1.00 23.32 334 GLY C C 1
ATOM 5597 O O . GLY C 1 224 ? 43.710 119.299 -11.244 1.00 23.17 334 GLY C O 1
ATOM 5598 N N . SER C 1 225 ? 44.550 118.125 -9.498 1.00 25.36 335 SER C N 1
ATOM 5599 C CA . SER C 1 225 ? 45.083 119.279 -8.787 1.00 26.55 335 SER C CA 1
ATOM 5600 C C . SER C 1 225 ? 43.988 120.298 -8.446 1.00 25.77 335 SER C C 1
ATOM 5601 O O . SER C 1 225 ? 44.175 121.522 -8.583 1.00 28.60 335 SER C O 1
ATOM 5604 N N . VAL C 1 226 ? 42.883 119.803 -7.922 1.00 24.24 336 VAL C N 1
ATOM 5605 C CA . VAL C 1 226 ? 41.805 120.689 -7.400 1.00 23.90 336 VAL C CA 1
ATOM 5606 C C . VAL C 1 226 ? 42.224 121.190 -6.031 1.00 25.36 336 VAL C C 1
ATOM 5607 O O . VAL C 1 226 ? 42.710 120.418 -5.225 1.00 23.51 336 VAL C O 1
ATOM 5611 N N . LYS C 1 227 ? 42.075 122.501 -5.826 1.00 27.13 337 LYS C N 1
ATOM 5612 C CA . LYS C 1 227 ? 42.389 123.151 -4.566 1.00 30.51 337 LYS C CA 1
ATOM 5613 C C . LYS C 1 227 ? 41.285 124.155 -4.225 1.00 30.69 337 LYS C C 1
ATOM 5614 O O . LYS C 1 227 ? 40.561 124.632 -5.107 1.00 28.11 337 LYS C O 1
ATOM 5620 N N . GLY C 1 228 ? 41.190 124.493 -2.922 1.00 31.03 338 GLY C N 1
ATOM 5621 C CA . GLY C 1 228 ? 40.284 125.546 -2.491 1.00 31.81 338 GLY C CA 1
ATOM 5622 C C . GLY C 1 228 ? 40.472 126.836 -3.296 1.00 33.16 338 GLY C C 1
ATOM 5623 O O . GLY C 1 228 ? 39.506 127.495 -3.618 1.00 35.62 338 GLY C O 1
ATOM 5624 N N . SER C 1 229 ? 41.711 127.168 -3.669 1.00 32.95 339 SER C N 1
ATOM 5625 C CA . SER C 1 229 ? 42.052 128.388 -4.350 1.00 33.63 339 SER C CA 1
ATOM 5626 C C . SER C 1 229 ? 41.675 128.436 -5.843 1.00 32.59 339 SER C C 1
ATOM 5627 O O . SER C 1 229 ? 41.654 129.523 -6.440 1.00 32.59 339 SER C O 1
ATOM 5630 N N . ASN C 1 230 ? 41.417 127.298 -6.458 1.00 30.89 340 ASN C N 1
ATOM 5631 C CA . ASN C 1 230 ? 41.008 127.225 -7.887 1.00 31.21 340 ASN C CA 1
ATOM 5632 C C . ASN C 1 230 ? 39.580 126.692 -8.145 1.00 31.32 340 ASN C C 1
ATOM 5633 O O . ASN C 1 230 ? 39.097 126.761 -9.305 1.00 32.34 340 ASN C O 1
ATOM 5638 N N . ALA C 1 231 ? 38.885 126.186 -7.115 1.00 31.13 341 ALA C N 1
ATOM 5639 C CA . ALA C 1 231 ? 37.604 125.484 -7.336 1.00 31.95 341 ALA C CA 1
ATOM 5640 C C . ALA C 1 231 ? 36.444 126.388 -7.776 1.00 32.26 341 ALA C C 1
ATOM 5641 O O . ALA C 1 231 ? 35.649 126.056 -8.645 1.00 31.24 341 ALA C O 1
ATOM 5643 N N . LYS C 1 232 ? 36.367 127.574 -7.179 1.00 33.65 342 LYS C N 1
ATOM 5644 C CA . LYS C 1 232 ? 35.310 128.501 -7.482 1.00 34.91 342 LYS C CA 1
ATOM 5645 C C . LYS C 1 232 ? 35.299 128.896 -8.943 1.00 33.41 342 LYS C C 1
ATOM 5646 O O . LYS C 1 232 ? 34.253 128.872 -9.563 1.00 33.30 342 LYS C O 1
ATOM 5652 N N . GLU C 1 233 ? 36.436 129.231 -9.496 1.00 32.44 343 GLU C N 1
ATOM 5653 C CA . GLU C 1 233 ? 36.525 129.594 -10.888 1.00 32.89 343 GLU C CA 1
ATOM 5654 C C . GLU C 1 233 ? 36.154 128.385 -11.778 1.00 31.72 343 GLU C C 1
ATOM 5655 O O . GLU C 1 233 ? 35.379 128.503 -12.747 1.00 31.00 343 GLU C O 1
ATOM 5661 N N . LEU C 1 234 ? 36.680 127.214 -11.457 1.00 29.48 344 LEU C N 1
ATOM 5662 C CA . LEU C 1 234 ? 36.355 126.006 -12.229 1.00 28.88 344 LEU C CA 1
ATOM 5663 C C . LEU C 1 234 ? 34.848 125.742 -12.286 1.00 29.21 344 LEU C C 1
ATOM 5664 O O . LEU C 1 234 ? 34.330 125.419 -13.349 1.00 27.46 344 LEU C O 1
ATOM 5669 N N . PHE C 1 235 ? 34.160 125.943 -11.157 1.00 30.77 345 PHE C N 1
ATOM 5670 C CA . PHE C 1 235 ? 32.736 125.661 -11.026 1.00 31.63 345 PHE C CA 1
ATOM 5671 C C . PHE C 1 235 ? 31.800 126.654 -11.733 1.00 34.09 345 PHE C C 1
ATOM 5672 O O . PHE C 1 235 ? 30.597 126.385 -11.858 1.00 35.94 345 PHE C O 1
ATOM 5680 N N . GLU C 1 236 ? 32.324 127.789 -12.196 1.00 35.88 346 GLU C N 1
ATOM 5681 C CA . GLU C 1 236 ? 31.545 128.691 -13.015 1.00 36.21 346 GLU C CA 1
ATOM 5682 C C . GLU C 1 236 ? 31.150 128.038 -14.344 1.00 34.96 346 GLU C C 1
ATOM 5683 O O . GLU C 1 236 ? 30.188 128.432 -14.906 1.00 34.17 346 GLU C O 1
ATOM 5689 N N . GLY C 1 237 ? 31.871 127.024 -14.829 1.00 33.38 347 GLY C N 1
ATOM 5690 C CA . GLY C 1 237 ? 31.472 126.352 -16.064 1.00 32.29 347 GLY C CA 1
ATOM 5691 C C . GLY C 1 237 ? 30.130 125.640 -15.902 1.00 32.26 347 GLY C C 1
ATOM 5692 O O . GLY C 1 237 ? 29.906 124.852 -14.962 1.00 30.47 347 GLY C O 1
ATOM 5693 N N . GLU C 1 238 ? 29.249 125.900 -16.847 1.00 31.74 348 GLU C N 1
ATOM 5694 C CA . GLU C 1 238 ? 27.916 125.306 -16.900 1.00 32.66 348 GLU C CA 1
ATOM 5695 C C . GLU C 1 238 ? 27.938 123.760 -16.932 1.00 30.02 348 GLU C C 1
ATOM 5696 O O . GLU C 1 238 ? 27.020 123.139 -16.469 1.00 29.42 348 GLU C O 1
ATOM 5702 N N . ASP C 1 239 ? 28.969 123.178 -17.517 1.00 27.56 349 ASP C N 1
ATOM 5703 C CA . ASP C 1 239 ? 29.106 121.700 -17.632 1.00 26.75 349 ASP C CA 1
ATOM 5704 C C . ASP C 1 239 ? 30.038 121.058 -16.574 1.00 24.67 349 ASP C C 1
ATOM 5705 O O . ASP C 1 239 ? 30.300 119.865 -16.626 1.00 25.70 349 ASP C O 1
ATOM 5710 N N . VAL C 1 240 ? 30.541 121.867 -15.647 1.00 25.66 350 VAL C N 1
ATOM 5711 C CA . VAL C 1 240 ? 31.395 121.406 -14.549 1.00 24.84 350 VAL C CA 1
ATOM 5712 C C . VAL C 1 240 ? 30.510 121.288 -13.327 1.00 25.76 350 VAL C C 1
ATOM 5713 O O . VAL C 1 240 ? 30.084 122.306 -12.761 1.00 25.75 350 VAL C O 1
ATOM 5717 N N . ASP C 1 241 ? 30.166 120.052 -12.952 1.00 24.66 351 ASP C N 1
ATOM 5718 C CA . ASP C 1 241 ? 29.142 119.798 -11.912 1.00 26.43 351 ASP C CA 1
ATOM 5719 C C . ASP C 1 241 ? 29.726 119.566 -10.511 1.00 26.37 351 ASP C C 1
ATOM 5720 O O . ASP C 1 241 ? 29.015 119.230 -9.579 1.00 29.16 351 ASP C O 1
ATOM 5725 N N . GLY C 1 242 ? 31.031 119.697 -10.400 1.00 26.22 352 GLY C N 1
ATOM 5726 C CA . GLY C 1 242 ? 31.754 119.499 -9.143 1.00 25.82 352 GLY C CA 1
ATOM 5727 C C . GLY C 1 242 ? 33.143 118.970 -9.347 1.00 24.94 352 GLY C C 1
ATOM 5728 O O . GLY C 1 242 ? 33.742 119.173 -10.413 1.00 26.97 352 GLY C O 1
ATOM 5729 N N . PHE C 1 243 ? 33.659 118.256 -8.359 1.00 23.84 353 PHE C N 1
ATOM 5730 C CA . PHE C 1 243 ? 35.072 117.889 -8.343 1.00 23.77 353 PHE C CA 1
ATOM 5731 C C . PHE C 1 243 ? 35.354 116.470 -7.842 1.00 22.40 353 PHE C C 1
ATOM 5732 O O . PHE C 1 243 ? 34.648 115.970 -6.980 1.00 23.95 353 PHE C O 1
ATOM 5740 N N . LEU C 1 244 ? 36.404 115.855 -8.377 1.00 21.84 354 LEU C N 1
ATOM 5741 C CA . LEU C 1 244 ? 37.036 114.708 -7.734 1.00 23.39 354 LEU C CA 1
ATOM 5742 C C . LEU C 1 244 ? 38.377 115.181 -7.190 1.00 22.99 354 LEU C C 1
ATOM 5743 O O . LEU C 1 244 ? 39.214 115.583 -7.960 1.00 24.62 354 LEU C O 1
ATOM 5748 N N . VAL C 1 245 ? 38.531 115.148 -5.888 1.00 23.17 355 VAL C N 1
ATOM 5749 C CA . VAL C 1 245 ? 39.627 115.787 -5.190 1.00 23.45 355 VAL C CA 1
ATOM 5750 C C . VAL C 1 245 ? 40.542 114.668 -4.655 1.00 22.61 355 VAL C C 1
ATOM 5751 O O . VAL C 1 245 ? 40.093 113.706 -4.043 1.00 23.04 355 VAL C O 1
ATOM 5755 N N . GLY C 1 246 ? 41.814 114.759 -4.982 1.00 22.15 356 GLY C N 1
ATOM 5756 C CA . GLY C 1 246 ? 42.822 113.864 -4.547 1.00 23.15 356 GLY C CA 1
ATOM 5757 C C . GLY C 1 246 ? 43.527 114.349 -3.303 1.00 23.82 356 GLY C C 1
ATOM 5758 O O . GLY C 1 246 ? 42.958 114.229 -2.216 1.00 23.20 356 GLY C O 1
ATOM 5759 N N . GLY C 1 247 ? 44.780 114.809 -3.431 1.00 24.15 357 GLY C N 1
ATOM 5760 C CA . GLY C 1 247 ? 45.594 115.190 -2.253 1.00 25.34 357 GLY C CA 1
ATOM 5761 C C . GLY C 1 247 ? 44.894 116.177 -1.289 1.00 25.36 357 GLY C C 1
ATOM 5762 O O . GLY C 1 247 ? 45.017 116.042 -0.069 1.00 25.04 357 GLY C O 1
ATOM 5763 N N . ALA C 1 248 ? 44.108 117.138 -1.817 1.00 25.66 358 ALA C N 1
ATOM 5764 C CA . ALA C 1 248 ? 43.381 118.055 -0.926 1.00 26.65 358 ALA C CA 1
ATOM 5765 C C . ALA C 1 248 ? 42.271 117.390 -0.118 1.00 26.79 358 ALA C C 1
ATOM 5766 O O . ALA C 1 248 ? 41.788 117.972 0.838 1.00 27.84 358 ALA C O 1
ATOM 5768 N N . SER C 1 249 ? 41.909 116.160 -0.414 1.00 26.37 359 SER C N 1
ATOM 5769 C CA . SER C 1 249 ? 40.870 115.451 0.385 1.00 27.45 359 SER C CA 1
ATOM 5770 C C . SER C 1 249 ? 41.384 115.010 1.755 1.00 27.99 359 SER C C 1
ATOM 5771 O O . SER C 1 249 ? 40.590 114.681 2.664 1.00 28.88 359 SER C O 1
ATOM 5774 N N . LEU C 1 250 ? 42.711 115.062 1.939 1.00 27.78 360 LEU C N 1
ATOM 5775 C CA . LEU C 1 250 ? 43.378 114.687 3.207 1.00 27.97 360 LEU C CA 1
ATOM 5776 C C . LEU C 1 250 ? 43.591 115.846 4.131 1.00 28.83 360 LEU C C 1
ATOM 5777 O O . LEU C 1 250 ? 44.190 115.664 5.177 1.00 29.26 360 LEU C O 1
ATOM 5782 N N . THR C 1 251 ? 43.136 117.044 3.775 1.00 30.25 361 THR C N 1
ATOM 5783 C CA . THR C 1 251 ? 43.359 118.280 4.575 1.00 31.92 361 THR C CA 1
ATOM 5784 C C . THR C 1 251 ? 42.101 119.078 4.694 1.00 32.18 361 THR C C 1
ATOM 5785 O O . THR C 1 251 ? 41.099 118.792 4.020 1.00 31.36 361 THR C O 1
ATOM 5789 N N . GLY C 1 252 ? 42.197 120.138 5.507 1.00 33.24 362 GLY C N 1
ATOM 5790 C CA . GLY C 1 252 ? 41.150 121.152 5.657 1.00 35.32 362 GLY C CA 1
ATOM 5791 C C . GLY C 1 252 ? 40.649 121.812 4.396 1.00 34.40 362 GLY C C 1
ATOM 5792 O O . GLY C 1 252 ? 39.530 122.291 4.333 1.00 34.44 362 GLY C O 1
ATOM 5793 N N . ASP C 1 253 ? 41.514 121.829 3.385 1.00 35.28 363 ASP C N 1
ATOM 5794 C CA . ASP C 1 253 ? 41.194 122.421 2.075 1.00 33.88 363 ASP C CA 1
ATOM 5795 C C . ASP C 1 253 ? 39.999 121.736 1.431 1.00 32.99 363 ASP C C 1
ATOM 5796 O O . ASP C 1 253 ? 39.292 122.362 0.647 1.00 33.24 363 ASP C O 1
ATOM 5801 N N . PHE C 1 254 ? 39.740 120.476 1.768 1.00 32.33 364 PHE C N 1
ATOM 5802 C CA . PHE C 1 254 ? 38.586 119.744 1.256 1.00 33.09 364 PHE C CA 1
ATOM 5803 C C . PHE C 1 254 ? 37.298 120.480 1.547 1.00 33.06 364 PHE C C 1
ATOM 5804 O O . PHE C 1 254 ? 36.414 120.550 0.670 1.00 29.73 364 PHE C O 1
ATOM 5812 N N . VAL C 1 255 ? 37.188 121.028 2.747 1.00 34.06 365 VAL C N 1
ATOM 5813 C CA . VAL C 1 255 ? 35.974 121.753 3.102 1.00 36.53 365 VAL C CA 1
ATOM 5814 C C . VAL C 1 255 ? 35.799 123.057 2.258 1.00 36.83 365 VAL C C 1
ATOM 5815 O O . VAL C 1 255 ? 34.668 123.404 1.890 1.00 37.11 365 VAL C O 1
ATOM 5819 N N . SER C 1 256 ? 36.895 123.753 1.961 1.00 36.10 366 SER C N 1
ATOM 5820 C CA . SER C 1 256 ? 36.806 124.892 1.036 1.00 36.98 366 SER C CA 1
ATOM 5821 C C . SER C 1 256 ? 36.330 124.481 -0.360 1.00 34.79 366 SER C C 1
ATOM 5822 O O . SER C 1 256 ? 35.637 125.258 -1.004 1.00 37.35 366 SER C O 1
ATOM 5825 N N . ILE C 1 257 ? 36.717 123.293 -0.832 1.00 33.08 367 ILE C N 1
ATOM 5826 C CA . ILE C 1 257 ? 36.298 122.853 -2.172 1.00 30.61 367 ILE C CA 1
ATOM 5827 C C . ILE C 1 257 ? 34.811 122.558 -2.177 1.00 32.24 367 ILE C C 1
ATOM 5828 O O . ILE C 1 257 ? 34.109 122.952 -3.115 1.00 32.03 367 ILE C O 1
ATOM 5833 N N . ILE C 1 258 ? 34.308 121.913 -1.132 1.00 33.02 368 ILE C N 1
ATOM 5834 C CA . ILE C 1 258 ? 32.870 121.662 -0.978 1.00 35.15 368 ILE C CA 1
ATOM 5835 C C . ILE C 1 258 ? 32.086 122.967 -1.034 1.00 38.40 368 ILE C C 1
ATOM 5836 O O . ILE C 1 258 ? 31.095 123.092 -1.794 1.00 38.90 368 ILE C O 1
ATOM 5841 N N . ASP C 1 259 ? 32.553 123.939 -0.293 1.00 41.86 369 ASP C N 1
ATOM 5842 C CA . ASP C 1 259 ? 31.939 125.267 -0.280 1.00 46.66 369 ASP C CA 1
ATOM 5843 C C . ASP C 1 259 ? 31.933 125.947 -1.673 1.00 46.75 369 ASP C C 1
ATOM 5844 O O . ASP C 1 259 ? 31.010 126.652 -1.995 1.00 44.81 369 ASP C O 1
ATOM 5849 N N . ALA C 1 260 ? 32.954 125.714 -2.491 1.00 44.18 370 ALA C N 1
ATOM 5850 C CA . ALA C 1 260 ? 32.961 126.225 -3.871 1.00 44.71 370 ALA C CA 1
ATOM 5851 C C . ALA C 1 260 ? 31.918 125.637 -4.816 1.00 44.87 370 ALA C C 1
ATOM 5852 O O . ALA C 1 260 ? 31.533 126.294 -5.779 1.00 49.34 370 ALA C O 1
ATOM 5854 N N . ALA C 1 261 ? 31.487 124.394 -4.581 1.00 43.36 371 ALA C N 1
ATOM 5855 C CA . ALA C 1 261 ? 30.523 123.719 -5.463 1.00 43.97 371 ALA C CA 1
ATOM 5856 C C . ALA C 1 261 ? 29.019 124.093 -5.234 1.00 46.87 371 ALA C C 1
ATOM 5857 O O . ALA C 1 261 ? 28.149 123.229 -5.213 1.00 43.61 371 ALA C O 1
ATOM 5859 N N . LYS C 1 262 ? 28.726 125.402 -5.153 1.00 52.23 372 LYS C N 1
ATOM 5860 C CA . LYS C 1 262 ? 27.312 125.984 -5.372 1.00 54.34 372 LYS C CA 1
ATOM 5861 C C . LYS C 1 262 ? 27.337 127.304 -6.190 1.00 53.54 372 LYS C C 1
ATOM 5862 O O . LYS C 1 262 ? 28.395 127.939 -6.215 1.00 51.81 372 LYS C O 1
ATOM 5868 N N . GLN C 1 263 ? 26.241 127.765 -6.840 1.00 52.40 373 GLN C N 1
ATOM 5869 C CA . GLN C 1 263 ? 26.364 129.010 -7.687 1.00 55.86 373 GLN C CA 1
ATOM 5870 C C . GLN C 1 263 ? 26.604 130.274 -6.855 1.00 54.11 373 GLN C C 1
ATOM 5871 O O . GLN C 1 263 ? 26.435 130.233 -5.656 1.00 52.69 373 GLN C O 1
ATOM 5877 N N . ALA D 1 7 ? 20.860 65.341 -17.964 1.00 56.94 117 ALA D N 1
ATOM 5878 C CA . ALA D 1 7 ? 22.307 65.599 -17.961 1.00 56.13 117 ALA D CA 1
ATOM 5879 C C . ALA D 1 7 ? 23.100 64.425 -18.561 1.00 53.20 117 ALA D C 1
ATOM 5880 O O . ALA D 1 7 ? 23.088 63.335 -17.989 1.00 58.57 117 ALA D O 1
ATOM 5882 N N . ARG D 1 8 ? 23.726 64.619 -19.718 1.00 46.95 118 ARG D N 1
ATOM 5883 C CA . ARG D 1 8 ? 24.560 63.554 -20.249 1.00 42.96 118 ARG D CA 1
ATOM 5884 C C . ARG D 1 8 ? 25.883 63.636 -19.535 1.00 40.08 118 ARG D C 1
ATOM 5885 O O . ARG D 1 8 ? 26.487 64.667 -19.489 1.00 38.86 118 ARG D O 1
ATOM 5893 N N . ARG D 1 9 ? 26.323 62.531 -18.989 1.00 39.32 119 ARG D N 1
ATOM 5894 C CA . ARG D 1 9 ? 27.649 62.392 -18.450 1.00 37.55 119 ARG D CA 1
ATOM 5895 C C . ARG D 1 9 ? 28.760 62.566 -19.533 1.00 34.08 119 ARG D C 1
ATOM 5896 O O . ARG D 1 9 ? 28.705 61.980 -20.608 1.00 31.49 119 ARG D O 1
ATOM 5904 N N . GLY D 1 10 ? 29.758 63.371 -19.220 1.00 31.88 120 GLY D N 1
ATOM 5905 C CA . GLY D 1 10 ? 30.935 63.585 -20.081 1.00 29.26 120 GLY D CA 1
ATOM 5906 C C . GLY D 1 10 ? 31.640 62.284 -20.394 1.00 27.80 120 GLY D C 1
ATOM 5907 O O . GLY D 1 10 ? 31.630 61.379 -19.565 1.00 28.23 120 GLY D O 1
ATOM 5908 N N . PHE D 1 11 ? 32.273 62.208 -21.584 1.00 26.38 121 PHE D N 1
ATOM 5909 C CA . PHE D 1 11 ? 32.951 60.994 -22.012 1.00 24.93 121 PHE D CA 1
ATOM 5910 C C . PHE D 1 11 ? 34.222 61.320 -22.710 1.00 23.99 121 PHE D C 1
ATOM 5911 O O . PHE D 1 11 ? 34.237 62.109 -23.647 1.00 23.87 121 PHE D O 1
ATOM 5919 N N . VAL D 1 12 ? 35.317 60.719 -22.274 1.00 24.51 122 VAL D N 1
ATOM 5920 C CA . VAL D 1 12 ? 36.609 60.888 -22.997 1.00 24.16 122 VAL D CA 1
ATOM 5921 C C . VAL D 1 12 ? 37.168 59.499 -23.307 1.00 22.88 122 VAL D C 1
ATOM 5922 O O . VAL D 1 12 ? 37.404 58.703 -22.407 1.00 23.01 122 VAL D O 1
ATOM 5926 N N . GLY D 1 13 ? 37.355 59.219 -24.616 1.00 21.99 123 GLY D N 1
ATOM 5927 C CA . GLY D 1 13 ? 38.004 58.026 -25.068 1.00 20.78 123 GLY D CA 1
ATOM 5928 C C . GLY D 1 13 ? 39.403 58.327 -25.521 1.00 20.82 123 GLY D C 1
ATOM 5929 O O . GLY D 1 13 ? 39.694 59.413 -26.053 1.00 21.30 123 GLY D O 1
ATOM 5930 N N . GLY D 1 14 ? 40.317 57.371 -25.276 1.00 20.99 124 GLY D N 1
ATOM 5931 C CA . GLY D 1 14 ? 41.705 57.514 -25.722 1.00 20.81 124 GLY D CA 1
ATOM 5932 C C . GLY D 1 14 ? 42.009 56.334 -26.653 1.00 20.56 124 GLY D C 1
ATOM 5933 O O . GLY D 1 14 ? 42.072 55.193 -26.213 1.00 22.51 124 GLY D O 1
ATOM 5934 N N . ASN D 1 15 ? 42.227 56.603 -27.907 1.00 19.31 125 ASN D N 1
ATOM 5935 C CA . ASN D 1 15 ? 42.481 55.573 -28.922 1.00 18.62 125 ASN D CA 1
ATOM 5936 C C . ASN D 1 15 ? 43.987 55.600 -29.143 1.00 18.85 125 ASN D C 1
ATOM 5937 O O . ASN D 1 15 ? 44.522 56.479 -29.820 1.00 19.49 125 ASN D O 1
ATOM 5942 N N . TRP D 1 16 ? 44.665 54.568 -28.643 1.00 19.43 126 TRP D N 1
ATOM 5943 C CA . TRP D 1 16 ? 46.127 54.487 -28.738 1.00 19.76 126 TRP D CA 1
ATOM 5944 C C . TRP D 1 16 ? 46.551 54.145 -30.155 1.00 21.07 126 TRP D C 1
ATOM 5945 O O . TRP D 1 16 ? 47.738 54.342 -30.510 1.00 20.72 126 TRP D O 1
ATOM 5956 N N . LYS D 1 17 ? 45.599 53.663 -30.983 1.00 20.89 127 LYS D N 1
ATOM 5957 C CA . LYS D 1 17 ? 45.918 53.229 -32.321 1.00 20.56 127 LYS D CA 1
ATOM 5958 C C . LYS D 1 17 ? 47.059 52.192 -32.307 1.00 19.28 127 LYS D C 1
ATOM 5959 O O . LYS D 1 17 ? 47.160 51.427 -31.345 1.00 18.35 127 LYS D O 1
ATOM 5965 N N . CYS D 1 18 ? 47.890 52.147 -33.352 1.00 19.34 128 CYS D N 1
ATOM 5966 C CA . CYS D 1 18 ? 48.906 51.122 -33.511 1.00 19.83 128 CYS D CA 1
ATOM 5967 C C . CYS D 1 18 ? 50.221 51.655 -32.900 1.00 20.86 128 CYS D C 1
ATOM 5968 O O . CYS D 1 18 ? 51.247 51.896 -33.594 1.00 21.70 128 CYS D O 1
ATOM 5971 N N . ASN D 1 19 ? 50.152 51.829 -31.595 1.00 19.71 129 ASN D N 1
ATOM 5972 C CA . ASN D 1 19 ? 51.235 52.353 -30.756 1.00 21.28 129 ASN D CA 1
ATOM 5973 C C . ASN D 1 19 ? 51.150 51.594 -29.441 1.00 21.56 129 ASN D C 1
ATOM 5974 O O . ASN D 1 19 ? 50.085 51.445 -28.835 1.00 20.67 129 ASN D O 1
ATOM 5979 N N . GLY D 1 20 ? 52.279 51.104 -29.005 1.00 22.35 130 GLY D N 1
ATOM 5980 C CA . GLY D 1 20 ? 52.332 50.376 -27.724 1.00 23.68 130 GLY D CA 1
ATOM 5981 C C . GLY D 1 20 ? 53.465 49.418 -27.630 1.00 23.45 130 GLY D C 1
ATOM 5982 O O . GLY D 1 20 ? 53.762 48.720 -28.595 1.00 23.80 130 GLY D O 1
ATOM 5983 N N . THR D 1 21 ? 54.086 49.398 -26.466 1.00 24.81 131 THR D N 1
ATOM 5984 C CA . THR D 1 21 ? 54.998 48.356 -26.031 1.00 25.57 131 THR D CA 1
ATOM 5985 C C . THR D 1 21 ? 54.673 48.047 -24.542 1.00 26.44 131 THR D C 1
ATOM 5986 O O . THR D 1 21 ? 53.865 48.745 -23.900 1.00 27.27 131 THR D O 1
ATOM 5990 N N . THR D 1 22 ? 55.271 47.004 -24.006 1.00 27.13 132 THR D N 1
ATOM 5991 C CA . THR D 1 22 ? 55.020 46.622 -22.633 1.00 28.55 132 THR D CA 1
ATOM 5992 C C . THR D 1 22 ? 55.379 47.811 -21.669 1.00 29.01 132 THR D C 1
ATOM 5993 O O . THR D 1 22 ? 54.564 48.180 -20.815 1.00 26.02 132 THR D O 1
ATOM 5997 N N . ALA D 1 23 ? 56.520 48.463 -21.923 1.00 28.92 133 ALA D N 1
ATOM 5998 C CA . ALA D 1 23 ? 56.954 49.564 -21.056 1.00 31.43 133 ALA D CA 1
ATOM 5999 C C . ALA D 1 23 ? 56.086 50.820 -21.236 1.00 30.53 133 ALA D C 1
ATOM 6000 O O . ALA D 1 23 ? 55.766 51.505 -20.267 1.00 29.67 133 ALA D O 1
ATOM 6002 N N . LYS D 1 24 ? 55.705 51.135 -22.481 1.00 29.76 134 LYS D N 1
ATOM 6003 C CA . LYS D 1 24 ? 54.866 52.326 -22.704 1.00 29.83 134 LYS D CA 1
ATOM 6004 C C . LYS D 1 24 ? 53.470 52.111 -22.153 1.00 28.45 134 LYS D C 1
ATOM 6005 O O . LYS D 1 24 ? 52.865 53.041 -21.660 1.00 27.57 134 LYS D O 1
ATOM 6011 N N . THR D 1 25 ? 52.975 50.881 -22.216 1.00 27.56 135 THR D N 1
ATOM 6012 C CA . THR D 1 25 ? 51.692 50.549 -21.597 1.00 27.80 135 THR D CA 1
ATOM 6013 C C . THR D 1 25 ? 51.747 50.785 -20.082 1.00 29.34 135 THR D C 1
ATOM 6014 O O . THR D 1 25 ? 50.811 51.305 -19.507 1.00 29.72 135 THR D O 1
ATOM 6018 N N . GLN D 1 26 ? 52.835 50.372 -19.449 1.00 30.22 136 GLN D N 1
ATOM 6019 C CA . GLN D 1 26 ? 53.024 50.538 -18.010 1.00 33.47 136 GLN D CA 1
ATOM 6020 C C . GLN D 1 26 ? 53.050 52.018 -17.660 1.00 32.18 136 GLN D C 1
ATOM 6021 O O . GLN D 1 26 ? 52.407 52.462 -16.701 1.00 30.31 136 GLN D O 1
ATOM 6027 N N . GLU D 1 27 ? 53.785 52.790 -18.449 1.00 33.27 137 GLU D N 1
ATOM 6028 C CA . GLU D 1 27 ? 53.832 54.237 -18.247 1.00 35.44 137 GLU D CA 1
ATOM 6029 C C . GLU D 1 27 ? 52.459 54.894 -18.353 1.00 34.47 137 GLU D C 1
ATOM 6030 O O . GLU D 1 27 ? 52.121 55.748 -17.530 1.00 33.92 137 GLU D O 1
ATOM 6036 N N . LEU D 1 28 ? 51.686 54.523 -19.384 1.00 27.07 138 LEU D N 1
ATOM 6037 C CA . LEU D 1 28 ? 50.353 55.081 -19.536 1.00 27.15 138 LEU D CA 1
ATOM 6038 C C . LEU D 1 28 ? 49.429 54.685 -18.391 1.00 25.72 138 LEU D C 1
ATOM 6039 O O . LEU D 1 28 ? 48.619 55.482 -17.952 1.00 27.01 138 LEU D O 1
ATOM 6044 N N . VAL D 1 29 ? 49.515 53.457 -17.943 1.00 24.88 139 VAL D N 1
ATOM 6045 C CA . VAL D 1 29 ? 48.674 53.003 -16.851 1.00 25.50 139 VAL D CA 1
ATOM 6046 C C . VAL D 1 29 ? 49.087 53.759 -15.551 1.00 28.39 139 VAL D C 1
ATOM 6047 O O . VAL D 1 29 ? 48.219 54.212 -14.808 1.00 29.92 139 VAL D O 1
ATOM 6051 N N . ASP D 1 30 ? 50.391 53.908 -15.305 1.00 29.55 140 ASP D N 1
ATOM 6052 C CA . ASP D 1 30 ? 50.860 54.688 -14.153 1.00 33.82 140 ASP D CA 1
ATOM 6053 C C . ASP D 1 30 ? 50.338 56.165 -14.217 1.00 33.16 140 ASP D C 1
ATOM 6054 O O . ASP D 1 30 ? 49.948 56.752 -13.202 1.00 34.91 140 ASP D O 1
ATOM 6067 N N . LEU D 1 32 ? 47.575 57.140 -15.652 1.00 30.33 142 LEU D N 1
ATOM 6068 C CA . LEU D 1 32 ? 46.118 57.120 -15.387 1.00 31.16 142 LEU D CA 1
ATOM 6069 C C . LEU D 1 32 ? 45.839 56.886 -13.876 1.00 31.22 142 LEU D C 1
ATOM 6070 O O . LEU D 1 32 ? 44.946 57.496 -13.294 1.00 30.45 142 LEU D O 1
ATOM 6075 N N . ASN D 1 33 ? 46.627 56.011 -13.261 1.00 31.88 143 ASN D N 1
ATOM 6076 C CA . ASN D 1 33 ? 46.519 55.689 -11.815 1.00 34.10 143 ASN D CA 1
ATOM 6077 C C . ASN D 1 33 ? 46.879 56.870 -10.905 1.00 36.18 143 ASN D C 1
ATOM 6078 O O . ASN D 1 33 ? 46.262 57.026 -9.864 1.00 37.26 143 ASN D O 1
ATOM 6083 N N . SER D 1 34 ? 47.865 57.689 -11.278 1.00 37.24 144 SER D N 1
ATOM 6084 C CA . SER D 1 34 ? 48.273 58.825 -10.444 1.00 38.50 144 SER D CA 1
ATOM 6085 C C . SER D 1 34 ? 47.648 60.168 -10.908 1.00 38.94 144 SER D C 1
ATOM 6086 O O . SER D 1 34 ? 48.020 61.205 -10.398 1.00 38.78 144 SER D O 1
ATOM 6089 N N . ALA D 1 35 ? 46.767 60.162 -11.902 1.00 37.61 145 ALA D N 1
ATOM 6090 C CA . ALA D 1 35 ? 46.289 61.411 -12.498 1.00 38.81 145 ALA D CA 1
ATOM 6091 C C . ALA D 1 35 ? 45.702 62.299 -11.441 1.00 41.24 145 ALA D C 1
ATOM 6092 O O . ALA D 1 35 ? 44.870 61.864 -10.706 1.00 41.51 145 ALA D O 1
ATOM 6094 N N . PRO D 1 36 ? 46.194 63.547 -11.348 1.00 43.76 146 PRO D N 1
ATOM 6095 C CA . PRO D 1 36 ? 45.702 64.419 -10.309 1.00 46.46 146 PRO D CA 1
ATOM 6096 C C . PRO D 1 36 ? 44.482 65.249 -10.809 1.00 47.20 146 PRO D C 1
ATOM 6097 O O . PRO D 1 36 ? 44.405 66.488 -10.663 1.00 51.76 146 PRO D O 1
ATOM 6101 N N . VAL D 1 37 ? 43.531 64.564 -11.402 1.00 46.77 147 VAL D N 1
ATOM 6102 C CA . VAL D 1 37 ? 42.192 65.113 -11.634 1.00 46.41 147 VAL D CA 1
ATOM 6103 C C . VAL D 1 37 ? 41.266 64.115 -10.947 1.00 45.77 147 VAL D C 1
ATOM 6104 O O . VAL D 1 37 ? 41.603 62.972 -10.848 1.00 44.08 147 VAL D O 1
ATOM 6108 N N A SER D 1 38 ? 40.099 64.532 -10.483 0.50 46.73 148 SER D N 1
ATOM 6109 N N B SER D 1 38 ? 40.094 64.545 -10.505 0.50 46.24 148 SER D N 1
ATOM 6110 C CA A SER D 1 38 ? 39.030 63.593 -10.155 0.50 46.20 148 SER D CA 1
ATOM 6111 C CA B SER D 1 38 ? 39.045 63.593 -10.134 0.50 45.48 148 SER D CA 1
ATOM 6112 C C A SER D 1 38 ? 38.414 63.103 -11.475 0.50 43.36 148 SER D C 1
ATOM 6113 C C B SER D 1 38 ? 38.329 63.132 -11.429 0.50 43.04 148 SER D C 1
ATOM 6114 O O A SER D 1 38 ? 38.251 63.870 -12.400 0.50 41.41 148 SER D O 1
ATOM 6115 O O B SER D 1 38 ? 38.032 63.929 -12.307 0.50 41.24 148 SER D O 1
ATOM 6120 N N . PHE D 1 39 ? 38.104 61.825 -11.538 1.00 42.11 149 PHE D N 1
ATOM 6121 C CA . PHE D 1 39 ? 37.394 61.236 -12.638 1.00 40.99 149 PHE D CA 1
ATOM 6122 C C . PHE D 1 39 ? 35.874 61.123 -12.341 1.00 44.53 149 PHE D C 1
ATOM 6123 O O . PHE D 1 39 ? 35.144 60.582 -13.159 1.00 47.60 149 PHE D O 1
ATOM 6131 N N . GLU D 1 40 ? 35.412 61.688 -11.212 1.00 46.22 150 GLU D N 1
ATOM 6132 C CA . GLU D 1 40 ? 34.033 61.451 -10.778 1.00 48.87 150 GLU D CA 1
ATOM 6133 C C . GLU D 1 40 ? 32.933 61.832 -11.805 1.00 47.38 150 GLU D C 1
ATOM 6134 O O . GLU D 1 40 ? 31.968 61.102 -11.967 1.00 48.37 150 GLU D O 1
ATOM 6140 N N . GLN D 1 41 ? 33.091 62.938 -12.494 1.00 45.04 151 GLN D N 1
ATOM 6141 C CA . GLN D 1 41 ? 32.050 63.463 -13.383 1.00 44.64 151 GLN D CA 1
ATOM 6142 C C . GLN D 1 41 ? 32.179 63.004 -14.860 1.00 41.24 151 GLN D C 1
ATOM 6143 O O . GLN D 1 41 ? 31.394 63.482 -15.704 1.00 41.16 151 GLN D O 1
ATOM 6149 N N . VAL D 1 42 ? 33.140 62.141 -15.172 1.00 37.49 152 VAL D N 1
ATOM 6150 C CA . VAL D 1 42 ? 33.489 61.813 -16.574 1.00 35.05 152 VAL D CA 1
ATOM 6151 C C . VAL D 1 42 ? 33.756 60.319 -16.719 1.00 31.82 152 VAL D C 1
ATOM 6152 O O . VAL D 1 42 ? 34.458 59.719 -15.914 1.00 30.76 152 VAL D O 1
ATOM 6156 N N . ASP D 1 43 ? 33.148 59.702 -17.714 1.00 30.51 153 ASP D N 1
ATOM 6157 C CA . ASP D 1 43 ? 33.484 58.337 -18.127 1.00 29.60 153 ASP D CA 1
ATOM 6158 C C . ASP D 1 43 ? 34.762 58.407 -18.951 1.00 28.90 153 ASP D C 1
ATOM 6159 O O . ASP D 1 43 ? 34.834 59.143 -19.967 1.00 31.52 153 ASP D O 1
ATOM 6164 N N . VAL D 1 44 ? 35.776 57.671 -18.547 1.00 26.95 154 VAL D N 1
ATOM 6165 C CA . VAL D 1 44 ? 36.993 57.560 -19.305 1.00 25.14 154 VAL D CA 1
ATOM 6166 C C . VAL D 1 44 ? 37.133 56.145 -19.851 1.00 24.70 154 VAL D C 1
ATOM 6167 O O . VAL D 1 44 ? 37.013 55.156 -19.095 1.00 23.83 154 VAL D O 1
ATOM 6171 N N . VAL D 1 45 ? 37.434 56.038 -21.165 1.00 23.80 155 VAL D N 1
ATOM 6172 C CA . VAL D 1 45 ? 37.720 54.736 -21.746 1.00 22.97 155 VAL D CA 1
ATOM 6173 C C . VAL D 1 45 ? 39.037 54.807 -22.516 1.00 22.39 155 VAL D C 1
ATOM 6174 O O . VAL D 1 45 ? 39.253 55.774 -23.280 1.00 22.47 155 VAL D O 1
ATOM 6178 N N . VAL D 1 46 ? 39.912 53.805 -22.362 1.00 21.56 156 VAL D N 1
ATOM 6179 C CA . VAL D 1 46 ? 41.130 53.708 -23.158 1.00 21.28 156 VAL D CA 1
ATOM 6180 C C . VAL D 1 46 ? 41.164 52.453 -24.005 1.00 21.55 156 VAL D C 1
ATOM 6181 O O . VAL D 1 46 ? 40.681 51.402 -23.579 1.00 20.70 156 VAL D O 1
ATOM 6185 N N . ALA D 1 47 ? 41.707 52.617 -25.229 1.00 21.29 157 ALA D N 1
ATOM 6186 C CA . ALA D 1 47 ? 41.704 51.536 -26.225 1.00 21.31 157 ALA D CA 1
ATOM 6187 C C . ALA D 1 47 ? 43.156 51.213 -26.621 1.00 20.79 157 ALA D C 1
ATOM 6188 O O . ALA D 1 47 ? 43.659 51.711 -27.628 1.00 22.43 157 ALA D O 1
ATOM 6190 N N . PRO D 1 48 ? 43.809 50.302 -25.857 1.00 21.28 158 PRO D N 1
ATOM 6191 C CA . PRO D 1 48 ? 45.134 49.786 -26.244 1.00 19.83 158 PRO D CA 1
ATOM 6192 C C . PRO D 1 48 ? 45.054 48.856 -27.419 1.00 19.51 158 PRO D C 1
ATOM 6193 O O . PRO D 1 48 ? 43.957 48.336 -27.698 1.00 19.61 158 PRO D O 1
ATOM 6197 N N . PRO D 1 49 ? 46.182 48.605 -28.111 1.00 18.60 159 PRO D N 1
ATOM 6198 C CA . PRO D 1 49 ? 46.222 47.523 -29.071 1.00 20.12 159 PRO D CA 1
ATOM 6199 C C . PRO D 1 49 ? 45.879 46.220 -28.343 1.00 20.51 159 PRO D C 1
ATOM 6200 O O . PRO D 1 49 ? 46.200 46.073 -27.148 1.00 20.06 159 PRO D O 1
ATOM 6204 N N . SER D 1 50 ? 45.253 45.279 -29.066 1.00 20.90 160 SER D N 1
ATOM 6205 C CA . SER D 1 50 ? 44.712 44.075 -28.426 1.00 21.28 160 SER D CA 1
ATOM 6206 C C . SER D 1 50 ? 45.775 43.272 -27.624 1.00 21.88 160 SER D C 1
ATOM 6207 O O . SER D 1 50 ? 45.451 42.643 -26.639 1.00 20.71 160 SER D O 1
ATOM 6210 N N . LEU D 1 51 ? 47.033 43.312 -28.080 1.00 22.44 161 LEU D N 1
ATOM 6211 C CA . LEU D 1 51 ? 48.143 42.641 -27.399 1.00 22.68 161 LEU D CA 1
ATOM 6212 C C . LEU D 1 51 ? 48.374 43.031 -25.945 1.00 22.92 161 LEU D C 1
ATOM 6213 O O . LEU D 1 51 ? 48.833 42.211 -25.152 1.00 22.62 161 LEU D O 1
ATOM 6218 N N . PHE D 1 52 ? 48.039 44.285 -25.610 1.00 22.92 162 PHE D N 1
ATOM 6219 C CA . PHE D 1 52 ? 48.292 44.938 -24.310 1.00 22.58 162 PHE D CA 1
ATOM 6220 C C . PHE D 1 52 ? 47.053 45.090 -23.409 1.00 22.94 162 PHE D C 1
ATOM 6221 O O . PHE D 1 52 ? 47.182 45.591 -22.276 1.00 22.44 162 PHE D O 1
ATOM 6229 N N . ILE D 1 53 ? 45.862 44.674 -23.892 1.00 23.09 163 ILE D N 1
ATOM 6230 C CA . ILE D 1 53 ? 44.652 44.859 -23.104 1.00 22.81 163 ILE D CA 1
ATOM 6231 C C . ILE D 1 53 ? 44.734 44.195 -21.747 1.00 23.85 163 ILE D C 1
ATOM 6232 O O . ILE D 1 53 ? 44.371 44.797 -20.740 1.00 22.39 163 ILE D O 1
ATOM 6237 N N . SER D 1 54 ? 45.165 42.946 -21.694 1.00 25.60 164 SER D N 1
ATOM 6238 C CA . SER D 1 54 ? 45.174 42.222 -20.437 1.00 27.64 164 SER D CA 1
ATOM 6239 C C . SER D 1 54 ? 46.124 42.825 -19.394 1.00 28.89 164 SER D C 1
ATOM 6240 O O . SER D 1 54 ? 45.818 42.818 -18.200 1.00 29.65 164 SER D O 1
ATOM 6243 N N . GLN D 1 55 ? 47.237 43.391 -19.842 1.00 29.23 165 GLN D N 1
ATOM 6244 C CA . GLN D 1 55 ? 48.178 44.101 -18.955 1.00 29.57 165 GLN D CA 1
ATOM 6245 C C . GLN D 1 55 ? 47.517 45.354 -18.355 1.00 29.16 165 GLN D C 1
ATOM 6246 O O . GLN D 1 55 ? 47.661 45.659 -17.170 1.00 30.94 165 GLN D O 1
ATOM 6252 N N . VAL D 1 56 ? 46.780 46.074 -19.170 1.00 27.15 166 VAL D N 1
ATOM 6253 C CA . VAL D 1 56 ? 46.052 47.256 -18.703 1.00 26.81 166 VAL D CA 1
ATOM 6254 C C . VAL D 1 56 ? 44.967 46.799 -17.667 1.00 28.17 166 VAL D C 1
ATOM 6255 O O . VAL D 1 56 ? 44.874 47.383 -16.559 1.00 26.95 166 VAL D O 1
ATOM 6259 N N . GLN D 1 57 ? 44.214 45.757 -18.002 1.00 29.21 167 GLN D N 1
ATOM 6260 C CA . GLN D 1 57 ? 43.233 45.180 -17.053 1.00 30.10 167 GLN D CA 1
ATOM 6261 C C . GLN D 1 57 ? 43.859 44.737 -15.728 1.00 33.38 167 GLN D C 1
ATOM 6262 O O . GLN D 1 57 ? 43.252 44.904 -14.672 1.00 34.87 167 GLN D O 1
ATOM 6268 N N . ASP D 1 58 ? 45.046 44.189 -15.764 1.00 34.30 168 ASP D N 1
ATOM 6269 C CA . ASP D 1 58 ? 45.733 43.761 -14.516 1.00 38.26 168 ASP D CA 1
ATOM 6270 C C . ASP D 1 58 ? 46.254 44.879 -13.623 1.00 36.89 168 ASP D C 1
ATOM 6271 O O . ASP D 1 58 ? 46.302 44.697 -12.429 1.00 37.74 168 ASP D O 1
ATOM 6276 N N . SER D 1 59 ? 46.684 46.006 -14.208 1.00 34.99 169 SER D N 1
ATOM 6277 C CA . SER D 1 59 ? 47.371 47.065 -13.452 1.00 36.85 169 SER D CA 1
ATOM 6278 C C . SER D 1 59 ? 46.584 48.353 -13.262 1.00 34.98 169 SER D C 1
ATOM 6279 O O . SER D 1 59 ? 46.961 49.177 -12.425 1.00 35.69 169 SER D O 1
ATOM 6282 N N . LEU D 1 60 ? 45.483 48.524 -13.971 1.00 48.55 170 LEU D N 1
ATOM 6283 C CA . LEU D 1 60 ? 44.693 49.740 -13.830 1.00 48.12 170 LEU D CA 1
ATOM 6284 C C . LEU D 1 60 ? 43.949 49.695 -12.498 1.00 53.36 170 LEU D C 1
ATOM 6285 O O . LEU D 1 60 ? 43.387 48.673 -12.136 1.00 57.75 170 LEU D O 1
ATOM 6290 N N . ARG D 1 61 ? 44.026 50.795 -11.743 1.00 55.06 171 ARG D N 1
ATOM 6291 C CA . ARG D 1 61 ? 43.587 50.929 -10.322 1.00 58.44 171 ARG D CA 1
ATOM 6292 C C . ARG D 1 61 ? 42.732 52.208 -10.185 1.00 57.71 171 ARG D C 1
ATOM 6293 O O . ARG D 1 61 ? 42.774 52.885 -9.159 1.00 63.14 171 ARG D O 1
ATOM 6301 N N . GLN D 1 62 ? 42.025 52.551 -11.222 1.00 56.99 172 GLN D N 1
ATOM 6302 C CA . GLN D 1 62 ? 41.160 53.741 -11.292 1.00 56.54 172 GLN D CA 1
ATOM 6303 C C . GLN D 1 62 ? 39.849 53.056 -11.737 1.00 57.89 172 GLN D C 1
ATOM 6304 O O . GLN D 1 62 ? 39.842 52.486 -12.871 1.00 57.30 172 GLN D O 1
ATOM 6310 N N . PRO D 1 63 ? 38.850 52.924 -10.824 1.00 59.01 173 PRO D N 1
ATOM 6311 C CA . PRO D 1 63 ? 37.586 52.278 -11.242 1.00 62.43 173 PRO D CA 1
ATOM 6312 C C . PRO D 1 63 ? 36.897 53.013 -12.398 1.00 60.55 173 PRO D C 1
ATOM 6313 O O . PRO D 1 63 ? 36.300 52.402 -13.303 1.00 63.21 173 PRO D O 1
ATOM 6317 N N . ARG D 1 64 ? 37.046 54.332 -12.367 1.00 57.59 174 ARG D N 1
ATOM 6318 C CA . ARG D 1 64 ? 36.414 55.185 -13.348 1.00 58.55 174 ARG D CA 1
ATOM 6319 C C . ARG D 1 64 ? 36.961 55.031 -14.763 1.00 55.97 174 ARG D C 1
ATOM 6320 O O . ARG D 1 64 ? 36.303 55.554 -15.697 1.00 58.57 174 ARG D O 1
ATOM 6328 N N . VAL D 1 65 ? 38.131 54.384 -14.930 1.00 36.03 175 VAL D N 1
ATOM 6329 C CA . VAL D 1 65 ? 38.651 54.085 -16.269 1.00 33.29 175 VAL D CA 1
ATOM 6330 C C . VAL D 1 65 ? 38.285 52.630 -16.684 1.00 33.06 175 VAL D C 1
ATOM 6331 O O . VAL D 1 65 ? 38.559 51.703 -15.926 1.00 32.83 175 VAL D O 1
ATOM 6335 N N . GLN D 1 66 ? 37.711 52.490 -17.883 1.00 28.52 176 GLN D N 1
ATOM 6336 C CA . GLN D 1 66 ? 37.428 51.204 -18.438 1.00 28.72 176 GLN D CA 1
ATOM 6337 C C . GLN D 1 66 ? 38.286 50.957 -19.680 1.00 27.11 176 GLN D C 1
ATOM 6338 O O . GLN D 1 66 ? 38.804 51.925 -20.280 1.00 25.17 176 GLN D O 1
ATOM 6344 N N . VAL D 1 67 ? 38.390 49.703 -20.126 1.00 26.78 177 VAL D N 1
ATOM 6345 C CA . VAL D 1 67 ? 39.184 49.400 -21.319 1.00 26.23 177 VAL D CA 1
ATOM 6346 C C . VAL D 1 67 ? 38.312 49.072 -22.537 1.00 23.66 177 VAL D C 1
ATOM 6347 O O . VAL D 1 67 ? 37.171 48.647 -22.397 1.00 22.40 177 VAL D O 1
ATOM 6351 N N . ALA D 1 68 ? 38.887 49.259 -23.732 1.00 23.48 178 ALA D N 1
ATOM 6352 C CA . ALA D 1 68 ? 38.233 48.973 -25.014 1.00 21.50 178 ALA D CA 1
ATOM 6353 C C . ALA D 1 68 ? 39.136 48.253 -26.002 1.00 21.51 178 ALA D C 1
ATOM 6354 O O . ALA D 1 68 ? 40.325 48.470 -25.991 1.00 21.12 178 ALA D O 1
ATOM 6356 N N . ALA D 1 69 ? 38.548 47.456 -26.917 1.00 20.17 179 ALA D N 1
ATOM 6357 C CA . ALA D 1 69 ? 39.275 47.026 -28.086 1.00 19.39 179 ALA D CA 1
ATOM 6358 C C . ALA D 1 69 ? 39.083 48.088 -29.207 1.00 18.37 179 ALA D C 1
ATOM 6359 O O . ALA D 1 69 ? 38.089 48.775 -29.222 1.00 19.50 179 ALA D O 1
ATOM 6361 N N . GLN D 1 70 ? 40.030 48.157 -30.143 1.00 17.90 180 GLN D N 1
ATOM 6362 C CA . GLN D 1 70 ? 39.976 49.095 -31.301 1.00 17.87 180 GLN D CA 1
ATOM 6363 C C . GLN D 1 70 ? 39.122 48.660 -32.511 1.00 17.99 180 GLN D C 1
ATOM 6364 O O . GLN D 1 70 ? 39.001 49.406 -33.481 1.00 17.99 180 GLN D O 1
ATOM 6370 N N . ASP D 1 71 ? 38.557 47.453 -32.438 1.00 17.90 181 ASP D N 1
ATOM 6371 C CA . ASP D 1 71 ? 37.725 46.859 -33.523 1.00 17.88 181 ASP D CA 1
ATOM 6372 C C . ASP D 1 71 ? 37.136 45.631 -32.930 1.00 17.91 181 ASP D C 1
ATOM 6373 O O . ASP D 1 71 ? 37.572 45.177 -31.842 1.00 18.82 181 ASP D O 1
ATOM 6378 N N . SER D 1 72 ? 36.155 45.050 -33.634 1.00 18.33 182 SER D N 1
ATOM 6379 C CA . SER D 1 72 ? 35.467 43.845 -33.217 1.00 18.65 182 SER D CA 1
ATOM 6380 C C . SER D 1 72 ? 34.910 43.177 -34.485 1.00 18.79 182 SER D C 1
ATOM 6381 O O . SER D 1 72 ? 34.460 43.892 -35.384 1.00 19.31 182 SER D O 1
ATOM 6384 N N . SER D 1 73 ? 34.945 41.847 -34.580 1.00 18.62 183 SER D N 1
ATOM 6385 C CA . SER D 1 73 ? 34.651 41.165 -35.823 1.00 18.06 183 SER D CA 1
ATOM 6386 C C . SER D 1 73 ? 33.173 41.223 -36.233 1.00 18.47 183 SER D C 1
ATOM 6387 O O . SER D 1 73 ? 32.250 41.321 -35.367 1.00 19.76 183 SER D O 1
ATOM 6390 N N . THR D 1 74 ? 32.932 41.158 -37.551 1.00 19.45 184 THR D N 1
ATOM 6391 C CA . THR D 1 74 ? 31.590 40.830 -38.059 1.00 20.32 184 THR D CA 1
ATOM 6392 C C . THR D 1 74 ? 31.118 39.463 -37.593 1.00 20.90 184 THR D C 1
ATOM 6393 O O . THR D 1 74 ? 29.936 39.214 -37.550 1.00 22.75 184 THR D O 1
ATOM 6397 N N . GLN D 1 75 ? 32.050 38.583 -37.251 1.00 21.02 185 GLN D N 1
ATOM 6398 C CA . GLN D 1 75 ? 31.755 37.219 -36.813 1.00 21.14 185 GLN D CA 1
ATOM 6399 C C . GLN D 1 75 ? 31.519 37.273 -35.316 1.00 21.77 185 GLN D C 1
ATOM 6400 O O . GLN D 1 75 ? 32.422 37.656 -34.552 1.00 19.86 185 GLN D O 1
ATOM 6406 N N . GLN D 1 76 ? 30.297 36.931 -34.907 1.00 21.96 186 GLN D N 1
ATOM 6407 C CA . GLN D 1 76 ? 29.835 37.257 -33.556 1.00 22.53 186 GLN D CA 1
ATOM 6408 C C . GLN D 1 76 ? 30.396 36.420 -32.462 1.00 22.73 186 GLN D C 1
ATOM 6409 O O . GLN D 1 76 ? 30.671 36.926 -31.388 1.00 23.91 186 GLN D O 1
ATOM 6415 N N . ALA D 1 77 ? 30.576 35.125 -32.705 1.00 24.73 187 ALA D N 1
ATOM 6416 C CA . ALA D 1 77 ? 30.832 34.164 -31.625 1.00 25.58 187 ALA D CA 1
ATOM 6417 C C . ALA D 1 77 ? 32.206 33.503 -31.841 1.00 26.09 187 ALA D C 1
ATOM 6418 O O . ALA D 1 77 ? 33.074 34.130 -32.412 1.00 25.32 187 ALA D O 1
ATOM 6420 N N . TYR D 1 78 ? 32.426 32.259 -31.355 1.00 25.85 188 TYR D N 1
ATOM 6421 C CA . TYR D 1 78 ? 33.662 31.558 -31.529 1.00 24.32 188 TYR D CA 1
ATOM 6422 C C . TYR D 1 78 ? 33.600 30.702 -32.806 1.00 24.59 188 TYR D C 1
ATOM 6423 O O . TYR D 1 78 ? 32.534 30.171 -33.171 1.00 24.23 188 TYR D O 1
ATOM 6432 N N . GLY D 1 79 ? 34.760 30.577 -33.489 1.00 21.56 189 GLY D N 1
ATOM 6433 C CA . GLY D 1 79 ? 34.861 29.666 -34.589 1.00 21.91 189 GLY D CA 1
ATOM 6434 C C . GLY D 1 79 ? 36.040 29.929 -35.499 1.00 20.90 189 GLY D C 1
ATOM 6435 O O . GLY D 1 79 ? 37.053 30.536 -35.039 1.00 20.76 189 GLY D O 1
ATOM 6436 N N . ALA D 1 80 ? 35.903 29.558 -36.777 1.00 20.15 190 ALA D N 1
ATOM 6437 C CA . ALA D 1 80 ? 37.068 29.447 -37.654 1.00 20.25 190 ALA D CA 1
ATOM 6438 C C . ALA D 1 80 ? 37.317 30.786 -38.399 1.00 20.59 190 ALA D C 1
ATOM 6439 O O . ALA D 1 80 ? 37.058 30.893 -39.653 1.00 20.77 190 ALA D O 1
ATOM 6441 N N . PHE D 1 81 ? 37.748 31.798 -37.621 1.00 19.62 191 PHE D N 1
ATOM 6442 C CA . PHE D 1 81 ? 37.913 33.127 -38.122 1.00 19.24 191 PHE D CA 1
ATOM 6443 C C . PHE D 1 81 ? 39.334 33.621 -37.776 1.00 19.69 191 PHE D C 1
ATOM 6444 O O . PHE D 1 81 ? 39.555 34.459 -36.877 1.00 20.42 191 PHE D O 1
ATOM 6452 N N . THR D 1 82 ? 40.289 33.124 -38.550 1.00 18.36 192 THR D N 1
ATOM 6453 C CA . THR D 1 82 ? 41.714 33.419 -38.311 1.00 17.91 192 THR D CA 1
ATOM 6454 C C . THR D 1 82 ? 41.995 34.925 -38.282 1.00 17.41 192 THR D C 1
ATOM 6455 O O . THR D 1 82 ? 41.606 35.666 -39.220 1.00 17.43 192 THR D O 1
ATOM 6459 N N . GLY D 1 83 ? 42.609 35.387 -37.205 1.00 17.25 193 GLY D N 1
ATOM 6460 C CA . GLY D 1 83 ? 42.984 36.784 -37.024 1.00 16.93 193 GLY D CA 1
ATOM 6461 C C . GLY D 1 83 ? 41.910 37.753 -36.609 1.00 17.67 193 GLY D C 1
ATOM 6462 O O . GLY D 1 83 ? 42.155 38.959 -36.579 1.00 17.54 193 GLY D O 1
ATOM 6463 N N . GLU D 1 84 ? 40.729 37.230 -36.307 1.00 19.25 194 GLU D N 1
ATOM 6464 C CA . GLU D 1 84 ? 39.574 38.023 -35.854 1.00 19.92 194 GLU D CA 1
ATOM 6465 C C . GLU D 1 84 ? 39.336 37.849 -34.371 1.00 20.09 194 GLU D C 1
ATOM 6466 O O . GLU D 1 84 ? 39.472 36.733 -33.879 1.00 21.16 194 GLU D O 1
ATOM 6472 N N . LEU D 1 85 ? 38.985 38.949 -33.699 1.00 20.15 195 LEU D N 1
ATOM 6473 C CA . LEU D 1 85 ? 38.482 38.946 -32.312 1.00 20.14 195 LEU D CA 1
ATOM 6474 C C . LEU D 1 85 ? 36.980 39.193 -32.317 1.00 19.92 195 LEU D C 1
ATOM 6475 O O . LEU D 1 85 ? 36.525 40.302 -32.650 1.00 19.02 195 LEU D O 1
ATOM 6480 N N . SER D 1 86 ? 36.217 38.167 -31.980 1.00 20.10 196 SER D N 1
ATOM 6481 C CA . SER D 1 86 ? 34.784 38.259 -31.948 1.00 20.94 196 SER D CA 1
ATOM 6482 C C . SER D 1 86 ? 34.273 39.050 -30.707 1.00 20.77 196 SER D C 1
ATOM 6483 O O . SER D 1 86 ? 34.946 39.111 -29.662 1.00 21.43 196 SER D O 1
ATOM 6486 N N . PRO D 1 87 ? 33.080 39.681 -30.846 1.00 21.25 197 PRO D N 1
ATOM 6487 C CA . PRO D 1 87 ? 32.551 40.391 -29.693 1.00 21.74 197 PRO D CA 1
ATOM 6488 C C . PRO D 1 87 ? 32.310 39.481 -28.499 1.00 23.09 197 PRO D C 1
ATOM 6489 O O . PRO D 1 87 ? 32.448 39.897 -27.356 1.00 22.39 197 PRO D O 1
ATOM 6493 N N . LYS D 1 88 ? 31.957 38.229 -28.772 1.00 25.20 198 LYS D N 1
ATOM 6494 C CA . LYS D 1 88 ? 31.755 37.278 -27.678 1.00 26.58 198 LYS D CA 1
ATOM 6495 C C . LYS D 1 88 ? 33.037 37.049 -26.915 1.00 25.79 198 LYS D C 1
ATOM 6496 O O . LYS D 1 88 ? 33.035 37.037 -25.693 1.00 26.29 198 LYS D O 1
ATOM 6510 N N . ILE D 1 90 ? 35.625 39.081 -26.726 1.00 21.54 200 ILE D N 1
ATOM 6511 C CA . ILE D 1 90 ? 36.022 40.359 -26.111 1.00 21.32 200 ILE D CA 1
ATOM 6512 C C . ILE D 1 90 ? 35.192 40.493 -24.805 1.00 22.86 200 ILE D C 1
ATOM 6513 O O . ILE D 1 90 ? 35.730 40.754 -23.739 1.00 24.36 200 ILE D O 1
ATOM 6518 N N . LYS D 1 91 ? 33.895 40.260 -24.880 1.00 24.29 201 LYS D N 1
ATOM 6519 C CA . LYS D 1 91 ? 33.030 40.376 -23.706 1.00 26.55 201 LYS D CA 1
ATOM 6520 C C . LYS D 1 91 ? 33.443 39.376 -22.597 1.00 28.33 201 LYS D C 1
ATOM 6521 O O . LYS D 1 91 ? 33.506 39.742 -21.410 1.00 28.04 201 LYS D O 1
ATOM 6527 N N . GLU D 1 92 ? 33.687 38.112 -22.978 1.00 28.30 202 GLU D N 1
ATOM 6528 C CA . GLU D 1 92 ? 34.074 37.108 -22.018 1.00 29.53 202 GLU D CA 1
ATOM 6529 C C . GLU D 1 92 ? 35.467 37.371 -21.387 1.00 29.02 202 GLU D C 1
ATOM 6530 O O . GLU D 1 92 ? 35.756 36.883 -20.350 1.00 30.52 202 GLU D O 1
ATOM 6536 N N . LYS D 1 93 ? 36.308 38.139 -22.058 1.00 28.12 203 LYS D N 1
ATOM 6537 C CA . LYS D 1 93 ? 37.573 38.591 -21.476 1.00 28.44 203 LYS D CA 1
ATOM 6538 C C . LYS D 1 93 ? 37.360 39.848 -20.580 1.00 28.16 203 LYS D C 1
ATOM 6539 O O . LYS D 1 93 ? 38.301 40.456 -20.154 1.00 26.86 203 LYS D O 1
ATOM 6545 N N . ASN D 1 94 ? 36.105 40.202 -20.309 1.00 30.48 204 ASN D N 1
ATOM 6546 C CA . ASN D 1 94 ? 35.720 41.374 -19.445 1.00 32.16 204 ASN D CA 1
ATOM 6547 C C . ASN D 1 94 ? 36.130 42.742 -19.973 1.00 28.88 204 ASN D C 1
ATOM 6548 O O . ASN D 1 94 ? 36.371 43.617 -19.247 1.00 26.80 204 ASN D O 1
ATOM 6553 N N . ILE D 1 95 ? 36.160 42.879 -21.279 1.00 27.81 205 ILE D N 1
ATOM 6554 C CA . ILE D 1 95 ? 36.410 44.132 -21.950 1.00 26.67 205 ILE D CA 1
ATOM 6555 C C . ILE D 1 95 ? 35.022 44.728 -22.254 1.00 27.03 205 ILE D C 1
ATOM 6556 O O . ILE D 1 95 ? 34.271 44.120 -23.023 1.00 25.16 205 ILE D O 1
ATOM 6561 N N . PRO D 1 96 ? 34.683 45.903 -21.653 1.00 26.69 206 PRO D N 1
ATOM 6562 C CA . PRO D 1 96 ? 33.304 46.367 -21.819 1.00 26.32 206 PRO D CA 1
ATOM 6563 C C . PRO D 1 96 ? 33.008 47.196 -23.059 1.00 24.51 206 PRO D C 1
ATOM 6564 O O . PRO D 1 96 ? 31.841 47.319 -23.377 1.00 22.97 206 PRO D O 1
ATOM 6568 N N . TRP D 1 97 ? 34.047 47.713 -23.761 1.00 23.60 207 TRP D N 1
ATOM 6569 C CA . TRP D 1 97 ? 33.866 48.625 -24.853 1.00 23.17 207 TRP D CA 1
ATOM 6570 C C . TRP D 1 97 ? 34.606 48.199 -26.101 1.00 22.13 207 TRP D C 1
ATOM 6571 O O . TRP D 1 97 ? 35.661 47.581 -26.002 1.00 21.43 207 TRP D O 1
ATOM 6582 N N . VAL D 1 98 ? 34.042 48.557 -27.263 1.00 21.21 208 VAL D N 1
ATOM 6583 C CA . VAL D 1 98 ? 34.742 48.494 -28.532 1.00 21.48 208 VAL D CA 1
ATOM 6584 C C . VAL D 1 98 ? 34.585 49.770 -29.349 1.00 20.24 208 VAL D C 1
ATOM 6585 O O . VAL D 1 98 ? 33.517 50.399 -29.298 1.00 20.53 208 VAL D O 1
ATOM 6589 N N . VAL D 1 99 ? 35.627 50.131 -30.097 1.00 18.40 209 VAL D N 1
ATOM 6590 C CA . VAL D 1 99 ? 35.591 51.179 -31.086 1.00 18.41 209 VAL D CA 1
ATOM 6591 C C . VAL D 1 99 ? 35.269 50.579 -32.452 1.00 17.85 209 VAL D C 1
ATOM 6592 O O . VAL D 1 99 ? 35.908 49.612 -32.853 1.00 17.67 209 VAL D O 1
ATOM 6596 N N . LEU D 1 100 ? 34.257 51.101 -33.146 1.00 18.16 210 LEU D N 1
ATOM 6597 C CA . LEU D 1 100 ? 33.814 50.536 -34.440 1.00 18.08 210 LEU D CA 1
ATOM 6598 C C . LEU D 1 100 ? 33.657 51.610 -35.471 1.00 18.88 210 LEU D C 1
ATOM 6599 O O . LEU D 1 100 ? 33.193 52.744 -35.156 1.00 19.05 210 LEU D O 1
ATOM 6604 N N . GLY D 1 101 ? 34.052 51.277 -36.681 1.00 17.65 211 GLY D N 1
ATOM 6605 C CA . GLY D 1 101 ? 33.957 52.208 -37.786 1.00 18.43 211 GLY D CA 1
ATOM 6606 C C . GLY D 1 101 ? 34.847 53.441 -37.821 1.00 17.75 211 GLY D C 1
ATOM 6607 O O . GLY D 1 101 ? 34.532 54.389 -38.501 1.00 17.58 211 GLY D O 1
ATOM 6608 N N . HIS D 1 102 ? 35.993 53.366 -37.175 1.00 18.34 212 HIS D N 1
ATOM 6609 C CA . HIS D 1 102 ? 37.001 54.373 -37.306 1.00 19.26 212 HIS D CA 1
ATOM 6610 C C . HIS D 1 102 ? 37.302 54.629 -38.772 1.00 19.94 212 HIS D C 1
ATOM 6611 O O . HIS D 1 102 ? 37.386 53.688 -39.563 1.00 18.85 212 HIS D O 1
ATOM 6618 N N . SER D 1 103 ? 37.519 55.884 -39.124 1.00 21.30 213 SER D N 1
ATOM 6619 C CA . SER D 1 103 ? 37.748 56.189 -40.554 1.00 22.04 213 SER D CA 1
ATOM 6620 C C . SER D 1 103 ? 38.973 55.490 -41.128 1.00 20.21 213 SER D C 1
ATOM 6621 O O . SER D 1 103 ? 38.999 55.178 -42.329 1.00 18.64 213 SER D O 1
ATOM 6624 N N . GLU D 1 104 ? 39.983 55.242 -40.300 1.00 18.88 214 GLU D N 1
ATOM 6625 C CA . GLU D 1 104 ? 41.143 54.474 -40.763 1.00 18.82 214 GLU D CA 1
ATOM 6626 C C . GLU D 1 104 ? 40.708 53.044 -41.241 1.00 18.42 214 GLU D C 1
ATOM 6627 O O . GLU D 1 104 ? 41.218 52.568 -42.285 1.00 18.59 214 GLU D O 1
ATOM 6633 N N . ARG D 1 105 ? 39.769 52.419 -40.546 1.00 17.32 215 ARG D N 1
ATOM 6634 C CA . ARG D 1 105 ? 39.307 51.082 -40.879 1.00 17.36 215 ARG D CA 1
ATOM 6635 C C . ARG D 1 105 ? 38.247 51.145 -42.038 1.00 17.64 215 ARG D C 1
ATOM 6636 O O . ARG D 1 105 ? 38.179 50.219 -42.833 1.00 16.66 215 ARG D O 1
ATOM 6644 N N . ARG D 1 106 ? 37.466 52.233 -42.108 1.00 17.41 216 ARG D N 1
ATOM 6645 C CA . ARG D 1 106 ? 36.537 52.425 -43.257 1.00 18.25 216 ARG D CA 1
ATOM 6646 C C . ARG D 1 106 ? 37.360 52.600 -44.531 1.00 19.53 216 ARG D C 1
ATOM 6647 O O . ARG D 1 106 ? 36.960 52.075 -45.583 1.00 21.03 216 ARG D O 1
ATOM 6655 N N . ALA D 1 107 ? 38.534 53.244 -44.462 1.00 19.73 217 ALA D N 1
ATOM 6656 C CA . ALA D 1 107 ? 39.358 53.441 -45.665 1.00 21.00 217 ALA D CA 1
ATOM 6657 C C . ALA D 1 107 ? 40.106 52.188 -46.083 1.00 20.56 217 ALA D C 1
ATOM 6658 O O . ALA D 1 107 ? 40.354 51.965 -47.257 1.00 22.88 217 ALA D O 1
ATOM 6660 N N . GLY D 1 108 ? 40.509 51.393 -45.131 1.00 20.69 218 GLY D N 1
ATOM 6661 C CA . GLY D 1 108 ? 41.247 50.143 -45.398 1.00 20.61 218 GLY D CA 1
ATOM 6662 C C . GLY D 1 108 ? 42.746 50.393 -45.432 1.00 21.49 218 GLY D C 1
ATOM 6663 O O . GLY D 1 108 ? 43.203 51.566 -45.424 1.00 21.00 218 GLY D O 1
ATOM 6664 N N . PHE D 1 109 ? 43.502 49.300 -45.438 1.00 20.72 219 PHE D N 1
ATOM 6665 C CA . PHE D 1 109 ? 44.957 49.337 -45.341 1.00 19.70 219 PHE D CA 1
ATOM 6666 C C . PHE D 1 109 ? 45.679 48.558 -46.429 1.00 19.84 219 PHE D C 1
ATOM 6667 O O . PHE D 1 109 ? 45.355 47.377 -46.705 1.00 18.27 219 PHE D O 1
ATOM 6675 N N . GLY D 1 110 ? 46.686 49.180 -47.004 1.00 19.40 220 GLY D N 1
ATOM 6676 C CA . GLY D 1 110 ? 47.657 48.477 -47.877 1.00 19.94 220 GLY D CA 1
ATOM 6677 C C . GLY D 1 110 ? 47.086 47.932 -49.144 1.00 20.92 220 GLY D C 1
ATOM 6678 O O . GLY D 1 110 ? 47.613 46.971 -49.689 1.00 22.35 220 GLY D O 1
ATOM 6679 N N . GLY D 1 111 ? 46.004 48.519 -49.626 1.00 20.51 221 GLY D N 1
ATOM 6680 C CA . GLY D 1 111 ? 45.322 48.031 -50.848 1.00 21.22 221 GLY D CA 1
ATOM 6681 C C . GLY D 1 111 ? 44.139 47.088 -50.564 1.00 20.76 221 GLY D C 1
ATOM 6682 O O . GLY D 1 111 ? 43.396 46.733 -51.469 1.00 21.14 221 GLY D O 1
ATOM 6683 N N . GLN D 1 112 ? 43.953 46.661 -49.325 1.00 20.06 222 GLN D N 1
ATOM 6684 C CA . GLN D 1 112 ? 42.768 45.828 -49.019 1.00 20.09 222 GLN D CA 1
ATOM 6685 C C . GLN D 1 112 ? 41.592 46.820 -48.852 1.00 20.44 222 GLN D C 1
ATOM 6686 O O . GLN D 1 112 ? 41.726 47.794 -48.140 1.00 19.84 222 GLN D O 1
ATOM 6692 N N . PRO D 1 113 ? 40.452 46.557 -49.475 1.00 20.11 223 PRO D N 1
ATOM 6693 C CA . PRO D 1 113 ? 39.312 47.401 -49.248 1.00 21.00 223 PRO D CA 1
ATOM 6694 C C . PRO D 1 113 ? 38.943 47.487 -47.754 1.00 20.37 223 PRO D C 1
ATOM 6695 O O . PRO D 1 113 ? 39.176 46.560 -47.011 1.00 20.05 223 PRO D O 1
ATOM 6699 N N . GLY D 1 114 ? 38.457 48.646 -47.347 1.00 19.77 224 GLY D N 1
ATOM 6700 C CA . GLY D 1 114 ? 38.009 48.902 -45.984 1.00 20.57 224 GLY D CA 1
ATOM 6701 C C . GLY D 1 114 ? 36.565 48.457 -45.760 1.00 20.71 224 GLY D C 1
ATOM 6702 O O . GLY D 1 114 ? 35.975 47.755 -46.573 1.00 21.16 224 GLY D O 1
ATOM 6703 N N . GLU D 1 115 ? 36.065 48.849 -44.593 1.00 20.40 225 GLU D N 1
ATOM 6704 C CA . GLU D 1 115 ? 34.744 48.502 -44.106 1.00 20.02 225 GLU D CA 1
ATOM 6705 C C . GLU D 1 115 ? 33.695 49.452 -44.681 1.00 20.88 225 GLU D C 1
ATOM 6706 O O . GLU D 1 115 ? 33.741 50.680 -44.417 1.00 20.95 225 GLU D O 1
ATOM 6712 N N . SER D 1 116 ? 32.721 48.906 -45.401 1.00 21.53 226 SER D N 1
ATOM 6713 C CA . SER D 1 116 ? 31.563 49.666 -45.826 1.00 22.04 226 SER D CA 1
ATOM 6714 C C . SER D 1 116 ? 30.642 50.070 -44.622 1.00 22.47 226 SER D C 1
ATOM 6715 O O . SER D 1 116 ? 30.779 49.567 -43.502 1.00 20.45 226 SER D O 1
ATOM 6718 N N . ASN D 1 117 ? 29.687 50.966 -44.924 1.00 22.62 227 ASN D N 1
ATOM 6719 C CA . ASN D 1 117 ? 28.672 51.336 -43.941 1.00 22.93 227 ASN D CA 1
ATOM 6720 C C . ASN D 1 117 ? 27.981 50.082 -43.436 1.00 23.71 227 ASN D C 1
ATOM 6721 O O . ASN D 1 117 ? 27.705 49.959 -42.278 1.00 23.05 227 ASN D O 1
ATOM 6726 N N . GLN D 1 118 ? 27.710 49.150 -44.341 1.00 24.94 228 GLN D N 1
ATOM 6727 C CA . GLN D 1 118 ? 27.010 47.890 -44.021 1.00 24.34 228 GLN D CA 1
ATOM 6728 C C . GLN D 1 118 ? 27.828 46.962 -43.153 1.00 22.53 228 GLN D C 1
ATOM 6729 O O . GLN D 1 118 ? 27.281 46.353 -42.206 1.00 21.96 228 GLN D O 1
ATOM 6735 N N . VAL D 1 119 ? 29.131 46.834 -43.439 1.00 21.71 229 VAL D N 1
ATOM 6736 C CA . VAL D 1 119 ? 30.040 46.051 -42.592 1.00 20.90 229 VAL D CA 1
ATOM 6737 C C . VAL D 1 119 ? 30.152 46.613 -41.188 1.00 20.82 229 VAL D C 1
ATOM 6738 O O . VAL D 1 119 ? 30.096 45.853 -40.178 1.00 20.98 229 VAL D O 1
ATOM 6742 N N . VAL D 1 120 ? 30.312 47.946 -41.090 1.00 19.90 230 VAL D N 1
ATOM 6743 C CA . VAL D 1 120 ? 30.384 48.575 -39.794 1.00 19.77 230 VAL D CA 1
ATOM 6744 C C . VAL D 1 120 ? 29.073 48.253 -38.995 1.00 19.91 230 VAL D C 1
ATOM 6745 O O . VAL D 1 120 ? 29.113 47.944 -37.787 1.00 21.01 230 VAL D O 1
ATOM 6749 N N . ALA D 1 121 ? 27.942 48.372 -39.667 1.00 21.04 231 ALA D N 1
ATOM 6750 C CA . ALA D 1 121 ? 26.675 48.111 -39.025 1.00 22.29 231 ALA D CA 1
ATOM 6751 C C . ALA D 1 121 ? 26.553 46.673 -38.505 1.00 23.62 231 ALA D C 1
ATOM 6752 O O . ALA D 1 121 ? 26.062 46.430 -37.385 1.00 21.73 231 ALA D O 1
ATOM 6754 N N . LYS D 1 122 ? 27.015 45.715 -39.330 1.00 24.95 232 LYS D N 1
ATOM 6755 C CA . LYS D 1 122 ? 27.075 44.312 -38.895 1.00 25.86 232 LYS D CA 1
ATOM 6756 C C . LYS D 1 122 ? 27.942 44.152 -37.655 1.00 24.80 232 LYS D C 1
ATOM 6757 O O . LYS D 1 122 ? 27.568 43.426 -36.726 1.00 24.60 232 LYS D O 1
ATOM 6763 N N . LYS D 1 123 ? 29.094 44.840 -37.610 1.00 22.41 233 LYS D N 1
ATOM 6764 C CA . LYS D 1 123 ? 29.934 44.780 -36.406 1.00 20.89 233 LYS D CA 1
ATOM 6765 C C . LYS D 1 123 ? 29.198 45.338 -35.189 1.00 20.50 233 LYS D C 1
ATOM 6766 O O . LYS D 1 123 ? 29.283 44.759 -34.121 1.00 21.76 233 LYS D O 1
ATOM 6772 N N . VAL D 1 124 ? 28.512 46.459 -35.373 1.00 21.28 234 VAL D N 1
ATOM 6773 C CA . VAL D 1 124 ? 27.784 47.134 -34.258 1.00 21.76 234 VAL D CA 1
ATOM 6774 C C . VAL D 1 124 ? 26.730 46.161 -33.690 1.00 22.88 234 VAL D C 1
ATOM 6775 O O . VAL D 1 124 ? 26.660 45.947 -32.460 1.00 23.38 234 VAL D O 1
ATOM 6779 N N . ARG D 1 125 ? 25.896 45.617 -34.564 1.00 24.26 235 ARG D N 1
ATOM 6780 C CA . ARG D 1 125 ? 24.853 44.694 -34.147 1.00 26.99 235 ARG D CA 1
ATOM 6781 C C . ARG D 1 125 ? 25.420 43.488 -33.380 1.00 26.12 235 ARG D C 1
ATOM 6782 O O . ARG D 1 125 ? 24.875 43.083 -32.345 1.00 26.05 235 ARG D O 1
ATOM 6790 N N . ALA D 1 126 ? 26.482 42.901 -33.910 1.00 24.04 236 ALA D N 1
ATOM 6791 C CA . ALA D 1 126 ? 27.109 41.736 -33.273 1.00 24.32 236 ALA D CA 1
ATOM 6792 C C . ALA D 1 126 ? 27.648 42.102 -31.874 1.00 24.63 236 ALA D C 1
ATOM 6793 O O . ALA D 1 126 ? 27.464 41.307 -30.908 1.00 25.59 236 ALA D O 1
ATOM 6795 N N . ALA D 1 127 ? 28.267 43.268 -31.771 1.00 22.93 237 ALA D N 1
ATOM 6796 C CA . ALA D 1 127 ? 28.829 43.726 -30.503 1.00 23.77 237 ALA D CA 1
ATOM 6797 C C . ALA D 1 127 ? 27.732 43.972 -29.448 1.00 25.27 237 ALA D C 1
ATOM 6798 O O . ALA D 1 127 ? 27.826 43.524 -28.288 1.00 24.78 237 ALA D O 1
ATOM 6800 N N . LEU D 1 128 ? 26.675 44.686 -29.860 1.00 25.71 238 LEU D N 1
ATOM 6801 C CA . LEU D 1 128 ? 25.555 44.959 -28.943 1.00 27.20 238 LEU D CA 1
ATOM 6802 C C . LEU D 1 128 ? 24.844 43.670 -28.542 1.00 28.05 238 LEU D C 1
ATOM 6803 O O . LEU D 1 128 ? 24.470 43.512 -27.387 1.00 29.68 238 LEU D O 1
ATOM 6808 N N . ASN D 1 129 ? 24.666 42.732 -29.479 1.00 28.12 239 ASN D N 1
ATOM 6809 C CA . ASN D 1 129 ? 24.101 41.404 -29.152 1.00 29.34 239 ASN D CA 1
ATOM 6810 C C . ASN D 1 129 ? 24.873 40.713 -28.051 1.00 29.79 239 ASN D C 1
ATOM 6811 O O . ASN D 1 129 ? 24.278 39.981 -27.310 1.00 31.41 239 ASN D O 1
ATOM 6816 N N . GLU D 1 130 ? 26.182 40.893 -27.975 1.00 28.76 240 GLU D N 1
ATOM 6817 C CA . GLU D 1 130 ? 26.985 40.243 -26.939 1.00 29.24 240 GLU D CA 1
ATOM 6818 C C . GLU D 1 130 ? 27.196 41.085 -25.692 1.00 29.27 240 GLU D C 1
ATOM 6819 O O . GLU D 1 130 ? 28.049 40.777 -24.877 1.00 29.30 240 GLU D O 1
ATOM 6825 N N . GLY D 1 131 ? 26.400 42.144 -25.507 1.00 29.01 241 GLY D N 1
ATOM 6826 C CA . GLY D 1 131 ? 26.462 42.966 -24.297 1.00 28.57 241 GLY D CA 1
ATOM 6827 C C . GLY D 1 131 ? 27.571 43.993 -24.252 1.00 26.61 241 GLY D C 1
ATOM 6828 O O . GLY D 1 131 ? 27.811 44.559 -23.200 1.00 27.51 241 GLY D O 1
ATOM 6829 N N . LEU D 1 132 ? 28.273 44.275 -25.360 1.00 24.60 242 LEU D N 1
ATOM 6830 C CA . LEU D 1 132 ? 29.285 45.316 -25.349 1.00 23.40 242 LEU D CA 1
ATOM 6831 C C . LEU D 1 132 ? 28.650 46.709 -25.471 1.00 23.32 242 LEU D C 1
ATOM 6832 O O . LEU D 1 132 ? 27.558 46.846 -26.019 1.00 23.05 242 LEU D O 1
ATOM 6837 N N . SER D 1 133 ? 29.375 47.733 -24.999 1.00 22.58 243 SER D N 1
ATOM 6838 C CA . SER D 1 133 ? 29.131 49.126 -25.414 1.00 21.84 243 SER D CA 1
ATOM 6839 C C . SER D 1 133 ? 30.055 49.507 -26.586 1.00 21.74 243 SER D C 1
ATOM 6840 O O . SER D 1 133 ? 31.164 48.973 -26.696 1.00 20.74 243 SER D O 1
ATOM 6843 N N . VAL D 1 134 ? 29.580 50.417 -27.441 1.00 21.15 244 VAL D N 1
ATOM 6844 C CA . VAL D 1 134 ? 30.233 50.711 -28.708 1.00 20.70 244 VAL D CA 1
ATOM 6845 C C . VAL D 1 134 ? 30.504 52.219 -28.849 1.00 20.43 244 VAL D C 1
ATOM 6846 O O . VAL D 1 134 ? 29.579 53.039 -28.654 1.00 21.97 244 VAL D O 1
ATOM 6850 N N . ILE D 1 135 ? 31.739 52.569 -29.181 1.00 19.51 245 ILE D N 1
ATOM 6851 C CA . ILE D 1 135 ? 32.070 53.900 -29.654 1.00 20.08 245 ILE D CA 1
ATOM 6852 C C . ILE D 1 135 ? 31.972 53.845 -31.167 1.00 19.99 245 ILE D C 1
ATOM 6853 O O . ILE D 1 135 ? 32.859 53.294 -31.846 1.00 19.24 245 ILE D O 1
ATOM 6858 N N . LEU D 1 136 ? 30.866 54.358 -31.698 1.00 20.74 246 LEU D N 1
ATOM 6859 C CA . LEU D 1 136 ? 30.601 54.337 -33.133 1.00 19.50 246 LEU D CA 1
ATOM 6860 C C . LEU D 1 136 ? 31.154 55.589 -33.805 1.00 19.69 246 LEU D C 1
ATOM 6861 O O . LEU D 1 136 ? 30.662 56.680 -33.547 1.00 19.26 246 LEU D O 1
ATOM 6866 N N . CYS D 1 137 ? 32.139 55.416 -34.691 1.00 19.14 247 CYS D N 1
ATOM 6867 C CA . CYS D 1 137 ? 32.818 56.516 -35.362 1.00 19.65 247 CYS D CA 1
ATOM 6868 C C . CYS D 1 137 ? 32.141 56.852 -36.719 1.00 19.80 247 CYS D C 1
ATOM 6869 O O . CYS D 1 137 ? 31.788 55.948 -37.475 1.00 19.74 247 CYS D O 1
ATOM 6872 N N . ILE D 1 138 ? 31.911 58.118 -36.966 1.00 19.79 248 ILE D N 1
ATOM 6873 C CA . ILE D 1 138 ? 31.341 58.608 -38.246 1.00 21.16 248 ILE D CA 1
ATOM 6874 C C . ILE D 1 138 ? 32.123 59.867 -38.645 1.00 21.68 248 ILE D C 1
ATOM 6875 O O . ILE D 1 138 ? 32.845 60.464 -37.791 1.00 22.87 248 ILE D O 1
ATOM 6880 N N . GLY D 1 139 ? 32.060 60.261 -39.900 1.00 22.06 249 GLY D N 1
ATOM 6881 C CA . GLY D 1 139 ? 32.761 61.484 -40.288 1.00 22.50 249 GLY D CA 1
ATOM 6882 C C . GLY D 1 139 ? 32.889 61.629 -41.788 1.00 23.18 249 GLY D C 1
ATOM 6883 O O . GLY D 1 139 ? 32.903 60.636 -42.484 1.00 21.63 249 GLY D O 1
ATOM 6884 N N . GLU D 1 140 ? 32.953 62.899 -42.226 1.00 24.38 250 GLU D N 1
ATOM 6885 C CA . GLU D 1 140 ? 33.060 63.220 -43.646 1.00 25.22 250 GLU D CA 1
ATOM 6886 C C . GLU D 1 140 ? 34.482 63.577 -44.055 1.00 25.23 250 GLU D C 1
ATOM 6887 O O . GLU D 1 140 ? 35.288 63.968 -43.230 1.00 24.70 250 GLU D O 1
ATOM 6893 N N . THR D 1 141 ? 34.750 63.477 -45.349 1.00 27.30 251 THR D N 1
ATOM 6894 C CA . THR D 1 141 ? 36.022 63.872 -45.935 1.00 28.41 251 THR D CA 1
ATOM 6895 C C . THR D 1 141 ? 36.030 65.368 -46.199 1.00 29.54 251 THR D C 1
ATOM 6896 O O . THR D 1 141 ? 34.991 66.040 -46.166 1.00 29.65 251 THR D O 1
ATOM 6900 N N . LEU D 1 142 ? 37.212 65.901 -46.498 1.00 30.86 252 LEU D N 1
ATOM 6901 C CA . LEU D 1 142 ? 37.331 67.327 -46.803 1.00 33.09 252 LEU D CA 1
ATOM 6902 C C . LEU D 1 142 ? 36.470 67.645 -48.034 1.00 34.32 252 LEU D C 1
ATOM 6903 O O . LEU D 1 142 ? 35.769 68.661 -48.063 1.00 36.60 252 LEU D O 1
ATOM 6908 N N . GLU D 1 143 ? 36.572 66.824 -49.068 1.00 36.37 253 GLU D N 1
ATOM 6909 C CA . GLU D 1 143 ? 35.768 67.027 -50.275 1.00 39.29 253 GLU D CA 1
ATOM 6910 C C . GLU D 1 143 ? 34.268 67.014 -49.993 1.00 38.15 253 GLU D C 1
ATOM 6911 O O . GLU D 1 143 ? 33.524 67.839 -50.529 1.00 38.17 253 GLU D O 1
ATOM 6917 N N . GLU D 1 144 ? 33.819 66.063 -49.167 1.00 36.08 254 GLU D N 1
ATOM 6918 C CA . GLU D 1 144 ? 32.401 65.984 -48.766 1.00 35.20 254 GLU D CA 1
ATOM 6919 C C . GLU D 1 144 ? 31.971 67.210 -48.017 1.00 35.22 254 GLU D C 1
ATOM 6920 O O . GLU D 1 144 ? 30.913 67.753 -48.307 1.00 36.58 254 GLU D O 1
ATOM 6926 N N . ARG D 1 145 ? 32.813 67.708 -47.122 1.00 35.58 255 ARG D N 1
ATOM 6927 C CA . ARG D 1 145 ? 32.521 68.932 -46.340 1.00 36.74 255 ARG D CA 1
ATOM 6928 C C . ARG D 1 145 ? 32.323 70.114 -47.262 1.00 39.48 255 ARG D C 1
ATOM 6929 O O . ARG D 1 145 ? 31.290 70.799 -47.183 1.00 41.94 255 ARG D O 1
ATOM 6937 N N . GLU D 1 146 ? 33.299 70.336 -48.141 1.00 41.29 256 GLU D N 1
ATOM 6938 C CA . GLU D 1 146 ? 33.326 71.513 -49.012 1.00 43.73 256 GLU D CA 1
ATOM 6939 C C . GLU D 1 146 ? 32.265 71.485 -50.096 1.00 44.37 256 GLU D C 1
ATOM 6940 O O . GLU D 1 146 ? 31.886 72.507 -50.585 1.00 46.22 256 GLU D O 1
ATOM 6946 N N . SER D 1 147 ? 31.788 70.318 -50.481 1.00 45.07 257 SER D N 1
ATOM 6947 C CA . SER D 1 147 ? 30.707 70.222 -51.478 1.00 47.20 257 SER D CA 1
ATOM 6948 C C . SER D 1 147 ? 29.283 70.114 -50.827 1.00 47.58 257 SER D C 1
ATOM 6949 O O . SER D 1 147 ? 28.314 69.746 -51.507 1.00 50.10 257 SER D O 1
ATOM 6952 N N . GLY D 1 148 ? 29.160 70.425 -49.530 1.00 46.99 258 GLY D N 1
ATOM 6953 C CA . GLY D 1 148 ? 27.869 70.432 -48.835 1.00 47.10 258 GLY D CA 1
ATOM 6954 C C . GLY D 1 148 ? 27.241 69.066 -48.520 1.00 46.29 258 GLY D C 1
ATOM 6955 O O . GLY D 1 148 ? 26.038 68.990 -48.274 1.00 48.41 258 GLY D O 1
ATOM 6956 N N . GLN D 1 149 ? 28.031 67.991 -48.478 1.00 42.88 259 GLN D N 1
ATOM 6957 C CA . GLN D 1 149 ? 27.483 66.633 -48.289 1.00 39.92 259 GLN D CA 1
ATOM 6958 C C . GLN D 1 149 ? 27.579 66.106 -46.826 1.00 35.34 259 GLN D C 1
ATOM 6959 O O . GLN D 1 149 ? 27.173 64.964 -46.592 1.00 34.25 259 GLN D O 1
ATOM 6965 N N . THR D 1 150 ? 28.047 66.911 -45.873 1.00 34.19 260 THR D N 1
ATOM 6966 C CA . THR D 1 150 ? 28.298 66.383 -44.501 1.00 31.95 260 THR D CA 1
ATOM 6967 C C . THR D 1 150 ? 27.048 65.696 -43.923 1.00 32.26 260 THR D C 1
ATOM 6968 O O . THR D 1 150 ? 27.103 64.541 -43.514 1.00 30.51 260 THR D O 1
ATOM 6972 N N . GLN D 1 151 ? 25.907 66.388 -43.969 1.00 34.69 261 GLN D N 1
ATOM 6973 C CA . GLN D 1 151 ? 24.689 65.804 -43.374 1.00 35.78 261 GLN D CA 1
ATOM 6974 C C . GLN D 1 151 ? 24.250 64.533 -44.097 1.00 34.09 261 GLN D C 1
ATOM 6975 O O . GLN D 1 151 ? 23.852 63.606 -43.457 1.00 31.56 261 GLN D O 1
ATOM 6981 N N . LYS D 1 152 ? 24.353 64.515 -45.420 1.00 35.01 262 LYS D N 1
ATOM 6982 C CA . LYS D 1 152 ? 23.984 63.330 -46.235 1.00 35.60 262 LYS D CA 1
ATOM 6983 C C . LYS D 1 152 ? 24.867 62.141 -45.832 1.00 32.85 262 LYS D C 1
ATOM 6984 O O . LYS D 1 152 ? 24.353 61.075 -45.506 1.00 30.22 262 LYS D O 1
ATOM 6990 N N . VAL D 1 153 ? 26.168 62.385 -45.768 1.00 32.61 263 VAL D N 1
ATOM 6991 C CA . VAL D 1 153 ? 27.145 61.341 -45.451 1.00 31.84 263 VAL D CA 1
ATOM 6992 C C . VAL D 1 153 ? 26.969 60.789 -44.038 1.00 29.27 263 VAL D C 1
ATOM 6993 O O . VAL D 1 153 ? 26.857 59.558 -43.841 1.00 29.82 263 VAL D O 1
ATOM 6997 N N . LEU D 1 154 ? 26.857 61.669 -43.086 1.00 27.74 264 LEU D N 1
ATOM 6998 C CA . LEU D 1 154 ? 26.699 61.227 -41.682 1.00 26.86 264 LEU D CA 1
ATOM 6999 C C . LEU D 1 154 ? 25.363 60.465 -41.509 1.00 27.31 264 LEU D C 1
ATOM 7000 O O . LEU D 1 154 ? 25.323 59.434 -40.827 1.00 26.60 264 LEU D O 1
ATOM 7005 N N . SER D 1 155 ? 24.299 60.943 -42.148 1.00 26.53 265 SER D N 1
ATOM 7006 C CA . SER D 1 155 ? 23.013 60.260 -42.063 1.00 27.83 265 SER D CA 1
ATOM 7007 C C . SER D 1 155 ? 23.097 58.835 -42.631 1.00 27.10 265 SER D C 1
ATOM 7008 O O . SER D 1 155 ? 22.485 57.939 -42.041 1.00 26.23 265 SER D O 1
ATOM 7011 N N A GLU D 1 156 ? 23.805 58.658 -43.768 0.50 27.38 266 GLU D N 1
ATOM 7012 N N B GLU D 1 156 ? 23.762 58.629 -43.757 0.50 26.83 266 GLU D N 1
ATOM 7013 C CA A GLU D 1 156 ? 23.992 57.337 -44.385 0.50 27.91 266 GLU D CA 1
ATOM 7014 C CA B GLU D 1 156 ? 23.841 57.271 -44.287 0.50 26.98 266 GLU D CA 1
ATOM 7015 C C A GLU D 1 156 ? 24.738 56.412 -43.440 0.50 26.39 266 GLU D C 1
ATOM 7016 C C B GLU D 1 156 ? 24.767 56.354 -43.471 0.50 25.85 266 GLU D C 1
ATOM 7017 O O A GLU D 1 156 ? 24.392 55.267 -43.289 0.50 26.31 266 GLU D O 1
ATOM 7018 O O B GLU D 1 156 ? 24.522 55.137 -43.406 0.50 25.75 266 GLU D O 1
ATOM 7029 N N . GLN D 1 157 ? 25.808 56.910 -42.826 1.00 25.26 267 GLN D N 1
ATOM 7030 C CA . GLN D 1 157 ? 26.605 56.089 -41.876 1.00 23.15 267 GLN D CA 1
ATOM 7031 C C . GLN D 1 157 ? 25.785 55.646 -40.673 1.00 22.47 267 GLN D C 1
ATOM 7032 O O . GLN D 1 157 ? 25.795 54.470 -40.296 1.00 22.18 267 GLN D O 1
ATOM 7038 N N . LEU D 1 158 ? 25.034 56.568 -40.097 1.00 23.61 268 LEU D N 1
ATOM 7039 C CA . LEU D 1 158 ? 24.158 56.252 -38.971 1.00 23.33 268 LEU D CA 1
ATOM 7040 C C . LEU D 1 158 ? 22.945 55.383 -39.337 1.00 25.26 268 LEU D C 1
ATOM 7041 O O . LEU D 1 158 ? 22.621 54.434 -38.622 1.00 23.50 268 LEU D O 1
ATOM 7046 N N . GLU D 1 159 ? 22.320 55.674 -40.486 1.00 25.84 269 GLU D N 1
ATOM 7047 C CA . GLU D 1 159 ? 21.175 54.892 -40.942 1.00 27.11 269 GLU D CA 1
ATOM 7048 C C . GLU D 1 159 ? 21.517 53.431 -41.211 1.00 27.38 269 GLU D C 1
ATOM 7049 O O . GLU D 1 159 ? 20.735 52.563 -40.917 1.00 26.87 269 GLU D O 1
ATOM 7055 N N . ALA D 1 160 ? 22.704 53.140 -41.750 1.00 26.81 270 ALA D N 1
ATOM 7056 C CA . ALA D 1 160 ? 23.133 51.740 -41.940 1.00 25.91 270 ALA D CA 1
ATOM 7057 C C . ALA D 1 160 ? 23.137 51.029 -40.605 1.00 25.31 270 ALA D C 1
ATOM 7058 O O . ALA D 1 160 ? 22.680 49.888 -40.504 1.00 25.20 270 ALA D O 1
ATOM 7060 N N . VAL D 1 161 ? 23.634 51.688 -39.569 1.00 23.86 271 VAL D N 1
ATOM 7061 C CA . VAL D 1 161 ? 23.606 51.089 -38.222 1.00 24.35 271 VAL D CA 1
ATOM 7062 C C . VAL D 1 161 ? 22.192 50.894 -37.713 1.00 24.82 271 VAL D C 1
ATOM 7063 O O . VAL D 1 161 ? 21.882 49.856 -37.171 1.00 24.88 271 VAL D O 1
ATOM 7067 N N . ARG D 1 162 ? 21.323 51.876 -37.907 1.00 26.60 272 ARG D N 1
ATOM 7068 C CA . ARG D 1 162 ? 19.906 51.734 -37.509 1.00 27.81 272 ARG D CA 1
ATOM 7069 C C . ARG D 1 162 ? 19.175 50.561 -38.207 1.00 29.16 272 ARG D C 1
ATOM 7070 O O . ARG D 1 162 ? 18.363 49.869 -37.584 1.00 28.21 272 ARG D O 1
ATOM 7078 N N . GLN D 1 163 ? 19.494 50.318 -39.476 1.00 29.57 273 GLN D N 1
ATOM 7079 C CA . GLN D 1 163 ? 18.893 49.167 -40.209 1.00 30.48 273 GLN D CA 1
ATOM 7080 C C . GLN D 1 163 ? 19.276 47.842 -39.586 1.00 30.00 273 GLN D C 1
ATOM 7081 O O . GLN D 1 163 ? 18.489 46.949 -39.522 1.00 28.95 273 GLN D O 1
ATOM 7087 N N . ALA D 1 164 ? 20.502 47.730 -39.099 1.00 28.68 274 ALA D N 1
ATOM 7088 C CA . ALA D 1 164 ? 20.969 46.550 -38.383 1.00 27.88 274 ALA D CA 1
ATOM 7089 C C . ALA D 1 164 ? 20.527 46.527 -36.900 1.00 27.92 274 ALA D C 1
ATOM 7090 O O . ALA D 1 164 ? 20.482 45.472 -36.311 1.00 27.42 274 ALA D O 1
ATOM 7092 N N . VAL D 1 165 ? 20.339 47.704 -36.293 1.00 27.94 275 VAL D N 1
ATOM 7093 C CA . VAL D 1 165 ? 19.947 47.837 -34.904 1.00 28.10 275 VAL D CA 1
ATOM 7094 C C . VAL D 1 165 ? 18.691 48.740 -34.843 1.00 29.61 275 VAL D C 1
ATOM 7095 O O . VAL D 1 165 ? 18.781 49.927 -34.443 1.00 30.11 275 VAL D O 1
ATOM 7099 N N . PRO D 1 166 ? 17.534 48.219 -35.258 1.00 30.94 276 PRO D N 1
ATOM 7100 C CA . PRO D 1 166 ? 16.361 49.073 -35.281 1.00 32.88 276 PRO D CA 1
ATOM 7101 C C . PRO D 1 166 ? 15.727 49.339 -33.917 1.00 34.40 276 PRO D C 1
ATOM 7102 O O . PRO D 1 166 ? 14.911 50.250 -33.819 1.00 35.96 276 PRO D O 1
ATOM 7106 N N . GLU D 1 167 ? 16.051 48.561 -32.899 1.00 35.05 277 GLU D N 1
ATOM 7107 C CA . GLU D 1 167 ? 15.424 48.730 -31.581 1.00 38.44 277 GLU D CA 1
ATOM 7108 C C . GLU D 1 167 ? 16.071 49.872 -30.836 1.00 36.02 277 GLU D C 1
ATOM 7109 O O . GLU D 1 167 ? 17.303 49.857 -30.630 1.00 34.22 277 GLU D O 1
ATOM 7115 N N . ALA D 1 168 ? 15.291 50.848 -30.427 1.00 35.03 278 ALA D N 1
ATOM 7116 C CA . ALA D 1 168 ? 15.811 52.059 -29.798 1.00 35.54 278 ALA D CA 1
ATOM 7117 C C . ALA D 1 168 ? 16.476 51.724 -28.446 1.00 37.14 278 ALA D C 1
ATOM 7118 O O . ALA D 1 168 ? 17.445 52.376 -28.086 1.00 37.30 278 ALA D O 1
ATOM 7120 N N . ASP D 1 169 ? 15.973 50.729 -27.698 1.00 39.57 279 ASP D N 1
ATOM 7121 C CA . ASP D 1 169 ? 16.621 50.376 -26.414 1.00 41.71 279 ASP D CA 1
ATOM 7122 C C . ASP D 1 169 ? 18.122 50.005 -26.548 1.00 37.30 279 ASP D C 1
ATOM 7123 O O . ASP D 1 169 ? 18.906 50.258 -25.672 1.00 35.35 279 ASP D O 1
ATOM 7128 N N . ALA D 1 170 ? 18.481 49.379 -27.634 1.00 35.49 280 ALA D N 1
ATOM 7129 C CA . ALA D 1 170 ? 19.875 48.921 -27.860 1.00 34.26 280 ALA D CA 1
ATOM 7130 C C . ALA D 1 170 ? 20.853 50.118 -27.978 1.00 32.80 280 ALA D C 1
ATOM 7131 O O . ALA D 1 170 ? 22.037 49.998 -27.645 1.00 34.32 280 ALA D O 1
ATOM 7133 N N . TRP D 1 171 ? 20.354 51.248 -28.442 1.00 31.61 281 TRP D N 1
ATOM 7134 C CA . TRP D 1 171 ? 21.099 52.475 -28.558 1.00 30.62 281 TRP D CA 1
ATOM 7135 C C . TRP D 1 171 ? 21.592 53.058 -27.223 1.00 32.46 281 TRP D C 1
ATOM 7136 O O . TRP D 1 171 ? 22.452 53.948 -27.244 1.00 28.08 281 TRP D O 1
ATOM 7147 N N . LYS D 1 172 ? 21.073 52.576 -26.087 1.00 34.00 282 LYS D N 1
ATOM 7148 C CA . LYS D 1 172 ? 21.597 52.962 -24.774 1.00 36.60 282 LYS D CA 1
ATOM 7149 C C . LYS D 1 172 ? 23.113 52.759 -24.611 1.00 33.11 282 LYS D C 1
ATOM 7150 O O . LYS D 1 172 ? 23.766 53.520 -23.893 1.00 31.58 282 LYS D O 1
ATOM 7156 N N . SER D 1 173 ? 23.665 51.763 -25.279 1.00 30.39 283 SER D N 1
ATOM 7157 C CA . SER D 1 173 ? 25.048 51.402 -25.131 1.00 28.30 283 SER D CA 1
ATOM 7158 C C . SER D 1 173 ? 25.918 51.911 -26.292 1.00 28.54 283 SER D C 1
ATOM 7159 O O . SER D 1 173 ? 27.025 51.372 -26.470 1.00 26.64 283 SER D O 1
ATOM 7162 N N . ILE D 1 174 ? 25.439 52.926 -27.040 1.00 27.55 284 ILE D N 1
ATOM 7163 C CA . ILE D 1 174 ? 26.187 53.598 -28.087 1.00 26.94 284 ILE D CA 1
ATOM 7164 C C . ILE D 1 174 ? 26.603 54.993 -27.663 1.00 26.01 284 ILE D C 1
ATOM 7165 O O . ILE D 1 174 ? 25.781 55.739 -27.081 1.00 26.87 284 ILE D O 1
ATOM 7170 N N . VAL D 1 175 ? 27.864 55.319 -27.952 1.00 23.64 285 VAL D N 1
ATOM 7171 C CA . VAL D 1 175 ? 28.404 56.686 -27.894 1.00 23.64 285 VAL D CA 1
ATOM 7172 C C . VAL D 1 175 ? 28.852 56.969 -29.325 1.00 22.99 285 VAL D C 1
ATOM 7173 O O . VAL D 1 175 ? 29.517 56.138 -29.930 1.00 21.66 285 VAL D O 1
ATOM 7177 N N . ILE D 1 176 ? 28.457 58.095 -29.879 1.00 21.50 286 ILE D N 1
ATOM 7178 C CA . ILE D 1 176 ? 28.837 58.415 -31.239 1.00 22.06 286 ILE D CA 1
ATOM 7179 C C . ILE D 1 176 ? 30.089 59.326 -31.214 1.00 21.70 286 ILE D C 1
ATOM 7180 O O . ILE D 1 176 ? 30.070 60.342 -30.501 1.00 22.37 286 ILE D O 1
ATOM 7185 N N . ALA D 1 177 ? 31.129 58.975 -31.975 1.00 20.86 287 ALA D N 1
ATOM 7186 C CA . ALA D 1 177 ? 32.266 59.812 -32.148 1.00 20.25 287 ALA D CA 1
ATOM 7187 C C . ALA D 1 177 ? 32.248 60.456 -33.528 1.00 20.81 287 ALA D C 1
ATOM 7188 O O . ALA D 1 177 ? 32.353 59.752 -34.511 1.00 20.53 287 ALA D O 1
ATOM 7190 N N . TYR D 1 178 ? 32.114 61.768 -33.576 1.00 19.42 288 TYR D N 1
ATOM 7191 C CA . TYR D 1 178 ? 32.191 62.510 -34.798 1.00 20.25 288 TYR D CA 1
ATOM 7192 C C . TYR D 1 178 ? 33.630 62.925 -35.012 1.00 19.52 288 TYR D C 1
ATOM 7193 O O . TYR D 1 178 ? 34.129 63.753 -34.240 1.00 20.15 288 TYR D O 1
ATOM 7202 N N . GLU D 1 179 ? 34.281 62.360 -36.021 1.00 19.65 289 GLU D N 1
ATOM 7203 C CA . GLU D 1 179 ? 35.662 62.732 -36.380 1.00 21.55 289 GLU D CA 1
ATOM 7204 C C . GLU D 1 179 ? 35.731 63.116 -37.850 1.00 21.62 289 GLU D C 1
ATOM 7205 O O . GLU D 1 179 ? 35.760 62.249 -38.684 1.00 22.67 289 GLU D O 1
ATOM 7211 N N . PRO D 1 180 ? 35.717 64.408 -38.147 1.00 20.96 290 PRO D N 1
ATOM 7212 C CA . PRO D 1 180 ? 35.940 64.739 -39.537 1.00 22.32 290 PRO D CA 1
ATOM 7213 C C . PRO D 1 180 ? 37.283 64.217 -40.034 1.00 22.25 290 PRO D C 1
ATOM 7214 O O . PRO D 1 180 ? 38.295 64.365 -39.379 1.00 23.14 290 PRO D O 1
ATOM 7218 N N . VAL D 1 181 ? 37.285 63.582 -41.201 1.00 22.76 291 VAL D N 1
ATOM 7219 C CA . VAL D 1 181 ? 38.511 62.912 -41.665 1.00 22.99 291 VAL D CA 1
ATOM 7220 C C . VAL D 1 181 ? 39.637 63.911 -41.825 1.00 23.23 291 VAL D C 1
ATOM 7221 O O . VAL D 1 181 ? 40.778 63.601 -41.506 1.00 23.61 291 VAL D O 1
ATOM 7225 N N . TRP D 1 182 ? 39.295 65.119 -42.294 1.00 23.48 292 TRP D N 1
ATOM 7226 C CA . TRP D 1 182 ? 40.225 66.202 -42.483 1.00 24.53 292 TRP D CA 1
ATOM 7227 C C . TRP D 1 182 ? 40.877 66.726 -41.202 1.00 23.49 292 TRP D C 1
ATOM 7228 O O . TRP D 1 182 ? 41.888 67.391 -41.314 1.00 23.54 292 TRP D O 1
ATOM 7239 N N . ALA D 1 183 ? 40.302 66.434 -40.035 1.00 22.27 293 ALA D N 1
ATOM 7240 C CA . ALA D 1 183 ? 40.889 66.757 -38.729 1.00 23.71 293 ALA D CA 1
ATOM 7241 C C . ALA D 1 183 ? 41.788 65.679 -38.106 1.00 22.93 293 ALA D C 1
ATOM 7242 O O . ALA D 1 183 ? 42.396 65.936 -37.101 1.00 22.95 293 ALA D O 1
ATOM 7244 N N . ILE D 1 184 ? 41.809 64.487 -38.652 1.00 23.52 294 ILE D N 1
ATOM 7245 C CA . ILE D 1 184 ? 42.536 63.369 -38.053 1.00 23.44 294 ILE D CA 1
ATOM 7246 C C . ILE D 1 184 ? 44.026 63.408 -38.502 1.00 24.22 294 ILE D C 1
ATOM 7247 O O . ILE D 1 184 ? 44.350 63.293 -39.656 1.00 24.13 294 ILE D O 1
ATOM 7252 N N . GLY D 1 185 ? 44.911 63.618 -37.536 1.00 24.37 295 GLY D N 1
ATOM 7253 C CA . GLY D 1 185 ? 46.353 63.580 -37.791 1.00 24.96 295 GLY D CA 1
ATOM 7254 C C . GLY D 1 185 ? 46.924 64.789 -38.505 1.00 25.72 295 GLY D C 1
ATOM 7255 O O . GLY D 1 185 ? 48.107 64.829 -38.761 1.00 25.31 295 GLY D O 1
ATOM 7256 N N . THR D 1 186 ? 46.086 65.802 -38.801 1.00 25.29 296 THR D N 1
ATOM 7257 C CA . THR D 1 186 ? 46.499 66.932 -39.622 1.00 26.78 296 THR D CA 1
ATOM 7258 C C . THR D 1 186 ? 46.810 68.163 -38.810 1.00 27.81 296 THR D C 1
ATOM 7259 O O . THR D 1 186 ? 47.295 69.131 -39.339 1.00 26.16 296 THR D O 1
ATOM 7263 N N . GLY D 1 187 ? 46.425 68.170 -37.530 1.00 27.71 297 GLY D N 1
ATOM 7264 C CA . GLY D 1 187 ? 46.437 69.430 -36.751 1.00 28.88 297 GLY D CA 1
ATOM 7265 C C . GLY D 1 187 ? 45.285 70.390 -37.038 1.00 28.57 297 GLY D C 1
ATOM 7266 O O . GLY D 1 187 ? 45.206 71.399 -36.384 1.00 28.91 297 GLY D O 1
ATOM 7267 N N . LYS D 1 188 ? 44.391 70.071 -37.987 1.00 28.95 298 LYS D N 1
ATOM 7268 C CA . LYS D 1 188 ? 43.319 70.985 -38.362 1.00 29.10 298 LYS D CA 1
ATOM 7269 C C . LYS D 1 188 ? 42.081 70.653 -37.510 1.00 26.88 298 LYS D C 1
ATOM 7270 O O . LYS D 1 188 ? 41.124 70.099 -38.014 1.00 25.29 298 LYS D O 1
ATOM 7276 N N . THR D 1 189 ? 42.118 71.019 -36.220 1.00 26.22 299 THR D N 1
ATOM 7277 C CA . THR D 1 189 ? 40.985 70.830 -35.315 1.00 25.07 299 THR D CA 1
ATOM 7278 C C . THR D 1 189 ? 39.778 71.585 -35.813 1.00 25.74 299 THR D C 1
ATOM 7279 O O . THR D 1 189 ? 39.908 72.768 -36.295 1.00 27.68 299 THR D O 1
ATOM 7283 N N . ALA D 1 190 ? 38.605 70.968 -35.821 1.00 25.45 300 ALA D N 1
ATOM 7284 C CA . ALA D 1 190 ? 37.382 71.720 -36.097 1.00 25.33 300 ALA D CA 1
ATOM 7285 C C . ALA D 1 190 ? 37.278 72.947 -35.172 1.00 25.71 300 ALA D C 1
ATOM 7286 O O . ALA D 1 190 ? 37.694 72.876 -33.990 1.00 24.09 300 ALA D O 1
ATOM 7288 N N . THR D 1 191 ? 36.708 74.044 -35.705 1.00 28.63 301 THR D N 1
ATOM 7289 C CA . THR D 1 191 ? 36.300 75.161 -34.835 1.00 31.07 301 THR D CA 1
ATOM 7290 C C . THR D 1 191 ? 35.254 74.664 -33.845 1.00 29.10 301 THR D C 1
ATOM 7291 O O . THR D 1 191 ? 34.556 73.672 -34.128 1.00 28.80 301 THR D O 1
ATOM 7295 N N . ALA D 1 192 ? 35.156 75.343 -32.711 1.00 28.63 302 ALA D N 1
ATOM 7296 C CA . ALA D 1 192 ? 34.115 75.003 -31.717 1.00 27.68 302 ALA D CA 1
ATOM 7297 C C . ALA D 1 192 ? 32.739 75.146 -32.334 1.00 28.41 302 ALA D C 1
ATOM 7298 O O . ALA D 1 192 ? 31.891 74.322 -32.086 1.00 27.53 302 ALA D O 1
ATOM 7300 N N . ALA D 1 193 ? 32.547 76.181 -33.184 1.00 29.43 303 ALA D N 1
ATOM 7301 C CA . ALA D 1 193 ? 31.282 76.405 -33.869 1.00 30.01 303 ALA D CA 1
ATOM 7302 C C . ALA D 1 193 ? 30.921 75.262 -34.830 1.00 30.27 303 ALA D C 1
ATOM 7303 O O . ALA D 1 193 ? 29.803 74.786 -34.799 1.00 30.69 303 ALA D O 1
ATOM 7305 N N . LEU D 1 194 ? 31.851 74.817 -35.674 1.00 29.98 304 LEU D N 1
ATOM 7306 C CA . LEU D 1 194 ? 31.587 73.710 -36.635 1.00 29.84 304 LEU D CA 1
ATOM 7307 C C . LEU D 1 194 ? 31.249 72.399 -35.914 1.00 28.24 304 LEU D C 1
ATOM 7308 O O . LEU D 1 194 ? 30.299 71.666 -36.310 1.00 27.37 304 LEU D O 1
ATOM 7313 N N . ALA D 1 195 ? 31.994 72.107 -34.842 1.00 26.89 305 ALA D N 1
ATOM 7314 C CA . ALA D 1 195 ? 31.737 70.908 -34.085 1.00 26.05 305 ALA D CA 1
ATOM 7315 C C . ALA D 1 195 ? 30.356 70.945 -33.452 1.00 26.29 305 ALA D C 1
ATOM 7316 O O . ALA D 1 195 ? 29.590 70.021 -33.589 1.00 27.29 305 ALA D O 1
ATOM 7318 N N . GLN D 1 196 ? 30.020 72.022 -32.781 1.00 27.06 306 GLN D N 1
ATOM 7319 C CA . GLN D 1 196 ? 28.731 72.137 -32.125 1.00 28.54 306 GLN D CA 1
ATOM 7320 C C . GLN D 1 196 ? 27.585 72.032 -33.158 1.00 29.21 306 GLN D C 1
ATOM 7321 O O . GLN D 1 196 ? 26.617 71.328 -32.905 1.00 28.52 306 GLN D O 1
ATOM 7327 N N . GLU D 1 197 ? 27.704 72.719 -34.290 1.00 32.04 307 GLU D N 1
ATOM 7328 C CA . GLU D 1 197 ? 26.698 72.650 -35.339 1.00 36.07 307 GLU D CA 1
ATOM 7329 C C . GLU D 1 197 ? 26.470 71.222 -35.860 1.00 34.78 307 GLU D C 1
ATOM 7330 O O . GLU D 1 197 ? 25.314 70.765 -36.002 1.00 34.58 307 GLU D O 1
ATOM 7336 N N . THR D 1 198 ? 27.559 70.510 -36.131 1.00 31.74 308 THR D N 1
ATOM 7337 C CA . THR D 1 198 ? 27.438 69.153 -36.684 1.00 29.78 308 THR D CA 1
ATOM 7338 C C . THR D 1 198 ? 26.933 68.210 -35.653 1.00 27.65 308 THR D C 1
ATOM 7339 O O . THR D 1 198 ? 26.164 67.319 -35.984 1.00 26.50 308 THR D O 1
ATOM 7343 N N . HIS D 1 199 ? 27.382 68.361 -34.397 1.00 26.56 309 HIS D N 1
ATOM 7344 C CA . HIS D 1 199 ? 26.860 67.506 -33.335 1.00 25.63 309 HIS D CA 1
ATOM 7345 C C . HIS D 1 199 ? 25.353 67.695 -33.154 1.00 27.42 309 HIS D C 1
ATOM 7346 O O . HIS D 1 199 ? 24.633 66.743 -32.937 1.00 27.89 309 HIS D O 1
ATOM 7353 N N . ARG D 1 200 ? 24.872 68.909 -33.267 1.00 29.88 310 ARG D N 1
ATOM 7354 C CA . ARG D 1 200 ? 23.428 69.171 -33.188 1.00 32.39 310 ARG D CA 1
ATOM 7355 C C . ARG D 1 200 ? 22.661 68.511 -34.381 1.00 32.85 310 ARG D C 1
ATOM 7356 O O . ARG D 1 200 ? 21.570 67.998 -34.183 1.00 32.26 310 ARG D O 1
ATOM 7364 N N . ASP D 1 201 ? 23.243 68.511 -35.579 1.00 32.40 311 ASP D N 1
ATOM 7365 C CA . ASP D 1 201 ? 22.682 67.803 -36.720 1.00 31.61 311 ASP D CA 1
ATOM 7366 C C . ASP D 1 201 ? 22.594 66.302 -36.466 1.00 30.44 311 ASP D C 1
ATOM 7367 O O . ASP D 1 201 ? 21.605 65.677 -36.820 1.00 31.67 311 ASP D O 1
ATOM 7372 N N . ILE D 1 202 ? 23.636 65.751 -35.882 1.00 28.23 312 ILE D N 1
ATOM 7373 C CA . ILE D 1 202 ? 23.685 64.344 -35.533 1.00 28.23 312 ILE D CA 1
ATOM 7374 C C . ILE D 1 202 ? 22.566 64.045 -34.497 1.00 28.83 312 ILE D C 1
ATOM 7375 O O . ILE D 1 202 ? 21.847 63.048 -34.621 1.00 26.86 312 ILE D O 1
ATOM 7380 N N . ARG D 1 203 ? 22.410 64.923 -33.511 1.00 28.86 313 ARG D N 1
ATOM 7381 C CA . ARG D 1 203 ? 21.398 64.703 -32.450 1.00 30.41 313 ARG D CA 1
ATOM 7382 C C . ARG D 1 203 ? 19.975 64.850 -33.023 1.00 31.37 313 ARG D C 1
ATOM 7383 O O . ARG D 1 203 ? 19.096 64.115 -32.637 1.00 32.60 313 ARG D O 1
ATOM 7391 N N . ASN D 1 204 ? 19.783 65.737 -34.000 1.00 31.79 314 ASN D N 1
ATOM 7392 C CA . ASN D 1 204 ? 18.481 65.865 -34.665 1.00 33.68 314 ASN D CA 1
ATOM 7393 C C . ASN D 1 204 ? 18.222 64.621 -35.481 1.00 32.60 314 ASN D C 1
ATOM 7394 O O . ASN D 1 204 ? 17.091 64.199 -35.558 1.00 32.58 314 ASN D O 1
ATOM 7399 N N . TRP D 1 205 ? 19.251 64.040 -36.074 1.00 30.73 315 TRP D N 1
ATOM 7400 C CA . TRP D 1 205 ? 19.088 62.749 -36.762 1.00 30.91 315 TRP D CA 1
ATOM 7401 C C . TRP D 1 205 ? 18.582 61.666 -35.779 1.00 30.45 315 TRP D C 1
ATOM 7402 O O . TRP D 1 205 ? 17.628 60.958 -36.118 1.00 32.51 315 TRP D O 1
ATOM 7413 N N . LEU D 1 206 ? 19.205 61.543 -34.603 1.00 29.55 316 LEU D N 1
ATOM 7414 C CA . LEU D 1 206 ? 18.761 60.560 -33.607 1.00 29.40 316 LEU D CA 1
ATOM 7415 C C . LEU D 1 206 ? 17.306 60.758 -33.240 1.00 31.29 316 LEU D C 1
ATOM 7416 O O . LEU D 1 206 ? 16.574 59.810 -33.112 1.00 32.09 316 LEU D O 1
ATOM 7421 N N . ALA D 1 207 ? 16.898 62.007 -33.056 1.00 32.83 317 ALA D N 1
ATOM 7422 C CA . ALA D 1 207 ? 15.546 62.329 -32.608 1.00 34.84 317 ALA D CA 1
ATOM 7423 C C . ALA D 1 207 ? 14.498 61.933 -33.636 1.00 35.86 317 ALA D C 1
ATOM 7424 O O . ALA D 1 207 ? 13.461 61.469 -33.256 1.00 35.74 317 ALA D O 1
ATOM 7426 N N . GLN D 1 208 ? 14.769 62.169 -34.918 1.00 37.33 318 GLN D N 1
ATOM 7427 C CA . GLN D 1 208 ? 13.818 61.880 -36.035 1.00 37.01 318 GLN D CA 1
ATOM 7428 C C . GLN D 1 208 ? 13.855 60.408 -36.422 1.00 35.42 318 GLN D C 1
ATOM 7429 O O . GLN D 1 208 ? 12.819 59.860 -36.686 1.00 36.05 318 GLN D O 1
ATOM 7435 N N . ALA D 1 209 ? 15.026 59.779 -36.479 1.00 33.28 319 ALA D N 1
ATOM 7436 C CA . ALA D 1 209 ? 15.177 58.393 -36.989 1.00 32.83 319 ALA D CA 1
ATOM 7437 C C . ALA D 1 209 ? 15.003 57.354 -35.898 1.00 32.55 319 ALA D C 1
ATOM 7438 O O . ALA D 1 209 ? 14.542 56.276 -36.191 1.00 32.73 319 ALA D O 1
ATOM 7440 N N . VAL D 1 210 ? 15.433 57.644 -34.665 1.00 31.82 320 VAL D N 1
ATOM 7441 C CA . VAL D 1 210 ? 15.408 56.666 -33.592 1.00 31.80 320 VAL D CA 1
ATOM 7442 C C . VAL D 1 210 ? 14.317 57.098 -32.575 1.00 33.28 320 VAL D C 1
ATOM 7443 O O . VAL D 1 210 ? 13.230 56.572 -32.618 1.00 33.79 320 VAL D O 1
ATOM 7447 N N . SER D 1 211 ? 14.606 58.052 -31.687 1.00 34.82 321 SER D N 1
ATOM 7448 C CA . SER D 1 211 ? 13.576 58.647 -30.822 1.00 35.68 321 SER D CA 1
ATOM 7449 C C . SER D 1 211 ? 14.122 59.891 -30.109 1.00 36.88 321 SER D C 1
ATOM 7450 O O . SER D 1 211 ? 15.340 60.020 -29.892 1.00 33.89 321 SER D O 1
ATOM 7453 N N . PRO D 1 212 ? 13.232 60.796 -29.687 1.00 37.98 322 PRO D N 1
ATOM 7454 C CA . PRO D 1 212 ? 13.696 61.900 -28.812 1.00 38.91 322 PRO D CA 1
ATOM 7455 C C . PRO D 1 212 ? 14.472 61.452 -27.531 1.00 39.73 322 PRO D C 1
ATOM 7456 O O . PRO D 1 212 ? 15.461 62.107 -27.124 1.00 37.56 322 PRO D O 1
ATOM 7460 N N . LYS D 1 213 ? 14.072 60.335 -26.943 1.00 42.02 323 LYS D N 1
ATOM 7461 C CA . LYS D 1 213 ? 14.774 59.834 -25.758 1.00 44.58 323 LYS D CA 1
ATOM 7462 C C . LYS D 1 213 ? 16.226 59.446 -26.071 1.00 40.61 323 LYS D C 1
ATOM 7463 O O . LYS D 1 213 ? 17.132 59.760 -25.318 1.00 38.40 323 LYS D O 1
ATOM 7469 N N . VAL D 1 214 ? 16.427 58.722 -27.175 1.00 38.60 324 VAL D N 1
ATOM 7470 C CA . VAL D 1 214 ? 17.756 58.308 -27.604 1.00 34.58 324 VAL D CA 1
ATOM 7471 C C . VAL D 1 214 ? 18.558 59.555 -27.909 1.00 32.49 324 VAL D C 1
ATOM 7472 O O . VAL D 1 214 ? 19.747 59.614 -27.547 1.00 33.90 324 VAL D O 1
ATOM 7476 N N . ALA D 1 215 ? 17.938 60.554 -28.552 1.00 32.39 325 ALA D N 1
ATOM 7477 C CA . ALA D 1 215 ? 18.647 61.790 -28.878 1.00 31.07 325 ALA D CA 1
ATOM 7478 C C . ALA D 1 215 ? 19.180 62.494 -27.628 1.00 31.64 325 ALA D C 1
ATOM 7479 O O . ALA D 1 215 ? 20.312 62.943 -27.624 1.00 29.68 325 ALA D O 1
ATOM 7481 N N . GLU D 1 216 ? 18.374 62.570 -26.576 1.00 32.82 326 GLU D N 1
ATOM 7482 C CA . GLU D 1 216 ? 18.768 63.220 -25.351 1.00 35.87 326 GLU D CA 1
ATOM 7483 C C . GLU D 1 216 ? 19.832 62.476 -24.548 1.00 34.23 326 GLU D C 1
ATOM 7484 O O . GLU D 1 216 ? 20.627 63.107 -23.880 1.00 32.84 326 GLU D O 1
ATOM 7490 N N . ALA D 1 217 ? 19.834 61.145 -24.594 1.00 33.23 327 ALA D N 1
ATOM 7491 C CA . ALA D 1 217 ? 20.738 60.359 -23.777 1.00 32.87 327 ALA D CA 1
ATOM 7492 C C . ALA D 1 217 ? 22.081 60.056 -24.454 1.00 31.40 327 ALA D C 1
ATOM 7493 O O . ALA D 1 217 ? 23.071 59.808 -23.772 1.00 29.61 327 ALA D O 1
ATOM 7495 N N . THR D 1 218 ? 22.141 60.058 -25.794 1.00 30.30 328 THR D N 1
ATOM 7496 C CA . THR D 1 218 ? 23.333 59.526 -26.472 1.00 28.22 328 THR D CA 1
ATOM 7497 C C . THR D 1 218 ? 24.483 60.565 -26.365 1.00 27.35 328 THR D C 1
ATOM 7498 O O . THR D 1 218 ? 24.328 61.722 -26.785 1.00 26.05 328 THR D O 1
ATOM 7502 N N . ARG D 1 219 ? 25.618 60.181 -25.799 1.00 26.74 329 ARG D N 1
ATOM 7503 C CA . ARG D 1 219 ? 26.800 61.044 -25.901 1.00 26.00 329 ARG D CA 1
ATOM 7504 C C . ARG D 1 219 ? 27.297 61.143 -27.348 1.00 25.50 329 ARG D C 1
ATOM 7505 O O . ARG D 1 219 ? 27.417 60.107 -28.052 1.00 24.06 329 ARG D O 1
ATOM 7513 N N . VAL D 1 220 ? 27.528 62.364 -27.814 1.00 24.20 330 VAL D N 1
ATOM 7514 C CA . VAL D 1 220 ? 28.171 62.619 -29.106 1.00 24.28 330 VAL D CA 1
ATOM 7515 C C . VAL D 1 220 ? 29.484 63.322 -28.814 1.00 24.49 330 VAL D C 1
ATOM 7516 O O . VAL D 1 220 ? 29.486 64.495 -28.327 1.00 25.30 330 VAL D O 1
ATOM 7520 N N . ILE D 1 221 ? 30.598 62.644 -29.110 1.00 22.46 331 ILE D N 1
ATOM 7521 C CA . ILE D 1 221 ? 31.929 63.125 -28.757 1.00 21.68 331 ILE D CA 1
ATOM 7522 C C . ILE D 1 221 ? 32.705 63.525 -30.016 1.00 23.67 331 ILE D C 1
ATOM 7523 O O . ILE D 1 221 ? 32.485 62.968 -31.126 1.00 22.44 331 ILE D O 1
ATOM 7528 N N . TYR D 1 222 ? 33.571 64.537 -29.873 1.00 21.13 332 TYR D N 1
ATOM 7529 C CA . TYR D 1 222 ? 34.326 65.061 -31.001 1.00 22.00 332 TYR D CA 1
ATOM 7530 C C . TYR D 1 222 ? 35.750 64.451 -31.015 1.00 21.02 332 TYR D C 1
ATOM 7531 O O . TYR D 1 222 ? 36.419 64.354 -29.960 1.00 19.38 332 TYR D O 1
ATOM 7540 N N . GLY D 1 223 ? 36.248 64.103 -32.213 1.00 21.26 333 GLY D N 1
ATOM 7541 C CA . GLY D 1 223 ? 37.693 63.780 -32.323 1.00 19.66 333 GLY D CA 1
ATOM 7542 C C . GLY D 1 223 ? 38.263 64.347 -33.590 1.00 21.44 333 GLY D C 1
ATOM 7543 O O . GLY D 1 223 ? 37.516 64.698 -34.516 1.00 21.54 333 GLY D O 1
ATOM 7544 N N . GLY D 1 224 ? 39.587 64.425 -33.636 1.00 21.27 334 GLY D N 1
ATOM 7545 C CA . GLY D 1 224 ? 40.302 65.059 -34.784 1.00 22.53 334 GLY D CA 1
ATOM 7546 C C . GLY D 1 224 ? 41.132 66.195 -34.271 1.00 22.31 334 GLY D C 1
ATOM 7547 O O . GLY D 1 224 ? 40.674 67.328 -34.172 1.00 22.79 334 GLY D O 1
ATOM 7548 N N . SER D 1 225 ? 42.384 65.879 -33.953 1.00 22.49 335 SER D N 1
ATOM 7549 C CA . SER D 1 225 ? 43.334 66.813 -33.457 1.00 23.24 335 SER D CA 1
ATOM 7550 C C . SER D 1 225 ? 42.886 67.492 -32.150 1.00 23.53 335 SER D C 1
ATOM 7551 O O . SER D 1 225 ? 43.080 68.718 -31.964 1.00 24.49 335 SER D O 1
ATOM 7554 N N . VAL D 1 226 ? 42.376 66.701 -31.218 1.00 22.75 336 VAL D N 1
ATOM 7555 C CA . VAL D 1 226 ? 42.012 67.204 -29.907 1.00 22.73 336 VAL D CA 1
ATOM 7556 C C . VAL D 1 226 ? 43.272 67.301 -29.064 1.00 23.29 336 VAL D C 1
ATOM 7557 O O . VAL D 1 226 ? 44.103 66.381 -29.079 1.00 21.28 336 VAL D O 1
ATOM 7561 N N . LYS D 1 227 ? 43.424 68.425 -28.359 1.00 23.66 337 LYS D N 1
ATOM 7562 C CA . LYS D 1 227 ? 44.542 68.664 -27.463 1.00 24.93 337 LYS D CA 1
ATOM 7563 C C . LYS D 1 227 ? 44.041 69.316 -26.164 1.00 23.67 337 LYS D C 1
ATOM 7564 O O . LYS D 1 227 ? 42.949 69.932 -26.128 1.00 24.12 337 LYS D O 1
ATOM 7570 N N . GLY D 1 228 ? 44.835 69.211 -25.107 1.00 23.04 338 GLY D N 1
ATOM 7571 C CA . GLY D 1 228 ? 44.529 69.914 -23.856 1.00 24.29 338 GLY D CA 1
ATOM 7572 C C . GLY D 1 228 ? 44.271 71.389 -24.063 1.00 25.29 338 GLY D C 1
ATOM 7573 O O . GLY D 1 228 ? 43.394 71.926 -23.448 1.00 26.55 338 GLY D O 1
ATOM 7574 N N . SER D 1 229 ? 44.981 72.024 -25.005 1.00 26.62 339 SER D N 1
ATOM 7575 C CA . SER D 1 229 ? 44.893 73.455 -25.243 1.00 27.51 339 SER D CA 1
ATOM 7576 C C . SER D 1 229 ? 43.630 73.892 -26.021 1.00 28.00 339 SER D C 1
ATOM 7577 O O . SER D 1 229 ? 43.287 75.075 -25.990 1.00 28.95 339 SER D O 1
ATOM 7580 N N . ASN D 1 230 ? 42.946 72.967 -26.707 1.00 26.41 340 ASN D N 1
ATOM 7581 C CA . ASN D 1 230 ? 41.691 73.287 -27.448 1.00 26.50 340 ASN D CA 1
ATOM 7582 C C . ASN D 1 230 ? 40.393 72.646 -26.898 1.00 26.20 340 ASN D C 1
ATOM 7583 O O . ASN D 1 230 ? 39.284 72.954 -27.369 1.00 27.46 340 ASN D O 1
ATOM 7588 N N . ALA D 1 231 ? 40.496 71.762 -25.916 1.00 26.31 341 ALA D N 1
ATOM 7589 C CA . ALA D 1 231 ? 39.343 70.944 -25.460 1.00 25.08 341 ALA D CA 1
ATOM 7590 C C . ALA D 1 231 ? 38.280 71.759 -24.702 1.00 26.46 341 ALA D C 1
ATOM 7591 O O . ALA D 1 231 ? 37.078 71.599 -24.902 1.00 25.26 341 ALA D O 1
ATOM 7593 N N . LYS D 1 232 ? 38.732 72.666 -23.854 1.00 28.21 342 LYS D N 1
ATOM 7594 C CA . LYS D 1 232 ? 37.790 73.499 -23.097 1.00 30.95 342 LYS D CA 1
ATOM 7595 C C . LYS D 1 232 ? 36.886 74.305 -23.991 1.00 29.76 342 LYS D C 1
ATOM 7596 O O . LYS D 1 232 ? 35.711 74.346 -23.758 1.00 27.93 342 LYS D O 1
ATOM 7602 N N . GLU D 1 233 ? 37.419 74.953 -25.010 1.00 29.92 343 GLU D N 1
ATOM 7603 C CA . GLU D 1 233 ? 36.562 75.728 -25.927 1.00 31.09 343 GLU D CA 1
ATOM 7604 C C . GLU D 1 233 ? 35.611 74.797 -26.678 1.00 28.96 343 GLU D C 1
ATOM 7605 O O . GLU D 1 233 ? 34.429 75.075 -26.811 1.00 30.13 343 GLU D O 1
ATOM 7611 N N . LEU D 1 234 ? 36.114 73.681 -27.160 1.00 27.75 344 LEU D N 1
ATOM 7612 C CA . LEU D 1 234 ? 35.249 72.695 -27.865 1.00 27.09 344 LEU D CA 1
ATOM 7613 C C . LEU D 1 234 ? 34.053 72.236 -26.998 1.00 26.31 344 LEU D C 1
ATOM 7614 O O . LEU D 1 234 ? 32.944 72.177 -27.488 1.00 24.35 344 LEU D O 1
ATOM 7619 N N . PHE D 1 235 ? 34.311 72.029 -25.709 1.00 26.20 345 PHE D N 1
ATOM 7620 C CA . PHE D 1 235 ? 33.313 71.536 -24.763 1.00 27.00 345 PHE D CA 1
ATOM 7621 C C . PHE D 1 235 ? 32.233 72.534 -24.349 1.00 28.37 345 PHE D C 1
ATOM 7622 O O . PHE D 1 235 ? 31.249 72.155 -23.691 1.00 28.72 345 PHE D O 1
ATOM 7630 N N . GLU D 1 236 ? 32.412 73.820 -24.691 1.00 29.22 346 GLU D N 1
ATOM 7631 C CA . GLU D 1 236 ? 31.371 74.792 -24.463 1.00 31.54 346 GLU D CA 1
ATOM 7632 C C . GLU D 1 236 ? 30.120 74.473 -25.313 1.00 32.04 346 GLU D C 1
ATOM 7633 O O . GLU D 1 236 ? 29.051 74.860 -24.913 1.00 32.88 346 GLU D O 1
ATOM 7639 N N . GLY D 1 237 ? 30.223 73.731 -26.413 1.00 29.41 347 GLY D N 1
ATOM 7640 C CA . GLY D 1 237 ? 29.057 73.366 -27.137 1.00 29.98 347 GLY D CA 1
ATOM 7641 C C . GLY D 1 237 ? 28.114 72.446 -26.333 1.00 30.74 347 GLY D C 1
ATOM 7642 O O . GLY D 1 237 ? 28.520 71.421 -25.795 1.00 28.94 347 GLY D O 1
ATOM 7643 N N . GLU D 1 238 ? 26.843 72.818 -26.283 1.00 32.77 348 GLU D N 1
ATOM 7644 C CA . GLU D 1 238 ? 25.810 72.088 -25.592 1.00 33.31 348 GLU D CA 1
ATOM 7645 C C . GLU D 1 238 ? 25.662 70.618 -26.120 1.00 32.55 348 GLU D C 1
ATOM 7646 O O . GLU D 1 238 ? 25.272 69.735 -25.370 1.00 30.89 348 GLU D O 1
ATOM 7652 N N . ASP D 1 239 ? 25.989 70.378 -27.396 1.00 29.83 349 ASP D N 1
ATOM 7653 C CA . ASP D 1 239 ? 25.910 69.040 -27.986 1.00 29.29 349 ASP D CA 1
ATOM 7654 C C . ASP D 1 239 ? 27.230 68.293 -28.121 1.00 28.07 349 ASP D C 1
ATOM 7655 O O . ASP D 1 239 ? 27.276 67.175 -28.703 1.00 27.32 349 ASP D O 1
ATOM 7660 N N . VAL D 1 240 ? 28.289 68.877 -27.574 1.00 27.60 350 VAL D N 1
ATOM 7661 C CA . VAL D 1 240 ? 29.626 68.262 -27.553 1.00 27.63 350 VAL D CA 1
ATOM 7662 C C . VAL D 1 240 ? 29.822 67.666 -26.187 1.00 27.54 350 VAL D C 1
ATOM 7663 O O . VAL D 1 240 ? 29.993 68.393 -25.244 1.00 26.63 350 VAL D O 1
ATOM 7667 N N . ASP D 1 241 ? 29.704 66.334 -26.082 1.00 25.92 351 ASP D N 1
ATOM 7668 C CA . ASP D 1 241 ? 29.640 65.638 -24.756 1.00 26.28 351 ASP D CA 1
ATOM 7669 C C . ASP D 1 241 ? 30.980 65.094 -24.277 1.00 24.67 351 ASP D C 1
ATOM 7670 O O . ASP D 1 241 ? 31.078 64.411 -23.254 1.00 24.66 351 ASP D O 1
ATOM 7675 N N . GLY D 1 242 ? 32.028 65.374 -25.040 1.00 24.02 352 GLY D N 1
ATOM 7676 C CA . GLY D 1 242 ? 33.379 64.920 -24.709 1.00 22.91 352 GLY D CA 1
ATOM 7677 C C . GLY D 1 242 ? 34.183 64.691 -25.985 1.00 23.55 352 GLY D C 1
ATOM 7678 O O . GLY D 1 242 ? 33.910 65.307 -27.055 1.00 21.69 352 GLY D O 1
ATOM 7679 N N . PHE D 1 243 ? 35.171 63.814 -25.887 1.00 21.44 353 PHE D N 1
ATOM 7680 C CA . PHE D 1 243 ? 36.163 63.698 -26.930 1.00 22.11 353 PHE D CA 1
ATOM 7681 C C . PHE D 1 243 ? 36.621 62.259 -27.213 1.00 21.92 353 PHE D C 1
ATOM 7682 O O . PHE D 1 243 ? 36.646 61.426 -26.317 1.00 22.97 353 PHE D O 1
ATOM 7690 N N . LEU D 1 244 ? 36.977 62.003 -28.466 1.00 21.14 354 LEU D N 1
ATOM 7691 C CA . LEU D 1 244 ? 37.747 60.815 -28.828 1.00 21.22 354 LEU D CA 1
ATOM 7692 C C . LEU D 1 244 ? 39.146 61.290 -29.212 1.00 21.80 354 LEU D C 1
ATOM 7693 O O . LEU D 1 244 ? 39.298 62.084 -30.127 1.00 22.66 354 LEU D O 1
ATOM 7698 N N . VAL D 1 245 ? 40.133 60.887 -28.435 1.00 21.68 355 VAL D N 1
ATOM 7699 C CA . VAL D 1 245 ? 41.476 61.429 -28.472 1.00 21.62 355 VAL D CA 1
ATOM 7700 C C . VAL D 1 245 ? 42.394 60.415 -29.121 1.00 20.97 355 VAL D C 1
ATOM 7701 O O . VAL D 1 245 ? 42.390 59.265 -28.738 1.00 23.56 355 VAL D O 1
ATOM 7705 N N . GLY D 1 246 ? 43.131 60.845 -30.116 1.00 21.38 356 GLY D N 1
ATOM 7706 C CA . GLY D 1 246 ? 44.084 59.980 -30.825 1.00 21.82 356 GLY D CA 1
ATOM 7707 C C . GLY D 1 246 ? 45.494 60.182 -30.254 1.00 22.04 356 GLY D C 1
ATOM 7708 O O . GLY D 1 246 ? 45.786 59.689 -29.168 1.00 21.71 356 GLY D O 1
ATOM 7709 N N . GLY D 1 247 ? 46.358 60.913 -31.013 1.00 22.48 357 GLY D N 1
ATOM 7710 C CA . GLY D 1 247 ? 47.748 61.112 -30.621 1.00 22.49 357 GLY D CA 1
ATOM 7711 C C . GLY D 1 247 ? 47.956 61.602 -29.163 1.00 22.72 357 GLY D C 1
ATOM 7712 O O . GLY D 1 247 ? 48.869 61.137 -28.455 1.00 22.23 357 GLY D O 1
ATOM 7713 N N . ALA D 1 248 ? 47.108 62.525 -28.706 1.00 22.10 358 ALA D N 1
ATOM 7714 C CA . ALA D 1 248 ? 47.249 63.010 -27.309 1.00 22.21 358 ALA D CA 1
ATOM 7715 C C . ALA D 1 248 ? 46.926 61.987 -26.252 1.00 22.14 358 ALA D C 1
ATOM 7716 O O . ALA D 1 248 ? 47.306 62.184 -25.090 1.00 25.97 358 ALA D O 1
ATOM 7718 N N . SER D 1 249 ? 46.342 60.827 -26.622 1.00 22.35 359 SER D N 1
ATOM 7719 C CA . SER D 1 249 ? 46.072 59.775 -25.644 1.00 22.69 359 SER D CA 1
ATOM 7720 C C . SER D 1 249 ? 47.338 59.058 -25.160 1.00 22.76 359 SER D C 1
ATOM 7721 O O . SER D 1 249 ? 47.313 58.339 -24.144 1.00 25.12 359 SER D O 1
ATOM 7724 N N . LEU D 1 250 ? 48.449 59.270 -25.864 1.00 23.27 360 LEU D N 1
ATOM 7725 C CA . LEU D 1 250 ? 49.753 58.647 -25.556 1.00 23.75 360 LEU D CA 1
ATOM 7726 C C . LEU D 1 250 ? 50.629 59.444 -24.624 1.00 25.40 360 LEU D C 1
ATOM 7727 O O . LEU D 1 250 ? 51.709 59.025 -24.296 1.00 25.58 360 LEU D O 1
ATOM 7732 N N . THR D 1 251 ? 50.163 60.630 -24.198 1.00 25.77 361 THR D N 1
ATOM 7733 C CA . THR D 1 251 ? 50.960 61.549 -23.338 1.00 25.86 361 THR D CA 1
ATOM 7734 C C . THR D 1 251 ? 50.129 62.068 -22.216 1.00 25.57 361 THR D C 1
ATOM 7735 O O . THR D 1 251 ? 48.920 61.834 -22.144 1.00 24.67 361 THR D O 1
ATOM 7739 N N . GLY D 1 252 ? 50.780 62.818 -21.334 1.00 26.95 362 GLY D N 1
ATOM 7740 C CA . GLY D 1 252 ? 50.132 63.519 -20.215 1.00 28.35 362 GLY D CA 1
ATOM 7741 C C . GLY D 1 252 ? 49.046 64.499 -20.626 1.00 27.75 362 GLY D C 1
ATOM 7742 O O . GLY D 1 252 ? 48.217 64.854 -19.812 1.00 27.75 362 GLY D O 1
ATOM 7743 N N . ASP D 1 253 ? 49.056 64.943 -21.868 1.00 26.28 363 ASP D N 1
ATOM 7744 C CA . ASP D 1 253 ? 48.016 65.820 -22.405 1.00 25.92 363 ASP D CA 1
ATOM 7745 C C . ASP D 1 253 ? 46.613 65.200 -22.276 1.00 25.32 363 ASP D C 1
ATOM 7746 O O . ASP D 1 253 ? 45.615 65.931 -22.133 1.00 25.29 363 ASP D O 1
ATOM 7751 N N . PHE D 1 254 ? 46.535 63.872 -22.310 1.00 24.25 364 PHE D N 1
ATOM 7752 C CA . PHE D 1 254 ? 45.294 63.165 -22.122 1.00 23.77 364 PHE D CA 1
ATOM 7753 C C . PHE D 1 254 ? 44.599 63.534 -20.820 1.00 23.54 364 PHE D C 1
ATOM 7754 O O . PHE D 1 254 ? 43.393 63.671 -20.775 1.00 24.36 364 PHE D O 1
ATOM 7762 N N . VAL D 1 255 ? 45.340 63.703 -19.772 1.00 25.74 365 VAL D N 1
ATOM 7763 C CA . VAL D 1 255 ? 44.758 64.104 -18.458 1.00 25.86 365 VAL D CA 1
ATOM 7764 C C . VAL D 1 255 ? 44.148 65.524 -18.515 1.00 25.50 365 VAL D C 1
ATOM 7765 O O . VAL D 1 255 ? 43.087 65.770 -17.913 1.00 25.44 365 VAL D O 1
ATOM 7769 N N . SER D 1 256 ? 44.799 66.459 -19.238 1.00 25.28 366 SER D N 1
ATOM 7770 C CA . SER D 1 256 ? 44.186 67.773 -19.436 1.00 24.90 366 SER D CA 1
ATOM 7771 C C . SER D 1 256 ? 42.851 67.667 -20.230 1.00 24.31 366 SER D C 1
ATOM 7772 O O . SER D 1 256 ? 41.943 68.457 -19.988 1.00 22.85 366 SER D O 1
ATOM 7775 N N . ILE D 1 257 ? 42.766 66.723 -21.169 1.00 22.67 367 ILE D N 1
ATOM 7776 C CA . ILE D 1 257 ? 41.541 66.576 -21.961 1.00 23.18 367 ILE D CA 1
ATOM 7777 C C . ILE D 1 257 ? 40.395 66.054 -21.092 1.00 23.70 367 ILE D C 1
ATOM 7778 O O . ILE D 1 257 ? 39.270 66.593 -21.147 1.00 24.33 367 ILE D O 1
ATOM 7783 N N . ILE D 1 258 ? 40.697 65.086 -20.244 1.00 25.41 368 ILE D N 1
ATOM 7784 C CA . ILE D 1 258 ? 39.722 64.566 -19.277 1.00 27.10 368 ILE D CA 1
ATOM 7785 C C . ILE D 1 258 ? 39.173 65.683 -18.395 1.00 29.46 368 ILE D C 1
ATOM 7786 O O . ILE D 1 258 ? 37.954 65.817 -18.249 1.00 29.66 368 ILE D O 1
ATOM 7791 N N . ASP D 1 259 ? 40.080 66.490 -17.865 1.00 31.71 369 ASP D N 1
ATOM 7792 C CA . ASP D 1 259 ? 39.716 67.638 -17.031 1.00 32.56 369 ASP D CA 1
ATOM 7793 C C . ASP D 1 259 ? 38.822 68.639 -17.769 1.00 32.70 369 ASP D C 1
ATOM 7794 O O . ASP D 1 259 ? 37.974 69.244 -17.146 1.00 30.73 369 ASP D O 1
ATOM 7799 N N . ALA D 1 260 ? 38.985 68.814 -19.079 1.00 31.51 370 ALA D N 1
ATOM 7800 C CA . ALA D 1 260 ? 38.100 69.704 -19.843 1.00 31.37 370 ALA D CA 1
ATOM 7801 C C . ALA D 1 260 ? 36.668 69.236 -19.971 1.00 30.66 370 ALA D C 1
ATOM 7802 O O . ALA D 1 260 ? 35.776 70.071 -20.115 1.00 32.75 370 ALA D O 1
ATOM 7804 N N . ALA D 1 261 ? 36.423 67.924 -19.933 1.00 31.99 371 ALA D N 1
ATOM 7805 C CA . ALA D 1 261 ? 35.079 67.370 -20.093 1.00 34.45 371 ALA D CA 1
ATOM 7806 C C . ALA D 1 261 ? 34.266 67.290 -18.757 1.00 38.76 371 ALA D C 1
ATOM 7807 O O . ALA D 1 261 ? 33.362 66.461 -18.647 1.00 39.88 371 ALA D O 1
ATOM 7809 N N . LYS D 1 262 ? 34.619 68.056 -17.730 1.00 45.05 372 LYS D N 1
ATOM 7810 C CA . LYS D 1 262 ? 34.004 67.871 -16.375 1.00 48.92 372 LYS D CA 1
ATOM 7811 C C . LYS D 1 262 ? 32.527 68.226 -16.453 1.00 52.09 372 LYS D C 1
ATOM 7812 O O . LYS D 1 262 ? 32.187 69.408 -16.591 1.00 55.01 372 LYS D O 1
#

Foldseek 3Di:
DPDDAAQFEEEEEADPDDDPVLLVVLLVCQPQPFDLVRYQYEYEDAPVCQVVSVVRRDDPSYAYEHAEAALDQDDDDDPPGHHLCCVVSVRAEYEFDDVDQCPDPDPDHHADLLRSLSNLLSNLVSRHAYAYEAAEEPVCVVVVNTLVRRLVSVVSNCVSVVALVSLLRYAYEYEHPCQAPPLPADALVRLLVVLVSVLVSCCVRRRNVSSRHHQYAYEGNDWLVRQLSNLVRSSHRAYYYYPCSSDPRSSSRSVSNDDDD/DPDDDAQFEEEEEADPDDDQVLLVVLLVCQPQPDDLVRYQYEYEDAPVCQVVSVVRHDVSYAYEHAFAALDQDDDDDPPGHHLCCVVSVHAEYEFDDVDQCPDPDPDHHADLLRSLSRLLSNLVSRHAYAYEAAEEPVCVVVVNTLVRRLSSVVSNCVSVVALVSLLRYAYEYEHPCQAPPLPDDQLVVLLVSLVSVLVSCCVRRHPVSSSHHHYAYEGNDWLVCQLSNVVRPSHRAYYYYPCSSDPRSSSRSVSD/DQFEEEEEADPDDDQVLLVVLLVCQPQPDDLVRYQYEYEDAPVCQVVSVVRHDDVSYAYEHAFAALDQDDDDDPPGHHLCCVVSVRAEYEFDDVDQCPDPDPDHHADLLRRLSRLLSNLVSRHAYAYEAAEEPVCVVVVNTLVRRLSSVVSNCVSVVALVSLLRYAYEYEHPCQAPPLPFDALVVLLVVLVSNLVSCCVRRHVVSSVRHHYAYEGNDWLVRQLSNLVRPSHRAYYYYPCSSDPRSSSRSVSRDD/DAQFEEEEEADPDDDPVLLVVLLVCQPQPDDLVRYQYEYEDAPVCQVVSVVRRDRVSYAYEHAFAALDQDDDDDPPGHHLCCVVSVRAEYEFDDVDQCPPPDPDHHADLLRSLSRLLSNLVSRHAYAYEFAEEPVCVVVVNTLVRRLSSVVSNCVSVVALVSLLRYAYEYEYPCQAPPLPADQLVVLLVVLVSVLVSCCVRRRVVSSVHHHYAYEGNDWLVCQLSNLVRPSHRAYYYYPCSSDPRSSSRSVSND

Solvent-accessible surface area: 42635 Å² total

CATH classification: 3.20.20.70

InterPro domains:
  IPR000652 Triosephosphate isomerase [PF00121] (121-370)
  IPR000652 Triosephosphate isomerase [PS51440] (119-370)
  IPR000652 Triosephosphate isomerase [PTHR21139] (117-371)
  IPR000652 Triosephosphate isomerase [TIGR00419] (121-361)
  IPR000652 Triosephosphate isomerase [cd00311] (121-369)
  IPR013785 Aldolase-type TIM barrel [G3DSA:3.20.20.70] (111-375)
  IPR020861 Triosephosphate isomerase, active site [PS00171] (287-297)
  IPR022896 Triosephosphate isomerase, bacterial/eukaryotic [MF_00147_B] (118-370)
  IPR035990 Triosephosphate isomerase superfamily [SSF51351] (118-371)

Radius of gyration: 38.04 Å; Cα contacts (8 Å, |Δi|>4): 2291; chains: 4; bounding box: 68×100×115 Å

Secondary structure (DSSP, 8-state):
-----PPEEEEEE--S---HHHHHHHH--TT-SS--TTEEEEEE--GGGHHHHHHH---TTEEEEES---SS-SSSS-TT------TTTT--EEEE--HHHHH-STTS----HHHHHHHHHHHHHTT-EEEEEE---HHHHHTT-HHHHHHHHHHHHHHH---GGGGGGEEEEE--GGGSSSS-PPPHHHHHHHHHHHHHHHHHHT-HHHHHH--EEE-SS--HHHHHHHTTSTT--EEEESGGGGSTHHHHHHHHS----/--S-PPPEEEEEE--B---HHHHHHHH--TT-SS--TTEEEEEE--GGGHHHHHHH----EEEEES---SS-SSBS-TT------GGGT--EEEE--HHHHH-STTS----HHHHHHHHHHHHHTT-EEEEEE---HHHHHTT-HHHHHHHHHHHHHHH---GGGGGGEEEEE--GGGSSSS-PPPHHHHHHHHHHHHHHHHHHT-HHHHHH--EEEESS--HHHHHHHHTSTT--EEEESGGGGSTHHHHHHHH-/--EEEEEE--B---HHHHHHHH--TT-SS--TTEEEEEE--GGGHHHHHHH---TTEEEEES---SS-SSBS-TT------TTTT--EEEE--HHHHH-STTS----HHHHHHHHHHHHHTT-EEEEEE---HHHHHTT-HHHHHHHHHHHHHHH---GGGGGGEEEEE--GGGSSSS-PPPHHHHHHHHHHHHHHHHHHT-HHHHHH--EEEESS--HHHHHHHHTSTT--EEEESGGGGSTHHHHHHHHS--/-PPEEEEEE--S---HHHHHHHH--TT-SS--TTEEEEEE--GGGHHHHHHH---TTEEEEES---SS-SSSS-TT------TTTT--EEEE--HHHHH-STTS----HHHHHHHHHHHHHTT-EEEEEE---HHHHHTT-HHHHHHHHHHHHHHH---GGGGGGEEEEE--GGGSSSS-PPPHHHHHHHHHHHHHHHHHHT-HHHHHH--EEEESS--HHHHHHHTTSTT--EEEESGGGGSTHHHHHHHHT-